Protein AF-0000000086072869 (afdb_homodimer)

Radius of gyration: 43.19 Å; Cα contacts (8 Å, |Δi|>4): 1457; chains: 2; bounding box: 126×116×118 Å

pLDDT: mean 74.64, std 25.94, range [17.59, 97.06]

Nearest PDB structures (foldseek):
  4d1q-assembly1_A-2  TM=7.641E-01  e=1.397E-20  Musca domestica
  4d1q-assembly1_B  TM=7.588E-01  e=1.461E-20  Musca domestica
  6dww-assembly1_A  TM=7.688E-01  e=1.397E-20  Musca domestica
  4d1q-assembly1_H-2  TM=7.573E-01  e=2.394E-20  Musca domestica
  2bw3-assembly1_A  TM=6.943E-01  e=2.337E-18  Musca domestica

InterPro domains:
  IPR008906 HAT, C-terminal dimerisation domain [PF05699] (539-614)
  IPR012337 Ribonuclease H-like superfamily [SSF53098] (188-615)
  IPR052035 Zinc finger BED domain-containing [PTHR46481] (88-614)

Secondary structure (DSSP, 8-state):
------------PPPHHHHHHHHHS-S------SS----------S----------GGGSHHHHHHHHHHTT---HHHHHHHHHHHHHHHHHHHHH-TTS-------------TTTT------HHHHHHHHHHHHHHHHHTT--GGGGG-HHHHHHHHHHHT-TT--PPPHHHHHHHHHHHHHHHHHHHHHHHHT-S-EEEEEEEEE-TT--EEEEEEEEEE-TT--EEEEEEEEEE-SS---HHHHHHHHHHHHHHTT-TTTEEEEEE---HHHHHHHHHTT--EEE-HHHHHHHHHHHHHTSHHHHHHHHHHHHHHHHHHS-HHHHHHHHHHHHHTT---------BTTBHHHHHHHHHHHHHTHHHHHHHHHHHHHTT-------HHHHHHHHHHHHHHHHHHHHHHHHT-SSS--TTTHHHHHHHHHHHTPPPTTS-HHHHHHHHHHHHHHHHHTTT-TTHHHHHHHHHTSGGGTT-TTS-HHHHHHHHHHHT-HHHHHHHS-S------------------------HHHHHHHSPPP--TT--HHHHHHHHTTTTTTTHHHHHHHHT--S-SHHHHHHHHHHHHHS-GGGTT--HHHHHHHHHHHHHHHT-/---------------HHHHHHHHHS-S-----------------------------TTSSHHHHHHHHHHTT---HHHHHHHHHHHHHHHHHHHHH-TTS-------------TTTT---PPPHHHHHHHHHHHHHHHHHTT--GGGGG-HHHHHHHHHHHT-TT--PPPHHHHHHHHHHHHHHHHHHHHHHHHT-S-EEEEEEEEE-TT--EEEEEEEEEE-TT--EEEEEEEEEE-SS---HHHHHHHHHHHHHHTT-TTTEEEEEE---HHHHHHHHHTT--EEE-HHHHHHHHHHHHHTSHHHHHHHHHHHHHHHHHHS-HHHHHHHHHHHHHTT---------BTTBHHHHHHHHHHHHHTHHHHHHHHHHHHHTT-------HHHHHHHHHHHHHHHHHHHHHHHHT-SSS--TTTHHHHHHHHHHHTPPPTTS-HHHHHHHHHHHHHHHHHTTT-TTHHHHHHHHHTSGGGTT-TTS-HHHHHHHHHHHT-HHHHHHHS-TT-----------------------HHHHHHHSPPP--TT--HHHHHHHHTTTTTTTHHHHHHHHT--S-SHHHHHHHHHHHHHS-GGGTT--HHHHHHHHHHHHHHHT-

Organism: Haemaphysalis longicornis (NCBI:txid44386)

Foldseek 3Di:
DDDPPDDDDPPPPDDCVCVVVVVVVPDDPDPPDPDPPPPVPPDPPDDPVVVPPVPPDVPPVVVVCVVCVVVVNNDPVVVVVVVVVVVVVVCCCCVPVVPDPPPCPVPVPPPPPPVVPPLPDDDPVVLVVVLLVVLVCCLQVLNALCVLVDPVVQVVVCVVVVHVPDHHDHSVVSLVVLVVLLVVLLVVVLVQLVQFQAKEKEWEWDAAPVGWIWIWIKIWFQGPLLFIDMFTQWIFTDRPPAALQVLLVVVCVSCVVSVCLNRYAAYEYQPDPSNQSNCVVNVHHYAYFPLSLLLVLLLQLCPQPVNVVLLVLLQQQLCVQVVDPVSVVQLQVLCVVVVHDNDHAFHADSSGCVSVLRNLVSCLSSVVSSVVSVVVVVVVVDPHRDQDPVSNVVSVVVNVLCVLVVVLSVQQLDRRAFNLLCNLVSVLVNLVSLDDDPPDDPSSVSSSVSSNVSCCVRVVPDPPVLLSLLLNCLQLQCVVVPSDDPVCNVVSLVVLLDPVLLVVLPRPPPPPPPPPPPPPPPPDPPVPPVPSCSVVSSPDHRDNDPPDGSSNVCSVCCVVSVSCSSSNRNSRRYRSRSSVRVVLVVSLNSNCDPVNVPDDSVSSTSSSSVNCSVPRD/DDDPCPDDDPPPPDPCVCVVCVVVVPDDDDPPPPDPPPPCPDPPDDDPPVVPPVPPDVCPVVVVCVVCVVVVNNDPVNVVVVVVVVVVVVCCCCVVVVPPPPPCPPPVPPPPPPVVPPLPDDDPVVLVVVLLVVLVCCLQVVNALCVLVDPVVQVVVCVVVVRVPDHHDHSVVSLVVLVVLLVVLLVVVLVQLVQFLAKEKEWEWDAAPVGWIWIWIKIWFQGLLLFIDMFTQWIFTDRPPAALQVLLVVVCVSCVVSVCLNRYAAYEYQPDPSNQSNCVVNVHHYAYFPLSLLLVLLLQLCPQPVNVVLLVLLQQQLCVQVVDPVSVVQLQVLCVVVVHDNDHAFHADSSGCVSVLRNLVSCLSSVVSSVVSVVVVVVVVHPHRDQDPVSNVVSVVVNVLCVLVVVLSVQQLDRRAFNLLCNLVSVLVNLVSLDDDPPDDPSSVSSSVSSNVSCCVRVVPTPCVLLSLLLNCLQLQCVVVPSDDPVCNVVSLVVLLDPVLLVVLPRPPPPPPPPPPPPPPPPPPPVPPVPSCSVVSSPDHRDNDPPDGSSNVCSVCCVVVVSCSSSNRNSRRYRSRSSVRVVLVVSLNSNCDPVNVPDDSVSSTSSSSVNCSVPRD

Solvent-accessible surface area (backbone atoms only — not comparable to full-atom values): 69292 Å² total; per-residue (Å²): 134,83,81,80,78,76,80,84,81,83,76,76,76,75,66,63,72,58,45,54,56,44,56,69,47,64,69,80,77,79,76,80,62,91,65,83,76,74,76,74,73,76,78,80,74,74,88,67,81,63,73,72,56,84,74,61,78,74,49,64,77,42,44,65,57,45,45,34,47,72,70,70,64,63,55,74,66,58,60,53,51,53,54,50,54,53,49,53,49,51,50,48,42,55,71,76,56,65,78,65,84,61,86,73,80,73,73,80,68,78,72,72,56,71,84,73,63,66,46,48,76,71,51,70,67,55,48,50,50,36,51,51,31,47,49,51,20,32,38,68,66,54,47,65,69,62,56,55,69,35,66,36,53,36,51,27,50,15,60,41,48,51,12,78,79,56,70,66,61,49,52,68,55,47,51,52,48,49,53,52,51,36,55,53,51,48,52,52,52,44,56,58,52,66,74,40,71,36,30,18,36,29,38,38,79,44,68,46,89,87,40,48,37,27,41,28,34,30,39,23,26,42,47,96,81,38,43,74,42,54,45,52,75,42,40,42,69,37,54,71,65,84,40,32,64,54,42,13,50,53,55,46,48,53,27,50,75,63,67,39,60,85,27,54,63,34,35,18,23,72,62,46,66,47,56,47,49,3,34,47,71,52,71,41,45,65,38,62,13,51,56,55,51,48,46,53,23,48,53,58,20,48,59,36,66,63,46,34,54,53,49,51,52,50,50,48,35,42,48,56,34,61,75,27,43,53,45,36,32,51,38,48,49,41,23,51,75,70,70,42,78,93,75,75,73,46,77,58,47,91,91,40,64,68,32,44,55,48,20,51,50,36,48,61,75,40,41,65,27,47,52,50,47,48,52,54,32,57,72,67,73,47,96,63,70,80,82,51,75,67,52,52,53,50,48,55,52,49,51,61,64,45,46,58,55,52,52,47,48,55,56,44,56,48,80,81,54,72,26,28,38,46,48,57,50,46,50,41,51,47,50,61,70,42,53,78,54,93,85,53,55,69,51,55,43,50,29,31,52,42,30,53,50,38,42,53,62,59,60,67,60,38,83,67,50,62,57,42,50,37,30,20,48,72,27,45,68,36,48,81,38,82,64,47,59,75,84,49,48,62,54,40,57,49,52,62,66,28,64,64,53,52,54,69,37,56,69,81,69,80,73,62,81,70,79,71,73,74,78,71,78,78,64,80,76,65,72,72,71,68,76,66,54,60,60,56,58,68,67,47,78,64,44,87,55,85,83,61,54,56,44,61,55,44,56,70,42,29,80,81,35,53,84,52,42,44,44,48,42,51,49,47,29,33,59,38,33,32,49,71,41,51,56,52,43,58,52,42,48,63,53,45,30,88,88,39,62,77,61,51,56,69,56,50,24,48,46,52,32,42,27,40,46,65,74,68,83,133,83,81,80,76,77,74,82,80,79,75,74,72,73,61,62,67,58,43,49,50,44,56,67,48,64,73,80,82,79,76,81,68,90,72,85,79,77,78,75,74,77,79,81,74,77,88,69,83,65,72,74,55,80,73,60,77,73,45,64,74,41,42,61,53,42,47,30,45,71,68,68,63,61,52,73,65,59,58,52,51,54,51,49,53,50,49,52,50,50,49,46,41,54,70,76,52,64,80,63,84,62,85,74,80,74,75,82,69,80,72,76,61,69,84,76,59,69,48,48,74,72,50,68,67,57,49,50,51,36,51,51,32,46,51,51,20,32,40,69,68,55,46,64,69,63,57,55,68,35,66,36,53,38,50,28,49,16,60,41,48,52,12,76,79,57,71,65,62,49,52,67,55,48,52,51,49,49,52,52,51,36,55,53,51,49,52,52,51,43,56,58,52,66,73,39,71,37,30,18,36,27,41,39,79,44,68,44,89,87,44,47,38,27,42,28,35,30,40,23,26,43,47,98,82,38,43,73,44,55,44,55,74,45,41,41,69,38,54,71,64,85,39,32,65,52,42,12,50,52,54,47,47,53,28,51,74,64,67,37,62,88,27,52,64,34,36,20,23,74,62,47,66,49,56,47,50,2,34,47,72,52,72,41,45,66,38,63,14,51,57,55,51,48,47,52,22,49,53,58,22,47,60,36,66,63,47,35,54,53,49,50,52,48,51,48,37,41,50,57,34,61,76,27,43,52,46,36,32,51,37,48,50,41,23,50,74,70,71,42,78,94,76,73,73,45,75,57,48,94,93,39,66,68,32,44,55,48,21,52,49,34,48,63,74,41,40,65,29,48,53,51,46,48,52,55,33,58,72,68,73,48,97,63,70,78,82,51,73,68,51,52,53,50,48,54,51,49,50,62,63,45,45,59,55,51,52,46,48,56,57,46,56,49,80,80,56,72,25,28,37,43,48,57,51,46,50,41,52,49,51,61,69,44,52,78,55,94,85,52,54,67,50,56,44,50,28,31,52,42,29,53,50,36,42,53,62,58,60,68,60,38,82,68,50,62,57,42,50,36,32,20,47,70,26,45,68,36,49,80,38,82,62,45,60,75,84,50,49,61,54,40,57,48,51,62,66,27,65,64,50,52,53,70,37,56,68,82,69,79,72,61,78,66,80,72,72,76,74,71,78,76,61,79,76,66,73,72,70,69,76,66,57,60,59,54,61,67,67,48,80,63,44,86,55,86,84,60,54,56,44,60,54,43,57,70,43,29,80,81,34,53,83,51,41,45,44,49,40,52,49,47,28,32,61,39,34,31,48,72,40,52,55,53,43,59,52,43,47,62,54,44,29,87,88,38,62,78,60,52,56,68,55,50,23,48,45,52,33,45,26,42,47,67,74,69,84

Sequence (1234 aa):
MRACHLPAVWSCPAPRWLRAVNAAIGRPVVTWSAGACETTFPRLSGDRSVIDCPAPTLILLVPAFFCCFLRGTLRRSDVCLLIRVLGSLQYHLRAKHPGLPLQQESSQKTQTTIDAYTARALSTTKEESIAQALVTWIVSSSRPLSIVEDDGLANVLKIASGSPCYQPPSRRAVDARVGALYNRKKSDVQAELSTSSFISLTADFWTSVTNDAYLGVTAHWIDDDWVLRSATLQVRHIPEWHAADQCASEILEAAIDWRIDANVVAVCTDNARKICLGVEKANFQNLKCAAHTLQLCVQKALSVTGVERLLAVCRRVVCHFKHSSSHQAVLSKHASDLGMPRKKLQEDIATRWNSTYVMINSLIELKEPLRRAMEDATDSKTLTPHITGAEWDWLEQLRDTLKPLLDVTELLEGYKYVTRSVLIPALKLLKNAMTTNGCDPAFICRFKAMLVYSVEERLLAWPHYSDYEVATSLDPRFKSLACIDRDRREHVWERRSSAGLLSRAATPAENTPSKKRKHHFVAENEEQITPCQVPLYRSMAEVADDDLDPLEWWRVQSSLLSELAPVVKMLLCVPVTSTPCERVFSTAAMTVNKKRNSLLPENVNKLLCLRNWMNYHMRACHLPAVWSCPAPRWLRAVNAAIGRPVVTWSAGACETTFPRLSGDRSVIDCPAPTLILLVPAFFCCFLRGTLRRSDVCLLIRVLGSLQYHLRAKHPGLPLQQESSQKTQTTIDAYTARALSTTKEESIAQALVTWIVSSSRPLSIVEDDGLANVLKIASGSPCYQPPSRRAVDARVGALYNRKKSDVQAELSTSSFISLTADFWTSVTNDAYLGVTAHWIDDDWVLRSATLQVRHIPEWHAADQCASEILEAAIDWRIDANVVAVCTDNARKICLGVEKANFQNLKCAAHTLQLCVQKALSVTGVERLLAVCRRVVCHFKHSSSHQAVLSKHASDLGMPRKKLQEDIATRWNSTYVMINSLIELKEPLRRAMEDATDSKTLTPHITGAEWDWLEQLRDTLKPLLDVTELLEGYKYVTRSVLIPALKLLKNAMTTNGCDPAFICRFKAMLVYSVEERLLAWPHYSDYEVATSLDPRFKSLACIDRDRREHVWERRSSAGLLSRAATPAENTPSKKRKHHFVAENEEQITPCQVPLYRSMAEVADDDLDPLEWWRVQSSLLSELAPVVKMLLCVPVTSTPCERVFSTAAMTVNKKRNSLLPENVNKLLCLRNWMNYH

Structure (mmCIF, N/CA/C/O backbone):
data_AF-0000000086072869-model_v1
#
loop_
_entity.id
_entity.type
_entity.pdbx_description
1 polymer 'HAT C-terminal dimerisation domain-containing protein'
#
loop_
_atom_site.group_PDB
_atom_site.id
_atom_site.type_symbol
_atom_site.label_atom_id
_atom_site.label_alt_id
_atom_site.label_comp_id
_atom_site.label_asym_id
_atom_site.label_entity_id
_atom_site.label_seq_id
_atom_site.pdbx_PDB_ins_code
_atom_site.Cartn_x
_atom_site.Cartn_y
_atom_site.Cartn_z
_atom_site.occupancy
_atom_site.B_iso_or_equiv
_atom_site.auth_seq_id
_atom_site.auth_comp_id
_atom_site.auth_asym_id
_atom_site.auth_atom_id
_atom_site.pdbx_PDB_model_num
ATOM 1 N N . MET A 1 1 ? 29.953 5.746 55.188 1 17.59 1 MET A N 1
ATOM 2 C CA . MET A 1 1 ? 31.266 6.086 54.656 1 17.59 1 MET A CA 1
ATOM 3 C C . MET A 1 1 ? 31.625 5.191 53.469 1 17.59 1 MET A C 1
ATOM 5 O O . MET A 1 1 ? 32.781 5.156 53.031 1 17.59 1 MET A O 1
ATOM 9 N N . ARG A 1 2 ? 30.641 4.477 52.812 1 20.33 2 ARG A N 1
ATOM 10 C CA . ARG A 1 2 ? 30.797 3.16 52.219 1 20.33 2 ARG A CA 1
ATOM 11 C C . ARG A 1 2 ? 31.641 3.24 50.938 1 20.33 2 ARG A C 1
ATOM 13 O O . ARG A 1 2 ? 31.562 4.219 50.219 1 20.33 2 ARG A O 1
ATOM 20 N N . ALA A 1 3 ? 32.719 2.443 50.844 1 19.02 3 ALA A N 1
ATOM 21 C CA . ALA A 1 3 ? 33.938 2.301 50.031 1 19.02 3 ALA A CA 1
ATOM 22 C C . ALA A 1 3 ? 33.562 2.141 48.562 1 19.02 3 ALA A C 1
ATOM 24 O O . ALA A 1 3 ? 32.594 1.462 48.219 1 19.02 3 ALA A O 1
ATOM 25 N N . CYS A 1 4 ? 33.844 3.115 47.625 1 20.8 4 CYS A N 1
ATOM 26 C CA . CYS A 1 4 ? 33.844 3.572 46.25 1 20.8 4 CYS A CA 1
ATOM 27 C C . CYS A 1 4 ? 34.5 2.555 45.344 1 20.8 4 CYS A C 1
ATOM 29 O O . CYS A 1 4 ? 35.75 2.512 45.25 1 20.8 4 CYS A O 1
ATOM 31 N N . HIS A 1 5 ? 34.125 1.205 45.531 1 22.03 5 HIS A N 1
ATOM 32 C CA . HIS A 1 5 ? 34.875 0.105 44.969 1 22.03 5 HIS A CA 1
ATOM 33 C C . HIS A 1 5 ? 35 0.256 43.438 1 22.03 5 HIS A C 1
ATOM 35 O O . HIS A 1 5 ? 33.969 0.45 42.75 1 22.03 5 HIS A O 1
ATOM 41 N N . LEU A 1 6 ? 36.125 0.843 42.969 1 21.78 6 LEU A N 1
ATOM 42 C CA . LEU A 1 6 ? 36.656 1.293 41.688 1 21.78 6 LEU A CA 1
ATOM 43 C C . LEU A 1 6 ? 36.594 0.176 40.656 1 21.78 6 LEU A C 1
ATOM 45 O O . LEU A 1 6 ? 36.969 -0.964 40.938 1 21.78 6 LEU A O 1
ATOM 49 N N . PRO A 1 7 ? 35.75 0.272 39.594 1 20.44 7 PRO A N 1
ATOM 50 C CA . PRO A 1 7 ? 35.281 -0.723 38.625 1 20.44 7 PRO A CA 1
ATOM 51 C C . PRO A 1 7 ? 36.438 -1.348 37.844 1 20.44 7 PRO A C 1
ATOM 53 O O . PRO A 1 7 ? 37.531 -0.756 37.75 1 20.44 7 PRO A O 1
ATOM 56 N N . ALA A 1 8 ? 36.531 -2.68 37.656 1 22.23 8 ALA A N 1
ATOM 57 C CA . ALA A 1 8 ? 37.438 -3.709 37.188 1 22.23 8 ALA A CA 1
ATOM 58 C C . ALA A 1 8 ? 38.031 -3.367 35.812 1 22.23 8 ALA A C 1
ATOM 60 O O . ALA A 1 8 ? 37.344 -2.764 35 1 22.23 8 ALA A O 1
ATOM 61 N N . VAL A 1 9 ? 39.375 -3.314 35.656 1 21.69 9 VAL A N 1
ATOM 62 C CA . VAL A 1 9 ? 40.469 -3.006 34.719 1 21.69 9 VAL A CA 1
ATOM 63 C C . VAL A 1 9 ? 40.281 -3.82 33.438 1 21.69 9 VAL A C 1
ATOM 65 O O . VAL A 1 9 ? 40.188 -5.047 33.5 1 21.69 9 VAL A O 1
ATOM 68 N N . TRP A 1 10 ? 39.656 -3.295 32.375 1 20.36 10 TRP A N 1
ATOM 69 C CA . TRP A 1 10 ? 39.312 -3.711 31.031 1 20.36 10 TRP A CA 1
ATOM 70 C C . TRP A 1 10 ? 40.5 -4.25 30.266 1 20.36 10 TRP A C 1
ATOM 72 O O . TRP A 1 10 ? 41.5 -3.523 30.047 1 20.36 10 TRP A O 1
ATOM 82 N N . SER A 1 11 ? 41.062 -5.48 30.641 1 21.97 11 SER A N 1
ATOM 83 C CA . SER A 1 11 ? 42.25 -6.152 30.094 1 21.97 11 SER A CA 1
ATOM 84 C C . SER A 1 11 ? 42.125 -6.355 28.578 1 21.97 11 SER A C 1
ATOM 86 O O . SER A 1 11 ? 41.125 -6.895 28.109 1 21.97 11 SER A O 1
ATOM 88 N N . CYS A 1 12 ? 42.625 -5.422 27.766 1 22.8 12 CYS A N 1
ATOM 89 C CA . CYS A 1 12 ? 42.719 -5.27 26.312 1 22.8 12 CYS A CA 1
ATOM 90 C C . CYS A 1 12 ? 43.375 -6.484 25.688 1 22.8 12 CYS A C 1
ATOM 92 O O . CYS A 1 12 ? 44.562 -6.758 25.922 1 22.8 12 CYS A O 1
ATOM 94 N N . PRO A 1 13 ? 42.688 -7.598 25.578 1 26.61 13 PRO A N 1
ATOM 95 C CA . PRO A 1 13 ? 43.312 -8.852 25.172 1 26.61 13 PRO A CA 1
ATOM 96 C C . PRO A 1 13 ? 44.062 -8.727 23.844 1 26.61 13 PRO A C 1
ATOM 98 O O . PRO A 1 13 ? 43.688 -7.887 23.016 1 26.61 13 PRO A O 1
ATOM 101 N N . ALA A 1 14 ? 45.344 -8.914 23.781 1 27.34 14 ALA A N 1
ATOM 102 C CA . ALA A 1 14 ? 46.375 -8.812 22.734 1 27.34 14 ALA A CA 1
ATOM 103 C C . ALA A 1 14 ? 45.906 -9.484 21.453 1 27.34 14 ALA A C 1
ATOM 105 O O . ALA A 1 14 ? 45.25 -10.523 21.484 1 27.34 14 ALA A O 1
ATOM 106 N N . PRO A 1 15 ? 45.812 -8.766 20.359 1 24.73 15 PRO A N 1
ATOM 107 C CA . PRO A 1 15 ? 45.219 -9.172 19.078 1 24.73 15 PRO A CA 1
ATOM 108 C C . PRO A 1 15 ? 45.812 -10.469 18.547 1 24.73 15 PRO A C 1
ATOM 110 O O . PRO A 1 15 ? 47 -10.75 18.766 1 24.73 15 PRO A O 1
ATOM 113 N N . ARG A 1 16 ? 45.031 -11.484 18.406 1 30.62 16 ARG A N 1
ATOM 114 C CA . ARG A 1 16 ? 45.312 -12.906 18.203 1 30.62 16 ARG A CA 1
ATOM 115 C C . ARG A 1 16 ? 46.375 -13.117 17.125 1 30.62 16 ARG A C 1
ATOM 117 O O . ARG A 1 16 ? 47.219 -14 17.234 1 30.62 16 ARG A O 1
ATOM 124 N N . TRP A 1 17 ? 46.219 -12.312 16.062 1 28.97 17 TRP A N 1
ATOM 125 C CA . TRP A 1 17 ? 47 -12.625 14.859 1 28.97 17 TRP A CA 1
ATOM 126 C C . TRP A 1 17 ? 48.469 -12.398 15.102 1 28.97 17 TRP A C 1
ATOM 128 O O . TRP A 1 17 ? 49.312 -13 14.43 1 28.97 17 TRP A O 1
ATOM 138 N N . LEU A 1 18 ? 48.781 -11.453 16.094 1 29.33 18 LEU A N 1
ATOM 139 C CA . LEU A 1 18 ? 50.125 -11.195 16.531 1 29.33 18 LEU A CA 1
ATOM 140 C C . LEU A 1 18 ? 50.75 -12.422 17.219 1 29.33 18 LEU A C 1
ATOM 142 O O . LEU A 1 18 ? 51.938 -12.625 17.172 1 29.33 18 LEU A O 1
ATOM 146 N N . ARG A 1 19 ? 49.719 -13.125 17.703 1 32.66 19 ARG A N 1
ATOM 147 C CA . ARG A 1 19 ? 50.156 -14.297 18.453 1 32.66 19 ARG A CA 1
ATOM 148 C C . ARG A 1 19 ? 50.812 -15.328 17.531 1 32.66 19 ARG A C 1
ATOM 150 O O . ARG A 1 19 ? 51.812 -15.953 17.891 1 32.66 19 ARG A O 1
ATOM 157 N N . ALA A 1 20 ? 50 -15.484 16.406 1 30.56 20 ALA A N 1
ATOM 158 C CA . ALA A 1 20 ? 50.438 -16.578 15.562 1 30.56 20 ALA A CA 1
ATOM 159 C C . ALA A 1 20 ? 51.844 -16.312 14.977 1 30.56 20 ALA A C 1
ATOM 161 O O . ALA A 1 20 ? 52.656 -17.203 14.875 1 30.56 20 ALA A O 1
ATOM 162 N N . VAL A 1 21 ? 52.031 -15.008 14.523 1 28.33 21 VAL A N 1
ATOM 163 C CA . VAL A 1 21 ? 53.344 -14.664 13.969 1 28.33 21 VAL A CA 1
ATOM 164 C C . VAL A 1 21 ? 54.406 -14.797 15.047 1 28.33 21 VAL A C 1
ATOM 166 O O . VAL A 1 21 ? 55.5 -15.289 14.781 1 28.33 21 VAL A O 1
ATOM 169 N N . ASN A 1 22 ? 53.844 -14.375 16.172 1 26.95 22 ASN A N 1
ATOM 170 C CA . ASN A 1 22 ? 54.781 -14.445 17.297 1 26.95 22 ASN A CA 1
ATOM 171 C C . ASN A 1 22 ? 55.188 -15.883 17.609 1 26.95 22 ASN A C 1
ATOM 173 O O . ASN A 1 22 ? 56.312 -16.141 18 1 26.95 22 ASN A O 1
ATOM 177 N N . ALA A 1 23 ? 53.938 -16.625 17.469 1 32.31 23 ALA A N 1
ATOM 178 C CA . ALA A 1 23 ? 54.188 -18 17.875 1 32.31 23 ALA A CA 1
ATOM 179 C C . ALA A 1 23 ? 55.25 -18.641 17.016 1 32.31 23 ALA A C 1
ATOM 181 O O . ALA A 1 23 ? 56.031 -19.469 17.484 1 32.31 23 ALA A O 1
ATOM 182 N N . ALA A 1 24 ? 54.906 -18.328 15.664 1 27.64 24 ALA A N 1
ATOM 183 C CA . ALA A 1 24 ? 55.844 -19 14.781 1 27.64 24 ALA A CA 1
ATOM 184 C C . ALA A 1 24 ? 57.25 -18.516 15.023 1 27.64 24 ALA A C 1
ATOM 186 O O . ALA A 1 24 ? 58.219 -19.25 14.797 1 27.64 24 ALA A O 1
ATOM 187 N N . ILE A 1 25 ? 57.125 -16.984 15.172 1 26.55 25 ILE A N 1
ATOM 188 C CA . ILE A 1 25 ? 58.5 -16.484 15.367 1 26.55 25 ILE A CA 1
ATOM 189 C C . ILE A 1 25 ? 58.969 -16.812 16.781 1 26.55 25 ILE A C 1
ATOM 191 O O . ILE A 1 25 ? 58.281 -16.484 17.766 1 26.55 25 ILE A O 1
ATOM 195 N N . GLY A 1 26 ? 59.188 -18.047 16.938 1 24.86 26 GLY A N 1
ATOM 196 C CA . GLY A 1 26 ? 59.625 -18.719 18.141 1 24.86 26 GLY A CA 1
ATOM 197 C C . GLY A 1 26 ? 60.188 -17.75 19.188 1 24.86 26 GLY A C 1
ATOM 198 O O . GLY A 1 26 ? 60.031 -17.984 20.391 1 24.86 26 GLY A O 1
ATOM 199 N N . ARG A 1 27 ? 61.312 -17.156 18.781 1 24.95 27 ARG A N 1
ATOM 200 C CA . ARG A 1 27 ? 62.281 -16.766 19.781 1 24.95 27 ARG A CA 1
ATOM 201 C C . ARG A 1 27 ? 61.969 -15.383 20.359 1 24.95 27 ARG A C 1
ATOM 203 O O . ARG A 1 27 ? 61.375 -14.547 19.688 1 24.95 27 ARG A O 1
ATOM 210 N N . PRO A 1 28 ? 61.812 -15.273 21.703 1 27.55 28 PRO A N 1
ATOM 211 C CA . PRO A 1 28 ? 61.531 -14.078 22.5 1 27.55 28 PRO A CA 1
ATOM 212 C C . PRO A 1 28 ? 62.344 -12.859 22.047 1 27.55 28 PRO A C 1
ATOM 214 O O . PRO A 1 28 ? 63.5 -12.992 21.641 1 27.55 28 PRO A O 1
ATOM 217 N N . VAL A 1 29 ? 61.688 -11.953 21.391 1 24.17 29 VAL A N 1
ATOM 218 C CA . VAL A 1 29 ? 62.312 -10.773 20.766 1 24.17 29 VAL A CA 1
ATOM 219 C C . VAL A 1 29 ? 63.312 -10.156 21.719 1 24.17 29 VAL A C 1
ATOM 221 O O . VAL A 1 29 ? 63.156 -10.211 22.938 1 24.17 29 VAL A O 1
ATOM 224 N N . VAL A 1 30 ? 64.5 -9.828 21.203 1 22.41 30 VAL A N 1
ATOM 225 C CA . VAL A 1 30 ? 65.812 -9.344 21.594 1 22.41 30 VAL A CA 1
ATOM 226 C C . VAL A 1 30 ? 65.688 -8.133 22.5 1 22.41 30 VAL A C 1
ATOM 228 O O . VAL A 1 30 ? 64.938 -7.203 22.203 1 22.41 30 VAL A O 1
ATOM 231 N N . THR A 1 31 ? 65.625 -8.492 23.875 1 23.75 31 THR A N 1
ATOM 232 C CA . THR A 1 31 ? 65.75 -7.539 24.969 1 23.75 31 THR A CA 1
ATOM 233 C C . THR A 1 31 ? 66.875 -6.59 24.75 1 23.75 31 THR A C 1
ATOM 235 O O . THR A 1 31 ? 68.062 -7.031 24.562 1 23.75 31 THR A O 1
ATOM 238 N N . TRP A 1 32 ? 66.688 -5.629 23.875 1 19.64 32 TRP A N 1
ATOM 239 C CA . TRP A 1 32 ? 67.75 -4.691 23.547 1 19.64 32 TRP A CA 1
ATOM 240 C C . TRP A 1 32 ? 68.312 -4.023 24.797 1 19.64 32 TRP A C 1
ATOM 242 O O . TRP A 1 32 ? 67.562 -3.357 25.531 1 19.64 32 TRP A O 1
ATOM 252 N N . SER A 1 33 ? 69 -4.84 25.594 1 20.27 33 SER A N 1
ATOM 253 C CA . SER A 1 33 ? 69.812 -4.293 26.688 1 20.27 33 SER A CA 1
ATOM 254 C C . SER A 1 33 ? 70.75 -3.221 26.188 1 20.27 33 SER A C 1
ATOM 256 O O . SER A 1 33 ? 71.188 -3.215 25.016 1 20.27 33 SER A O 1
ATOM 258 N N . ALA A 1 34 ? 70.812 -2.018 26.75 1 20.81 34 ALA A N 1
ATOM 259 C CA . ALA A 1 34 ? 71.625 -0.819 26.531 1 20.81 34 ALA A CA 1
ATOM 260 C C . ALA A 1 34 ? 73.062 -1.182 26.219 1 20.81 34 ALA A C 1
ATOM 262 O O . ALA A 1 34 ? 73.875 -0.302 25.969 1 20.81 34 ALA A O 1
ATOM 263 N N . GLY A 1 35 ? 73.5 -2.559 26.422 1 19.84 35 GLY A N 1
ATOM 264 C CA . GLY A 1 35 ? 74.938 -2.762 26.516 1 19.84 35 GLY A CA 1
ATOM 265 C C . GLY A 1 35 ? 75.625 -2.576 25.188 1 19.84 35 GLY A C 1
ATOM 266 O O . GLY A 1 35 ? 75 -2.564 24.125 1 19.84 35 GLY A O 1
ATOM 267 N N . ALA A 1 36 ? 77 -2.359 25.156 1 20.48 36 ALA A N 1
ATOM 268 C CA . ALA A 1 36 ? 78.125 -2.057 24.25 1 20.48 36 ALA A CA 1
ATOM 269 C C . ALA A 1 36 ? 78.188 -3.08 23.125 1 20.48 36 ALA A C 1
ATOM 271 O O . ALA A 1 36 ? 78.562 -4.23 23.359 1 20.48 36 ALA A O 1
ATOM 272 N N . CYS A 1 37 ? 77.125 -3.346 22.344 1 19.83 37 CYS A N 1
ATOM 273 C CA . CYS A 1 37 ? 77.188 -4.496 21.453 1 19.83 37 CYS A CA 1
ATOM 274 C C . CYS A 1 37 ? 78.375 -4.398 20.5 1 19.83 37 CYS A C 1
ATOM 276 O O . CYS A 1 37 ? 78.5 -3.445 19.734 1 19.83 37 CYS A O 1
ATOM 278 N N . GLU A 1 38 ? 79.5 -4.883 20.984 1 19.88 38 GLU A N 1
ATOM 279 C CA . GLU A 1 38 ? 80.812 -4.961 20.344 1 19.88 38 GLU A CA 1
ATOM 280 C C . GLU A 1 38 ? 80.75 -5.734 19.031 1 19.88 38 GLU A C 1
ATOM 282 O O . GLU A 1 38 ? 80.5 -6.945 19.031 1 19.88 38 GLU A O 1
ATOM 287 N N . THR A 1 39 ? 80.062 -5.254 18.031 1 20.48 39 THR A N 1
ATOM 288 C CA . THR A 1 39 ? 79.875 -5.898 16.734 1 20.48 39 THR A CA 1
ATOM 289 C C . THR A 1 39 ? 81.25 -6.129 16.078 1 20.48 39 THR A C 1
ATOM 291 O O . THR A 1 39 ? 82 -5.18 15.836 1 20.48 39 THR A O 1
ATOM 294 N N . THR A 1 40 ? 81.938 -7.188 16.625 1 19.72 40 THR A N 1
ATOM 295 C CA . THR A 1 40 ? 83.25 -7.516 16.141 1 19.72 40 THR A CA 1
ATOM 296 C C . THR A 1 40 ? 83.25 -7.875 14.656 1 19.72 40 THR A C 1
ATOM 298 O O . THR A 1 40 ? 82.5 -8.789 14.25 1 19.72 40 THR A O 1
ATOM 301 N N . PHE A 1 41 ? 83.312 -6.918 13.781 1 20.25 41 PHE A N 1
ATOM 302 C CA . PHE A 1 41 ? 83.312 -7.023 12.32 1 20.25 41 PHE A CA 1
ATOM 303 C C . PHE A 1 41 ? 84.5 -7.828 11.836 1 20.25 41 PHE A C 1
ATOM 305 O O . PHE A 1 41 ? 85.625 -7.496 12.156 1 20.25 41 PHE A O 1
ATOM 312 N N . PRO A 1 42 ? 84.312 -9.203 11.898 1 21.41 42 PRO A N 1
ATOM 313 C CA . PRO A 1 42 ? 85.5 -10.008 11.539 1 21.41 42 PRO A CA 1
ATOM 314 C C . PRO A 1 42 ? 86.188 -9.516 10.266 1 21.41 42 PRO A C 1
ATOM 316 O O . PRO A 1 42 ? 85.5 -8.898 9.414 1 21.41 42 PRO A O 1
ATOM 319 N N . ARG A 1 43 ? 87.5 -9.531 10.406 1 21.27 43 ARG A N 1
ATOM 320 C CA . ARG A 1 43 ? 88.562 -9.07 9.508 1 21.27 43 ARG A CA 1
ATOM 321 C C . ARG A 1 43 ? 88.5 -9.805 8.172 1 21.27 43 ARG A C 1
ATOM 323 O O . ARG A 1 43 ? 88.25 -11.016 8.133 1 21.27 43 ARG A O 1
ATOM 330 N N . LEU A 1 44 ? 88.188 -9.172 7.027 1 22.41 44 LEU A N 1
ATOM 331 C CA . LEU A 1 44 ? 88 -9.469 5.617 1 22.41 44 LEU A CA 1
ATOM 332 C C . LEU A 1 44 ? 89.188 -10.203 5.027 1 22.41 44 LEU A C 1
ATOM 334 O O . LEU A 1 44 ? 90.25 -9.625 4.906 1 22.41 44 LEU A O 1
ATOM 338 N N . SER A 1 45 ? 89.812 -11.375 5.641 1 20.42 45 SER A N 1
ATOM 339 C CA . SER A 1 45 ? 91.188 -11.633 5.141 1 20.42 45 SER A CA 1
ATOM 340 C C . SER A 1 45 ? 91.188 -11.664 3.615 1 20.42 45 SER A C 1
ATOM 342 O O . SER A 1 45 ? 92.25 -11.438 3.004 1 20.42 45 SER A O 1
ATOM 344 N N . GLY A 1 46 ? 90.25 -12.531 3.084 1 20.27 46 GLY A N 1
ATOM 345 C CA . GLY A 1 46 ? 90.75 -13.156 1.856 1 20.27 46 GLY A CA 1
ATOM 346 C C . GLY A 1 46 ? 91.062 -12.156 0.768 1 20.27 46 GLY A C 1
ATOM 347 O O . GLY A 1 46 ? 90.75 -10.969 0.889 1 20.27 46 GLY A O 1
ATOM 348 N N . ASP A 1 47 ? 91.75 -12.68 -0.453 1 21.3 47 ASP A N 1
ATOM 349 C CA . ASP A 1 47 ? 92.5 -12.18 -1.596 1 21.3 47 ASP A CA 1
ATOM 350 C C . ASP A 1 47 ? 91.688 -11.133 -2.373 1 21.3 47 ASP A C 1
ATOM 352 O O . ASP A 1 47 ? 90.5 -11.312 -2.623 1 21.3 47 ASP A O 1
ATOM 356 N N . ARG A 1 48 ? 92.312 -9.977 -2.354 1 23 48 ARG A N 1
ATOM 357 C CA . ARG A 1 48 ? 92 -8.555 -2.559 1 23 48 ARG A CA 1
ATOM 358 C C . ARG A 1 48 ? 91.688 -8.273 -4.016 1 23 48 ARG A C 1
ATOM 360 O O . ARG A 1 48 ? 92.125 -7.281 -4.59 1 23 48 ARG A O 1
ATOM 367 N N . SER A 1 49 ? 91.562 -9.438 -4.875 1 20.33 49 SER A N 1
ATOM 368 C CA . SER A 1 49 ? 91.562 -9.008 -6.27 1 20.33 49 SER A CA 1
ATOM 369 C C . SER A 1 49 ? 90.625 -7.828 -6.504 1 20.33 49 SER A C 1
ATOM 371 O O . SER A 1 49 ? 89.438 -7.945 -6.289 1 20.33 49 SER A O 1
ATOM 373 N N . VAL A 1 50 ? 91.25 -6.695 -6.113 1 21.66 50 VAL A N 1
ATOM 374 C CA . VAL A 1 50 ? 90.688 -5.34 -5.988 1 21.66 50 VAL A CA 1
ATOM 375 C C . VAL A 1 50 ? 90.062 -4.91 -7.305 1 21.66 50 VAL A C 1
ATOM 377 O O . VAL A 1 50 ? 90.75 -4.754 -8.32 1 21.66 50 VAL A O 1
ATOM 380 N N . ILE A 1 51 ? 89.25 -5.91 -7.887 1 19.92 51 ILE A N 1
ATOM 381 C CA . ILE A 1 51 ? 88.75 -5.492 -9.195 1 19.92 51 ILE A CA 1
ATOM 382 C C . ILE A 1 51 ? 88.438 -3.996 -9.18 1 19.92 51 ILE A C 1
ATOM 384 O O . ILE A 1 51 ? 87.625 -3.527 -8.352 1 19.92 51 ILE A O 1
ATOM 388 N N . ASP A 1 52 ? 89.562 -3.275 -9.492 1 21.23 52 ASP A N 1
ATOM 389 C CA . ASP A 1 52 ? 89.625 -1.821 -9.531 1 21.23 52 ASP A CA 1
ATOM 390 C C . ASP A 1 52 ? 88.375 -1.19 -10.156 1 21.23 52 ASP A C 1
ATOM 392 O O . ASP A 1 52 ? 88.312 -1.037 -11.383 1 21.23 52 ASP A O 1
ATOM 396 N N . CYS A 1 53 ? 87.375 -2.021 -10.172 1 19.69 53 CYS A N 1
ATOM 397 C CA . CYS A 1 53 ? 86.375 -1.416 -11.031 1 19.69 53 CYS A CA 1
ATOM 398 C C . CYS A 1 53 ? 86.062 0.026 -10.625 1 19.69 53 CYS A C 1
ATOM 400 O O . CYS A 1 53 ? 85.938 0.324 -9.438 1 19.69 53 CYS A O 1
ATOM 402 N N . PRO A 1 54 ? 86.5 0.965 -11.469 1 21.06 54 PRO A N 1
ATOM 403 C CA . PRO A 1 54 ? 86.5 2.354 -11 1 21.06 54 PRO A CA 1
ATOM 404 C C . PRO A 1 54 ? 85.312 2.732 -10.148 1 21.06 54 PRO A C 1
ATOM 406 O O . PRO A 1 54 ? 84.188 2.285 -10.422 1 21.06 54 PRO A O 1
ATOM 409 N N . ALA A 1 55 ? 85.438 2.703 -8.82 1 20.95 55 ALA A N 1
ATOM 410 C CA . ALA A 1 55 ? 84.688 2.938 -7.602 1 20.95 55 ALA A CA 1
ATOM 411 C C . ALA A 1 55 ? 83.812 4.199 -7.727 1 20.95 55 ALA A C 1
ATOM 413 O O . ALA A 1 55 ? 83.188 4.598 -6.77 1 20.95 55 ALA A O 1
ATOM 414 N N . PRO A 1 56 ? 84.125 4.938 -8.891 1 21.14 56 PRO A N 1
ATOM 415 C CA . PRO A 1 56 ? 83.875 6.344 -8.547 1 21.14 56 PRO A CA 1
ATOM 416 C C . PRO A 1 56 ? 82.438 6.625 -8.109 1 21.14 56 PRO A C 1
ATOM 418 O O . PRO A 1 56 ? 82.25 7.273 -7.082 1 21.14 56 PRO A O 1
ATOM 421 N N . THR A 1 57 ? 81.562 6.594 -9.203 1 22.45 57 THR A N 1
ATOM 422 C CA . THR A 1 57 ? 80.5 7.602 -9.281 1 22.45 57 THR A CA 1
ATOM 423 C C . THR A 1 57 ? 79.312 7.207 -8.406 1 22.45 57 THR A C 1
ATOM 425 O O . THR A 1 57 ? 78.25 7.871 -8.43 1 22.45 57 THR A O 1
ATOM 428 N N . LEU A 1 58 ? 79.312 5.988 -7.879 1 24.02 58 LEU A N 1
ATOM 429 C CA . LEU A 1 58 ? 78.25 5.508 -7.016 1 24.02 58 LEU A CA 1
ATOM 430 C C . LEU A 1 58 ? 78.062 6.414 -5.801 1 24.02 58 LEU A C 1
ATOM 432 O O . LEU A 1 58 ? 77.188 6.176 -4.961 1 24.02 58 LEU A O 1
ATOM 436 N N . ILE A 1 59 ? 79.062 7.051 -5.547 1 24.66 59 ILE A N 1
ATOM 437 C CA . ILE A 1 59 ? 79.375 7.66 -4.262 1 24.66 59 ILE A CA 1
ATOM 438 C C . ILE A 1 59 ? 78.5 8.859 -4.004 1 24.66 59 ILE A C 1
ATOM 440 O O . ILE A 1 59 ? 78.188 9.164 -2.857 1 24.66 59 ILE A O 1
ATOM 444 N N . LEU A 1 60 ? 78.312 9.625 -5.195 1 24.64 60 LEU A N 1
ATOM 445 C CA . LEU A 1 60 ? 77.812 10.969 -4.84 1 24.64 60 LEU A CA 1
ATOM 446 C C . LEU A 1 60 ? 76.375 10.938 -4.328 1 24.64 60 LEU A C 1
ATOM 448 O O . LEU A 1 60 ? 75.938 11.859 -3.635 1 24.64 60 LEU A O 1
ATOM 452 N N . LEU A 1 61 ? 75.562 10.117 -5.133 1 27.08 61 LEU A N 1
ATOM 453 C CA . LEU A 1 61 ? 74.188 10.242 -4.82 1 27.08 61 LEU A CA 1
ATOM 454 C C . LEU A 1 61 ? 73.875 9.711 -3.422 1 27.08 61 LEU A C 1
ATOM 456 O O . LEU A 1 61 ? 72.75 9.82 -2.939 1 27.08 61 LEU A O 1
ATOM 460 N N . VAL A 1 62 ? 74.812 8.961 -2.781 1 29.75 62 VAL A N 1
ATOM 461 C CA . VAL A 1 62 ? 74.938 8.297 -1.488 1 29.75 62 VAL A CA 1
ATOM 462 C C . VAL A 1 62 ? 75.062 9.344 -0.383 1 29.75 62 VAL A C 1
ATOM 464 O O . VAL A 1 62 ? 74.5 9.164 0.71 1 29.75 62 VAL A O 1
ATOM 467 N N . PRO A 1 63 ? 75.812 10.43 -0.74 1 28.52 63 PRO A N 1
ATOM 468 C CA . PRO A 1 63 ? 76.062 11.305 0.409 1 28.52 63 PRO A CA 1
ATOM 469 C C . PRO A 1 63 ? 74.75 11.914 0.961 1 28.52 63 PRO A C 1
ATOM 471 O O . PRO A 1 63 ? 74.625 12.07 2.176 1 28.52 63 PRO A O 1
ATOM 474 N N . ALA A 1 64 ? 73.875 12.406 -0.025 1 29.3 64 ALA A N 1
ATOM 475 C CA . ALA A 1 64 ? 72.75 13.172 0.526 1 29.3 64 ALA A CA 1
ATOM 476 C C . ALA A 1 64 ? 71.812 12.273 1.317 1 29.3 64 ALA A C 1
ATOM 478 O O . ALA A 1 64 ? 71.25 12.688 2.336 1 29.3 64 ALA A O 1
ATOM 479 N N . PHE A 1 65 ? 71.625 10.961 0.938 1 32.22 65 PHE A N 1
ATOM 480 C CA . PHE A 1 65 ? 70.938 9.945 1.706 1 32.22 65 PHE A CA 1
ATOM 481 C C . PHE A 1 65 ? 71.688 9.562 2.951 1 32.22 65 PHE A C 1
ATOM 483 O O . PHE A 1 65 ? 71.125 9.297 4.004 1 32.22 65 PHE A O 1
ATOM 490 N N . PHE A 1 66 ? 73 9.414 2.842 1 33.19 66 PHE A N 1
ATOM 491 C CA . PHE A 1 66 ? 73.875 9.141 3.957 1 33.19 66 PHE A CA 1
ATOM 492 C C . PHE A 1 66 ? 73.938 10.32 4.926 1 33.19 66 PHE A C 1
ATOM 494 O O . PHE A 1 66 ? 74.062 10.125 6.137 1 33.19 66 PHE A O 1
ATOM 501 N N . CYS A 1 67 ? 73.938 11.633 4.34 1 31.14 67 CYS A N 1
ATOM 502 C CA . CYS A 1 67 ? 73.875 12.766 5.258 1 31.14 67 CYS A CA 1
ATOM 503 C C . CYS A 1 67 ? 72.625 12.734 6.07 1 31.14 67 CYS A C 1
ATOM 505 O O . CYS A 1 67 ? 72.625 12.945 7.281 1 31.14 67 CYS A O 1
ATOM 507 N N . CYS A 1 68 ? 71.438 12.484 5.355 1 31.53 68 CYS A N 1
ATOM 508 C CA . CYS A 1 68 ? 70.188 12.438 6.148 1 31.53 68 CYS A CA 1
ATOM 509 C C . CYS A 1 68 ? 70.188 11.195 7.031 1 31.53 68 CYS A C 1
ATOM 511 O O . CYS A 1 68 ? 69.625 11.227 8.133 1 31.53 68 CYS A O 1
ATOM 513 N N . PHE A 1 69 ? 70.75 10.008 6.742 1 37.16 69 PHE A N 1
ATOM 514 C CA . PHE A 1 69 ? 71 8.836 7.578 1 37.16 69 PHE A CA 1
ATOM 515 C C . PHE A 1 69 ? 71.938 9.18 8.742 1 37.16 69 PHE A C 1
ATOM 517 O O . PHE A 1 69 ? 71.625 8.82 9.891 1 37.16 69 PHE A O 1
ATOM 524 N N . LEU A 1 70 ? 73.062 9.812 8.516 1 33.41 70 LEU A N 1
ATOM 525 C CA . LEU A 1 70 ? 73.938 10.234 9.609 1 33.41 70 LEU A CA 1
ATOM 526 C C . LEU A 1 70 ? 73.25 11.305 10.461 1 33.41 70 LEU A C 1
ATOM 528 O O . LEU A 1 70 ? 73.5 11.406 11.664 1 33.41 70 LEU A O 1
ATOM 532 N N . ARG A 1 71 ? 72.625 12.328 9.648 1 36.38 71 ARG A N 1
ATOM 533 C CA . ARG A 1 71 ? 71.938 13.312 10.492 1 36.38 71 ARG A CA 1
ATOM 534 C C . ARG A 1 71 ? 70.625 12.773 11.039 1 36.38 71 ARG A C 1
ATOM 536 O O . ARG A 1 71 ? 69.938 13.453 11.797 1 36.38 71 ARG A O 1
ATOM 543 N N . GLY A 1 72 ? 70.312 11.344 11.352 1 35.47 72 GLY A N 1
ATOM 544 C CA . GLY A 1 72 ? 69.312 10.508 11.992 1 35.47 72 GLY A CA 1
ATOM 545 C C . GLY A 1 72 ? 67.938 10.688 11.398 1 35.47 72 GLY A C 1
ATOM 546 O O . GLY A 1 72 ? 66.938 10.25 11.992 1 35.47 72 GLY A O 1
ATOM 547 N N . THR A 1 73 ? 67.625 11.641 10.445 1 35.16 73 THR A N 1
ATOM 548 C CA . THR A 1 73 ? 66.312 12.062 10.016 1 35.16 73 THR A CA 1
ATOM 549 C C . THR A 1 73 ? 65.875 11.258 8.805 1 35.16 73 THR A C 1
ATOM 551 O O . THR A 1 73 ? 65.188 11.797 7.91 1 35.16 73 THR A O 1
ATOM 554 N N . LEU A 1 74 ? 66.312 10.047 8.469 1 35.72 74 LEU A N 1
ATOM 555 C CA . LEU A 1 74 ? 65.938 9.227 7.324 1 35.72 74 LEU A CA 1
ATOM 556 C C . LEU A 1 74 ? 64.5 8.789 7.43 1 35.72 74 LEU A C 1
ATOM 558 O O . LEU A 1 74 ? 64.125 8.07 8.359 1 35.72 74 LEU A O 1
ATOM 562 N N . ARG A 1 75 ? 63.5 9.578 6.965 1 34.81 75 ARG A N 1
ATOM 563 C CA . ARG A 1 75 ? 62.125 9.172 7.129 1 34.81 75 ARG A CA 1
ATOM 564 C C . ARG A 1 75 ? 61.781 8.031 6.184 1 34.81 75 ARG A C 1
ATOM 566 O O . ARG A 1 75 ? 62.406 7.855 5.145 1 34.81 75 ARG A O 1
ATOM 573 N N . ARG A 1 76 ? 60.906 7.043 6.516 1 41.22 76 ARG A N 1
ATOM 574 C CA . ARG A 1 76 ? 60.375 5.824 5.906 1 41.22 76 ARG A CA 1
ATOM 575 C C . ARG A 1 76 ? 59.969 6.066 4.457 1 41.22 76 ARG A C 1
ATOM 577 O O . ARG A 1 76 ? 60.156 5.195 3.602 1 41.22 76 ARG A O 1
ATOM 584 N N . SER A 1 77 ? 59.531 7.254 4.203 1 37.09 77 SER A N 1
ATOM 585 C CA . SER A 1 77 ? 58.938 7.617 2.918 1 37.09 77 SER A CA 1
ATOM 586 C C . SER A 1 77 ? 60 7.684 1.824 1 37.09 77 SER A C 1
ATOM 588 O O . SER A 1 77 ? 59.719 7.371 0.664 1 37.09 77 SER A O 1
ATOM 590 N N . ASP A 1 78 ? 61.156 8.047 2.238 1 38.88 78 ASP A N 1
ATOM 591 C CA . ASP A 1 78 ? 62.219 8.25 1.28 1 38.88 78 ASP A CA 1
ATOM 592 C C . ASP A 1 78 ? 62.781 6.922 0.773 1 38.88 78 ASP A C 1
ATOM 594 O O . ASP A 1 78 ? 63.125 6.793 -0.406 1 38.88 78 ASP A O 1
ATOM 598 N N . VAL A 1 79 ? 62.906 5.922 1.721 1 41.81 79 VAL A N 1
ATOM 599 C CA . VAL A 1 79 ? 63.344 4.57 1.398 1 41.81 79 VAL A CA 1
ATOM 600 C C . VAL A 1 79 ? 62.344 3.926 0.422 1 41.81 79 VAL A C 1
ATOM 602 O O . VAL A 1 79 ? 62.75 3.268 -0.538 1 41.81 79 VAL A O 1
ATOM 605 N N . CYS A 1 80 ? 61.062 4.223 0.573 1 39.44 80 CYS A N 1
ATOM 606 C CA . CYS A 1 80 ? 60.031 3.617 -0.243 1 39.44 80 CYS A CA 1
ATOM 607 C C . CYS A 1 80 ? 60.062 4.152 -1.669 1 39.44 80 CYS A C 1
ATOM 609 O O . CYS A 1 80 ? 59.844 3.408 -2.623 1 39.44 80 CYS A O 1
ATOM 611 N N . LEU A 1 81 ? 60.5 5.383 -1.86 1 42.56 81 LEU A N 1
ATOM 612 C CA . LEU A 1 81 ? 60.594 6.008 -3.176 1 42.56 81 LEU A CA 1
ATOM 613 C C . LEU A 1 81 ? 61.75 5.406 -3.988 1 42.56 81 LEU A C 1
ATOM 615 O O . LEU A 1 81 ? 61.594 5.152 -5.184 1 42.56 81 LEU A O 1
ATOM 619 N N . LEU A 1 82 ? 62.812 5.098 -3.311 1 40.84 82 LEU A N 1
ATOM 620 C CA . LEU A 1 82 ? 63.969 4.508 -3.959 1 40.84 82 LEU A CA 1
ATOM 621 C C . LEU A 1 82 ? 63.656 3.09 -4.438 1 40.84 82 LEU A C 1
ATOM 623 O O . LEU A 1 82 ? 64.062 2.707 -5.543 1 40.84 82 LEU A O 1
ATOM 627 N N . ILE A 1 83 ? 62.906 2.406 -3.596 1 44.03 83 ILE A N 1
ATOM 628 C CA . ILE A 1 83 ? 62.531 1.03 -3.906 1 44.03 83 ILE A CA 1
ATOM 629 C C . ILE A 1 83 ? 61.625 1.005 -5.129 1 44.03 83 ILE A C 1
ATOM 631 O O . ILE A 1 83 ? 61.781 0.156 -6.008 1 44.03 83 ILE A O 1
ATOM 635 N N . ARG A 1 84 ? 60.812 2.027 -5.262 1 44.69 84 ARG A N 1
ATOM 636 C CA . ARG A 1 84 ? 59.844 2.064 -6.355 1 44.69 84 ARG A CA 1
ATOM 637 C C . ARG A 1 84 ? 60.5 2.412 -7.676 1 44.69 84 ARG A C 1
ATOM 639 O O . ARG A 1 84 ? 60.188 1.845 -8.719 1 44.69 84 ARG A O 1
ATOM 646 N N . VAL A 1 85 ? 61.469 3.277 -7.617 1 44.94 85 VAL A N 1
ATOM 647 C CA . VAL A 1 85 ? 62.188 3.713 -8.805 1 44.94 85 VAL A CA 1
ATOM 648 C C . VAL A 1 85 ? 63.062 2.568 -9.328 1 44.94 85 VAL A C 1
ATOM 650 O O . VAL A 1 85 ? 63.094 2.311 -10.531 1 44.94 85 VAL A O 1
ATOM 653 N N . LEU A 1 86 ? 63.719 1.842 -8.367 1 43.5 86 LEU A N 1
ATOM 654 C CA . LEU A 1 86 ? 64.562 0.723 -8.75 1 43.5 86 LEU A CA 1
ATOM 655 C C . LEU A 1 86 ? 63.719 -0.427 -9.312 1 43.5 86 LEU A C 1
ATOM 657 O O . LEU A 1 86 ? 64.125 -1.109 -10.242 1 43.5 86 LEU A O 1
ATOM 661 N N . GLY A 1 87 ? 62.562 -0.604 -8.711 1 45.62 87 GLY A N 1
ATOM 662 C CA . GLY A 1 87 ? 61.625 -1.627 -9.18 1 45.62 87 GLY A CA 1
ATOM 663 C C . GLY A 1 87 ? 61.125 -1.379 -10.586 1 45.62 87 GLY A C 1
ATOM 664 O O . GLY A 1 87 ? 61.094 -2.299 -11.406 1 45.62 87 GLY A O 1
ATOM 665 N N . SER A 1 88 ? 60.812 -0.12 -10.898 1 47.94 88 SER A N 1
ATOM 666 C CA . SER A 1 88 ? 60.344 0.249 -12.227 1 47.94 88 SER A CA 1
ATOM 667 C C . SER A 1 88 ? 61.438 0.111 -13.266 1 47.94 88 SER A C 1
ATOM 669 O O . SER A 1 88 ? 61.188 -0.308 -14.398 1 47.94 88 SER A O 1
ATOM 671 N N . LEU A 1 89 ? 62.625 0.4 -12.914 1 46.69 89 LEU A N 1
ATOM 672 C CA . LEU A 1 89 ? 63.75 0.271 -13.805 1 46.69 89 LEU A CA 1
ATOM 673 C C . LEU A 1 89 ? 64.062 -1.195 -14.07 1 46.69 89 LEU A C 1
ATOM 675 O O . LEU A 1 89 ? 64.375 -1.572 -15.203 1 46.69 89 LEU A O 1
ATOM 679 N N . GLN A 1 90 ? 64 -2.02 -12.984 1 46.5 90 GLN A N 1
ATOM 680 C CA . GLN A 1 90 ? 64.25 -3.455 -13.133 1 46.5 90 GLN A CA 1
ATOM 681 C C . GLN A 1 90 ? 63.219 -4.078 -14.062 1 46.5 90 GLN A C 1
ATOM 683 O O . GLN A 1 90 ? 63.531 -4.914 -14.898 1 46.5 90 GLN A O 1
ATOM 688 N N . TYR A 1 91 ? 61.969 -3.645 -13.906 1 48.62 91 TYR A N 1
ATOM 689 C CA . TYR A 1 91 ? 60.906 -4.141 -14.758 1 48.62 91 TYR A CA 1
ATOM 690 C C . TYR A 1 91 ? 61.125 -3.748 -16.219 1 48.62 91 TYR A C 1
ATOM 692 O O . TYR A 1 91 ? 61 -4.574 -17.109 1 48.62 91 TYR A O 1
ATOM 700 N N . HIS A 1 92 ? 61.562 -2.586 -16.438 1 45.94 92 HIS A N 1
ATOM 701 C CA . HIS A 1 92 ? 61.875 -2.098 -17.781 1 45.94 92 HIS A CA 1
ATOM 702 C C . HIS A 1 92 ? 63 -2.895 -18.406 1 45.94 92 HIS A C 1
ATOM 704 O O . HIS A 1 92 ? 62.938 -3.293 -19.562 1 45.94 92 HIS A O 1
ATOM 710 N N . LEU A 1 93 ? 64 -3.125 -17.641 1 44.44 93 LEU A N 1
ATOM 711 C CA . LEU A 1 93 ? 65.188 -3.846 -18.156 1 44.44 93 LEU A CA 1
ATOM 712 C C . LEU A 1 93 ? 64.812 -5.289 -18.5 1 44.44 93 LEU A C 1
ATOM 714 O O . LEU A 1 93 ? 65.25 -5.82 -19.516 1 44.44 93 LEU A O 1
ATOM 718 N N . ARG A 1 94 ? 64.062 -5.848 -17.562 1 49.5 94 ARG A N 1
ATOM 719 C CA . ARG A 1 94 ? 63.656 -7.234 -17.781 1 49.5 94 ARG A CA 1
ATOM 720 C C . ARG A 1 94 ? 62.75 -7.359 -19 1 49.5 94 ARG A C 1
ATOM 722 O O . ARG A 1 94 ? 62.844 -8.328 -19.75 1 49.5 94 ARG A O 1
ATOM 729 N N . ALA A 1 95 ? 61.875 -6.328 -19.094 1 46.56 95 ALA A N 1
ATOM 730 C CA . ALA A 1 95 ? 60.844 -6.434 -20.109 1 46.56 95 ALA A CA 1
ATOM 731 C C . ALA A 1 95 ? 61.406 -6.086 -21.484 1 46.56 95 ALA A C 1
ATOM 733 O O . ALA A 1 95 ? 61.062 -6.734 -22.484 1 46.56 95 ALA A O 1
ATOM 734 N N . LYS A 1 96 ? 62.281 -5.105 -21.531 1 44.75 96 LYS A N 1
ATOM 735 C CA . LYS A 1 96 ? 62.625 -4.613 -22.859 1 44.75 96 LYS A CA 1
ATOM 736 C C . LYS A 1 96 ? 64 -5.121 -23.297 1 44.75 96 LYS A C 1
ATOM 738 O O . LYS A 1 96 ? 64.375 -5.047 -24.469 1 44.75 96 LYS A O 1
ATOM 743 N N . HIS A 1 97 ? 65 -5.578 -22.328 1 35.03 97 HIS A N 1
ATOM 744 C CA . HIS A 1 97 ? 66.312 -6.074 -22.703 1 35.03 97 HIS A CA 1
ATOM 745 C C . HIS A 1 97 ? 66.562 -7.473 -22.141 1 35.03 97 HIS A C 1
ATOM 747 O O . HIS A 1 97 ? 67.312 -7.648 -21.203 1 35.03 97 HIS A O 1
ATOM 753 N N . PRO A 1 98 ? 65.875 -8.609 -22.547 1 38.69 98 PRO A N 1
ATOM 754 C CA . PRO A 1 98 ? 65.812 -9.977 -22.016 1 38.69 98 PRO A CA 1
ATOM 755 C C . PRO A 1 98 ? 67.188 -10.688 -22.125 1 38.69 98 PRO A C 1
ATOM 757 O O . PRO A 1 98 ? 67.312 -11.781 -21.578 1 38.69 98 PRO A O 1
ATOM 760 N N . GLY A 1 99 ? 68.188 -10.469 -22.953 1 39.34 99 GLY A N 1
ATOM 761 C CA . GLY A 1 99 ? 69.312 -11.297 -23.203 1 39.34 99 GLY A CA 1
ATOM 762 C C . GLY A 1 99 ? 70.25 -11.398 -22.016 1 39.34 99 GLY A C 1
ATOM 763 O O . GLY A 1 99 ? 71.312 -12.016 -22.109 1 39.34 99 GLY A O 1
ATOM 764 N N . LEU A 1 100 ? 70.375 -10.43 -21.234 1 34.22 100 LEU A N 1
ATOM 765 C CA . LEU A 1 100 ? 71.375 -10.594 -20.188 1 34.22 100 LEU A CA 1
ATOM 766 C C . LEU A 1 100 ? 71 -11.781 -19.281 1 34.22 100 LEU A C 1
ATOM 768 O O . LEU A 1 100 ? 69.812 -11.992 -18.953 1 34.22 100 LEU A O 1
ATOM 772 N N . PRO A 1 101 ? 71.938 -12.977 -19.219 1 34.34 101 PRO A N 1
ATOM 773 C CA . PRO A 1 101 ? 71.75 -14.25 -18.531 1 34.34 101 PRO A CA 1
ATOM 774 C C . PRO A 1 101 ? 71.125 -14.086 -17.141 1 34.34 101 PRO A C 1
ATOM 776 O O . PRO A 1 101 ? 71.812 -13.664 -16.203 1 34.34 101 PRO A O 1
ATOM 779 N N . LEU A 1 102 ? 70.312 -13.188 -16.859 1 32.28 102 LEU A N 1
ATOM 780 C CA . LEU A 1 102 ? 69.938 -13.211 -15.461 1 32.28 102 LEU A CA 1
ATOM 781 C C . LEU A 1 102 ? 69.312 -14.562 -15.086 1 32.28 102 LEU A C 1
ATOM 783 O O . LEU A 1 102 ? 68.562 -15.164 -15.875 1 32.28 102 LEU A O 1
ATOM 787 N N . GLN A 1 103 ? 70 -15.555 -14.32 1 30.97 103 GLN A N 1
ATOM 788 C CA . GLN A 1 103 ? 69.562 -16.875 -13.867 1 30.97 103 GLN A CA 1
ATOM 789 C C . GLN A 1 103 ? 68.062 -16.984 -13.758 1 30.97 103 GLN A C 1
ATOM 791 O O . GLN A 1 103 ? 67.438 -16.172 -13.078 1 30.97 103 GLN A O 1
ATOM 796 N N . GLN A 1 104 ? 67.375 -17.641 -14.734 1 29.25 104 GLN A N 1
ATOM 797 C CA . GLN A 1 104 ? 65.938 -17.781 -15.047 1 29.25 104 GLN A CA 1
ATOM 798 C C . GLN A 1 104 ? 65.25 -18.641 -14 1 29.25 104 GLN A C 1
ATOM 800 O O . GLN A 1 104 ? 65.375 -19.859 -13.992 1 29.25 104 GLN A O 1
ATOM 805 N N . GLU A 1 105 ? 65.5 -18.641 -12.617 1 29.47 105 GLU A N 1
ATOM 806 C CA . GLU A 1 105 ? 64.688 -19.562 -11.82 1 29.47 105 GLU A CA 1
ATOM 807 C C . GLU A 1 105 ? 63.25 -19.578 -12.289 1 29.47 105 GLU A C 1
ATOM 809 O O . GLU A 1 105 ? 62.656 -18.531 -12.5 1 29.47 105 GLU A O 1
ATOM 814 N N . SER A 1 106 ? 62.688 -20.625 -13.016 1 27.89 106 SER A N 1
ATOM 815 C CA . SER A 1 106 ? 61.438 -20.938 -13.703 1 27.89 106 SER A CA 1
ATOM 816 C C . SER A 1 106 ? 60.25 -20.703 -12.797 1 27.89 106 SER A C 1
ATOM 818 O O . SER A 1 106 ? 59.156 -21.234 -13.039 1 27.89 106 SER A O 1
ATOM 820 N N . SER A 1 107 ? 60.375 -20.203 -11.648 1 28.78 107 SER A N 1
ATOM 821 C CA . SER A 1 107 ? 59.188 -20.25 -10.781 1 28.78 107 SER A CA 1
ATOM 822 C C . SER A 1 107 ? 57.938 -19.75 -11.516 1 28.78 107 SER A C 1
ATOM 824 O O . SER A 1 107 ? 57.969 -18.688 -12.133 1 28.78 107 SER A O 1
ATOM 826 N N . GLN A 1 108 ? 57.031 -20.688 -12.094 1 27.12 108 GLN A N 1
ATOM 827 C CA . GLN A 1 108 ? 55.75 -20.422 -12.758 1 27.12 108 GLN A CA 1
ATOM 828 C C . GLN A 1 108 ? 55.031 -19.266 -12.094 1 27.12 108 GLN A C 1
ATOM 830 O O . GLN A 1 108 ? 54.531 -19.391 -10.984 1 27.12 108 GLN A O 1
ATOM 835 N N . LYS A 1 109 ? 55.406 -18.188 -12.094 1 28.89 109 LYS A N 1
ATOM 836 C CA . LYS A 1 109 ? 54.781 -16.984 -11.516 1 28.89 109 LYS A CA 1
ATOM 837 C C . LYS A 1 109 ? 53.438 -16.703 -12.141 1 28.89 109 LYS A C 1
ATOM 839 O O . LYS A 1 109 ? 53.344 -16.422 -13.336 1 28.89 109 LYS A O 1
ATOM 844 N N . THR A 1 110 ? 52.281 -17.562 -11.805 1 27.97 110 THR A N 1
ATOM 845 C CA . THR A 1 110 ? 50.906 -17.203 -12.125 1 27.97 110 THR A CA 1
ATOM 846 C C . THR A 1 110 ? 50.719 -15.695 -12.055 1 27.97 110 THR A C 1
ATOM 848 O O . THR A 1 110 ? 50.938 -15.078 -11.016 1 27.97 110 THR A O 1
ATOM 851 N N . GLN A 1 111 ? 51 -15.008 -12.992 1 28.78 111 GLN A N 1
ATOM 852 C CA . GLN A 1 111 ? 50.719 -13.586 -13.172 1 28.78 111 GLN A CA 1
ATOM 853 C C . GLN A 1 111 ? 49.281 -13.25 -12.773 1 28.78 111 GLN A C 1
ATOM 855 O O . GLN A 1 111 ? 48.344 -13.672 -13.438 1 28.78 111 GLN A O 1
ATOM 860 N N . THR A 1 112 ? 48.969 -13.258 -11.43 1 30.8 112 THR A N 1
ATOM 861 C CA . THR A 1 112 ? 47.688 -12.773 -10.977 1 30.8 112 THR A CA 1
ATOM 862 C C . THR A 1 112 ? 47.25 -11.547 -11.773 1 30.8 112 THR A C 1
ATOM 864 O O . THR A 1 112 ? 48 -10.57 -11.875 1 30.8 112 THR A O 1
ATOM 867 N N . THR A 1 113 ? 46.75 -11.695 -12.945 1 29.58 113 THR A N 1
ATOM 868 C CA . THR A 1 113 ? 46.219 -10.625 -13.773 1 29.58 113 THR A CA 1
ATOM 869 C C . THR A 1 113 ? 45.75 -9.445 -12.914 1 29.58 113 THR A C 1
ATOM 871 O O . THR A 1 113 ? 45.156 -9.641 -11.859 1 29.58 113 THR A O 1
ATOM 874 N N . ILE A 1 114 ? 46.406 -8.359 -13.031 1 33.72 114 ILE A N 1
ATOM 875 C CA . ILE A 1 114 ? 46.219 -7.07 -12.375 1 33.72 114 ILE A CA 1
ATOM 876 C C . ILE A 1 114 ? 44.75 -6.754 -12.258 1 33.72 114 ILE A C 1
ATOM 878 O O . ILE A 1 114 ? 44.344 -5.824 -11.555 1 33.72 114 ILE A O 1
ATOM 882 N N . ASP A 1 115 ? 43.969 -7.184 -13.219 1 33.56 115 ASP A N 1
ATOM 883 C CA . ASP A 1 115 ? 42.562 -6.809 -13.258 1 33.56 115 ASP A CA 1
ATOM 884 C C . ASP A 1 115 ? 41.812 -7.309 -12.023 1 33.56 115 ASP A C 1
ATOM 886 O O . ASP A 1 115 ? 40.75 -6.801 -11.68 1 33.56 115 ASP A O 1
ATOM 890 N N . ALA A 1 116 ? 42.125 -8.469 -11.531 1 34.81 116 ALA A N 1
ATOM 891 C CA . ALA A 1 116 ? 41.5 -9.102 -10.375 1 34.81 116 ALA A CA 1
ATOM 892 C C . ALA A 1 116 ? 41.875 -8.383 -9.086 1 34.81 116 ALA A C 1
ATOM 894 O O . ALA A 1 116 ? 41.281 -8.641 -8.031 1 34.81 116 ALA A O 1
ATOM 895 N N . TYR A 1 117 ? 43.062 -7.926 -8.828 1 34.81 117 TYR A N 1
ATOM 896 C CA . TYR A 1 117 ? 43.688 -7.418 -7.609 1 34.81 117 TYR A CA 1
ATOM 897 C C . TYR A 1 117 ? 42.875 -6.25 -7.043 1 34.81 117 TYR A C 1
ATOM 899 O O . TYR A 1 117 ? 42.719 -6.121 -5.824 1 34.81 117 TYR A O 1
ATOM 907 N N . THR A 1 118 ? 42.844 -5.125 -7.766 1 39 118 THR A N 1
ATOM 908 C CA . THR A 1 118 ? 42.531 -3.885 -7.059 1 39 118 THR A CA 1
ATOM 909 C C . THR A 1 118 ? 41.125 -3.887 -6.527 1 39 118 THR A C 1
ATOM 911 O O . THR A 1 118 ? 40.25 -3.213 -7.082 1 39 118 THR A O 1
ATOM 914 N N . ALA A 1 119 ? 40.469 -4.852 -6.523 1 46.47 119 ALA A N 1
ATOM 915 C CA . ALA A 1 119 ? 39.25 -4.754 -5.77 1 46.47 119 ALA A CA 1
ATOM 916 C C . ALA A 1 119 ? 39.469 -4.148 -4.387 1 46.47 119 ALA A C 1
ATOM 918 O O . ALA A 1 119 ? 39.875 -4.852 -3.457 1 46.47 119 ALA A O 1
ATOM 919 N N . ARG A 1 120 ? 40.125 -3.051 -4.316 1 52.75 120 ARG A N 1
ATOM 920 C CA . ARG A 1 120 ? 40.5 -2.348 -3.092 1 52.75 120 ARG A CA 1
ATOM 921 C C . ARG A 1 120 ? 39.312 -2.26 -2.133 1 52.75 120 ARG A C 1
ATOM 923 O O . ARG A 1 120 ? 38.219 -1.903 -2.537 1 52.75 120 ARG A O 1
ATOM 930 N N . ALA A 1 121 ? 39.5 -3.055 -1.058 1 70.25 121 ALA A N 1
ATOM 931 C CA . ALA A 1 121 ? 38.562 -2.904 0.059 1 70.25 121 ALA A CA 1
ATOM 932 C C . ALA A 1 121 ? 38.312 -1.431 0.368 1 70.25 121 ALA A C 1
ATOM 934 O O . ALA A 1 121 ? 39.219 -0.601 0.241 1 70.25 121 ALA A O 1
ATOM 935 N N . LEU A 1 122 ? 37.188 -1.07 0.383 1 81.88 122 LEU A N 1
ATOM 936 C CA . LEU A 1 122 ? 36.781 0.294 0.721 1 81.88 122 LEU A CA 1
ATOM 937 C C . LEU A 1 122 ? 37.344 0.701 2.078 1 81.88 122 LEU A C 1
ATOM 939 O O . LEU A 1 122 ? 37.469 -0.131 2.982 1 81.88 122 LEU A O 1
ATOM 943 N N . SER A 1 123 ? 37.906 1.879 2.152 1 85.19 123 SER A N 1
ATOM 944 C CA . SER A 1 123 ? 38.344 2.4 3.443 1 85.19 123 SER A CA 1
ATOM 945 C C . SER A 1 123 ? 37.219 2.391 4.453 1 85.19 123 SER A C 1
ATOM 947 O O . SER A 1 123 ? 36.031 2.49 4.078 1 85.19 123 SER A O 1
ATOM 949 N N . THR A 1 124 ? 37.594 2.121 5.656 1 86.56 124 THR A N 1
ATOM 950 C CA . THR A 1 124 ? 36.625 2.086 6.734 1 86.56 124 THR A CA 1
ATOM 951 C C . THR A 1 124 ? 35.844 3.404 6.812 1 86.56 124 THR A C 1
ATOM 953 O O . THR A 1 124 ? 34.656 3.418 7.105 1 86.56 124 THR A O 1
ATOM 956 N N . THR A 1 125 ? 36.562 4.441 6.539 1 88.75 125 THR A N 1
ATOM 957 C CA . THR A 1 125 ? 35.938 5.75 6.578 1 88.75 125 THR A CA 1
ATOM 958 C C . THR A 1 125 ? 34.906 5.879 5.465 1 88.75 125 THR A C 1
ATOM 960 O O . THR A 1 125 ? 33.812 6.418 5.684 1 88.75 125 THR A O 1
ATOM 963 N N . LYS A 1 126 ? 35.281 5.418 4.336 1 90.19 126 LYS A N 1
ATOM 964 C CA . LYS A 1 126 ? 34.344 5.473 3.217 1 90.19 126 LYS A CA 1
ATOM 965 C C . LYS A 1 126 ? 33.125 4.559 3.459 1 90.19 126 LYS A C 1
ATOM 967 O O . LYS A 1 126 ? 32 4.918 3.133 1 90.19 126 LYS A O 1
ATOM 972 N N . GLU A 1 127 ? 33.406 3.467 4.035 1 92.19 127 GLU A N 1
ATOM 973 C CA . GLU A 1 127 ? 32.344 2.533 4.371 1 92.19 127 GLU A CA 1
ATOM 974 C C . GLU A 1 127 ? 31.359 3.152 5.359 1 92.19 127 GLU A C 1
ATOM 976 O O . GLU A 1 127 ? 30.141 2.992 5.219 1 92.19 127 GLU A O 1
ATOM 981 N N . GLU A 1 128 ? 31.922 3.779 6.297 1 92.75 128 GLU A N 1
ATOM 982 C CA . GLU A 1 128 ? 31.078 4.434 7.293 1 92.75 128 GLU A CA 1
ATOM 983 C C . GLU A 1 128 ? 30.281 5.586 6.672 1 92.75 128 GLU A C 1
ATOM 985 O O . GLU A 1 128 ? 29.125 5.816 7.031 1 92.75 128 GLU A O 1
ATOM 990 N N . SER A 1 129 ? 30.891 6.266 5.762 1 93.56 129 SER A N 1
ATOM 991 C CA . SER A 1 129 ? 30.203 7.355 5.086 1 93.56 129 SER A CA 1
ATOM 992 C C . SER A 1 129 ? 29.047 6.836 4.242 1 93.56 129 SER A C 1
ATOM 994 O O . SER A 1 129 ? 27.984 7.465 4.172 1 93.56 129 SER A O 1
ATOM 996 N N . ILE A 1 130 ? 29.297 5.75 3.596 1 94.69 130 ILE A N 1
ATOM 997 C CA . ILE A 1 130 ? 28.25 5.133 2.801 1 94.69 130 ILE A CA 1
ATOM 998 C C . ILE A 1 130 ? 27.109 4.676 3.717 1 94.69 130 ILE A C 1
ATOM 1000 O O . ILE A 1 130 ? 25.938 4.879 3.408 1 94.69 130 ILE A O 1
ATOM 1004 N N . ALA A 1 131 ? 27.438 4.129 4.82 1 95.31 131 ALA A N 1
ATOM 1005 C CA . ALA A 1 131 ? 26.453 3.645 5.777 1 95.31 131 ALA A CA 1
ATOM 1006 C C . ALA A 1 131 ? 25.594 4.793 6.309 1 95.31 131 ALA A C 1
ATOM 1008 O O . ALA A 1 131 ? 24.375 4.668 6.414 1 95.31 131 ALA A O 1
ATOM 1009 N N . GLN A 1 132 ? 26.234 5.852 6.598 1 94.25 132 GLN A N 1
ATOM 1010 C CA . GLN A 1 132 ? 25.5 7.02 7.09 1 94.25 132 GLN A CA 1
ATOM 1011 C C . GLN A 1 132 ? 24.594 7.59 6.012 1 94.25 132 GLN A C 1
ATOM 1013 O O . GLN A 1 132 ? 23.469 8.016 6.305 1 94.25 132 GLN A O 1
ATOM 1018 N N . ALA A 1 133 ? 25.109 7.594 4.84 1 95.31 133 ALA A N 1
ATOM 1019 C CA . ALA A 1 133 ? 24.297 8.078 3.723 1 95.31 133 ALA A CA 1
ATOM 1020 C C . ALA A 1 133 ? 23.094 7.18 3.494 1 95.31 133 ALA A C 1
ATOM 1022 O O . ALA A 1 133 ? 22.016 7.66 3.156 1 95.31 133 ALA A O 1
ATOM 1023 N N . LEU A 1 134 ? 23.266 5.902 3.621 1 96.06 134 LEU A N 1
ATOM 1024 C CA . LEU A 1 134 ? 22.172 4.949 3.482 1 96.06 134 LEU A CA 1
ATOM 1025 C C . LEU A 1 134 ? 21.094 5.203 4.531 1 96.06 134 LEU A C 1
ATOM 1027 O O . LEU A 1 134 ? 19.906 5.199 4.219 1 96.06 134 LEU A O 1
ATOM 1031 N N . VAL A 1 135 ? 21.5 5.449 5.754 1 95.19 135 VAL A N 1
ATOM 1032 C CA . VAL A 1 135 ? 20.562 5.711 6.844 1 95.19 135 VAL A CA 1
ATOM 1033 C C . VAL A 1 135 ? 19.781 6.98 6.551 1 95.19 135 VAL A C 1
ATOM 1035 O O . VAL A 1 135 ? 18.547 7.004 6.703 1 95.19 135 VAL A O 1
ATOM 1038 N N . THR A 1 136 ? 20.453 7.98 6.09 1 94.12 136 THR A N 1
ATOM 1039 C CA . THR A 1 136 ? 19.797 9.242 5.762 1 94.12 136 THR A CA 1
ATOM 1040 C C . THR A 1 136 ? 18.781 9.055 4.637 1 94.12 136 THR A C 1
ATOM 1042 O O . THR A 1 136 ? 17.703 9.625 4.672 1 94.12 136 THR A O 1
ATOM 1045 N N . TRP A 1 137 ? 19.141 8.266 3.688 1 94.25 137 TRP A N 1
ATOM 1046 C CA . TRP A 1 137 ? 18.25 7.98 2.566 1 94.25 137 TRP A CA 1
ATOM 1047 C C . TRP A 1 137 ? 17 7.246 3.037 1 94.25 137 TRP A C 1
ATOM 1049 O O . TRP A 1 137 ? 15.875 7.645 2.713 1 94.25 137 TRP A O 1
ATOM 1059 N N . ILE A 1 138 ? 17.172 6.223 3.801 1 91.69 138 ILE A N 1
ATOM 1060 C CA . ILE A 1 138 ? 16.078 5.375 4.27 1 91.69 138 ILE A CA 1
ATOM 1061 C C . ILE A 1 138 ? 15.102 6.203 5.102 1 91.69 138 ILE A C 1
ATOM 1063 O O . ILE A 1 138 ? 13.883 6.102 4.93 1 91.69 138 ILE A O 1
ATOM 1067 N N . VAL A 1 139 ? 15.609 7.09 5.906 1 90.38 139 VAL A N 1
ATOM 1068 C CA . VAL A 1 139 ? 14.781 7.887 6.805 1 90.38 139 VAL A CA 1
ATOM 1069 C C . VAL A 1 139 ? 14.094 9 6.02 1 90.38 139 VAL A C 1
ATOM 1071 O O . VAL A 1 139 ? 12.875 9.188 6.125 1 90.38 139 VAL A O 1
ATOM 1074 N N . SER A 1 140 ? 14.82 9.672 5.168 1 89.5 140 SER A N 1
ATOM 1075 C CA . SER A 1 140 ? 14.289 10.836 4.473 1 89.5 140 SER A CA 1
ATOM 1076 C C . SER A 1 140 ? 13.234 10.438 3.445 1 89.5 140 SER A C 1
ATOM 1078 O O . SER A 1 140 ? 12.258 11.156 3.234 1 89.5 140 SER A O 1
ATOM 1080 N N . SER A 1 141 ? 13.438 9.266 2.857 1 87.62 141 SER A N 1
ATOM 1081 C CA . SER A 1 141 ? 12.516 8.844 1.806 1 87.62 141 SER A CA 1
ATOM 1082 C C . SER A 1 141 ? 11.547 7.781 2.314 1 87.62 141 SER A C 1
ATOM 1084 O O . SER A 1 141 ? 10.812 7.176 1.53 1 87.62 141 SER A O 1
ATOM 1086 N N . SER A 1 142 ? 11.562 7.5 3.566 1 84.19 142 SER A N 1
ATOM 1087 C CA . SER A 1 142 ? 10.664 6.535 4.199 1 84.19 142 SER A CA 1
ATOM 1088 C C . SER A 1 142 ? 10.758 5.172 3.523 1 84.19 142 SER A C 1
ATOM 1090 O O . SER A 1 142 ? 9.734 4.578 3.174 1 84.19 142 SER A O 1
ATOM 1092 N N . ARG A 1 143 ? 11.93 4.758 3.254 1 86.94 143 ARG A N 1
ATOM 1093 C CA . ARG A 1 143 ? 12.133 3.426 2.693 1 86.94 143 ARG A CA 1
ATOM 1094 C C . ARG A 1 143 ? 12.211 2.375 3.797 1 86.94 143 ARG A C 1
ATOM 1096 O O . ARG A 1 143 ? 12.625 2.676 4.918 1 86.94 143 ARG A O 1
ATOM 1103 N N . PRO A 1 144 ? 11.805 1.105 3.473 1 85.12 144 PRO A N 1
ATOM 1104 C CA . PRO A 1 144 ? 11.938 0.05 4.48 1 85.12 144 PRO A CA 1
ATOM 1105 C C . PRO A 1 144 ? 13.398 -0.234 4.844 1 85.12 144 PRO A C 1
ATOM 1107 O O . PRO A 1 144 ? 14.273 -0.181 3.977 1 85.12 144 PRO A O 1
ATOM 1110 N N . LEU A 1 145 ? 13.633 -0.634 6.109 1 87.31 145 LEU A N 1
ATOM 1111 C CA . LEU A 1 145 ? 14.984 -0.931 6.574 1 87.31 145 LEU A CA 1
ATOM 1112 C C . LEU A 1 145 ? 15.57 -2.125 5.824 1 87.31 145 LEU A C 1
ATOM 1114 O O . LEU A 1 145 ? 16.781 -2.225 5.66 1 87.31 145 LEU A O 1
ATOM 1118 N N . SER A 1 146 ? 14.719 -2.979 5.359 1 88.38 146 SER A N 1
ATOM 1119 C CA . SER A 1 146 ? 15.156 -4.211 4.707 1 88.38 146 SER A CA 1
ATOM 1120 C C . SER A 1 146 ? 15.703 -3.932 3.312 1 88.38 146 SER A C 1
ATOM 1122 O O . SER A 1 146 ? 16.234 -4.828 2.66 1 88.38 146 SER A O 1
ATOM 1124 N N . ILE A 1 147 ? 15.562 -2.709 2.834 1 90.38 147 ILE A N 1
ATOM 1125 C CA . ILE A 1 147 ? 15.992 -2.363 1.482 1 90.38 147 ILE A CA 1
ATOM 1126 C C . ILE A 1 147 ? 17.484 -2.598 1.337 1 90.38 147 ILE A C 1
ATOM 1128 O O . ILE A 1 147 ? 17.984 -2.875 0.239 1 90.38 147 ILE A O 1
ATOM 1132 N N . VAL A 1 148 ? 18.266 -2.525 2.443 1 93.25 148 VAL A N 1
ATOM 1133 C CA . VAL A 1 148 ? 19.703 -2.691 2.4 1 93.25 148 VAL A CA 1
ATOM 1134 C C . VAL A 1 148 ? 20.047 -4.16 2.164 1 93.25 148 VAL A C 1
ATOM 1136 O O . VAL A 1 148 ? 21.188 -4.492 1.823 1 93.25 148 VAL A O 1
ATOM 1139 N N . GLU A 1 149 ? 19.109 -4.98 2.34 1 92.12 149 GLU A N 1
ATOM 1140 C CA . GLU A 1 149 ? 19.328 -6.41 2.146 1 92.12 149 GLU A CA 1
ATOM 1141 C C . GLU A 1 149 ? 19.016 -6.828 0.713 1 92.12 149 GLU A C 1
ATOM 1143 O O . GLU A 1 149 ? 19.156 -8.008 0.361 1 92.12 149 GLU A O 1
ATOM 1148 N N . ASP A 1 150 ? 18.547 -5.875 -0.082 1 92.56 150 ASP A N 1
ATOM 1149 C CA . ASP A 1 150 ? 18.328 -6.18 -1.492 1 92.56 150 ASP A CA 1
ATOM 1150 C C . ASP A 1 150 ? 19.641 -6.562 -2.178 1 92.56 150 ASP A C 1
ATOM 1152 O O . ASP A 1 150 ? 20.609 -5.797 -2.154 1 92.56 150 ASP A O 1
ATOM 1156 N N . ASP A 1 151 ? 19.703 -7.684 -2.832 1 92.31 151 ASP A N 1
ATOM 1157 C CA . ASP A 1 151 ? 20.891 -8.102 -3.561 1 92.31 151 ASP A CA 1
ATOM 1158 C C . ASP A 1 151 ? 21.219 -7.121 -4.688 1 92.31 151 ASP A C 1
ATOM 1160 O O . ASP A 1 151 ? 22.391 -6.855 -4.965 1 92.31 151 ASP A O 1
ATOM 1164 N N . GLY A 1 152 ? 20.172 -6.617 -5.258 1 93.19 152 GLY A N 1
ATOM 1165 C CA . GLY A 1 152 ? 20.375 -5.656 -6.332 1 93.19 152 GLY A CA 1
ATOM 1166 C C . GLY A 1 152 ? 21.062 -4.383 -5.879 1 93.19 152 GLY A C 1
ATOM 1167 O O . GLY A 1 152 ? 21.938 -3.873 -6.562 1 93.19 152 GLY A O 1
ATOM 1168 N N . LEU A 1 153 ? 20.656 -3.877 -4.77 1 95.12 153 LEU A N 1
ATOM 1169 C CA . LEU A 1 153 ? 21.281 -2.67 -4.238 1 95.12 153 LEU A CA 1
ATOM 1170 C C . LEU A 1 153 ? 22.734 -2.926 -3.879 1 95.12 153 LEU A C 1
ATOM 1172 O O . LEU A 1 153 ? 23.594 -2.086 -4.141 1 95.12 153 LEU A O 1
ATOM 1176 N N . ALA A 1 154 ? 22.984 -4.066 -3.285 1 95.12 154 ALA A N 1
ATOM 1177 C CA . ALA A 1 154 ? 24.359 -4.441 -2.959 1 95.12 154 ALA A CA 1
ATOM 1178 C C . ALA A 1 154 ? 25.234 -4.441 -4.203 1 95.12 154 ALA A C 1
ATOM 1180 O O . ALA A 1 154 ? 26.375 -3.953 -4.172 1 95.12 154 ALA A O 1
ATOM 1181 N N . ASN A 1 155 ? 24.703 -4.988 -5.246 1 94.81 155 ASN A N 1
ATOM 1182 C CA . ASN A 1 155 ? 25.453 -5.035 -6.5 1 94.81 155 ASN A CA 1
ATOM 1183 C C . ASN A 1 155 ? 25.703 -3.635 -7.059 1 94.81 155 ASN A C 1
ATOM 1185 O O . ASN A 1 155 ? 26.766 -3.355 -7.598 1 94.81 155 ASN A O 1
ATOM 1189 N N . VAL A 1 156 ? 24.734 -2.744 -6.969 1 95.81 156 VAL A N 1
ATOM 1190 C CA . VAL A 1 156 ? 24.875 -1.363 -7.418 1 95.81 156 VAL A CA 1
ATOM 1191 C C . VAL A 1 156 ? 26.016 -0.69 -6.66 1 95.81 156 VAL A C 1
ATOM 1193 O O . VAL A 1 156 ? 26.859 -0.028 -7.262 1 95.81 156 VAL A O 1
ATOM 1196 N N . LEU A 1 157 ? 26.062 -0.897 -5.383 1 95.06 157 LEU A N 1
ATOM 1197 C CA . LEU A 1 157 ? 27.062 -0.246 -4.547 1 95.06 157 LEU A CA 1
ATOM 1198 C C . LEU A 1 157 ? 28.438 -0.84 -4.793 1 95.06 157 LEU A C 1
ATOM 1200 O O . LEU A 1 157 ? 29.453 -0.128 -4.742 1 95.06 157 LEU A O 1
ATOM 1204 N N . LYS A 1 158 ? 28.5 -2.127 -5.07 1 94.06 158 LYS A N 1
ATOM 1205 C CA . LYS A 1 158 ? 29.766 -2.766 -5.43 1 94.06 158 LYS A CA 1
ATOM 1206 C C . LYS A 1 158 ? 30.344 -2.156 -6.699 1 94.06 158 LYS A C 1
ATOM 1208 O O . LYS A 1 158 ? 31.531 -1.824 -6.75 1 94.06 158 LYS A O 1
ATOM 1213 N N . ILE A 1 159 ? 29.547 -1.99 -7.621 1 93.5 159 ILE A N 1
ATOM 1214 C CA . ILE A 1 159 ? 29.969 -1.441 -8.906 1 93.5 159 ILE A CA 1
ATOM 1215 C C . ILE A 1 159 ? 30.344 0.03 -8.742 1 93.5 159 ILE A C 1
ATOM 1217 O O . ILE A 1 159 ? 31.375 0.476 -9.25 1 93.5 159 ILE A O 1
ATOM 1221 N N . ALA A 1 160 ? 29.531 0.755 -8.055 1 92.75 160 ALA A N 1
ATOM 1222 C CA . ALA A 1 160 ? 29.797 2.182 -7.863 1 92.75 160 ALA A CA 1
ATOM 1223 C C . ALA A 1 160 ? 31.078 2.412 -7.086 1 92.75 160 ALA A C 1
ATOM 1225 O O . 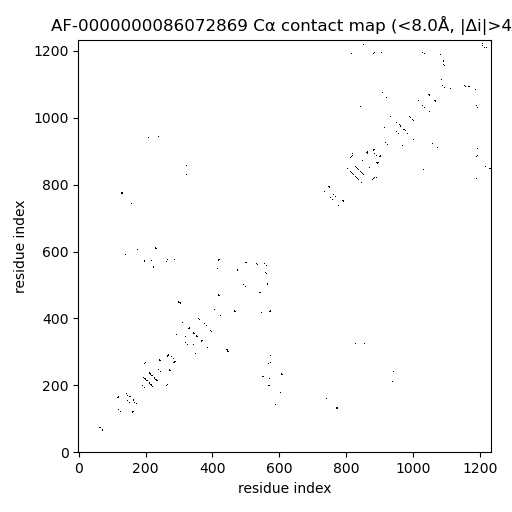ALA A 1 160 ? 31.859 3.301 -7.422 1 92.75 160 ALA A O 1
ATOM 1226 N N . SER A 1 161 ? 31.297 1.61 -6.055 1 91.25 161 SER A N 1
ATOM 1227 C CA . SER A 1 161 ? 32.469 1.796 -5.211 1 91.25 161 SER A CA 1
ATOM 1228 C C . SER A 1 161 ? 33.719 1.199 -5.855 1 91.25 161 SER A C 1
ATOM 1230 O O . SER A 1 161 ? 34.844 1.542 -5.484 1 91.25 161 SER A O 1
ATOM 1232 N N . GLY A 1 162 ? 33.5 0.282 -6.797 1 87.44 162 GLY A N 1
ATOM 1233 C CA . GLY A 1 162 ? 34.625 -0.399 -7.422 1 87.44 162 GLY A CA 1
ATOM 1234 C C . GLY A 1 162 ? 35.219 -1.494 -6.555 1 87.44 162 GLY A C 1
ATOM 1235 O O . GLY A 1 162 ? 36.375 -1.911 -6.762 1 87.44 162 GLY A O 1
ATOM 1236 N N . SER A 1 163 ? 34.469 -1.809 -5.531 1 89.31 163 SER A N 1
ATOM 1237 C CA . SER A 1 163 ? 34.938 -2.848 -4.609 1 89.31 163 SER A CA 1
ATOM 1238 C C . SER A 1 163 ? 34 -4.062 -4.66 1 89.31 163 SER A C 1
ATOM 1240 O O . SER A 1 163 ? 32.969 -4.086 -4.012 1 89.31 163 SER A O 1
ATOM 1242 N N . PRO A 1 164 ? 34.438 -5.047 -5.281 1 87 164 PRO A N 1
ATOM 1243 C CA . PRO A 1 164 ? 33.594 -6.238 -5.418 1 87 164 PRO A CA 1
ATOM 1244 C C . PRO A 1 164 ? 33.312 -6.918 -4.082 1 87 164 PRO A C 1
ATOM 1246 O O . PRO A 1 164 ? 32.375 -7.707 -3.973 1 87 164 PRO A O 1
ATOM 1249 N N . CYS A 1 165 ? 34.031 -6.602 -3.104 1 87.38 165 CYS A N 1
ATOM 1250 C CA . CYS A 1 165 ? 33.844 -7.273 -1.819 1 87.38 165 CYS A CA 1
ATOM 1251 C C . CYS A 1 165 ? 33 -6.426 -0.877 1 87.38 165 CYS A C 1
ATOM 1253 O O . CYS A 1 165 ? 32.719 -6.832 0.251 1 87.38 165 CYS A O 1
ATOM 1255 N N . TYR A 1 166 ? 32.625 -5.328 -1.358 1 91.06 166 TYR A N 1
ATOM 1256 C CA . TYR A 1 166 ? 31.844 -4.457 -0.501 1 91.06 166 TYR A CA 1
ATOM 1257 C C . TYR A 1 166 ? 30.516 -5.113 -0.143 1 91.06 166 TYR A C 1
ATOM 1259 O O . TYR A 1 166 ? 29.875 -5.746 -0.99 1 91.06 166 TYR A O 1
ATOM 1267 N N . GLN A 1 167 ? 30.156 -5 1.151 1 91.06 167 GLN A N 1
ATOM 1268 C CA . GLN A 1 167 ? 28.844 -5.445 1.619 1 91.06 167 GLN A CA 1
ATOM 1269 C C . GLN A 1 167 ? 28.141 -4.348 2.408 1 91.06 167 GLN A C 1
ATOM 1271 O O . GLN A 1 167 ? 28.703 -3.791 3.352 1 91.06 167 GLN A O 1
ATOM 1276 N N . PRO A 1 168 ? 26.922 -4.086 1.961 1 93.44 168 PRO A N 1
ATOM 1277 C CA . PRO A 1 168 ? 26.172 -3.098 2.738 1 93.44 168 PRO A CA 1
ATOM 1278 C C . PRO A 1 168 ? 25.906 -3.555 4.172 1 93.44 168 PRO A C 1
ATOM 1280 O O . PRO A 1 168 ? 26 -4.746 4.469 1 93.44 168 PRO A O 1
ATOM 1283 N N . PRO A 1 169 ? 25.672 -2.568 5.027 1 94.06 169 PRO A N 1
ATOM 1284 C CA . PRO A 1 169 ? 25.344 -2.941 6.406 1 94.06 169 PRO A CA 1
ATOM 1285 C C . PRO A 1 169 ? 24.062 -3.771 6.512 1 94.06 169 PRO A C 1
ATOM 1287 O O . PRO A 1 169 ? 23.188 -3.664 5.652 1 94.06 169 PRO A O 1
ATOM 1290 N N . SER A 1 170 ? 24 -4.547 7.5 1 93.38 170 SER A N 1
ATOM 1291 C CA . SER A 1 170 ? 22.812 -5.355 7.746 1 93.38 170 SER A CA 1
ATOM 1292 C C . SER A 1 170 ? 21.641 -4.5 8.25 1 93.38 170 SER A C 1
ATOM 1294 O O . SER A 1 170 ? 21.844 -3.348 8.633 1 93.38 170 SER A O 1
ATOM 1296 N N . ARG A 1 171 ? 20.578 -5.098 8.188 1 92.06 171 ARG A N 1
ATOM 1297 C CA . ARG A 1 171 ? 19.375 -4.43 8.695 1 92.06 171 ARG A CA 1
ATOM 1298 C C . ARG A 1 171 ? 19.547 -4.031 10.156 1 92.06 171 ARG A C 1
ATOM 1300 O O . ARG A 1 171 ? 19.172 -2.928 10.555 1 92.06 171 ARG A O 1
ATOM 1307 N N . ARG A 1 172 ? 20.078 -4.906 10.953 1 90.75 172 ARG A N 1
ATOM 1308 C CA . ARG A 1 172 ? 20.297 -4.645 12.367 1 90.75 172 ARG A CA 1
ATOM 1309 C C . ARG A 1 172 ? 21.266 -3.488 12.57 1 90.75 172 ARG A C 1
ATOM 1311 O O . ARG A 1 172 ? 21.078 -2.654 13.461 1 90.75 172 ARG A O 1
ATOM 1318 N N . ALA A 1 173 ? 22.266 -3.492 11.758 1 93.5 173 ALA A N 1
ATOM 1319 C CA . ALA A 1 173 ? 23.25 -2.416 11.844 1 93.5 173 ALA A CA 1
ATOM 1320 C C . ALA A 1 173 ? 22.625 -1.073 11.469 1 93.5 173 ALA A C 1
ATOM 1322 O O . ALA A 1 173 ? 22.922 -0.05 12.094 1 93.5 173 ALA A O 1
ATOM 1323 N N . VAL A 1 174 ? 21.844 -1.08 10.453 1 93.5 174 VAL A N 1
ATOM 1324 C CA . VAL A 1 174 ? 21.156 0.139 10.039 1 93.5 174 VAL A CA 1
ATOM 1325 C C . VAL A 1 174 ? 20.203 0.598 11.148 1 93.5 174 VAL A C 1
ATOM 1327 O O . VAL A 1 174 ? 20.109 1.793 11.438 1 93.5 174 VAL A O 1
ATOM 1330 N N . ASP A 1 175 ? 19.484 -0.35 11.75 1 91.81 175 ASP A N 1
ATOM 1331 C CA . ASP A 1 175 ? 18.578 -0.043 12.852 1 91.81 175 ASP A CA 1
ATOM 1332 C C . ASP A 1 175 ? 19.328 0.628 14.008 1 91.81 175 ASP A C 1
ATOM 1334 O O . ASP A 1 175 ? 18.844 1.598 14.586 1 91.81 175 ASP A O 1
ATOM 1338 N N . ALA A 1 176 ? 20.453 0.131 14.312 1 94.06 176 ALA A N 1
ATOM 1339 C CA . ALA A 1 176 ? 21.281 0.713 15.367 1 94.06 176 ALA A CA 1
ATOM 1340 C C . ALA A 1 176 ? 21.719 2.131 15.008 1 94.06 176 ALA A C 1
ATOM 1342 O O . ALA A 1 176 ? 21.734 3.018 15.859 1 94.06 176 ALA A O 1
ATOM 1343 N N . ARG A 1 177 ? 22.078 2.33 13.805 1 94.62 177 ARG A N 1
ATOM 1344 C CA . ARG A 1 177 ? 22.5 3.65 13.352 1 94.62 177 ARG A CA 1
ATOM 1345 C C . ARG A 1 177 ? 21.328 4.629 13.352 1 94.62 177 ARG A C 1
ATOM 1347 O O . ARG A 1 177 ? 21.516 5.82 13.609 1 94.62 177 ARG A O 1
ATOM 1354 N N . VAL A 1 178 ? 20.172 4.172 13.016 1 93.75 178 VAL A N 1
ATOM 1355 C CA . VAL A 1 178 ? 18.969 4.996 13.102 1 93.75 178 VAL A CA 1
ATOM 1356 C C . VAL A 1 178 ? 18.766 5.449 14.547 1 93.75 178 VAL A C 1
ATOM 1358 O O . VAL A 1 178 ? 18.453 6.617 14.797 1 93.75 178 VAL A O 1
ATOM 1361 N N . GLY A 1 179 ? 18.906 4.496 15.453 1 94.44 179 GLY A N 1
ATOM 1362 C CA . GLY A 1 179 ? 18.797 4.844 16.859 1 94.44 179 GLY A CA 1
ATOM 1363 C C . GLY A 1 179 ? 19.797 5.906 17.297 1 94.44 179 GLY A C 1
ATOM 1364 O O . GLY A 1 179 ? 19.453 6.844 18.016 1 94.44 179 GLY A O 1
ATOM 1365 N N . ALA A 1 180 ? 21 5.773 16.812 1 94.94 180 ALA A N 1
ATOM 1366 C CA . ALA A 1 180 ? 22.047 6.742 17.141 1 94.94 180 ALA A CA 1
ATOM 1367 C C . ALA A 1 180 ? 21.734 8.109 16.547 1 94.94 180 ALA A C 1
ATOM 1369 O O . ALA A 1 180 ? 21.906 9.141 17.203 1 94.94 180 ALA A O 1
ATOM 1370 N N . LEU A 1 181 ? 21.344 8.078 15.297 1 94.69 181 LEU A N 1
ATOM 1371 C CA . LEU A 1 181 ? 20.969 9.32 14.633 1 94.69 181 LEU A CA 1
ATOM 1372 C C . LEU A 1 181 ? 19.797 9.984 15.344 1 94.69 181 LEU A C 1
ATOM 1374 O O . LEU A 1 181 ? 19.766 11.211 15.492 1 94.69 181 LEU A O 1
ATOM 1378 N N . TYR A 1 182 ? 18.875 9.234 15.812 1 94.94 182 TYR A N 1
ATOM 1379 C CA . TYR A 1 182 ? 17.719 9.727 16.562 1 94.94 182 TYR A CA 1
ATOM 1380 C C . TYR A 1 182 ? 18.156 10.445 17.828 1 94.94 182 TYR A C 1
ATOM 1382 O O . TYR A 1 182 ? 17.703 11.555 18.109 1 94.94 182 TYR A O 1
ATOM 1390 N N . ASN A 1 183 ? 18.969 9.828 18.547 1 95.31 183 ASN A N 1
ATOM 1391 C CA . ASN A 1 183 ? 19.422 10.406 19.812 1 95.31 183 ASN A CA 1
ATOM 1392 C C . ASN A 1 183 ? 20.172 11.719 19.578 1 95.31 183 ASN A C 1
ATOM 1394 O O . ASN A 1 183 ? 20 12.672 20.344 1 95.31 183 ASN A O 1
ATOM 1398 N N . ARG A 1 184 ? 20.938 11.703 18.594 1 94.31 184 ARG A N 1
ATOM 1399 C CA . ARG A 1 184 ? 21.672 12.922 18.281 1 94.31 184 ARG A CA 1
ATOM 1400 C C . ARG A 1 184 ? 20.734 14.047 17.891 1 94.31 184 ARG A C 1
ATOM 1402 O O . ARG A 1 184 ? 20.828 15.156 18.422 1 94.31 184 ARG A O 1
ATOM 1409 N N . LYS A 1 185 ? 19.859 13.781 16.969 1 95.06 185 LYS A N 1
ATOM 1410 C CA . LYS A 1 185 ? 18.922 14.797 16.5 1 95.06 185 LYS A CA 1
ATOM 1411 C C . LYS A 1 185 ? 17.953 15.203 17.594 1 95.06 185 LYS A C 1
ATOM 1413 O O . LYS A 1 185 ? 17.531 16.359 17.672 1 95.06 185 LYS A O 1
ATOM 1418 N N . LYS A 1 186 ? 17.594 14.242 18.422 1 95.12 186 LYS A N 1
ATOM 1419 C CA . LYS A 1 186 ? 16.75 14.555 19.562 1 95.12 186 LYS A CA 1
ATOM 1420 C C . LYS A 1 186 ? 17.391 15.586 20.469 1 95.12 186 LYS A C 1
ATOM 1422 O O . LYS A 1 186 ? 16.734 16.516 20.938 1 95.12 186 LYS A O 1
ATOM 1427 N N . SER A 1 187 ? 18.656 15.445 20.703 1 94.94 187 SER A N 1
ATOM 1428 C CA . SER A 1 187 ? 19.391 16.391 21.531 1 94.94 187 SER A CA 1
ATOM 1429 C C . SER A 1 187 ? 19.406 17.781 20.906 1 94.94 187 SER A C 1
ATOM 1431 O O . SER A 1 187 ? 19.328 18.797 21.609 1 94.94 187 SER A O 1
ATOM 1433 N N . ASP A 1 188 ? 19.484 17.781 19.594 1 94.12 188 ASP A N 1
ATOM 1434 C CA . ASP A 1 188 ? 19.469 19.062 18.891 1 94.12 188 ASP A CA 1
ATOM 1435 C C . ASP A 1 188 ? 18.109 19.75 19.062 1 94.12 188 ASP A C 1
ATOM 1437 O O . ASP A 1 188 ? 18.047 20.953 19.328 1 94.12 188 ASP A O 1
ATOM 1441 N N . VAL A 1 189 ? 17.078 19 18.859 1 94.69 189 VAL A N 1
ATOM 1442 C CA . VAL A 1 189 ? 15.734 19.547 18.969 1 94.69 189 VAL A CA 1
ATOM 1443 C C . VAL A 1 189 ? 15.461 19.984 20.406 1 94.69 189 VAL A C 1
ATOM 1445 O O . VAL A 1 189 ? 14.844 21.016 20.641 1 94.69 189 VAL A O 1
ATOM 1448 N N . GLN A 1 190 ? 15.938 19.234 21.328 1 94.62 190 GLN A N 1
ATOM 1449 C CA . GLN A 1 190 ? 15.766 19.562 22.734 1 94.62 190 GLN A CA 1
ATOM 1450 C C . GLN A 1 190 ? 16.438 20.891 23.062 1 94.62 190 GLN A C 1
ATOM 1452 O O . GLN A 1 190 ? 15.914 21.688 23.844 1 94.62 190 GLN A O 1
ATOM 1457 N N . ALA A 1 191 ? 17.562 21.062 22.531 1 93.44 191 ALA A N 1
ATOM 1458 C CA . ALA A 1 191 ? 18.297 22.312 22.75 1 93.44 191 ALA A CA 1
ATOM 1459 C C . ALA A 1 191 ? 17.516 23.5 22.188 1 93.44 191 ALA A C 1
ATOM 1461 O O . ALA A 1 191 ? 17.469 24.562 22.797 1 93.44 191 ALA A O 1
ATOM 1462 N N . GLU A 1 192 ? 16.922 23.312 21.078 1 92.81 192 GLU A N 1
ATOM 1463 C CA . GLU A 1 192 ? 16.125 24.359 20.469 1 92.81 192 GLU A CA 1
ATOM 1464 C C . GLU A 1 192 ? 14.891 24.672 21.297 1 92.81 192 GLU A C 1
ATOM 1466 O O . GLU A 1 192 ? 14.523 25.844 21.469 1 92.81 192 GLU A O 1
ATOM 1471 N N . LEU A 1 193 ? 14.281 23.672 21.812 1 93.81 193 LEU A N 1
ATOM 1472 C CA . LEU A 1 193 ? 13.055 23.812 22.594 1 93.81 193 LEU A CA 1
ATOM 1473 C C . LEU A 1 193 ? 13.344 24.469 23.938 1 93.81 193 LEU A C 1
ATOM 1475 O O . LEU A 1 193 ? 12.508 25.203 24.453 1 93.81 193 LEU A O 1
ATOM 1479 N N . SER A 1 194 ? 14.508 24.219 24.406 1 90.19 194 SER A N 1
ATOM 1480 C CA . SER A 1 194 ? 14.859 24.734 25.734 1 90.19 194 SER A CA 1
ATOM 1481 C C . SER A 1 194 ? 15.016 26.25 25.703 1 90.19 194 SER A C 1
ATOM 1483 O O . SER A 1 194 ? 14.867 26.906 26.734 1 90.19 194 SER A O 1
ATOM 1485 N N . THR A 1 195 ? 15.234 26.781 24.578 1 88.94 195 THR A N 1
ATOM 1486 C CA . THR A 1 195 ? 15.43 28.219 24.469 1 88.94 195 THR A CA 1
ATOM 1487 C C . THR A 1 195 ? 14.094 28.938 24.344 1 88.94 195 THR A C 1
ATOM 1489 O O . THR A 1 195 ? 14.023 30.156 24.516 1 88.94 195 THR A O 1
ATOM 1492 N N . SER A 1 196 ? 13.062 28.188 24.156 1 90.69 196 SER A N 1
ATOM 1493 C CA . SER A 1 196 ? 11.766 28.828 23.938 1 90.69 196 SER A CA 1
ATOM 1494 C C . SER A 1 196 ? 10.938 28.844 25.219 1 90.69 196 SER A C 1
ATOM 1496 O O . SER A 1 196 ? 10.859 27.844 25.922 1 90.69 196 SER A O 1
ATOM 1498 N N . SER A 1 197 ? 10.336 29.984 25.438 1 90.62 197 SER A N 1
ATOM 1499 C CA . SER A 1 197 ? 9.547 30.156 26.656 1 90.62 197 SER A CA 1
ATOM 1500 C C . SER A 1 197 ? 8.102 29.719 26.453 1 90.62 197 SER A C 1
ATOM 1502 O O . SER A 1 197 ? 7.387 29.422 27.406 1 90.62 197 SER A O 1
ATOM 1504 N N . PHE A 1 198 ? 7.707 29.719 25.219 1 95.38 198 PHE A N 1
ATOM 1505 C CA . PHE A 1 198 ? 6.324 29.375 24.906 1 95.38 198 PHE A CA 1
ATOM 1506 C C . PHE A 1 198 ? 6.258 28.281 23.844 1 95.38 198 PHE A C 1
ATOM 1508 O O . PHE A 1 198 ? 6.801 28.453 22.75 1 95.38 198 PHE A O 1
ATOM 1515 N N . ILE A 1 199 ? 5.562 27.219 24.203 1 96.62 199 ILE A N 1
ATOM 1516 C CA . ILE A 1 199 ? 5.453 26.078 23.312 1 96.62 199 ILE A CA 1
ATOM 1517 C C . ILE A 1 199 ? 4 25.609 23.25 1 96.62 199 ILE A C 1
ATOM 1519 O O . ILE A 1 199 ? 3.316 25.562 24.281 1 96.62 199 ILE A O 1
ATOM 1523 N N . SER A 1 200 ? 3.555 25.406 22.125 1 96.62 200 SER A N 1
ATOM 1524 C CA . SER A 1 200 ? 2.244 24.797 21.953 1 96.62 200 SER A CA 1
ATOM 1525 C C . SER A 1 200 ? 2.369 23.375 21.406 1 96.62 200 SER A C 1
ATOM 1527 O O . SER A 1 200 ? 3.336 23.062 20.703 1 96.62 200 SER A O 1
ATOM 1529 N N . LEU A 1 201 ? 1.388 22.516 21.719 1 96.38 201 LEU A N 1
ATOM 1530 C CA . LEU A 1 201 ? 1.42 21.125 21.281 1 96.38 201 LEU A CA 1
ATOM 1531 C C . LEU A 1 201 ? 0.185 20.797 20.453 1 96.38 201 LEU A C 1
ATOM 1533 O O . LEU A 1 201 ? -0.87 21.406 20.625 1 96.38 201 LEU A O 1
ATOM 1537 N N . THR A 1 202 ? 0.364 19.969 19.531 1 95.25 202 THR A N 1
ATOM 1538 C CA . THR A 1 202 ? -0.741 19.281 18.875 1 95.25 202 THR A CA 1
ATOM 1539 C C . THR A 1 202 ? -0.67 17.781 19.125 1 95.25 202 THR A C 1
ATOM 1541 O O . THR A 1 202 ? 0.418 17.203 19.156 1 95.25 202 THR A O 1
ATOM 1544 N N . ALA A 1 203 ? -1.766 17.188 19.391 1 92.75 203 ALA A N 1
ATOM 1545 C CA . ALA A 1 203 ? -1.829 15.766 19.688 1 92.75 203 ALA A CA 1
ATOM 1546 C C . ALA A 1 203 ? -3.018 15.117 18.984 1 92.75 203 ALA A C 1
ATOM 1548 O O . ALA A 1 203 ? -4.102 15.703 18.906 1 92.75 203 ALA A O 1
ATOM 1549 N N . ASP A 1 204 ? -2.738 14.039 18.328 1 89.31 204 ASP A N 1
ATOM 1550 C CA . ASP A 1 204 ? -3.783 13.305 17.625 1 89.31 204 ASP A CA 1
ATOM 1551 C C . ASP A 1 204 ? -3.498 11.805 17.625 1 89.31 204 ASP A C 1
ATOM 1553 O O . ASP A 1 204 ? -2.344 11.391 17.734 1 89.31 204 ASP A O 1
ATOM 1557 N N . PHE A 1 205 ? -4.621 11.062 17.484 1 84.38 205 PHE A N 1
ATOM 1558 C CA . PHE A 1 205 ? -4.488 9.609 17.406 1 84.38 205 PHE A CA 1
ATOM 1559 C C . PHE A 1 205 ? -4.449 9.148 15.953 1 84.38 205 PHE A C 1
ATOM 1561 O O . PHE A 1 205 ? -5.074 9.75 15.086 1 84.38 205 PHE A O 1
ATOM 1568 N N . TRP A 1 206 ? -3.67 8.109 15.758 1 81.06 206 TRP A N 1
ATOM 1569 C CA . TRP A 1 206 ? -3.602 7.441 14.461 1 81.06 206 TRP A CA 1
ATOM 1570 C C . TRP A 1 206 ? -3.695 5.926 14.625 1 81.06 206 TRP A C 1
ATOM 1572 O O . TRP A 1 206 ? -3.072 5.352 15.523 1 81.06 206 TRP A O 1
ATOM 1582 N N . THR A 1 207 ? -4.492 5.359 13.812 1 77.5 207 THR A N 1
ATOM 1583 C CA . THR A 1 207 ? -4.59 3.904 13.805 1 77.5 207 THR A CA 1
ATOM 1584 C C . THR A 1 207 ? -3.982 3.326 12.531 1 77.5 207 THR A C 1
ATOM 1586 O O . THR A 1 207 ? -4.336 3.738 11.43 1 77.5 207 THR A O 1
ATOM 1589 N N . SER A 1 208 ? -3.127 2.426 12.648 1 76.12 208 SER A N 1
ATOM 1590 C CA . SER A 1 208 ? -2.457 1.803 11.508 1 76.12 208 SER A CA 1
ATOM 1591 C C . SER A 1 208 ? -3.361 0.779 10.828 1 76.12 208 SER A C 1
ATOM 1593 O O . SER A 1 208 ? -4.441 0.465 11.336 1 76.12 208 SER A O 1
ATOM 1595 N N . VAL A 1 209 ? -2.848 0.299 9.703 1 71.38 209 VAL A N 1
ATOM 1596 C CA . VAL A 1 209 ? -3.588 -0.686 8.922 1 71.38 209 VAL A CA 1
ATOM 1597 C C . VAL A 1 209 ? -3.715 -1.986 9.711 1 71.38 209 VAL A C 1
ATOM 1599 O O . VAL A 1 209 ? -4.688 -2.729 9.547 1 71.38 209 VAL A O 1
ATOM 1602 N N . THR A 1 210 ? -2.801 -2.248 10.578 1 70.62 210 THR A N 1
ATOM 1603 C CA . THR A 1 210 ? -2.84 -3.445 11.414 1 70.62 210 THR A CA 1
ATOM 1604 C C . THR A 1 210 ? -3.602 -3.182 12.711 1 70.62 210 THR A C 1
ATOM 1606 O O . THR A 1 210 ? -3.543 -3.982 13.641 1 70.62 210 THR A O 1
ATOM 1609 N N . ASN A 1 211 ? -4.191 -1.961 12.875 1 74.5 211 ASN A N 1
ATOM 1610 C CA . ASN A 1 211 ? -5.074 -1.581 13.969 1 74.5 211 ASN A CA 1
ATOM 1611 C C . ASN A 1 211 ? -4.285 -1.26 15.234 1 74.5 211 ASN A C 1
ATOM 1613 O O . ASN A 1 211 ? -4.77 -1.485 16.344 1 74.5 211 ASN A O 1
ATOM 1617 N N . ASP A 1 212 ? -3.133 -0.881 15.008 1 77.06 212 ASP A N 1
ATOM 1618 C CA . ASP A 1 212 ? -2.357 -0.351 16.125 1 77.06 212 ASP A CA 1
ATOM 1619 C C . ASP A 1 212 ? -2.613 1.143 16.312 1 77.06 212 ASP A C 1
ATOM 1621 O O . ASP A 1 212 ? -2.604 1.904 15.344 1 77.06 212 ASP A O 1
ATOM 1625 N N . ALA A 1 213 ? -2.883 1.492 17.531 1 80.69 213 ALA A N 1
ATOM 1626 C CA . ALA A 1 213 ? -3.17 2.896 17.812 1 80.69 213 ALA A CA 1
ATOM 1627 C C . ALA A 1 213 ? -1.908 3.639 18.25 1 80.69 213 ALA A C 1
ATOM 1629 O O . ALA A 1 213 ? -1.132 3.135 19.062 1 80.69 213 ALA A O 1
ATOM 1630 N N . TYR A 1 214 ? -1.723 4.762 17.625 1 84.75 214 TYR A N 1
ATOM 1631 C CA . TYR A 1 214 ? -0.581 5.609 17.953 1 84.75 214 TYR A CA 1
ATOM 1632 C C . TYR A 1 214 ? -1.036 7.008 18.359 1 84.75 214 TYR A C 1
ATOM 1634 O O . TYR A 1 214 ? -2.041 7.512 17.844 1 84.75 214 TYR A O 1
ATOM 1642 N N . LEU A 1 215 ? -0.344 7.598 19.297 1 88.75 215 LEU A N 1
ATOM 1643 C CA . LEU A 1 215 ? -0.543 9 19.656 1 88.75 215 LEU A CA 1
ATOM 1644 C C . LEU A 1 215 ? 0.64 9.844 19.203 1 88.75 215 LEU A C 1
ATOM 1646 O O . LEU A 1 215 ? 1.784 9.57 19.578 1 88.75 215 LEU A O 1
ATOM 1650 N N . GLY A 1 216 ? 0.324 10.766 18.328 1 91.31 216 GLY A N 1
ATOM 1651 C CA . GLY A 1 216 ? 1.34 11.703 17.875 1 91.31 216 GLY A CA 1
ATOM 1652 C C . GLY A 1 216 ? 1.274 13.039 18.594 1 91.31 216 GLY A C 1
ATOM 1653 O O . GLY A 1 216 ? 0.187 13.562 18.844 1 91.31 216 GLY A O 1
ATOM 1654 N N . VAL A 1 217 ? 2.422 13.508 19.031 1 94.25 217 VAL A N 1
ATOM 1655 C CA . VAL A 1 217 ? 2.531 14.812 19.672 1 94.25 217 VAL A CA 1
ATOM 1656 C C . VAL A 1 217 ? 3.564 15.672 18.938 1 94.25 217 VAL A C 1
ATOM 1658 O O . VAL A 1 217 ? 4.684 15.219 18.688 1 94.25 217 VAL A O 1
ATOM 1661 N N . THR A 1 218 ? 3.207 16.844 18.562 1 94.56 218 THR A N 1
ATOM 1662 C CA . THR A 1 218 ? 4.086 17.766 17.859 1 94.56 218 THR A CA 1
ATOM 1663 C C . THR A 1 218 ? 4.164 19.094 18.609 1 94.56 218 THR A C 1
ATOM 1665 O O . THR A 1 218 ? 3.15 19.609 19.094 1 94.56 218 THR A O 1
ATOM 1668 N N . ALA A 1 219 ? 5.309 19.609 18.703 1 95.69 219 ALA A N 1
ATOM 1669 C CA . ALA A 1 219 ? 5.516 20.906 19.375 1 95.69 219 ALA A CA 1
ATOM 1670 C C . ALA A 1 219 ? 5.676 22.031 18.344 1 95.69 219 ALA A C 1
ATOM 1672 O O . ALA A 1 219 ? 6.23 21.812 17.266 1 95.69 219 ALA A O 1
ATOM 1673 N N . HIS A 1 220 ? 5.184 23.203 18.688 1 95.31 220 HIS A N 1
ATOM 1674 C CA . HIS A 1 220 ? 5.281 24.422 17.875 1 95.31 220 HIS A CA 1
ATOM 1675 C C . HIS A 1 220 ? 5.785 25.594 18.719 1 95.31 220 HIS A C 1
ATOM 1677 O O . HIS A 1 220 ? 5.316 25.812 19.844 1 95.31 220 HIS A O 1
ATOM 1683 N N . TRP A 1 221 ? 6.746 26.328 18.203 1 95.75 221 TRP A N 1
ATOM 1684 C CA . TRP A 1 221 ? 7.277 27.469 18.922 1 95.75 221 TRP A CA 1
ATOM 1685 C C . TRP A 1 221 ? 7.871 28.5 17.953 1 95.75 221 TRP A C 1
ATOM 1687 O O . TRP A 1 221 ? 8.016 28.219 16.766 1 95.75 221 TRP A O 1
ATOM 1697 N N . ILE A 1 222 ? 8.023 29.656 18.422 1 95.75 222 ILE A N 1
ATOM 1698 C CA . ILE A 1 222 ? 8.703 30.703 17.672 1 95.75 222 ILE A CA 1
ATOM 1699 C C . ILE A 1 222 ? 10.109 30.906 18.219 1 95.75 222 ILE A C 1
ATOM 1701 O O . ILE A 1 222 ? 10.289 31.234 19.406 1 95.75 222 ILE A O 1
ATOM 1705 N N . ASP A 1 223 ? 11.078 30.703 17.391 1 93.44 223 ASP A N 1
ATOM 1706 C CA . ASP A 1 223 ? 12.461 30.766 17.859 1 93.44 223 ASP A CA 1
ATOM 1707 C C . ASP A 1 223 ? 12.93 32.219 18.016 1 93.44 223 ASP A C 1
ATOM 1709 O O . ASP A 1 223 ? 12.141 33.156 17.844 1 93.44 223 ASP A O 1
ATOM 1713 N N . ASP A 1 224 ? 14.203 32.406 18.359 1 91.69 224 ASP A N 1
ATOM 1714 C CA . ASP A 1 224 ? 14.75 33.719 18.641 1 91.69 224 ASP A CA 1
ATOM 1715 C C . ASP A 1 224 ? 14.859 34.562 17.359 1 91.69 224 ASP A C 1
ATOM 1717 O O . ASP A 1 224 ? 14.906 35.781 17.422 1 91.69 224 ASP A O 1
ATOM 1721 N N . ASP A 1 225 ? 14.82 33.875 16.234 1 92.44 225 ASP A N 1
ATOM 1722 C CA . ASP A 1 225 ? 14.859 34.562 14.945 1 92.44 225 ASP A CA 1
ATOM 1723 C C . ASP A 1 225 ? 13.445 34.812 14.414 1 92.44 225 ASP A C 1
ATOM 1725 O O . ASP A 1 225 ? 13.273 35.219 13.258 1 92.44 225 ASP A O 1
ATOM 1729 N N . TRP A 1 226 ? 12.438 34.531 15.273 1 94.5 226 TRP A N 1
ATOM 1730 C CA . TRP A 1 226 ? 11.031 34.781 14.992 1 94.5 226 TRP A CA 1
ATOM 1731 C C . TRP A 1 226 ? 10.555 33.906 13.828 1 94.5 226 TRP A C 1
ATOM 1733 O O . TRP A 1 226 ? 9.828 34.375 12.953 1 94.5 226 TRP A O 1
ATOM 1743 N N . VAL A 1 227 ? 11.109 32.719 13.805 1 93.56 227 VAL A N 1
ATOM 1744 C CA . VAL A 1 227 ? 10.672 31.734 12.828 1 93.56 227 VAL A CA 1
ATOM 1745 C C . VAL A 1 227 ? 9.797 30.688 13.523 1 93.56 227 VAL A C 1
ATOM 1747 O O . VAL A 1 227 ? 10.156 30.188 14.594 1 93.56 227 VAL A O 1
ATOM 1750 N N . LEU A 1 228 ? 8.672 30.484 12.945 1 94.69 228 LEU A N 1
ATOM 1751 C CA . LEU A 1 228 ? 7.797 29.438 13.469 1 94.69 228 LEU A CA 1
ATOM 1752 C C . LEU A 1 228 ? 8.383 28.062 13.203 1 94.69 228 LEU A C 1
ATOM 1754 O O . LEU A 1 228 ? 8.656 27.703 12.055 1 94.69 228 LEU A O 1
ATOM 1758 N N . ARG A 1 229 ? 8.594 27.328 14.25 1 92.88 229 ARG A N 1
ATOM 1759 C CA . ARG A 1 229 ? 9.18 26 14.156 1 92.88 229 ARG A CA 1
ATOM 1760 C C . ARG A 1 229 ? 8.227 24.938 14.695 1 92.88 229 ARG A C 1
ATOM 1762 O O . ARG A 1 229 ? 7.387 25.234 15.555 1 92.88 229 ARG A O 1
ATOM 1769 N N . SER A 1 230 ? 8.32 23.828 14.078 1 93.56 230 SER A N 1
ATOM 1770 C CA . SER A 1 230 ? 7.555 22.672 14.547 1 93.56 230 SER A CA 1
ATOM 1771 C C . SER A 1 230 ? 8.398 21.406 14.539 1 93.56 230 SER A C 1
ATOM 1773 O O . SER A 1 230 ? 9.281 21.25 13.688 1 93.56 230 SER A O 1
ATOM 1775 N N . ALA A 1 231 ? 8.203 20.562 15.539 1 93.5 231 ALA A N 1
ATOM 1776 C CA . ALA A 1 231 ? 8.914 19.281 15.617 1 93.5 231 ALA A CA 1
ATOM 1777 C C . ALA A 1 231 ? 8.055 18.219 16.266 1 93.5 231 ALA A C 1
ATOM 1779 O O . ALA A 1 231 ? 7.426 18.453 17.297 1 93.5 231 ALA A O 1
ATOM 1780 N N . THR A 1 232 ? 8.039 17.078 15.625 1 94.19 232 THR A N 1
ATOM 1781 C CA . THR A 1 232 ? 7.344 15.945 16.234 1 94.19 232 THR A CA 1
ATOM 1782 C C . THR A 1 232 ? 8.109 15.422 17.438 1 94.19 232 THR A C 1
ATOM 1784 O O . THR A 1 232 ? 9.297 15.094 17.328 1 94.19 232 THR A O 1
ATOM 1787 N N . LEU A 1 233 ? 7.465 15.391 18.531 1 94.75 233 LEU A N 1
ATOM 1788 C CA . LEU A 1 233 ? 8.125 14.969 19.766 1 94.75 233 LEU A CA 1
ATOM 1789 C C . LEU A 1 233 ? 8.055 13.453 19.922 1 94.75 233 LEU A C 1
ATOM 1791 O O . LEU A 1 233 ? 9.023 12.828 20.375 1 94.75 233 LEU A O 1
ATOM 1795 N N . GLN A 1 234 ? 6.891 12.953 19.547 1 92.31 234 GLN A N 1
ATOM 1796 C CA . GLN A 1 234 ? 6.746 11.516 19.75 1 92.31 234 GLN A CA 1
ATOM 1797 C C . GLN A 1 234 ? 5.566 10.961 18.953 1 92.31 234 GLN A C 1
ATOM 1799 O O . GLN A 1 234 ? 4.59 11.672 18.703 1 92.31 234 GLN A O 1
ATOM 1804 N N . VAL A 1 235 ? 5.691 9.781 18.531 1 90.44 235 VAL A N 1
ATOM 1805 C CA . VAL A 1 235 ? 4.641 8.922 17.984 1 90.44 235 VAL A CA 1
ATOM 1806 C C . VAL A 1 235 ? 4.648 7.578 18.703 1 90.44 235 VAL A C 1
ATOM 1808 O O . VAL A 1 235 ? 5.332 6.645 18.281 1 90.44 235 VAL A O 1
ATOM 1811 N N . ARG A 1 236 ? 3.871 7.504 19.703 1 87.12 236 ARG A N 1
ATOM 1812 C CA . ARG A 1 236 ? 3.963 6.352 20.594 1 87.12 236 ARG A CA 1
ATOM 1813 C C . ARG A 1 236 ? 2.76 5.43 20.422 1 87.12 236 ARG A C 1
ATOM 1815 O O . ARG A 1 236 ? 1.632 5.898 20.25 1 87.12 236 ARG A O 1
ATOM 1822 N N . HIS A 1 237 ? 3.102 4.191 20.422 1 83.94 237 HIS A N 1
ATOM 1823 C CA . HIS A 1 237 ? 2.055 3.174 20.406 1 83.94 237 HIS A CA 1
ATOM 1824 C C . HIS A 1 237 ? 1.292 3.15 21.719 1 83.94 237 HIS A C 1
ATOM 1826 O O . HIS A 1 237 ? 1.899 3.129 22.797 1 83.94 237 HIS A O 1
ATOM 1832 N N . ILE A 1 238 ? -0.021 3.312 21.578 1 81.19 238 ILE A N 1
ATOM 1833 C CA . ILE A 1 238 ? -0.88 3.287 22.766 1 81.19 238 ILE A CA 1
ATOM 1834 C C . ILE A 1 238 ? -1.798 2.068 22.703 1 81.19 238 ILE A C 1
ATOM 1836 O O . ILE A 1 238 ? -2.859 2.111 22.078 1 81.19 238 ILE A O 1
ATOM 1840 N N . PRO A 1 239 ? -1.396 0.943 23.266 1 68.5 239 PRO A N 1
ATOM 1841 C CA . PRO A 1 239 ? -2.189 -0.285 23.172 1 68.5 239 PRO A CA 1
ATOM 1842 C C . PRO A 1 239 ? -3.609 -0.111 23.703 1 68.5 239 PRO A C 1
ATOM 1844 O O . PRO A 1 239 ? -4.547 -0.714 23.172 1 68.5 239 PRO A O 1
ATOM 1847 N N . GLU A 1 240 ? -3.746 0.601 24.938 1 62.25 240 GLU A N 1
ATOM 1848 C CA . GLU A 1 240 ? -5.07 0.692 25.547 1 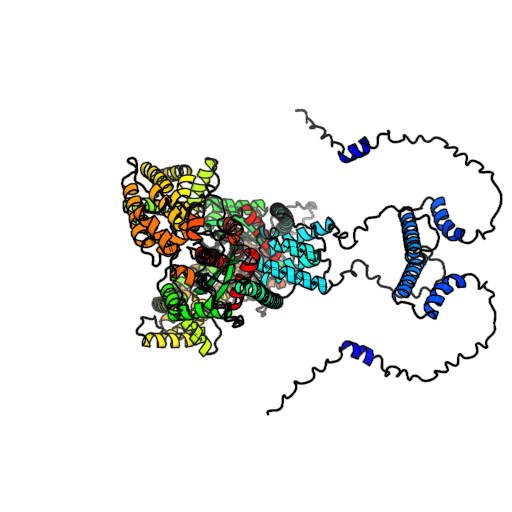62.25 240 GLU A CA 1
ATOM 1849 C C . GLU A 1 240 ? -5.656 2.09 25.375 1 62.25 240 GLU A C 1
ATOM 1851 O O . GLU A 1 240 ? -5.086 3.07 25.859 1 62.25 240 GLU A O 1
ATOM 1856 N N . TRP A 1 241 ? -6.289 2.355 24.219 1 57.5 241 TRP A N 1
ATOM 1857 C CA . TRP A 1 241 ? -6.727 3.646 23.688 1 57.5 241 TRP A CA 1
ATOM 1858 C C . TRP A 1 241 ? -7.531 4.41 24.734 1 57.5 241 TRP A C 1
ATOM 1860 O O . TRP A 1 241 ? -7.426 5.637 24.844 1 57.5 241 TRP A O 1
ATOM 1870 N N . HIS A 1 242 ? -8.43 3.877 25.5 1 57.06 242 HIS A N 1
ATOM 1871 C CA . HIS A 1 242 ? -9.711 4.562 25.594 1 57.06 242 HIS A CA 1
ATOM 1872 C C . HIS A 1 242 ? -9.836 5.32 26.906 1 57.06 242 HIS A C 1
ATOM 1874 O O . HIS A 1 242 ? -10.883 5.918 27.188 1 57.06 242 HIS A O 1
ATOM 1880 N N . ALA A 1 243 ? -8.672 5.488 27.562 1 68 243 ALA A N 1
ATOM 1881 C CA . ALA A 1 243 ? -9.109 6.215 28.75 1 68 243 ALA A CA 1
ATOM 1882 C C . ALA A 1 243 ? -8.492 7.609 28.812 1 68 243 ALA A C 1
ATOM 1884 O O . ALA A 1 243 ? -7.336 7.797 28.422 1 68 243 ALA A O 1
ATOM 1885 N N . ALA A 1 244 ? -9.32 8.641 29.016 1 79.75 244 ALA A N 1
ATOM 1886 C CA . ALA A 1 244 ? -8.906 10.031 29.188 1 79.75 244 ALA A CA 1
ATOM 1887 C C . ALA A 1 244 ? -7.676 10.125 30.078 1 79.75 244 ALA A C 1
ATOM 1889 O O . ALA A 1 244 ? -6.781 10.945 29.828 1 79.75 244 ALA A O 1
ATOM 1890 N N . ASP A 1 245 ? -7.574 9.219 30.953 1 84.62 245 ASP A N 1
ATOM 1891 C CA . ASP A 1 245 ? -6.457 9.25 31.891 1 84.62 245 ASP A CA 1
ATOM 1892 C C . ASP A 1 245 ? -5.152 8.836 31.219 1 84.62 245 ASP A C 1
ATOM 1894 O O . ASP A 1 245 ? -4.094 9.406 31.5 1 84.62 245 ASP A O 1
ATOM 1898 N N . GLN A 1 246 ? -5.289 7.941 30.391 1 83.62 246 GLN A N 1
ATOM 1899 C CA . GLN A 1 246 ? -4.105 7.488 29.656 1 83.62 246 GLN A CA 1
ATOM 1900 C C . GLN A 1 246 ? -3.604 8.562 28.703 1 83.62 246 GLN A C 1
ATOM 1902 O O . GLN A 1 246 ? -2.395 8.766 28.562 1 83.62 246 GLN A O 1
ATOM 1907 N N . CYS A 1 247 ? -4.547 9.18 28.109 1 86.44 247 CYS A N 1
ATOM 1908 C CA . CYS A 1 247 ? -4.176 10.273 27.219 1 86.44 247 CYS A CA 1
ATOM 1909 C C . CYS A 1 247 ? -3.434 11.367 27.984 1 86.44 247 CYS A C 1
ATOM 1911 O O . CYS A 1 247 ? -2.416 11.875 27.516 1 86.44 247 CYS A O 1
ATOM 1913 N N . ALA A 1 248 ? -3.996 11.672 29.141 1 91.38 248 ALA A N 1
ATOM 1914 C CA . ALA A 1 248 ? -3.385 12.703 29.984 1 91.38 248 ALA A CA 1
ATOM 1915 C C . ALA A 1 248 ? -1.952 12.328 30.344 1 91.38 248 ALA A C 1
ATOM 1917 O O . ALA A 1 248 ? -1.042 13.148 30.25 1 91.38 248 ALA A O 1
ATOM 1918 N N . SER A 1 249 ? -1.803 11.086 30.719 1 90.62 249 SER A N 1
ATOM 1919 C CA . SER A 1 249 ? -0.486 10.609 31.125 1 90.62 249 SER A CA 1
ATOM 1920 C C . SER A 1 249 ? 0.503 10.641 29.969 1 90.62 249 SER A C 1
ATOM 1922 O O . SER A 1 249 ? 1.661 11.023 30.141 1 90.62 249 SER A O 1
ATOM 1924 N N . GLU A 1 250 ? 0.041 10.281 28.844 1 89.94 250 GLU A N 1
ATOM 1925 C CA . GLU A 1 250 ? 0.916 10.219 27.672 1 89.94 250 GLU A CA 1
ATOM 1926 C C . GLU A 1 250 ? 1.366 11.609 27.25 1 89.94 250 GLU A C 1
ATOM 1928 O O . GLU A 1 250 ? 2.531 11.812 26.906 1 89.94 250 GLU A O 1
ATOM 1933 N N . ILE A 1 251 ? 0.511 12.547 27.25 1 91.88 251 ILE A N 1
ATOM 1934 C CA . ILE A 1 251 ? 0.828 13.914 26.844 1 91.88 251 ILE A CA 1
ATOM 1935 C C . ILE A 1 251 ? 1.765 14.547 27.875 1 91.88 251 ILE A C 1
ATOM 1937 O O . ILE A 1 251 ? 2.746 15.195 27.5 1 91.88 251 ILE A O 1
ATOM 1941 N N . LEU A 1 252 ? 1.441 14.297 29.125 1 93.81 252 LEU A N 1
ATOM 1942 C CA . LEU A 1 252 ? 2.275 14.844 30.188 1 93.81 252 LEU A CA 1
ATOM 1943 C C . LEU A 1 252 ? 3.672 14.234 30.156 1 93.81 252 LEU A C 1
ATOM 1945 O O . LEU A 1 252 ? 4.668 14.938 30.312 1 93.81 252 LEU A O 1
ATOM 1949 N N . GLU A 1 253 ? 3.67 12.961 29.953 1 93.06 253 GLU A N 1
ATOM 1950 C CA . GLU A 1 253 ? 4.957 12.273 29.875 1 93.06 253 GLU A CA 1
ATOM 1951 C C . GLU A 1 253 ? 5.793 12.789 28.703 1 93.06 253 GLU A C 1
ATOM 1953 O O . GLU A 1 253 ? 7.016 12.922 28.812 1 93.06 253 GLU A O 1
ATOM 1958 N N . ALA A 1 254 ? 5.16 13.039 27.641 1 93.06 254 ALA A N 1
ATOM 1959 C CA . ALA A 1 254 ? 5.867 13.586 26.5 1 93.06 254 ALA A CA 1
ATOM 1960 C C . ALA A 1 254 ? 6.457 14.961 26.812 1 93.06 254 ALA A C 1
ATOM 1962 O O . ALA A 1 254 ? 7.617 15.234 26.5 1 93.06 254 ALA A O 1
ATOM 1963 N N . ALA A 1 255 ? 5.672 15.812 27.469 1 95.19 255 ALA A N 1
ATOM 1964 C CA . ALA A 1 255 ? 6.125 17.156 27.844 1 95.19 255 ALA A CA 1
ATOM 1965 C C . ALA A 1 255 ? 7.277 17.094 28.828 1 95.19 255 ALA A C 1
ATOM 1967 O O . ALA A 1 255 ? 8.242 17.859 28.734 1 95.19 255 ALA A O 1
ATOM 1968 N N . ILE A 1 256 ? 7.211 16.109 29.719 1 94.81 256 ILE A N 1
ATOM 1969 C CA . ILE A 1 256 ? 8.234 15.961 30.75 1 94.81 256 ILE A CA 1
ATOM 1970 C C . ILE A 1 256 ? 9.516 15.406 30.141 1 94.81 256 ILE A C 1
ATOM 1972 O O . ILE A 1 256 ? 10.609 15.883 30.438 1 94.81 256 ILE A O 1
ATOM 1976 N N . ASP A 1 257 ? 9.344 14.43 29.312 1 94.25 257 ASP A N 1
ATOM 1977 C CA . ASP A 1 257 ? 10.492 13.805 28.656 1 94.25 257 ASP A CA 1
ATOM 1978 C C . ASP A 1 257 ? 11.305 14.844 27.875 1 94.25 257 ASP A C 1
ATOM 1980 O O . ASP A 1 257 ? 12.531 14.742 27.797 1 94.25 257 ASP A O 1
ATOM 1984 N N . TRP A 1 258 ? 10.648 15.789 27.312 1 95.81 258 TRP A N 1
ATOM 1985 C CA . TRP A 1 258 ? 11.312 16.812 26.516 1 95.81 258 TRP A CA 1
ATOM 1986 C C . TRP A 1 258 ? 11.594 18.047 27.359 1 95.81 258 TRP A C 1
ATOM 1988 O O . TRP A 1 258 ? 12.094 19.062 26.859 1 95.81 258 TRP A O 1
ATOM 1998 N N . ARG A 1 259 ? 11.195 18.078 28.625 1 93.69 259 ARG A N 1
ATOM 1999 C CA . ARG A 1 259 ? 11.461 19.109 29.609 1 93.69 259 ARG A CA 1
ATOM 2000 C C . ARG A 1 259 ? 10.812 20.438 29.203 1 93.69 259 ARG A C 1
ATOM 2002 O O . ARG A 1 259 ? 11.445 21.484 29.266 1 93.69 259 ARG A O 1
ATOM 2009 N N . ILE A 1 260 ? 9.531 20.312 28.781 1 94.88 260 ILE A N 1
ATOM 2010 C CA . ILE A 1 260 ? 8.844 21.531 28.344 1 94.88 260 ILE A CA 1
ATOM 2011 C C . ILE A 1 260 ? 7.508 21.641 29.078 1 94.88 260 ILE A C 1
ATOM 2013 O O . ILE A 1 260 ? 6.633 22.422 28.672 1 94.88 260 ILE A O 1
ATOM 2017 N N . ASP A 1 261 ? 7.246 20.875 30.047 1 92.81 261 ASP A N 1
ATOM 2018 C CA . ASP A 1 261 ? 5.961 20.812 30.734 1 92.81 261 ASP A CA 1
ATOM 2019 C C . ASP A 1 261 ? 5.555 22.172 31.297 1 92.81 261 ASP A C 1
ATOM 2021 O O . ASP A 1 261 ? 4.375 22.531 31.266 1 92.81 261 ASP A O 1
ATOM 2025 N N . ALA A 1 262 ? 6.52 22.953 31.641 1 91.38 262 ALA A N 1
ATOM 2026 C CA . ALA A 1 262 ? 6.223 24.266 32.219 1 91.38 262 ALA A CA 1
ATOM 2027 C C . ALA A 1 262 ? 6.004 25.312 31.141 1 91.38 262 ALA A C 1
ATOM 2029 O O . ALA A 1 262 ? 5.383 26.344 31.375 1 91.38 262 ALA A O 1
ATOM 2030 N N . ASN A 1 263 ? 6.434 25.031 29.938 1 93.69 263 ASN A N 1
ATOM 2031 C CA . ASN A 1 263 ? 6.418 26.016 28.859 1 93.69 263 ASN A CA 1
ATOM 2032 C C . ASN A 1 263 ? 5.238 25.812 27.922 1 93.69 263 ASN A C 1
ATOM 2034 O O . ASN A 1 263 ? 5.004 26.625 27.031 1 93.69 263 ASN A O 1
ATOM 2038 N N . VAL A 1 264 ? 4.43 24.781 28.156 1 95.38 264 VAL A N 1
ATOM 2039 C CA . VAL A 1 264 ? 3.326 24.484 27.25 1 95.38 264 VAL A CA 1
ATOM 2040 C C . VAL A 1 264 ? 2.174 25.453 27.5 1 95.38 264 VAL A C 1
ATOM 2042 O O . VAL A 1 264 ? 1.676 25.578 28.625 1 95.38 264 VAL A O 1
ATOM 2045 N N . VAL A 1 265 ? 1.804 26.141 26.406 1 93.12 265 VAL A N 1
ATOM 2046 C CA . VAL A 1 265 ? 0.76 27.156 26.5 1 93.12 265 VAL A CA 1
ATOM 2047 C C . VAL A 1 265 ? -0.604 26.531 26.234 1 93.12 265 VAL A C 1
ATOM 2049 O O . VAL A 1 265 ? -1.589 26.859 26.891 1 93.12 265 VAL A O 1
ATOM 2052 N N . ALA A 1 266 ? -0.635 25.688 25.281 1 94.25 266 ALA A N 1
ATOM 2053 C CA . ALA A 1 266 ? -1.898 25.062 24.891 1 94.25 266 ALA A CA 1
ATOM 2054 C C . ALA A 1 266 ? -1.658 23.797 24.062 1 94.25 266 ALA A C 1
ATOM 2056 O O . ALA A 1 266 ? -0.568 23.594 23.516 1 94.25 266 ALA A O 1
ATOM 2057 N N . VAL A 1 267 ? -2.67 22.953 24.047 1 95.5 267 VAL A N 1
ATOM 2058 C CA . VAL A 1 267 ? -2.635 21.719 23.25 1 95.5 267 VAL A CA 1
ATOM 2059 C C . VAL A 1 267 ? -3.854 21.672 22.344 1 95.5 267 VAL A C 1
ATOM 2061 O O . VAL A 1 267 ? -4.992 21.734 22.797 1 95.5 267 VAL A O 1
ATOM 2064 N N . CYS A 1 268 ? -3.564 21.625 21.094 1 94.56 268 CYS A N 1
ATOM 2065 C CA . CYS A 1 268 ? -4.641 21.5 20.109 1 94.56 268 CYS A CA 1
ATOM 2066 C C . CYS A 1 268 ? -4.855 20.031 19.719 1 94.56 268 CYS A C 1
ATOM 2068 O O . CYS A 1 268 ? -3.898 19.328 19.391 1 94.56 268 CYS A O 1
ATOM 2070 N N . THR A 1 269 ? -6.086 19.516 19.734 1 92.69 269 THR A N 1
ATOM 2071 C CA . THR A 1 269 ? -6.41 18.125 19.438 1 92.69 269 THR A CA 1
ATOM 2072 C C . THR A 1 269 ? -7.535 18.047 18.406 1 92.69 269 THR A C 1
ATOM 2074 O O . THR A 1 269 ? -8.023 19.078 17.922 1 92.69 269 THR A O 1
ATOM 2077 N N . ASP A 1 270 ? -7.949 16.797 17.922 1 86.12 270 ASP A N 1
ATOM 2078 C CA . ASP A 1 270 ? -8.945 16.594 16.875 1 86.12 270 ASP A CA 1
ATOM 2079 C C . ASP A 1 270 ? -10.359 16.703 17.438 1 86.12 270 ASP A C 1
ATOM 2081 O O . ASP A 1 270 ? -11.32 16.25 16.828 1 86.12 270 ASP A O 1
ATOM 2085 N N . ASN A 1 271 ? -10.578 17.234 18.609 1 83.5 271 ASN A N 1
ATOM 2086 C CA . ASN A 1 271 ? -11.859 17.531 19.234 1 83.5 271 ASN A CA 1
ATOM 2087 C C . ASN A 1 271 ? -12.5 16.266 19.812 1 83.5 271 ASN A C 1
ATOM 2089 O O . ASN A 1 271 ? -13.633 16.312 20.297 1 83.5 271 ASN A O 1
ATOM 2093 N N . ALA A 1 272 ? -11.844 15.125 19.703 1 85.19 272 ALA A N 1
ATOM 2094 C CA . ALA A 1 272 ? -12.414 13.93 20.328 1 85.19 272 ALA A CA 1
ATOM 2095 C C . ALA A 1 272 ? -12.531 14.094 21.828 1 85.19 272 ALA A C 1
ATOM 2097 O O . ALA A 1 272 ? -11.641 14.656 22.469 1 85.19 272 ALA A O 1
ATOM 2098 N N . ARG A 1 273 ? -13.594 13.633 22.344 1 84.94 273 ARG A N 1
ATOM 2099 C CA . ARG A 1 273 ? -13.906 13.859 23.75 1 84.94 273 ARG A CA 1
ATOM 2100 C C . ARG A 1 273 ? -12.82 13.297 24.656 1 84.94 273 ARG A C 1
ATOM 2102 O O . ARG A 1 273 ? -12.398 13.961 25.609 1 84.94 273 ARG A O 1
ATOM 2109 N N . LYS A 1 274 ? -12.352 12.211 24.344 1 83.12 274 LYS A N 1
ATOM 2110 C CA . LYS A 1 274 ? -11.398 11.516 25.219 1 83.12 274 LYS A CA 1
ATOM 2111 C C . LYS A 1 274 ? -10.07 12.273 25.281 1 83.12 274 LYS A C 1
ATOM 2113 O O . LYS A 1 274 ? -9.508 12.453 26.359 1 83.12 274 LYS A O 1
ATOM 2118 N N . ILE A 1 275 ? -9.617 12.695 24.188 1 87.12 275 ILE A N 1
ATOM 2119 C CA . ILE A 1 275 ? -8.32 13.375 24.172 1 87.12 275 ILE A CA 1
ATOM 2120 C C . ILE A 1 275 ? -8.469 14.773 24.766 1 87.12 275 ILE A C 1
ATOM 2122 O O . ILE A 1 275 ? -7.555 15.273 25.422 1 87.12 275 ILE A O 1
ATOM 2126 N N . CYS A 1 276 ? -9.625 15.445 24.547 1 88.62 276 CYS A N 1
ATOM 2127 C CA . CYS A 1 276 ? -9.875 16.75 25.141 1 88.62 276 CYS A CA 1
ATOM 2128 C C . CYS A 1 276 ? -9.875 16.672 26.656 1 88.62 276 CYS A C 1
ATOM 2130 O O . CYS A 1 276 ? -9.25 17.5 27.328 1 88.62 276 CYS A O 1
ATOM 2132 N N . LEU A 1 277 ? -10.539 15.602 27.109 1 89.5 277 LEU A N 1
ATOM 2133 C CA . LEU A 1 277 ? -10.555 15.391 28.547 1 89.5 277 LEU A CA 1
ATOM 2134 C C . LEU A 1 277 ? -9.164 15.055 29.078 1 89.5 277 LEU A C 1
ATOM 2136 O O . LEU A 1 277 ? -8.797 15.461 30.172 1 89.5 277 LEU A O 1
ATOM 2140 N N . GLY A 1 278 ? -8.477 14.328 28.297 1 90.44 278 GLY A N 1
ATOM 2141 C CA . GLY A 1 278 ? -7.109 14 28.672 1 90.44 278 GLY A CA 1
ATOM 2142 C C . GLY A 1 278 ? -6.211 15.219 28.797 1 90.44 278 GLY A C 1
ATOM 2143 O O . GLY A 1 278 ? -5.426 15.32 29.734 1 90.44 278 GLY A O 1
ATOM 2144 N N . VAL A 1 279 ? -6.344 16.141 27.922 1 92.62 279 VAL A N 1
ATOM 2145 C CA . VAL A 1 279 ? -5.555 17.375 27.938 1 92.62 279 VAL A CA 1
ATOM 2146 C C . VAL A 1 279 ? -5.906 18.188 29.188 1 92.62 279 VAL A C 1
ATOM 2148 O O . VAL A 1 279 ? -5.02 18.734 29.844 1 92.62 279 VAL A O 1
ATOM 2151 N N . GLU A 1 280 ? -7.121 18.266 29.484 1 91.56 280 GLU A N 1
ATOM 2152 C CA . GLU A 1 280 ? -7.578 19 30.656 1 91.56 280 GLU A CA 1
ATOM 2153 C C . GLU A 1 280 ? -7.066 18.359 31.938 1 91.56 280 GLU A C 1
ATOM 2155 O O . GLU A 1 280 ? -6.648 19.047 32.875 1 91.56 280 GLU A O 1
ATOM 2160 N N . LYS A 1 281 ? -7.074 17.078 31.922 1 91.75 281 LYS A N 1
ATOM 2161 C CA . LYS A 1 281 ? -6.586 16.344 33.094 1 91.75 281 LYS A CA 1
ATOM 2162 C C . LYS A 1 281 ? -5.082 16.531 33.25 1 91.75 281 LYS A C 1
ATOM 2164 O O . LYS A 1 281 ? -4.566 16.469 34.375 1 91.75 281 LYS A O 1
ATOM 2169 N N . ALA A 1 282 ? -4.445 16.734 32.188 1 91.94 282 ALA A N 1
ATOM 2170 C CA . ALA A 1 282 ? -3.01 17 32.25 1 91.94 282 ALA A CA 1
ATOM 2171 C C . ALA A 1 282 ? -2.73 18.453 32.656 1 91.94 282 ALA A C 1
ATOM 2173 O O . ALA A 1 282 ? -1.575 18.875 32.688 1 91.94 282 ALA A O 1
ATOM 2174 N N . ASN A 1 283 ? -3.783 19.234 32.844 1 91.12 283 ASN A N 1
ATOM 2175 C CA . ASN A 1 283 ? -3.725 20.625 33.281 1 91.12 283 ASN A CA 1
ATOM 2176 C C . ASN A 1 283 ? -3.17 21.531 32.188 1 91.12 283 ASN A C 1
ATOM 2178 O O . ASN A 1 283 ? -2.383 22.438 32.469 1 91.12 283 ASN A O 1
ATOM 2182 N N . PHE A 1 284 ? -3.414 21.156 31 1 92.56 284 PHE A N 1
ATOM 2183 C CA . PHE A 1 284 ? -3.104 22.016 29.859 1 92.56 284 PHE A CA 1
ATOM 2184 C C . PHE A 1 284 ? -4.371 22.641 29.297 1 92.56 284 PHE A C 1
ATOM 2186 O O . PHE A 1 284 ? -5.469 22.109 29.484 1 92.56 284 PHE A O 1
ATOM 2193 N N . GLN A 1 285 ? -4.172 23.797 28.641 1 91.62 285 GLN A N 1
ATOM 2194 C CA . GLN A 1 285 ? -5.301 24.406 27.953 1 91.62 285 GLN A CA 1
ATOM 2195 C C . GLN A 1 285 ? -5.652 23.609 26.688 1 91.62 285 GLN A C 1
ATOM 2197 O O . GLN A 1 285 ? -4.789 23.375 25.844 1 91.62 285 GLN A O 1
ATOM 2202 N N . ASN A 1 286 ? -6.883 23.188 26.641 1 92.12 286 ASN A N 1
ATOM 2203 C CA . ASN A 1 286 ? -7.352 22.391 25.516 1 92.12 286 ASN A CA 1
ATOM 2204 C C . ASN A 1 286 ? -7.914 23.281 24.406 1 92.12 286 ASN A C 1
ATOM 2206 O O . ASN A 1 286 ? -8.789 24.109 24.656 1 92.12 286 ASN A O 1
ATOM 2210 N N . LEU A 1 287 ? -7.402 23.188 23.266 1 92.5 287 LEU A N 1
ATOM 2211 C CA . LEU A 1 287 ? -7.887 23.922 22.094 1 92.5 287 LEU A CA 1
ATOM 2212 C C . LEU A 1 287 ? -8.438 22.953 21.047 1 92.5 287 LEU A C 1
ATOM 2214 O O . LEU A 1 287 ? -7.848 21.906 20.781 1 92.5 287 LEU A O 1
ATOM 2218 N N . LYS A 1 288 ? -9.539 23.312 20.5 1 91.31 288 LYS A N 1
ATOM 2219 C CA . LYS A 1 288 ? -10.172 22.484 19.469 1 91.31 288 LYS A CA 1
ATOM 2220 C C . LYS A 1 288 ? -9.609 22.797 18.094 1 91.31 288 LYS A C 1
ATOM 2222 O O . LYS A 1 288 ? -9.18 23.922 17.828 1 91.31 288 LYS A O 1
ATOM 2227 N N . CYS A 1 289 ? -9.602 21.812 17.297 1 92.81 289 CYS A N 1
ATOM 2228 C CA . CYS A 1 289 ? -9.125 21.969 15.938 1 92.81 289 CYS A CA 1
ATOM 2229 C C . CYS A 1 289 ? -10.172 22.656 15.062 1 92.81 289 CYS A C 1
ATOM 2231 O O . CYS A 1 289 ? -11.289 22.172 14.922 1 92.81 289 CYS A O 1
ATOM 2233 N N . ALA A 1 290 ? -9.797 23.781 14.484 1 92.88 290 ALA A N 1
ATOM 2234 C CA . ALA A 1 290 ? -10.711 24.562 13.648 1 92.88 290 ALA A CA 1
ATOM 2235 C C . ALA A 1 290 ? -11.109 23.766 12.406 1 92.88 290 ALA A C 1
ATOM 2237 O O . ALA A 1 290 ? -12.25 23.875 11.938 1 92.88 290 ALA A O 1
ATOM 2238 N N . ALA A 1 291 ? -10.211 23.031 11.852 1 91.06 291 ALA A N 1
ATOM 2239 C CA . ALA A 1 291 ? -10.5 22.266 10.648 1 91.06 291 ALA A CA 1
ATOM 2240 C C . ALA A 1 291 ? -11.539 21.172 10.938 1 91.06 291 ALA A C 1
ATOM 2242 O O . ALA A 1 291 ? -12.469 20.984 10.148 1 91.06 291 ALA A O 1
ATOM 2243 N N . HIS A 1 292 ? -11.367 20.469 12.031 1 90.56 292 HIS A N 1
ATOM 2244 C CA . HIS A 1 292 ? -12.344 19.453 12.391 1 90.56 292 HIS A CA 1
ATOM 2245 C C . HIS A 1 292 ? -13.695 20.062 12.711 1 90.56 292 HIS A C 1
ATOM 2247 O O . HIS A 1 292 ? -14.742 19.469 12.438 1 90.56 292 HIS A O 1
ATOM 2253 N N . THR A 1 293 ? -13.648 21.203 13.359 1 92.75 293 THR A N 1
ATOM 2254 C CA . THR A 1 293 ? -14.898 21.906 13.641 1 92.75 293 THR A CA 1
ATOM 2255 C C . THR A 1 293 ? -15.594 22.312 12.344 1 92.75 293 THR A C 1
ATOM 2257 O O . THR A 1 293 ? -16.812 22.156 12.203 1 92.75 293 THR A O 1
ATOM 2260 N N . LEU A 1 294 ? -14.82 22.859 11.445 1 92.62 294 LEU A N 1
ATOM 2261 C CA . LEU A 1 294 ? -15.383 23.234 10.148 1 92.62 294 LEU A CA 1
ATOM 2262 C C . LEU A 1 294 ? -15.945 22.016 9.43 1 92.62 294 LEU A C 1
ATOM 2264 O O . LEU A 1 294 ? -16.969 22.109 8.742 1 92.62 294 LEU A O 1
ATOM 2268 N N . GLN A 1 295 ? -15.273 20.906 9.531 1 92.19 295 GLN A N 1
ATOM 2269 C CA . GLN A 1 295 ? -15.75 19.656 8.938 1 92.19 295 GLN A CA 1
ATOM 2270 C C . GLN A 1 295 ? -17.156 19.312 9.438 1 92.19 295 GLN A C 1
ATOM 2272 O O . GLN A 1 295 ? -18.016 18.938 8.648 1 92.19 295 GLN A O 1
ATOM 2277 N N . LEU A 1 296 ? -17.344 19.484 10.703 1 92.25 296 LEU A N 1
ATOM 2278 C CA . LEU A 1 296 ? -18.641 19.203 11.289 1 92.25 296 LEU A CA 1
ATOM 2279 C C . LEU A 1 296 ? -19.703 20.172 10.75 1 92.25 296 LEU A C 1
ATOM 2281 O O . LEU A 1 296 ? -20.828 19.766 10.477 1 92.25 296 LEU A O 1
ATOM 2285 N N . CYS A 1 297 ? -19.297 21.391 10.602 1 94.75 297 CYS A N 1
ATOM 2286 C CA . CYS A 1 297 ? -20.203 22.406 10.086 1 94.75 297 CYS A CA 1
ATOM 2287 C C . CYS A 1 297 ? -20.625 22.094 8.656 1 94.75 297 CYS A C 1
ATOM 2289 O O . CYS A 1 297 ? -21.797 22.141 8.32 1 94.75 297 CYS A O 1
ATOM 2291 N N . VAL A 1 298 ? -19.688 21.719 7.863 1 95.5 298 VAL A N 1
ATOM 2292 C CA . VAL A 1 298 ? -19.953 21.453 6.453 1 95.5 298 VAL A CA 1
ATOM 2293 C C . VAL A 1 298 ? -20.797 20.188 6.316 1 95.5 298 VAL A C 1
ATOM 2295 O O . VAL A 1 298 ? -21.719 20.141 5.488 1 95.5 298 VAL A O 1
ATOM 2298 N N . GLN A 1 299 ? -20.484 19.203 7.102 1 94.56 299 GLN A N 1
ATOM 2299 C CA . GLN A 1 299 ? -21.25 17.969 7.062 1 94.56 299 GLN A CA 1
ATOM 2300 C C . GLN A 1 299 ? -22.719 18.219 7.379 1 94.56 299 GLN A C 1
ATOM 2302 O O . GLN A 1 299 ? -23.609 17.625 6.75 1 94.56 299 GLN A O 1
ATOM 2307 N N . LYS A 1 300 ? -22.922 19.031 8.344 1 94.75 300 LYS A N 1
ATOM 2308 C CA . LYS A 1 300 ? -24.297 19.391 8.688 1 94.75 300 LYS A CA 1
ATOM 2309 C C . LYS A 1 300 ? -24.984 20.109 7.523 1 94.75 300 LYS A C 1
ATOM 2311 O O . LYS A 1 300 ? -26.156 19.844 7.227 1 94.75 300 LYS A O 1
ATOM 2316 N N . ALA A 1 301 ? -24.266 20.953 6.906 1 96.12 301 ALA A N 1
ATOM 2317 C CA . ALA A 1 301 ? -24.812 21.703 5.781 1 96.12 301 ALA A CA 1
ATOM 2318 C C . ALA A 1 301 ? -25.062 20.797 4.582 1 96.12 301 ALA A C 1
ATOM 2320 O O . ALA A 1 301 ? -26.047 20.969 3.852 1 96.12 301 ALA A O 1
ATOM 2321 N N . LEU A 1 302 ? -24.219 19.797 4.363 1 95.81 302 LEU A N 1
ATOM 2322 C CA . LEU A 1 302 ? -24.344 18.875 3.248 1 95.81 302 LEU A CA 1
ATOM 2323 C C . LEU A 1 302 ? -25.531 17.938 3.457 1 95.81 302 LEU A C 1
ATOM 2325 O O . LEU A 1 302 ? -26.016 17.312 2.508 1 95.81 302 LEU A O 1
ATOM 2329 N N . SER A 1 303 ? -26 17.844 4.656 1 94.75 303 SER A N 1
ATOM 2330 C CA . SER A 1 303 ? -27.094 16.938 4.977 1 94.75 303 SER A CA 1
ATOM 2331 C C . SER A 1 303 ? -28.453 17.578 4.699 1 94.75 303 SER A C 1
ATOM 2333 O O . SER A 1 303 ? -29.484 16.938 4.852 1 94.75 303 SER A O 1
ATOM 2335 N N . VAL A 1 304 ? -28.375 18.812 4.262 1 95 304 VAL A N 1
ATOM 2336 C CA . VAL A 1 304 ? -29.609 19.469 3.863 1 95 304 VAL A CA 1
ATOM 2337 C C . VAL A 1 304 ? -30.266 18.672 2.729 1 95 304 VAL A C 1
ATOM 2339 O O . VAL A 1 304 ? -29.578 18.203 1.821 1 95 304 VAL A O 1
ATOM 2342 N N . THR A 1 305 ? -31.531 18.438 2.727 1 91.88 305 THR A N 1
ATOM 2343 C CA . THR A 1 305 ? -32.281 17.516 1.882 1 91.88 305 THR A CA 1
ATOM 2344 C C . THR A 1 305 ? -31.953 17.734 0.408 1 91.88 305 THR A C 1
ATOM 2346 O O . THR A 1 305 ? -31.641 16.797 -0.321 1 91.88 305 THR A O 1
ATOM 2349 N N . GLY A 1 306 ? -32 18.938 -0.122 1 91.75 306 GLY A N 1
ATOM 2350 C CA . GLY A 1 306 ? -31.719 19.203 -1.521 1 91.75 306 GLY A CA 1
ATOM 2351 C C . GLY A 1 306 ? -30.297 18.859 -1.902 1 91.75 306 GLY A C 1
ATOM 2352 O O . GLY A 1 306 ? -30.047 18.297 -2.973 1 91.75 306 GLY A O 1
ATOM 2353 N N . VAL A 1 307 ? -29.438 19.031 -1.079 1 95.5 307 VAL A N 1
ATOM 2354 C CA . VAL A 1 307 ? -28.016 18.766 -1.332 1 95.5 307 VAL A CA 1
ATOM 2355 C C . VAL A 1 307 ? -27.75 17.266 -1.166 1 95.5 307 VAL A C 1
ATOM 2357 O O . VAL A 1 307 ? -27.031 16.672 -1.98 1 95.5 307 VAL A O 1
ATOM 2360 N N . GLU A 1 308 ? -28.297 16.656 -0.165 1 95.56 308 GLU A N 1
ATOM 2361 C CA . GLU A 1 308 ? -28.109 15.242 0.116 1 95.56 308 GLU A CA 1
ATOM 2362 C C . GLU A 1 308 ? -28.641 14.383 -1.03 1 95.56 308 GLU A C 1
ATOM 2364 O O . GLU A 1 308 ? -28 13.383 -1.397 1 95.56 308 GLU A O 1
ATOM 2369 N N . ARG A 1 309 ? -29.734 14.773 -1.561 1 94.62 309 ARG A N 1
ATOM 2370 C CA . ARG A 1 309 ? -30.312 14.039 -2.688 1 94.62 309 ARG A CA 1
ATOM 2371 C C . ARG A 1 309 ? -29.406 14.133 -3.914 1 94.62 309 ARG A C 1
ATOM 2373 O O . ARG A 1 309 ? -29.203 13.141 -4.613 1 94.62 309 ARG A O 1
ATOM 2380 N N . LEU A 1 310 ? -28.953 15.305 -4.117 1 95.25 310 LEU A N 1
ATOM 2381 C CA . LEU A 1 310 ? -28.062 15.508 -5.25 1 95.25 310 LEU A CA 1
ATOM 2382 C C . LEU A 1 310 ? -26.797 14.68 -5.102 1 95.25 310 LEU A C 1
ATOM 2384 O O . LEU A 1 310 ? -26.359 14.031 -6.059 1 95.25 310 LEU A O 1
ATOM 2388 N N . LEU A 1 311 ? -26.219 14.633 -3.916 1 96.25 311 LEU A N 1
ATOM 2389 C CA . LEU A 1 311 ? -24.984 13.898 -3.67 1 96.25 311 LEU A CA 1
ATOM 2390 C C . LEU A 1 311 ? -25.219 12.391 -3.746 1 96.25 311 LEU A C 1
ATOM 2392 O O . LEU A 1 311 ? -24.344 11.641 -4.164 1 96.25 311 LEU A O 1
ATOM 2396 N N . ALA A 1 312 ? -26.391 11.984 -3.363 1 95.31 312 ALA A N 1
ATOM 2397 C CA . ALA A 1 312 ? -26.719 10.562 -3.463 1 95.31 312 ALA A CA 1
ATOM 2398 C C . ALA A 1 312 ? -26.719 10.102 -4.914 1 95.31 312 ALA A C 1
ATOM 2400 O O . ALA A 1 312 ? -26.25 9 -5.219 1 95.31 312 ALA A O 1
ATOM 2401 N N . VAL A 1 313 ? -27.266 10.914 -5.75 1 95 313 VAL A N 1
ATOM 2402 C CA . VAL A 1 313 ? -27.266 10.609 -7.176 1 95 313 VAL A CA 1
ATOM 2403 C C . VAL A 1 313 ? -25.828 10.539 -7.695 1 95 313 VAL A C 1
ATOM 2405 O O . VAL A 1 313 ? -25.484 9.641 -8.461 1 95 313 VAL A O 1
ATOM 2408 N N . CYS A 1 314 ? -25.031 11.469 -7.223 1 95.75 314 CYS A N 1
ATOM 2409 C CA . CYS A 1 314 ? -23.641 11.508 -7.633 1 95.75 314 CYS A CA 1
ATOM 2410 C C . CYS A 1 314 ? -22.891 10.258 -7.188 1 95.75 314 CYS A C 1
ATOM 2412 O O . CYS A 1 314 ? -22.156 9.656 -7.965 1 95.75 314 CYS A O 1
ATOM 2414 N N . ARG A 1 315 ? -23.094 9.844 -5.977 1 95.56 315 ARG A N 1
ATOM 2415 C CA . ARG A 1 315 ? -22.438 8.672 -5.43 1 95.56 315 ARG A CA 1
ATOM 2416 C C . ARG A 1 315 ? -22.828 7.406 -6.188 1 95.56 315 ARG A C 1
ATOM 2418 O O . ARG A 1 315 ? -22 6.523 -6.41 1 95.56 315 ARG A O 1
ATOM 2425 N N . ARG A 1 316 ? -24.062 7.34 -6.602 1 94.06 316 ARG A N 1
ATOM 2426 C CA . ARG A 1 316 ? -24.547 6.195 -7.371 1 94.06 316 ARG A CA 1
ATOM 2427 C C . ARG A 1 316 ? -23.859 6.125 -8.734 1 94.06 316 ARG A C 1
ATOM 2429 O O . ARG A 1 316 ? -23.469 5.043 -9.18 1 94.06 316 ARG A O 1
ATOM 2436 N N . VAL A 1 317 ? -23.734 7.227 -9.312 1 93.81 317 VAL A N 1
ATOM 2437 C CA . VAL A 1 317 ? -23.094 7.285 -10.625 1 93.81 317 VAL A CA 1
ATOM 2438 C C . VAL A 1 317 ? -21.625 6.906 -10.492 1 93.81 317 VAL A C 1
ATOM 2440 O O . VAL A 1 317 ? -21.109 6.102 -11.281 1 93.81 317 VAL A O 1
ATOM 2443 N N . VAL A 1 318 ? -20.969 7.48 -9.508 1 94 318 VAL A N 1
ATOM 2444 C CA . VAL A 1 318 ? -19.547 7.211 -9.305 1 94 318 VAL A CA 1
ATOM 2445 C C . VAL A 1 318 ? -19.344 5.734 -8.984 1 94 318 VAL A C 1
ATOM 2447 O O . VAL A 1 318 ? -18.422 5.102 -9.508 1 94 318 VAL A O 1
ATOM 2450 N N . CYS A 1 319 ? -20.203 5.199 -8.148 1 91.81 319 CYS A N 1
ATOM 2451 C CA . CYS A 1 319 ? -20.125 3.793 -7.77 1 91.81 319 CYS A CA 1
ATOM 2452 C C . CYS A 1 319 ? -20.281 2.893 -8.992 1 91.81 319 CYS A C 1
ATOM 2454 O O . CYS A 1 319 ? -19.547 1.913 -9.148 1 91.81 319 CYS A O 1
ATOM 2456 N N . HIS A 1 320 ? -21.172 3.219 -9.844 1 90 320 HIS A N 1
ATOM 2457 C CA . HIS A 1 320 ? -21.453 2.438 -11.047 1 90 320 HIS A CA 1
ATOM 2458 C C . HIS A 1 320 ? -20.25 2.369 -11.961 1 90 320 HIS A C 1
ATOM 2460 O O . HIS A 1 320 ? -19.906 1.302 -12.477 1 90 320 HIS A O 1
ATOM 2466 N N . PHE A 1 321 ? -19.594 3.416 -12.117 1 88.62 321 PHE A N 1
ATOM 2467 C CA . PHE A 1 321 ? -18.516 3.477 -13.102 1 88.62 321 PHE A CA 1
ATOM 2468 C C . PHE A 1 321 ? -17.172 3.117 -12.461 1 88.62 321 PHE A C 1
ATOM 2470 O O . PHE A 1 321 ? -16.281 2.6 -13.133 1 88.62 321 PHE A O 1
ATOM 2477 N N . LYS A 1 322 ? -17.031 3.379 -11.188 1 86.94 322 LYS A N 1
ATOM 2478 C CA . LYS A 1 322 ? -15.734 3.176 -10.531 1 86.94 322 LYS A CA 1
ATOM 2479 C C . LYS A 1 322 ? -15.547 1.715 -10.133 1 86.94 322 LYS A C 1
ATOM 2481 O O . LYS A 1 322 ? -14.43 1.193 -10.172 1 86.94 322 LYS A O 1
ATOM 2486 N N . HIS A 1 323 ? -16.562 1.033 -9.781 1 82.19 323 HIS A N 1
ATOM 2487 C CA . HIS A 1 323 ? -16.438 -0.289 -9.18 1 82.19 323 HIS A CA 1
ATOM 2488 C C . HIS A 1 323 ? -16.562 -1.388 -10.227 1 82.19 323 HIS A C 1
ATOM 2490 O O . HIS A 1 323 ? -16.406 -2.57 -9.914 1 82.19 323 HIS A O 1
ATOM 2496 N N . SER A 1 324 ? -16.812 -1.017 -11.445 1 78.5 324 SER A N 1
ATOM 2497 C CA . SER A 1 324 ? -16.859 -1.97 -12.547 1 78.5 324 SER A CA 1
ATOM 2498 C C . SER A 1 324 ? -15.789 -1.661 -13.586 1 78.5 324 SER A C 1
ATOM 2500 O O . SER A 1 324 ? -15.781 -0.58 -14.18 1 78.5 324 SER A O 1
ATOM 2502 N N . SER A 1 325 ? -14.945 -2.672 -13.781 1 77.88 325 SER A N 1
ATOM 2503 C CA . SER A 1 325 ? -13.883 -2.492 -14.773 1 77.88 325 SER A CA 1
ATOM 2504 C C . SER A 1 325 ? -14.461 -2.271 -16.156 1 77.88 325 SER A C 1
ATOM 2506 O O . SER A 1 325 ? -13.922 -1.491 -16.953 1 77.88 325 SER A O 1
ATOM 2508 N N . SER A 1 326 ? -15.555 -2.924 -16.484 1 79.06 326 SER A N 1
ATOM 2509 C CA . SER A 1 326 ? -16.188 -2.793 -17.797 1 79.06 326 SER A CA 1
ATOM 2510 C C . SER A 1 326 ? -16.75 -1.391 -18 1 79.06 326 SER A C 1
ATOM 2512 O O . SER A 1 326 ? -16.562 -0.788 -19.062 1 79.06 326 SER A O 1
ATOM 2514 N N . HIS A 1 327 ? -17.406 -0.87 -16.969 1 84.31 327 HIS A N 1
ATOM 2515 C CA . HIS A 1 327 ? -17.984 0.462 -17.078 1 84.31 327 HIS A CA 1
ATOM 2516 C C . HIS A 1 327 ? -16.906 1.538 -17.109 1 84.31 327 HIS A C 1
ATOM 2518 O O . HIS A 1 327 ? -17.062 2.562 -17.781 1 84.31 327 HIS A O 1
ATOM 2524 N N . GLN A 1 328 ? -15.891 1.267 -16.344 1 85.19 328 GLN A N 1
ATOM 2525 C CA . GLN A 1 328 ? -14.766 2.195 -16.359 1 85.19 328 GLN A CA 1
ATOM 2526 C C . GLN A 1 328 ? -14.125 2.256 -17.734 1 85.19 328 GLN A C 1
ATOM 2528 O O . GLN A 1 328 ? -13.695 3.322 -18.188 1 85.19 328 GLN A O 1
ATOM 2533 N N . ALA A 1 329 ? -14.07 1.127 -18.391 1 81.81 329 ALA A N 1
ATOM 2534 C CA . ALA A 1 329 ? -13.5 1.062 -19.734 1 81.81 329 ALA A CA 1
ATOM 2535 C C . ALA A 1 329 ? -14.344 1.855 -20.719 1 81.81 329 ALA A C 1
ATOM 2537 O O . ALA A 1 329 ? -13.805 2.525 -21.609 1 81.81 329 ALA A O 1
ATOM 2538 N N . VAL A 1 330 ? -15.633 1.732 -20.625 1 85.31 330 VAL A N 1
ATOM 2539 C CA . VAL A 1 330 ? -16.547 2.473 -21.484 1 85.31 330 VAL A CA 1
ATOM 2540 C C . VAL A 1 330 ? -16.312 3.973 -21.312 1 85.31 330 VAL A C 1
ATOM 2542 O O . VAL A 1 330 ? -16.25 4.719 -22.297 1 85.31 330 VAL A O 1
ATOM 2545 N N . LEU A 1 331 ? -16.234 4.383 -20.078 1 89 331 LEU A N 1
ATOM 2546 C CA . LEU A 1 331 ? -16 5.789 -19.781 1 89 331 LEU A CA 1
ATOM 2547 C C . LEU A 1 331 ? -14.664 6.254 -20.359 1 89 331 LEU A C 1
ATOM 2549 O O . LEU A 1 331 ? -14.578 7.344 -20.922 1 89 331 LEU A O 1
ATOM 2553 N N . SER A 1 332 ? -13.672 5.43 -20.172 1 85.62 332 SER A N 1
ATOM 2554 C CA . SER A 1 332 ? -12.344 5.762 -20.672 1 85.62 332 SER A CA 1
ATOM 2555 C C . SER A 1 332 ? -12.344 5.855 -22.203 1 85.62 332 SER A C 1
ATOM 2557 O O . SER A 1 332 ? -11.625 6.68 -22.766 1 85.62 332 SER A O 1
ATOM 2559 N N . LYS A 1 333 ? -13.023 5.004 -22.859 1 85.88 333 LYS A N 1
ATOM 2560 C CA . LYS A 1 333 ? -13.133 5.027 -24.312 1 85.88 333 LYS A CA 1
ATOM 2561 C C . LYS A 1 333 ? -13.773 6.328 -24.781 1 85.88 333 LYS A C 1
ATOM 2563 O O . LYS A 1 333 ? -13.289 6.957 -25.734 1 85.88 333 LYS A O 1
ATOM 2568 N N . HIS A 1 334 ? -14.859 6.695 -24.141 1 91 334 HIS A N 1
ATOM 2569 C CA . HIS A 1 334 ? -15.531 7.934 -24.516 1 91 334 HIS A CA 1
ATOM 2570 C C . HIS A 1 334 ? -14.633 9.148 -24.266 1 91 334 HIS A C 1
ATOM 2572 O O . HIS A 1 334 ? -14.641 10.102 -25.047 1 91 334 HIS A O 1
ATOM 2578 N N . ALA A 1 335 ? -13.945 9.102 -23.172 1 91.62 335 ALA A N 1
ATOM 2579 C CA . ALA A 1 335 ? -13.016 10.195 -22.891 1 91.62 335 ALA A CA 1
ATOM 2580 C C . ALA A 1 335 ? -11.93 10.289 -23.953 1 91.62 335 ALA A C 1
ATOM 2582 O O . ALA A 1 335 ? -11.578 11.391 -24.391 1 91.62 335 ALA A O 1
ATOM 2583 N N . SER A 1 336 ? -11.461 9.156 -24.375 1 88.19 336 SER A N 1
ATOM 2584 C CA . SER A 1 336 ? -10.438 9.117 -25.406 1 88.19 336 SER A CA 1
ATOM 2585 C C . SER A 1 336 ? -10.984 9.633 -26.734 1 88.19 336 SER A C 1
ATOM 2587 O O . SER A 1 336 ? -10.281 10.336 -27.469 1 88.19 336 SER A O 1
ATOM 2589 N N . ASP A 1 337 ? -12.156 9.234 -27.047 1 90.81 337 ASP A N 1
ATOM 2590 C CA . ASP A 1 337 ? -12.805 9.672 -28.281 1 90.81 337 ASP A CA 1
ATOM 2591 C C . ASP A 1 337 ? -12.969 11.188 -28.312 1 90.81 337 ASP A C 1
ATOM 2593 O O . ASP A 1 337 ? -12.93 11.797 -29.375 1 90.81 337 ASP A O 1
ATOM 2597 N N . LEU A 1 338 ? -13.141 11.758 -27.188 1 93.5 338 LEU A N 1
ATOM 2598 C CA . LEU A 1 338 ? -13.344 13.203 -27.078 1 93.5 338 LEU A CA 1
ATOM 2599 C C . LEU A 1 338 ? -12.016 13.93 -26.922 1 93.5 338 LEU A C 1
ATOM 2601 O O . LEU A 1 338 ? -11.984 15.156 -26.812 1 93.5 338 LEU A O 1
ATOM 2605 N N . GLY A 1 339 ? -10.922 13.219 -26.844 1 89 339 GLY A N 1
ATOM 2606 C CA . GLY A 1 339 ? -9.602 13.82 -26.719 1 89 339 GLY A CA 1
ATOM 2607 C C . GLY A 1 339 ? -9.289 14.297 -25.312 1 89 339 GLY A C 1
ATOM 2608 O O . GLY A 1 339 ? -8.484 15.203 -25.125 1 89 339 GLY A O 1
ATOM 2609 N N . MET A 1 340 ? -9.992 13.781 -24.453 1 90.25 340 MET A N 1
ATOM 2610 C CA . MET A 1 340 ? -9.789 14.188 -23.062 1 90.25 340 MET A CA 1
ATOM 2611 C C . MET A 1 340 ? -8.773 13.281 -22.375 1 90.25 340 MET A C 1
ATOM 2613 O O . MET A 1 340 ? -8.602 12.125 -22.766 1 90.25 340 MET A O 1
ATOM 2617 N N . PRO A 1 341 ? -8.125 13.898 -21.391 1 81.56 341 PRO A N 1
ATOM 2618 C CA . PRO A 1 341 ? -7.184 13.055 -20.641 1 81.56 341 PRO A CA 1
ATOM 2619 C C . PRO A 1 341 ? -7.879 11.945 -19.875 1 81.56 341 PRO A C 1
ATOM 2621 O O . PRO A 1 341 ? -9.047 12.086 -19.5 1 81.56 341 PRO A O 1
ATOM 2624 N N . ARG A 1 342 ? -7.113 10.891 -19.734 1 77.44 342 ARG A N 1
ATOM 2625 C CA . ARG A 1 342 ? -7.641 9.75 -18.984 1 77.44 342 ARG A CA 1
ATOM 2626 C C . ARG A 1 342 ? -7.703 10.047 -17.5 1 77.44 342 ARG A C 1
ATOM 2628 O O . ARG A 1 342 ? -6.668 10.102 -16.828 1 77.44 342 ARG A O 1
ATOM 2635 N N . LYS A 1 343 ? -8.891 10.477 -17.016 1 84.44 343 LYS A N 1
ATOM 2636 C CA . LYS A 1 343 ? -9.117 10.727 -15.586 1 84.44 343 LYS A CA 1
ATOM 2637 C C . LYS A 1 343 ? -10.141 9.742 -15.016 1 84.44 343 LYS A C 1
ATOM 2639 O O . LYS A 1 343 ? -11.016 9.258 -15.734 1 84.44 343 LYS A O 1
ATOM 2644 N N . LYS A 1 344 ? -9.914 9.352 -13.781 1 86.62 344 LYS A N 1
ATOM 2645 C CA . LYS A 1 344 ? -10.844 8.445 -13.102 1 86.62 344 LYS A CA 1
ATOM 2646 C C . LYS A 1 344 ? -11.766 9.211 -12.156 1 86.62 344 LYS A C 1
ATOM 2648 O O . LYS A 1 344 ? -11.391 10.266 -11.641 1 86.62 344 LYS A O 1
ATOM 2653 N N . LEU A 1 345 ? -12.906 8.711 -12.008 1 92 345 LEU A N 1
ATOM 2654 C CA . LEU A 1 345 ? -13.852 9.281 -11.055 1 92 345 LEU A CA 1
ATOM 2655 C C . LEU A 1 345 ? -13.383 9.039 -9.625 1 92 345 LEU A C 1
ATOM 2657 O O . LEU A 1 345 ? -12.758 8.016 -9.336 1 92 345 LEU A O 1
ATOM 2661 N N . GLN A 1 346 ? -13.633 10.031 -8.781 1 91.94 346 GLN A N 1
ATOM 2662 C CA . GLN A 1 346 ? -13.258 9.93 -7.379 1 91.94 346 GLN A CA 1
ATOM 2663 C C . GLN A 1 346 ? -14.492 9.797 -6.492 1 91.94 346 GLN A C 1
ATOM 2665 O O . GLN A 1 346 ? -15.5 10.461 -6.719 1 91.94 346 GLN A O 1
ATOM 2670 N N . GLU A 1 347 ? -14.391 8.883 -5.617 1 91.94 347 GLU A N 1
ATOM 2671 C CA . GLU A 1 347 ? -15.469 8.688 -4.656 1 91.94 347 GLU A CA 1
ATOM 2672 C C . GLU A 1 347 ? -15.219 9.469 -3.375 1 91.94 347 GLU A C 1
ATOM 2674 O O . GLU A 1 347 ? -14.07 9.625 -2.947 1 91.94 347 GLU A O 1
ATOM 2679 N N . ASP A 1 348 ? -16.297 10.07 -2.783 1 92.25 348 ASP A N 1
ATOM 2680 C CA . ASP A 1 348 ? -16.109 10.836 -1.551 1 92.25 348 ASP A CA 1
ATOM 2681 C C . ASP A 1 348 ? -16.188 9.922 -0.326 1 92.25 348 ASP A C 1
ATOM 2683 O O . ASP A 1 348 ? -16.719 8.812 -0.403 1 92.25 348 ASP A O 1
ATOM 2687 N N . ILE A 1 349 ? -15.492 10.305 0.751 1 88.19 349 ILE A N 1
ATOM 2688 C CA . ILE A 1 349 ? -15.508 9.641 2.049 1 88.19 349 ILE A CA 1
ATOM 2689 C C . ILE A 1 349 ? -16.266 10.5 3.061 1 88.19 349 ILE A C 1
ATOM 2691 O O . ILE A 1 349 ? -16.062 11.711 3.131 1 88.19 349 ILE A O 1
ATOM 2695 N N . ALA A 1 350 ? -17.062 9.883 3.811 1 82.81 350 ALA A N 1
ATOM 2696 C CA . ALA A 1 350 ? -17.969 10.57 4.711 1 82.81 350 ALA A CA 1
ATOM 2697 C C . ALA A 1 350 ? -17.219 11.328 5.793 1 82.81 350 ALA A C 1
ATOM 2699 O O . ALA A 1 350 ? -17.672 12.367 6.277 1 82.81 350 ALA A O 1
ATOM 2700 N N . THR A 1 351 ? -16.016 10.938 6.117 1 79.81 351 THR A N 1
ATOM 2701 C CA . THR A 1 351 ? -15.289 11.523 7.246 1 79.81 351 THR A CA 1
ATOM 2702 C C . THR A 1 351 ? -14.492 12.742 6.801 1 79.81 351 THR A C 1
ATOM 2704 O O . THR A 1 351 ? -13.93 13.461 7.633 1 79.81 351 THR A O 1
ATOM 2707 N N . ARG A 1 352 ? -14.477 13.062 5.5 1 86 352 ARG A N 1
ATOM 2708 C CA . ARG A 1 352 ? -13.742 14.211 4.973 1 86 352 ARG A CA 1
ATOM 2709 C C . ARG A 1 352 ? -14.516 14.883 3.846 1 86 352 ARG A C 1
ATOM 2711 O O . ARG A 1 352 ? -14.477 14.438 2.699 1 86 352 ARG A O 1
ATOM 2718 N N . TRP A 1 353 ? -15.016 16.047 4.113 1 91.62 353 TRP A N 1
ATOM 2719 C CA . TRP A 1 353 ? -15.883 16.703 3.145 1 91.62 353 TRP A CA 1
ATOM 2720 C C . TRP A 1 353 ? -15.094 17.125 1.907 1 91.62 353 TRP A C 1
ATOM 2722 O O . TRP A 1 353 ? -15.672 17.328 0.837 1 91.62 353 TRP A O 1
ATOM 2732 N N . ASN A 1 354 ? -13.773 17.328 2.049 1 90.94 354 ASN A N 1
ATOM 2733 C CA . ASN A 1 354 ? -12.945 17.703 0.904 1 90.94 354 ASN A CA 1
ATOM 2734 C C . ASN A 1 354 ? -13.07 16.688 -0.232 1 90.94 354 ASN A C 1
ATOM 2736 O O . ASN A 1 354 ? -12.977 17.047 -1.405 1 90.94 354 ASN A O 1
ATOM 2740 N N . SER A 1 355 ? -13.312 15.5 0.175 1 92.69 355 SER A N 1
ATOM 2741 C CA . SER A 1 355 ? -13.469 14.453 -0.832 1 92.69 355 SER A CA 1
ATOM 2742 C C . SER A 1 355 ? -14.758 14.648 -1.624 1 92.69 355 SER A C 1
ATOM 2744 O O . SER A 1 355 ? -14.852 14.227 -2.781 1 92.69 355 SER A O 1
ATOM 2746 N N . THR A 1 356 ? -15.734 15.219 -0.956 1 95.75 356 THR A N 1
ATOM 2747 C CA . THR A 1 356 ? -16.969 15.523 -1.658 1 95.75 356 THR A CA 1
ATOM 2748 C C . THR A 1 356 ? -16.734 16.547 -2.762 1 95.75 356 THR A C 1
ATOM 2750 O O . THR A 1 356 ? -17.266 16.422 -3.867 1 95.75 356 THR A O 1
ATOM 2753 N N . TYR A 1 357 ? -15.945 17.547 -2.441 1 96.06 357 TYR A N 1
ATOM 2754 C CA . TYR A 1 357 ? -15.578 18.547 -3.441 1 96.06 357 TYR A CA 1
ATOM 2755 C C . TYR A 1 357 ? -14.82 17.906 -4.602 1 96.06 357 TYR A C 1
ATOM 2757 O O . TYR A 1 357 ? -15.094 18.203 -5.766 1 96.06 357 TYR A O 1
ATOM 2765 N N . VAL A 1 358 ? -13.945 17 -4.297 1 95.19 358 VAL A N 1
ATOM 2766 C CA . VAL A 1 358 ? -13.141 16.328 -5.316 1 95.19 358 VAL A CA 1
ATOM 2767 C C . VAL A 1 358 ? -14.031 15.453 -6.184 1 95.19 358 VAL A C 1
ATOM 2769 O O . VAL A 1 358 ? -13.859 15.398 -7.406 1 95.19 358 VAL A O 1
ATOM 2772 N N . MET A 1 359 ? -14.914 14.766 -5.559 1 96.44 359 MET A N 1
ATOM 2773 C CA . MET A 1 359 ? -15.852 13.93 -6.301 1 96.44 359 MET A CA 1
ATOM 2774 C C . MET A 1 359 ? -16.656 14.773 -7.289 1 96.44 359 MET A C 1
ATOM 2776 O O . MET A 1 359 ? -16.766 14.422 -8.469 1 96.44 359 MET A O 1
ATOM 2780 N N . ILE A 1 360 ? -17.156 15.906 -6.828 1 97.06 360 ILE A N 1
ATOM 2781 C CA . ILE A 1 360 ? -17.953 16.797 -7.66 1 97.06 360 ILE A CA 1
ATOM 2782 C C . ILE A 1 360 ? -17.109 17.297 -8.836 1 97.06 360 ILE A C 1
ATOM 2784 O O . ILE A 1 360 ? -17.562 17.297 -9.977 1 97.06 360 ILE A O 1
ATOM 2788 N N . ASN A 1 361 ? -15.953 17.688 -8.547 1 96.25 361 ASN A N 1
ATOM 2789 C CA . ASN A 1 361 ? -15.062 18.172 -9.594 1 96.25 361 ASN A CA 1
ATOM 2790 C C . ASN A 1 361 ? -14.75 17.094 -10.625 1 96.25 361 ASN A C 1
ATOM 2792 O O . ASN A 1 361 ? -14.688 17.375 -11.82 1 96.25 361 ASN A O 1
ATOM 2796 N N . SER A 1 362 ? -14.539 15.906 -10.125 1 95.19 362 SER A N 1
ATOM 2797 C CA . SER A 1 362 ? -14.25 14.797 -11.039 1 95.19 362 SER A CA 1
ATOM 2798 C C . SER A 1 362 ? -15.43 14.531 -11.969 1 95.19 362 SER A C 1
ATOM 2800 O O . SER A 1 362 ? -15.234 14.227 -13.148 1 95.19 362 SER A O 1
ATOM 2802 N N . LEU A 1 363 ? -16.609 14.633 -11.492 1 96.12 363 LEU A N 1
ATOM 2803 C CA . LEU A 1 363 ? -17.812 14.445 -12.281 1 96.12 363 LEU A CA 1
ATOM 2804 C C . LEU A 1 363 ? -17.953 15.539 -13.336 1 96.12 363 LEU A C 1
ATOM 2806 O O . LEU A 1 363 ? -18.234 15.25 -14.508 1 96.12 363 LEU A O 1
ATOM 2810 N N . ILE A 1 364 ? -17.703 16.75 -12.938 1 96.19 364 ILE A N 1
ATOM 2811 C CA . ILE A 1 364 ? -17.875 17.891 -13.836 1 96.19 364 ILE A CA 1
ATOM 2812 C C . ILE A 1 364 ? -16.812 17.828 -14.938 1 96.19 364 ILE A C 1
ATOM 2814 O O . ILE A 1 364 ? -17.094 18.141 -16.094 1 96.19 364 ILE A O 1
ATOM 2818 N N . GLU A 1 365 ? -15.656 17.438 -14.578 1 94.5 365 GLU A N 1
ATOM 2819 C CA . GLU A 1 365 ? -14.578 17.328 -15.555 1 94.5 365 GLU A CA 1
ATOM 2820 C C . GLU A 1 365 ? -14.875 16.25 -16.594 1 94.5 365 GLU A C 1
ATOM 2822 O O . GLU A 1 365 ? -14.477 16.359 -17.75 1 94.5 365 GLU A O 1
ATOM 2827 N N . LEU A 1 366 ? -15.57 15.203 -16.203 1 94.69 366 LEU A N 1
ATOM 2828 C CA . LEU A 1 366 ? -15.891 14.094 -17.094 1 94.69 366 LEU A CA 1
ATOM 2829 C C . LEU A 1 366 ? -17.359 14.133 -17.5 1 94.69 366 LEU A C 1
ATOM 2831 O O . LEU A 1 366 ? -17.938 13.094 -17.812 1 94.69 366 LEU A O 1
ATOM 2835 N N . LYS A 1 367 ? -17.938 15.281 -17.469 1 94.62 367 LYS A N 1
ATOM 2836 C CA . LYS A 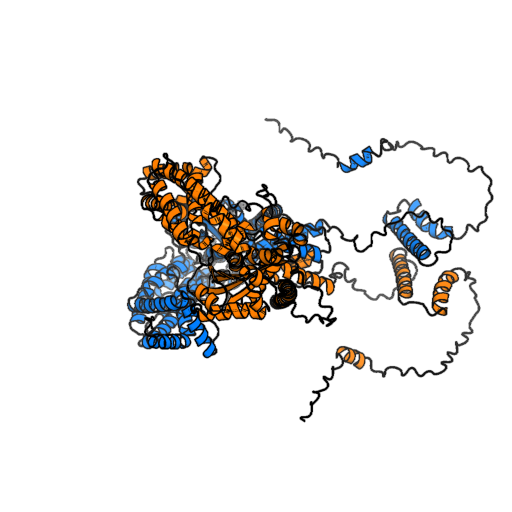1 367 ? -19.375 15.453 -17.719 1 94.62 367 LYS A CA 1
ATOM 2837 C C . LYS A 1 367 ? -19.75 14.914 -19.094 1 94.62 367 LYS A C 1
ATOM 2839 O O . LYS A 1 367 ? -20.703 14.133 -19.219 1 94.62 367 LYS A O 1
ATOM 2844 N N . GLU A 1 368 ? -18.953 15.227 -20.125 1 93.69 368 GLU A N 1
ATOM 2845 C CA . GLU A 1 368 ? -19.312 14.852 -21.484 1 93.69 368 GLU A CA 1
ATOM 2846 C C . GLU A 1 368 ? -19.156 13.352 -21.719 1 93.69 368 GLU A C 1
ATOM 2848 O O . GLU A 1 368 ? -20.047 12.695 -22.25 1 93.69 368 GLU A O 1
ATOM 2853 N N . PRO A 1 369 ? -17.984 12.836 -21.328 1 93.56 369 PRO A N 1
ATOM 2854 C CA . PRO A 1 369 ? -17.859 11.375 -21.438 1 93.56 369 PRO A CA 1
ATOM 2855 C C . PRO A 1 369 ? -18.953 10.641 -20.672 1 93.56 369 PRO A C 1
ATOM 2857 O O . PRO A 1 369 ? -19.453 9.602 -21.125 1 93.56 369 PRO A O 1
ATOM 2860 N N . LEU A 1 370 ? -19.359 11.102 -19.562 1 93.56 370 LEU A N 1
ATOM 2861 C CA . LEU A 1 370 ? -20.391 10.477 -18.734 1 93.56 370 LEU A CA 1
ATOM 2862 C C . LEU A 1 370 ? -21.75 10.562 -19.422 1 93.56 370 LEU A C 1
ATOM 2864 O O . LEU A 1 370 ? -22.516 9.594 -19.406 1 93.56 370 LEU A O 1
ATOM 2868 N N . ARG A 1 371 ? -22.031 11.68 -19.938 1 91.75 371 ARG A N 1
ATOM 2869 C CA . ARG A 1 371 ? -23.297 11.852 -20.656 1 91.75 371 ARG A CA 1
ATOM 2870 C C . ARG A 1 371 ? -23.406 10.867 -21.812 1 91.75 371 ARG A C 1
ATOM 2872 O O . ARG A 1 371 ? -24.453 10.258 -22.016 1 91.75 371 ARG A O 1
ATOM 2879 N N . ARG A 1 372 ? -22.328 10.672 -22.516 1 90.62 372 ARG A N 1
ATOM 2880 C CA . ARG A 1 372 ? -22.312 9.742 -23.656 1 90.62 372 ARG A CA 1
ATOM 2881 C C . ARG A 1 372 ? -22.469 8.305 -23.172 1 90.62 372 ARG A C 1
ATOM 2883 O O . ARG A 1 372 ? -23.172 7.508 -23.797 1 90.62 372 ARG A O 1
ATOM 2890 N N . ALA A 1 373 ? -21.734 8 -22.141 1 89.12 373 ALA A N 1
ATOM 2891 C CA . ALA A 1 373 ? -21.812 6.648 -21.609 1 89.12 373 ALA A CA 1
ATOM 2892 C C . ALA A 1 373 ? -23.219 6.324 -21.141 1 89.12 373 ALA A C 1
ATOM 2894 O O . ALA A 1 373 ? -23.703 5.203 -21.328 1 89.12 373 ALA A O 1
ATOM 2895 N N . MET A 1 374 ? -23.844 7.281 -20.547 1 86.5 374 MET A N 1
ATOM 2896 C CA . MET A 1 374 ? -25.203 7.098 -20.047 1 86.5 374 MET A CA 1
ATOM 2897 C C . MET A 1 374 ? -26.203 6.973 -21.203 1 86.5 374 MET A C 1
ATOM 2899 O O . MET A 1 374 ? -27.156 6.211 -21.109 1 86.5 374 MET A O 1
ATOM 2903 N N . GLU A 1 375 ? -25.922 7.617 -22.156 1 84.31 375 GLU A N 1
ATOM 2904 C CA . GLU A 1 375 ? -26.75 7.52 -23.359 1 84.31 375 GLU A CA 1
ATOM 2905 C C . GLU A 1 375 ? -26.625 6.145 -24 1 84.31 375 GLU A C 1
ATOM 2907 O O . GLU A 1 375 ? -27.609 5.57 -24.453 1 84.31 375 GLU A O 1
ATOM 2912 N N . ASP A 1 376 ? -25.391 5.699 -24.031 1 82.38 376 ASP A N 1
ATOM 2913 C CA . ASP A 1 376 ? -25.156 4.363 -24.562 1 82.38 376 ASP A CA 1
ATOM 2914 C C . ASP A 1 376 ? -25.891 3.301 -23.766 1 82.38 376 ASP A C 1
ATOM 2916 O O . ASP A 1 376 ? -26.406 2.336 -24.328 1 82.38 376 ASP A O 1
ATOM 2920 N N . ALA A 1 377 ? -25.891 3.451 -22.5 1 75.69 377 ALA A N 1
ATOM 2921 C CA . ALA A 1 377 ? -26.5 2.479 -21.609 1 75.69 377 ALA A CA 1
ATOM 2922 C C . ALA A 1 377 ? -28.031 2.496 -21.75 1 75.69 377 ALA A C 1
ATOM 2924 O O . ALA A 1 377 ? -28.672 1.46 -21.609 1 75.69 377 ALA A O 1
ATOM 2925 N N . THR A 1 378 ? -28.562 3.621 -21.859 1 68.88 378 THR A N 1
ATOM 2926 C CA . THR A 1 378 ? -30 3.752 -22.062 1 68.88 378 THR A CA 1
ATOM 2927 C C . THR A 1 378 ? -30.438 3.008 -23.328 1 68.88 378 THR A C 1
ATOM 2929 O O . THR A 1 378 ? -31.516 2.398 -23.359 1 68.88 378 THR A O 1
ATOM 2932 N N . ASP A 1 379 ? -29.578 2.959 -24.141 1 65.94 379 ASP A N 1
ATOM 2933 C CA . ASP A 1 379 ? -29.875 2.26 -25.391 1 65.94 379 ASP A CA 1
ATOM 2934 C C . ASP A 1 379 ? -29.828 0.747 -25.203 1 65.94 379 ASP A C 1
ATOM 2936 O O . ASP A 1 379 ? -30.609 0.015 -25.797 1 65.94 379 ASP A O 1
ATOM 2940 N N . SER A 1 380 ? -29 0.372 -24.219 1 61.56 380 SER A N 1
ATOM 2941 C CA . SER A 1 380 ? -28.859 -1.062 -23.984 1 61.56 380 SER A CA 1
ATOM 2942 C C . SER A 1 380 ? -29.781 -1.53 -22.875 1 61.56 380 SER A C 1
ATOM 2944 O O . SER A 1 380 ? -29.734 -2.688 -22.453 1 61.56 380 SER A O 1
ATOM 2946 N N . LYS A 1 381 ? -30.719 -0.774 -22.375 1 61.53 381 LYS A N 1
ATOM 2947 C CA . LYS A 1 381 ? -31.75 -1.042 -21.359 1 61.53 381 LYS A CA 1
ATOM 2948 C C . LYS A 1 381 ? -31.109 -1.459 -20.047 1 61.53 381 LYS A C 1
ATOM 2950 O O . LYS A 1 381 ? -31.672 -2.281 -19.312 1 61.53 381 LYS A O 1
ATOM 2955 N N . THR A 1 382 ? -29.906 -1.024 -19.812 1 63.78 382 THR A N 1
ATOM 2956 C CA . THR A 1 382 ? -29.297 -1.312 -18.516 1 63.78 382 THR A CA 1
ATOM 2957 C C . THR A 1 382 ? -29.578 -0.186 -17.531 1 63.78 382 THR A C 1
ATOM 2959 O O . THR A 1 382 ? -29.641 0.983 -17.906 1 63.78 382 THR A O 1
ATOM 2962 N N . LEU A 1 383 ? -30.094 -0.476 -16.375 1 67.56 383 LEU A N 1
ATOM 2963 C CA . LEU A 1 383 ? -30.391 0.496 -15.328 1 67.56 383 LEU A CA 1
ATOM 2964 C C . LEU A 1 383 ? -29.125 1.212 -14.867 1 67.56 383 LEU A C 1
ATOM 2966 O O . LEU A 1 383 ? -28.344 0.664 -14.086 1 67.56 383 LEU A O 1
ATOM 2970 N N . THR A 1 384 ? -28.719 2.271 -15.617 1 76.56 384 THR A N 1
ATOM 2971 C CA . THR A 1 384 ? -27.562 3.074 -15.234 1 76.56 384 THR A CA 1
ATOM 2972 C C . THR A 1 384 ? -28.016 4.367 -14.555 1 76.56 384 THR A C 1
ATOM 2974 O O . THR A 1 384 ? -28.938 5.035 -15.023 1 76.56 384 THR A O 1
ATOM 2977 N N . PRO A 1 385 ? -27.453 4.582 -13.359 1 83.44 385 PRO A N 1
ATOM 2978 C CA . PRO A 1 385 ? -27.75 5.871 -12.727 1 83.44 385 PRO A CA 1
ATOM 2979 C C . PRO A 1 385 ? -27.422 7.059 -13.625 1 83.44 385 PRO A C 1
ATOM 2981 O O . PRO A 1 385 ? -26.453 7.016 -14.391 1 83.44 385 PRO A O 1
ATOM 2984 N N . HIS A 1 386 ? -28.422 8.047 -13.68 1 86.38 386 HIS A N 1
ATOM 2985 C CA . HIS A 1 386 ? -28.234 9.188 -14.57 1 86.38 386 HIS A CA 1
ATOM 2986 C C . HIS A 1 386 ? -28.359 10.508 -13.82 1 86.38 386 HIS A C 1
ATOM 2988 O O . HIS A 1 386 ? -29.109 10.602 -12.844 1 86.38 386 HIS A O 1
ATOM 2994 N N . ILE A 1 387 ? -27.547 11.477 -14.25 1 92.06 387 ILE A N 1
ATOM 2995 C CA . ILE A 1 387 ? -27.609 12.844 -13.766 1 92.06 387 ILE A CA 1
ATOM 2996 C C . ILE A 1 387 ? -28.328 13.719 -14.789 1 92.06 387 ILE A C 1
ATOM 2998 O O . ILE A 1 387 ? -27.906 13.797 -15.945 1 92.06 387 ILE A O 1
ATOM 3002 N N . THR A 1 388 ? -29.391 14.359 -14.336 1 91.12 388 THR A N 1
ATOM 3003 C CA . THR A 1 388 ? -30.188 15.172 -15.242 1 91.12 388 THR A CA 1
ATOM 3004 C C . THR A 1 388 ? -29.5 16.484 -15.555 1 91.12 388 THR A C 1
ATOM 3006 O O . THR A 1 388 ? -28.547 16.875 -14.875 1 91.12 388 THR A O 1
ATOM 3009 N N . GLY A 1 389 ? -29.922 17.172 -16.594 1 91.38 389 GLY A N 1
ATOM 3010 C CA . GLY A 1 389 ? -29.375 18.469 -16.953 1 91.38 389 GLY A CA 1
ATOM 3011 C C . GLY A 1 389 ? -29.438 19.484 -15.82 1 91.38 389 GLY A C 1
ATOM 3012 O O . GLY A 1 389 ? -28.469 20.188 -15.555 1 91.38 389 GLY A O 1
ATOM 3013 N N . ALA A 1 390 ? -30.578 19.5 -15.164 1 91.31 390 ALA A N 1
ATOM 3014 C CA . ALA A 1 390 ? -30.75 20.406 -14.031 1 91.31 390 ALA A CA 1
ATOM 3015 C C . ALA A 1 390 ? -29.781 20.062 -12.906 1 91.31 390 ALA A C 1
ATOM 3017 O O . ALA A 1 390 ? -29.219 20.953 -12.258 1 91.31 390 ALA A O 1
ATOM 3018 N N . GLU A 1 391 ? -29.578 18.812 -12.742 1 93.62 391 GLU A N 1
ATOM 3019 C CA . GLU A 1 391 ? -28.688 18.359 -11.68 1 93.62 391 GLU A CA 1
ATOM 3020 C C . GLU A 1 391 ? -27.25 18.734 -11.969 1 93.62 391 GLU A C 1
ATOM 3022 O O . GLU A 1 391 ? -26.484 19.031 -11.047 1 93.62 391 GLU A O 1
ATOM 3027 N N . TRP A 1 392 ? -26.875 18.734 -13.234 1 95.31 392 TRP A N 1
ATOM 3028 C CA . TRP A 1 392 ? -25.547 19.172 -13.609 1 95.31 392 TRP A CA 1
ATOM 3029 C C . TRP A 1 392 ? -25.328 20.641 -13.258 1 95.31 392 TRP A C 1
ATOM 3031 O O . TRP A 1 392 ? -24.266 21.016 -12.766 1 95.31 392 TRP A O 1
ATOM 3041 N N . ASP A 1 393 ? -26.328 21.406 -13.406 1 93.88 393 ASP A N 1
ATOM 3042 C CA . ASP A 1 393 ? -26.266 22.828 -13.055 1 93.88 393 ASP A CA 1
ATOM 3043 C C . ASP A 1 393 ? -26.156 23.016 -11.547 1 93.88 393 ASP A C 1
ATOM 3045 O O . ASP A 1 393 ? -25.406 23.875 -11.07 1 93.88 393 ASP A O 1
ATOM 3049 N N . TRP A 1 394 ? -26.938 22.219 -10.922 1 93.75 394 TRP A N 1
ATOM 3050 C CA . TRP A 1 394 ? -26.906 22.266 -9.461 1 93.75 394 TRP A CA 1
ATOM 3051 C C . TRP A 1 394 ? -25.516 21.875 -8.938 1 93.75 394 TRP A C 1
ATOM 3053 O O . TRP A 1 394 ? -25.047 22.453 -7.953 1 93.75 394 TRP A O 1
ATOM 3063 N N . LEU A 1 395 ? -24.906 20.969 -9.547 1 95.5 395 LEU A N 1
ATOM 3064 C CA . LEU A 1 395 ? -23.578 20.5 -9.141 1 95.5 395 LEU A CA 1
ATOM 3065 C C . LEU A 1 395 ? -22.547 21.609 -9.32 1 95.5 395 LEU A C 1
ATOM 3067 O O . LEU A 1 395 ? -21.656 21.766 -8.477 1 95.5 395 LEU A O 1
ATOM 3071 N N . GLU A 1 396 ? -22.672 22.266 -10.398 1 95.38 396 GLU A N 1
ATOM 3072 C CA . GLU A 1 396 ? -21.734 23.375 -10.648 1 95.38 396 GLU A CA 1
ATOM 3073 C C . GLU A 1 396 ? -21.906 24.484 -9.617 1 95.38 396 GLU A C 1
ATOM 3075 O O . GLU A 1 396 ? -20.922 25.047 -9.141 1 95.38 396 GLU A O 1
ATOM 3080 N N . GLN A 1 397 ? -23.125 24.734 -9.266 1 93.62 397 GLN A N 1
ATOM 3081 C CA . GLN A 1 397 ? -23.391 25.75 -8.25 1 93.62 397 GLN A CA 1
ATOM 3082 C C . GLN A 1 397 ? -22.875 25.297 -6.887 1 93.62 397 GLN A C 1
ATOM 3084 O O . GLN A 1 397 ? -22.312 26.109 -6.141 1 93.62 397 GLN A O 1
ATOM 3089 N N . LEU A 1 398 ? -23.109 24.062 -6.625 1 95.38 398 LEU A N 1
ATOM 3090 C CA . LEU A 1 398 ? -22.625 23.547 -5.352 1 95.38 398 LEU A CA 1
ATOM 3091 C C . LEU A 1 398 ? -21.094 23.594 -5.289 1 95.38 398 LEU A C 1
ATOM 3093 O O . LEU A 1 398 ? -20.516 23.922 -4.25 1 95.38 398 LEU A O 1
ATOM 3097 N N . ARG A 1 399 ? -20.453 23.188 -6.375 1 96.25 399 ARG A N 1
ATOM 3098 C CA . ARG A 1 399 ? -19 23.266 -6.449 1 96.25 399 ARG A CA 1
ATOM 3099 C C . ARG A 1 399 ? -18.5 24.688 -6.148 1 96.25 399 ARG A C 1
ATOM 3101 O O . ARG A 1 399 ? -17.578 24.875 -5.359 1 96.25 399 ARG A O 1
ATOM 3108 N N . ASP A 1 400 ? -19.156 25.656 -6.691 1 94.31 400 ASP A N 1
ATOM 3109 C CA . ASP A 1 400 ? -18.75 27.047 -6.52 1 94.31 400 ASP A CA 1
ATOM 3110 C C . ASP A 1 400 ? -19 27.516 -5.09 1 94.31 400 ASP A C 1
ATOM 3112 O O . ASP A 1 400 ? -18.25 28.344 -4.562 1 94.31 400 ASP A O 1
ATOM 3116 N N . THR A 1 401 ? -20.016 27 -4.539 1 94.38 401 THR A N 1
ATOM 3117 C CA . THR A 1 401 ? -20.344 27.344 -3.156 1 94.38 401 THR A CA 1
ATOM 3118 C C . THR A 1 401 ? -19.328 26.719 -2.197 1 94.38 401 THR A C 1
ATOM 3120 O O . THR A 1 401 ? -19.016 27.297 -1.158 1 94.38 401 THR A O 1
ATOM 3123 N N . LEU A 1 402 ? -18.812 25.547 -2.549 1 96.19 402 LEU A N 1
ATOM 3124 C CA . LEU A 1 402 ? -17.906 24.812 -1.674 1 96.19 402 LEU A CA 1
ATOM 3125 C C . LEU A 1 402 ? -16.469 25.312 -1.816 1 96.19 402 LEU A C 1
ATOM 3127 O O . LEU A 1 402 ? -15.641 25.109 -0.931 1 96.19 402 LEU A O 1
ATOM 3131 N N . LYS A 1 403 ? -16.141 26.016 -2.848 1 96.25 403 LYS A N 1
ATOM 3132 C CA . LYS A 1 403 ? -14.781 26.438 -3.158 1 96.25 403 LYS A CA 1
ATOM 3133 C C . LYS A 1 403 ? -14.234 27.359 -2.068 1 96.25 403 LYS A C 1
ATOM 3135 O O . LYS A 1 403 ? -13.117 27.141 -1.579 1 96.25 403 LYS A O 1
ATOM 3140 N N . PRO A 1 404 ? -15.016 28.344 -1.632 1 95.12 404 PRO A N 1
ATOM 3141 C CA . PRO A 1 404 ? -14.5 29.188 -0.554 1 95.12 404 PRO A CA 1
ATOM 3142 C C . PRO A 1 404 ? -14.219 28.406 0.729 1 95.12 404 PRO A C 1
ATOM 3144 O O . PRO A 1 404 ? -13.289 28.734 1.468 1 95.12 404 PRO A O 1
ATOM 3147 N N . LEU A 1 405 ? -15.016 27.453 0.954 1 95.69 405 LEU A N 1
ATOM 3148 C CA . LEU A 1 405 ? -14.797 26.609 2.121 1 95.69 405 LEU A CA 1
ATOM 3149 C C . LEU A 1 405 ? -13.484 25.844 2.002 1 95.69 405 LEU A C 1
ATOM 3151 O O . LEU A 1 405 ? -12.75 25.719 2.98 1 95.69 405 LEU A O 1
ATOM 3155 N N . LEU A 1 406 ? -13.258 25.344 0.819 1 94.81 406 LEU A N 1
ATOM 3156 C CA . LEU A 1 406 ? -12.008 24.625 0.571 1 94.81 406 LEU A CA 1
ATOM 3157 C C . LEU A 1 406 ? -10.805 25.547 0.754 1 94.81 406 LEU A C 1
ATOM 3159 O O . LEU A 1 406 ? -9.805 25.156 1.357 1 94.81 406 LEU A O 1
ATOM 3163 N N . ASP A 1 407 ? -10.914 26.719 0.307 1 94.19 407 ASP A N 1
ATOM 3164 C CA . ASP A 1 407 ? -9.828 27.703 0.407 1 94.19 407 ASP A CA 1
ATOM 3165 C C . ASP A 1 407 ? -9.531 28.031 1.865 1 94.19 407 ASP A C 1
ATOM 3167 O O . ASP A 1 407 ? -8.367 28.094 2.27 1 94.19 407 ASP A O 1
ATOM 3171 N N . VAL A 1 408 ? -10.539 28.25 2.59 1 94.25 408 VAL A N 1
ATOM 3172 C CA . VAL A 1 408 ? -10.375 28.594 3.996 1 94.25 408 VAL A CA 1
ATOM 3173 C C . VAL A 1 408 ? -9.789 27.422 4.762 1 94.25 408 VAL A C 1
ATOM 3175 O O . VAL A 1 408 ? -8.914 27.594 5.613 1 94.25 408 VAL A O 1
ATOM 3178 N N . THR A 1 409 ? -10.281 26.25 4.484 1 92.06 409 THR A N 1
ATOM 3179 C CA . THR A 1 409 ? -9.766 25.062 5.145 1 92.06 409 THR A CA 1
ATOM 3180 C C . THR A 1 409 ? -8.273 24.891 4.859 1 92.06 409 THR A C 1
ATOM 3182 O O . THR A 1 409 ? -7.496 24.594 5.77 1 92.06 409 THR A O 1
ATOM 3185 N N . GLU A 1 410 ? -7.902 25.062 3.631 1 91.06 410 GLU A N 1
ATOM 3186 C CA . GLU A 1 410 ? -6.5 24.938 3.246 1 91.06 410 GLU A CA 1
ATOM 3187 C C . GLU A 1 410 ? -5.641 26 3.916 1 91.06 410 GLU A C 1
ATOM 3189 O O . GLU A 1 410 ? -4.504 25.734 4.312 1 91.06 410 GLU A O 1
ATOM 3194 N N . LEU A 1 411 ? -6.188 27.172 4.035 1 92.88 411 LEU A N 1
ATOM 3195 C CA . LEU A 1 411 ? -5.492 28.266 4.695 1 92.88 411 LEU A CA 1
ATOM 3196 C C . LEU A 1 411 ? -5.242 27.953 6.164 1 92.88 411 LEU A C 1
ATOM 3198 O O . LEU A 1 411 ? -4.145 28.188 6.676 1 92.88 411 LEU A O 1
ATOM 3202 N N . LEU A 1 412 ? -6.195 27.406 6.789 1 93.12 412 LEU A N 1
ATOM 3203 C CA . LEU A 1 412 ? -6.102 27.141 8.219 1 93.12 412 LEU A CA 1
ATOM 3204 C C . LEU A 1 412 ? -5.219 25.922 8.484 1 93.12 412 LEU A C 1
ATOM 3206 O O . LEU A 1 412 ? -4.711 25.75 9.594 1 93.12 412 LEU A O 1
ATOM 3210 N N . GLU A 1 413 ? -5.082 25.062 7.555 1 90.19 413 GLU A N 1
ATOM 3211 C CA . GLU A 1 413 ? -4.305 23.844 7.73 1 90.19 413 GLU A CA 1
ATOM 3212 C C . GLU A 1 413 ? -2.828 24.078 7.43 1 90.19 413 GLU A C 1
ATOM 3214 O O . GLU A 1 413 ? -2.02 23.156 7.504 1 90.19 413 GLU A O 1
ATOM 3219 N N . GLY A 1 414 ? -2.484 25.234 7.133 1 85.62 414 GLY A N 1
ATOM 3220 C CA . GLY A 1 414 ? -1.083 25.547 6.902 1 85.62 414 GLY A CA 1
ATOM 3221 C C . GLY A 1 414 ? -0.212 25.344 8.125 1 85.62 414 GLY A C 1
ATOM 3222 O O . GLY A 1 414 ? -0.688 25.438 9.258 1 85.62 414 GLY A O 1
ATOM 3223 N N . TYR A 1 415 ? 1.106 25 7.934 1 80.25 415 TYR A N 1
ATOM 3224 C CA . TYR A 1 415 ? 1.969 24.734 9.078 1 80.25 415 TYR A CA 1
ATOM 3225 C C . TYR A 1 415 ? 3.242 25.562 9.008 1 80.25 415 TYR A C 1
ATOM 3227 O O . TYR A 1 415 ? 4.023 25.594 9.961 1 80.25 415 TYR A O 1
ATOM 3235 N N . LYS A 1 416 ? 3.426 26.312 8.008 1 83.19 416 LYS A N 1
ATOM 3236 C CA . LYS A 1 416 ? 4.656 27.078 7.863 1 83.19 416 LYS A CA 1
ATOM 3237 C C . LYS A 1 416 ? 4.438 28.531 8.273 1 83.19 416 LYS A C 1
ATOM 3239 O O . LYS A 1 416 ? 5.387 29.328 8.297 1 83.19 416 LYS A O 1
ATOM 3244 N N . TYR A 1 417 ? 3.225 28.844 8.492 1 90.31 417 TYR A N 1
ATOM 3245 C CA . TYR A 1 417 ? 2.914 30.219 8.875 1 90.31 417 TYR A CA 1
ATOM 3246 C C . TYR A 1 417 ? 1.914 30.25 10.023 1 90.31 417 TYR A C 1
ATOM 3248 O O . TYR A 1 417 ? 1.371 29.203 10.406 1 90.31 417 TYR A O 1
ATOM 3256 N N . VAL A 1 418 ? 1.759 31.422 10.539 1 94.75 418 VAL A N 1
ATOM 3257 C CA . VAL A 1 418 ? 0.882 31.609 11.695 1 94.75 418 VAL A CA 1
ATOM 3258 C C . VAL A 1 418 ? -0.576 31.5 11.258 1 94.75 418 VAL A C 1
ATOM 3260 O O . VAL A 1 418 ? -1 32.156 10.297 1 94.75 418 VAL A O 1
ATOM 3263 N N . THR A 1 419 ? -1.314 30.641 11.945 1 95 419 THR A N 1
ATOM 3264 C CA . THR A 1 419 ? -2.705 30.422 11.562 1 95 419 THR A CA 1
ATOM 3265 C C . THR A 1 419 ? -3.652 31 12.609 1 95 419 THR A C 1
ATOM 3267 O O . THR A 1 419 ? -4.809 31.297 12.312 1 95 419 THR A O 1
ATOM 3270 N N . ARG A 1 420 ? -3.24 31.188 13.781 1 94.81 420 ARG A N 1
ATOM 3271 C CA . ARG A 1 420 ? -4.109 31.609 14.875 1 94.81 420 ARG A CA 1
ATOM 3272 C C . ARG A 1 420 ? -4.695 33 14.609 1 94.81 420 ARG A C 1
ATOM 3274 O O . ARG A 1 420 ? -5.871 33.25 14.883 1 94.81 420 ARG A O 1
ATOM 3281 N N . SER A 1 421 ? -3.867 33.938 14.094 1 94.81 421 SER A N 1
ATOM 3282 C CA . SER A 1 421 ? -4.305 35.312 13.844 1 94.81 421 SER A CA 1
ATOM 3283 C C . SER A 1 421 ? -5.207 35.375 12.617 1 94.81 421 SER A C 1
ATOM 3285 O O . SER A 1 421 ? -5.965 36.344 12.453 1 94.81 421 SER A O 1
ATOM 3287 N N . VAL A 1 422 ? -5.168 34.375 11.805 1 94.62 422 VAL A N 1
ATOM 3288 C CA . VAL A 1 422 ? -5.863 34.438 10.523 1 94.62 422 VAL A CA 1
ATOM 3289 C C . VAL A 1 422 ? -7.25 33.812 10.664 1 94.62 422 VAL A C 1
ATOM 3291 O O . VAL A 1 422 ? -8.117 34 9.812 1 94.62 422 VAL A O 1
ATOM 3294 N N . LEU A 1 423 ? -7.523 33.125 11.727 1 94.06 423 LEU A N 1
ATOM 3295 C CA . LEU A 1 423 ? -8.758 32.375 11.891 1 94.06 423 LEU A CA 1
ATOM 3296 C C . LEU A 1 423 ? -9.977 33.281 11.758 1 94.06 423 LEU A C 1
ATOM 3298 O O . LEU A 1 423 ? -10.867 33 10.945 1 94.06 423 LEU A O 1
ATOM 3302 N N . ILE A 1 424 ? -9.984 34.375 12.484 1 93.56 424 ILE A N 1
ATOM 3303 C CA . ILE A 1 424 ? -11.164 35.25 12.547 1 93.56 424 ILE A CA 1
ATOM 3304 C C . ILE A 1 424 ? -11.367 35.938 11.203 1 93.56 424 ILE A C 1
ATOM 3306 O O . ILE A 1 424 ? -12.477 35.906 10.656 1 93.56 424 ILE A O 1
ATOM 3310 N N . PRO A 1 425 ? -10.312 36.5 10.625 1 93.88 425 PRO A N 1
ATOM 3311 C CA . PRO A 1 425 ? -10.492 37.062 9.281 1 93.88 425 PRO A CA 1
ATOM 3312 C C . PRO A 1 425 ? -10.961 36.031 8.266 1 93.88 425 PRO A C 1
ATOM 3314 O O . PRO A 1 425 ? -11.766 36.344 7.391 1 93.88 425 PRO A O 1
ATOM 3317 N N . ALA A 1 426 ? -10.453 34.844 8.352 1 94.25 426 ALA A N 1
ATOM 3318 C CA . ALA A 1 426 ? -10.836 33.781 7.43 1 94.25 426 ALA A CA 1
ATOM 3319 C C . ALA A 1 426 ? -12.312 33.438 7.582 1 94.25 426 ALA A C 1
ATOM 3321 O O . ALA A 1 426 ? -13.016 33.219 6.59 1 94.25 426 ALA A O 1
ATOM 3322 N N . LEU A 1 427 ? -12.805 33.406 8.797 1 91.94 427 LEU A N 1
ATOM 3323 C CA . LEU A 1 427 ? -14.203 33.062 9.047 1 91.94 427 LEU A CA 1
ATOM 3324 C C . LEU A 1 427 ? -15.117 34.188 8.562 1 91.94 427 LEU A C 1
ATOM 3326 O O . LEU A 1 427 ? -16.219 33.938 8.07 1 91.94 427 LEU A O 1
ATOM 3330 N N . LYS A 1 428 ? -14.648 35.375 8.742 1 92.62 428 LYS A N 1
ATOM 3331 C CA . LYS A 1 428 ? -15.414 36.5 8.227 1 92.62 428 LYS A CA 1
ATOM 3332 C C . LYS A 1 428 ? -15.523 36.438 6.707 1 92.62 428 LYS A C 1
ATOM 3334 O O . LYS A 1 428 ? -16.594 36.688 6.145 1 92.62 428 LYS A O 1
ATOM 3339 N N . LEU A 1 429 ? -14.453 36.156 6.105 1 92.75 429 LEU A N 1
ATOM 3340 C CA . LEU A 1 429 ? -14.453 36 4.656 1 92.75 429 LEU A CA 1
ATOM 3341 C C . LEU A 1 429 ? -15.406 34.906 4.23 1 92.75 429 LEU A C 1
ATOM 3343 O O . LEU A 1 429 ? -16.109 35.031 3.225 1 92.75 429 LEU A O 1
ATOM 3347 N N . LEU A 1 430 ? -15.422 33.844 4.973 1 93.88 430 LEU A N 1
ATOM 3348 C CA . LEU A 1 430 ? -16.312 32.719 4.68 1 93.88 430 LEU A CA 1
ATOM 3349 C C . LEU A 1 430 ? -17.766 33.125 4.828 1 93.88 430 LEU A C 1
ATOM 3351 O O . LEU A 1 430 ? -18.594 32.781 3.979 1 93.88 430 LEU A O 1
ATOM 3355 N N . LYS A 1 431 ? -18.062 33.812 5.844 1 92.19 431 LYS A N 1
ATOM 3356 C CA . LYS A 1 431 ? -19.422 34.312 6.07 1 92.19 431 LYS A CA 1
ATOM 3357 C C . LYS A 1 431 ? -19.891 35.219 4.949 1 92.19 431 LYS A C 1
ATOM 3359 O O . LYS A 1 431 ? -21.031 35.156 4.5 1 92.19 431 LYS A O 1
ATOM 3364 N N . ASN A 1 432 ? -18.984 36.031 4.512 1 92.56 432 ASN A N 1
ATOM 3365 C CA . ASN A 1 432 ? -19.312 36.938 3.41 1 92.56 432 ASN A CA 1
ATOM 3366 C C . ASN A 1 432 ? -19.578 36.188 2.119 1 92.56 432 ASN A C 1
ATOM 3368 O O . ASN A 1 432 ? -20.484 36.531 1.357 1 92.56 432 ASN A O 1
ATOM 3372 N N . ALA A 1 433 ? -18.828 35.188 1.941 1 93.06 433 ALA A N 1
ATOM 3373 C CA . ALA A 1 433 ? -18.984 34.375 0.736 1 93.06 433 ALA A CA 1
ATOM 3374 C C . ALA A 1 433 ? -20.281 33.594 0.779 1 93.06 433 ALA A C 1
ATOM 3376 O O . ALA A 1 433 ? -20.828 33.219 -0.265 1 93.06 433 ALA A O 1
ATOM 3377 N N . MET A 1 434 ? -20.828 33.406 1.979 1 94.12 434 MET A N 1
ATOM 3378 C CA . MET A 1 434 ? -22.016 32.562 2.145 1 94.12 434 MET A CA 1
ATOM 3379 C C . MET A 1 434 ? -23.281 33.438 2.246 1 94.12 434 MET A C 1
ATOM 3381 O O . MET A 1 434 ? -24.344 32.938 2.604 1 94.12 434 MET A O 1
ATOM 3385 N N . THR A 1 435 ? -23.078 34.594 1.922 1 91.19 435 THR A N 1
ATOM 3386 C CA . THR A 1 435 ? -24.266 35.438 1.877 1 91.19 435 THR A CA 1
ATOM 3387 C C . THR A 1 435 ? -25.156 35.062 0.689 1 91.19 435 THR A C 1
ATOM 3389 O O . THR A 1 435 ? -24.656 34.812 -0.41 1 91.19 435 THR A O 1
ATOM 3392 N N . THR A 1 436 ? -26.375 34.875 0.945 1 87.56 436 THR A N 1
ATOM 3393 C CA . THR A 1 436 ? -27.312 34.438 -0.083 1 87.56 436 THR A CA 1
ATOM 3394 C C . THR A 1 436 ? -27.562 35.531 -1.101 1 87.56 436 THR A C 1
ATOM 3396 O O . THR A 1 436 ? -27.656 36.719 -0.736 1 87.56 436 THR A O 1
ATOM 3399 N N . ASN A 1 437 ? -27.391 35.094 -2.32 1 80.69 437 ASN A N 1
ATOM 3400 C CA . ASN A 1 437 ? -27.734 35.969 -3.426 1 80.69 437 ASN A CA 1
ATOM 3401 C C . ASN A 1 437 ? -29.109 35.625 -4.008 1 80.69 437 ASN A C 1
ATOM 3403 O O . ASN A 1 437 ? -29.594 34.531 -3.852 1 80.69 437 ASN A O 1
ATOM 3407 N N . GLY A 1 438 ? -29.781 36.594 -4.496 1 77.06 438 GLY A N 1
ATOM 3408 C CA . GLY A 1 438 ? -31.109 36.406 -5.062 1 77.06 438 GLY A CA 1
ATOM 3409 C C . GLY A 1 438 ? -31.172 35.375 -6.145 1 77.06 438 GLY A C 1
ATOM 3410 O O . GLY A 1 438 ? -32.219 34.719 -6.348 1 77.06 438 GLY A O 1
ATOM 3411 N N . CYS A 1 439 ? -30.062 34.938 -6.789 1 82.56 439 CYS A N 1
ATOM 3412 C CA . CYS A 1 439 ? -30.062 34 -7.93 1 82.56 439 CYS A CA 1
ATOM 3413 C C . CYS A 1 439 ? -29.734 32.594 -7.488 1 82.56 439 CYS A C 1
ATOM 3415 O O . CYS A 1 439 ? -29.797 31.656 -8.297 1 82.56 439 CYS A O 1
ATOM 3417 N N . ASP A 1 440 ? -29.609 32.375 -6.188 1 87.31 440 ASP A N 1
ATOM 3418 C CA . ASP A 1 440 ? -29.25 31.031 -5.707 1 87.31 440 ASP A CA 1
ATOM 3419 C C . ASP A 1 440 ? -30.469 30.125 -5.617 1 87.31 440 ASP A C 1
ATOM 3421 O O . ASP A 1 440 ? -31.547 30.562 -5.18 1 87.31 440 ASP A O 1
ATOM 3425 N N . PRO A 1 441 ? -30.312 28.969 -6.156 1 88.44 441 PRO A N 1
ATOM 3426 C CA . PRO A 1 441 ? -31.406 28.031 -5.934 1 88.44 441 PRO A CA 1
ATOM 3427 C C . PRO A 1 441 ? -31.688 27.797 -4.453 1 88.44 441 PRO A C 1
ATOM 3429 O O . PRO A 1 441 ? -30.828 28.031 -3.605 1 88.44 441 PRO A O 1
ATOM 3432 N N . ALA A 1 442 ? -32.844 27.297 -4.145 1 90 442 ALA A N 1
ATOM 3433 C CA . ALA A 1 442 ? -33.344 27.172 -2.779 1 90 442 ALA A CA 1
ATOM 3434 C C . ALA A 1 442 ? -32.438 26.266 -1.945 1 90 442 ALA A C 1
ATOM 3436 O O . ALA A 1 442 ? -32.188 26.562 -0.775 1 90 442 ALA A O 1
ATOM 3437 N N . PHE A 1 443 ? -32.062 25.25 -2.482 1 90.75 443 PHE A N 1
ATOM 3438 C CA . PHE A 1 443 ? -31.266 24.312 -1.695 1 90.75 443 PHE A CA 1
ATOM 3439 C C . PHE A 1 443 ? -29.906 24.906 -1.342 1 90.75 443 PHE A C 1
ATOM 3441 O O . PHE A 1 443 ? -29.375 24.641 -0.262 1 90.75 443 PHE A O 1
ATOM 3448 N N . ILE A 1 444 ? -29.359 25.75 -2.168 1 93.06 444 ILE A N 1
ATOM 3449 C CA . ILE A 1 444 ? -28.094 26.406 -1.892 1 93.06 444 ILE A CA 1
ATOM 3450 C C . ILE A 1 444 ? -28.281 27.453 -0.784 1 93.06 444 ILE A C 1
ATOM 3452 O O . ILE A 1 444 ? -27.422 27.609 0.08 1 93.06 444 ILE A O 1
ATOM 3456 N N . CYS A 1 445 ? -29.422 28.094 -0.893 1 94.56 445 CYS A N 1
ATOM 3457 C CA . CYS A 1 445 ? -29.734 29.047 0.155 1 94.56 445 CYS A CA 1
ATOM 3458 C C . CYS A 1 445 ? -29.812 28.375 1.517 1 94.56 445 CYS A C 1
ATOM 3460 O O . CYS A 1 445 ? -29.297 28.891 2.504 1 94.56 445 CYS A O 1
ATOM 3462 N N . ARG A 1 446 ? -30.422 27.25 1.479 1 94.69 446 ARG A N 1
ATOM 3463 C CA . ARG A 1 446 ? -30.531 26.516 2.727 1 94.69 446 ARG A CA 1
ATOM 3464 C C . ARG A 1 446 ? -29.172 26 3.193 1 94.69 446 ARG A C 1
ATOM 3466 O O . ARG A 1 446 ? -28.891 25.984 4.391 1 94.69 446 ARG A O 1
ATOM 3473 N N . PHE A 1 447 ? -28.406 25.578 2.236 1 95.88 447 PHE A N 1
ATOM 3474 C CA . PHE A 1 447 ? -27.062 25.141 2.543 1 95.88 447 PHE A CA 1
ATOM 3475 C C . PHE A 1 447 ? -26.266 26.25 3.207 1 95.88 447 PHE A C 1
ATOM 3477 O O . PHE A 1 447 ? -25.656 26.047 4.262 1 95.88 447 PHE A O 1
ATOM 3484 N N . LYS A 1 448 ? -26.266 27.406 2.631 1 95.94 448 LYS A N 1
ATOM 3485 C CA . LYS A 1 448 ? -25.516 28.547 3.129 1 95.94 448 LYS A CA 1
ATOM 3486 C C . LYS A 1 448 ? -26 28.969 4.512 1 95.94 448 LYS A C 1
ATOM 3488 O O . LYS A 1 448 ? -25.188 29.25 5.402 1 95.94 448 LYS A O 1
ATOM 3493 N N . ALA A 1 449 ? -27.25 28.984 4.684 1 95 449 ALA A N 1
ATOM 3494 C CA . ALA A 1 449 ? -27.844 29.359 5.969 1 95 449 ALA A CA 1
ATOM 3495 C C . ALA A 1 449 ? -27.438 28.375 7.066 1 95 449 ALA A C 1
ATOM 3497 O O . ALA A 1 449 ? -27.062 28.797 8.172 1 95 449 ALA A O 1
ATOM 3498 N N . MET A 1 450 ? -27.516 27.172 6.711 1 95.88 450 MET A N 1
ATOM 3499 C CA . MET A 1 450 ? -27.156 26.141 7.676 1 95.88 450 MET A CA 1
ATOM 3500 C C . MET A 1 450 ? -25.672 26.219 8.031 1 95.88 450 MET A C 1
ATOM 3502 O O . MET A 1 450 ? -25.297 26.047 9.195 1 95.88 450 MET A O 1
ATOM 3506 N N . LEU A 1 451 ? -24.875 26.453 7.078 1 96.12 451 LEU A N 1
ATOM 3507 C CA . LEU A 1 451 ? -23.438 26.562 7.309 1 96.12 451 LEU A CA 1
ATOM 3508 C C . LEU A 1 451 ? -23.109 27.734 8.234 1 96.12 451 LEU A C 1
ATOM 3510 O O . LEU A 1 451 ? -22.359 27.562 9.203 1 96.12 451 LEU A O 1
ATOM 3514 N N . VAL A 1 4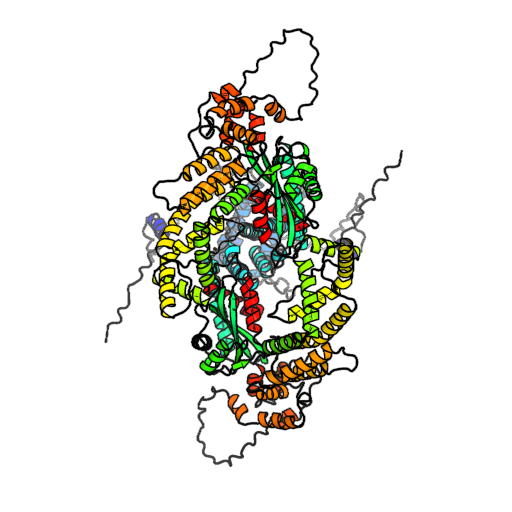52 ? -23.656 28.891 7.934 1 94.25 452 VAL A N 1
ATOM 3515 C CA . VAL A 1 452 ? -23.406 30.094 8.734 1 94.25 452 VAL A CA 1
ATOM 3516 C C . VAL A 1 452 ? -23.906 29.875 10.156 1 94.25 452 VAL A C 1
ATOM 3518 O O . VAL A 1 452 ? -23.219 30.234 11.125 1 94.25 452 VAL A O 1
ATOM 3521 N N . TYR A 1 453 ? -24.984 29.266 10.258 1 94 453 TYR A N 1
ATOM 3522 C CA . TYR A 1 453 ? -25.547 28.969 11.57 1 94 453 TYR A CA 1
ATOM 3523 C C . TYR A 1 453 ? -24.625 28.031 12.352 1 94 453 TYR A C 1
ATOM 3525 O O . TYR A 1 453 ? -24.344 28.266 13.531 1 94 453 TYR A O 1
ATOM 3533 N N . SER A 1 454 ? -24.203 27 11.711 1 94.25 454 SER A N 1
ATOM 3534 C CA . SER A 1 454 ? -23.359 26.016 12.367 1 94.25 454 SER A CA 1
ATOM 3535 C C . SER A 1 454 ? -22.016 26.609 12.766 1 94.25 454 SER A C 1
ATOM 3537 O O . SER A 1 454 ? -21.469 26.266 13.812 1 94.25 454 SER A O 1
ATOM 3539 N N . VAL A 1 455 ? -21.469 27.469 11.969 1 92.75 455 VAL A N 1
ATOM 3540 C CA . VAL A 1 455 ? -20.188 28.109 12.258 1 92.75 455 VAL A CA 1
ATOM 3541 C C . VAL A 1 455 ? -20.344 29.016 13.477 1 92.75 455 VAL A C 1
ATOM 3543 O O . VAL A 1 455 ? -19.469 29.031 14.352 1 92.75 455 VAL A O 1
ATOM 3546 N N . GLU A 1 456 ? -21.375 29.703 13.539 1 89.25 456 GLU A N 1
ATOM 3547 C CA . GLU A 1 456 ? -21.641 30.594 14.672 1 89.25 456 GLU A CA 1
ATOM 3548 C C . GLU A 1 456 ? -21.859 29.797 15.953 1 89.25 456 GLU A C 1
ATOM 3550 O O . GLU A 1 456 ? -21.391 30.203 17.016 1 89.25 456 GLU A O 1
ATOM 3555 N N . GLU A 1 457 ? -22.406 28.703 15.82 1 90.38 457 GLU A N 1
ATOM 3556 C CA . GLU A 1 457 ? -22.75 27.891 16.984 1 90.38 457 GLU A CA 1
ATOM 3557 C C . GLU A 1 457 ? -21.516 27.141 17.5 1 90.38 457 GLU A C 1
ATOM 3559 O O . GLU A 1 457 ? -21.344 26.984 18.703 1 90.38 457 GLU A O 1
ATOM 3564 N N . ARG A 1 458 ? -20.656 26.781 16.641 1 88.69 458 ARG A N 1
ATOM 3565 C CA . ARG A 1 458 ? -19.578 25.859 17.031 1 88.69 458 ARG A CA 1
ATOM 3566 C C . ARG A 1 458 ? -18.25 26.594 17.172 1 88.69 458 ARG A C 1
ATOM 3568 O O . ARG A 1 458 ? -17.422 26.219 18 1 88.69 458 ARG A O 1
ATOM 3575 N N . LEU A 1 459 ? -18.031 27.516 16.375 1 80.69 459 LEU A N 1
ATOM 3576 C CA . LEU A 1 459 ? -16.719 28.156 16.375 1 80.69 459 LEU A CA 1
ATOM 3577 C C . LEU A 1 459 ? -16.703 29.391 17.25 1 80.69 459 LEU A C 1
ATOM 3579 O O . LEU A 1 459 ? -15.742 29.641 17.984 1 80.69 459 LEU A O 1
ATOM 3583 N N . LEU A 1 460 ? -17.812 30.047 17.266 1 70.94 460 LEU A N 1
ATOM 3584 C CA . LEU A 1 460 ? -17.859 31.266 18.047 1 70.94 460 LEU A CA 1
ATOM 3585 C C . LEU A 1 460 ? -18.125 30.969 19.516 1 70.94 460 LEU A C 1
ATOM 3587 O O . LEU A 1 460 ? -17.938 31.828 20.375 1 70.94 460 LEU A O 1
ATOM 3591 N N . ALA A 1 461 ? -18.297 29.719 19.781 1 70.5 461 ALA A N 1
ATOM 3592 C CA . ALA A 1 461 ? -18.578 29.312 21.156 1 70.5 461 ALA A CA 1
ATOM 3593 C C . ALA A 1 461 ? -17.344 28.672 21.797 1 70.5 461 ALA A C 1
ATOM 3595 O O . ALA A 1 461 ? -17.422 28.156 22.922 1 70.5 461 ALA A O 1
ATOM 3596 N N . TRP A 1 462 ? -16.281 28.781 21.109 1 80 462 TRP A N 1
ATOM 3597 C CA . TRP A 1 462 ? -15.055 28.203 21.656 1 80 462 TRP A CA 1
ATOM 3598 C C . TRP A 1 462 ? -14.656 28.875 22.953 1 80 462 TRP A C 1
ATOM 3600 O O . TRP A 1 462 ? -14.805 30.094 23.109 1 80 462 TRP A O 1
ATOM 3610 N N . PRO A 1 463 ? -14.188 27.969 23.781 1 75.19 463 PRO A N 1
ATOM 3611 C CA . PRO A 1 463 ? -13.602 28.594 24.969 1 75.19 463 PRO A CA 1
ATOM 3612 C C . PRO A 1 463 ? -12.391 29.453 24.641 1 75.19 463 PRO A C 1
ATOM 3614 O O . PRO A 1 463 ? -11.695 29.203 23.656 1 75.19 463 PRO A O 1
ATOM 3617 N N . HIS A 1 464 ? -12.172 30.547 25.203 1 76.5 464 HIS A N 1
ATOM 3618 C CA . HIS A 1 464 ? -11.031 31.438 25.062 1 76.5 464 HIS A CA 1
ATOM 3619 C C . HIS A 1 464 ? -11.039 32.125 23.703 1 76.5 464 HIS A C 1
ATOM 3621 O O . HIS A 1 464 ? -9.984 32.375 23.109 1 76.5 464 HIS A O 1
ATOM 3627 N N . TYR A 1 465 ? -12.18 32.25 23.062 1 83.62 465 TYR A N 1
ATOM 3628 C CA . TYR A 1 465 ? -12.312 32.906 21.781 1 83.62 465 TYR A CA 1
ATOM 3629 C C . TYR A 1 465 ? -11.641 34.281 21.797 1 83.62 465 TYR A C 1
ATOM 3631 O O . TYR A 1 465 ? -11.125 34.75 20.781 1 83.62 465 TYR A O 1
ATOM 3639 N N . SER A 1 466 ? -11.555 34.781 22.969 1 85.25 466 SER A N 1
ATOM 3640 C CA . SER A 1 466 ? -10.938 36.094 23.141 1 85.25 466 SER A CA 1
ATOM 3641 C C . SER A 1 466 ? -9.453 36.062 22.797 1 85.25 466 SER A C 1
ATOM 3643 O O . SER A 1 466 ? -8.906 37.031 22.266 1 85.25 466 SER A O 1
ATOM 3645 N N . ASP A 1 467 ? -8.859 34.938 23.062 1 89 467 ASP A N 1
ATOM 3646 C CA . ASP A 1 467 ? -7.441 34.812 22.75 1 89 467 ASP A CA 1
ATOM 3647 C C . ASP A 1 467 ? -7.215 34.875 21.234 1 89 467 ASP A C 1
ATOM 3649 O O . ASP A 1 467 ? -6.184 35.375 20.781 1 89 467 ASP A O 1
ATOM 3653 N N . TYR A 1 468 ? -8.172 34.406 20.484 1 92.06 468 TYR A N 1
ATOM 3654 C CA . TYR A 1 468 ? -8.07 34.469 19.031 1 92.06 468 TYR A CA 1
ATOM 3655 C C . TYR A 1 468 ? -8.211 35.906 18.547 1 92.06 468 TYR A C 1
ATOM 3657 O O . TYR A 1 468 ? -7.523 36.312 17.609 1 92.06 468 TYR A O 1
ATOM 3665 N N . GLU A 1 469 ? -9.055 36.656 19.188 1 92.06 469 GLU A N 1
ATOM 3666 C CA . GLU A 1 469 ? -9.234 38.062 18.844 1 92.06 469 GLU A CA 1
ATOM 3667 C C . GLU A 1 469 ? -7.969 38.844 19.125 1 92.06 469 GLU A C 1
ATOM 3669 O O . GLU A 1 469 ? -7.57 39.688 18.312 1 92.06 469 GLU A O 1
ATOM 3674 N N . VAL A 1 470 ? -7.41 38.531 20.25 1 92.88 470 VAL A N 1
ATOM 3675 C CA . VAL A 1 470 ? -6.172 39.219 20.609 1 92.88 470 VAL A CA 1
ATOM 3676 C C . VAL A 1 470 ? -5.074 38.875 19.609 1 92.88 470 VAL A C 1
ATOM 3678 O O . VAL A 1 470 ? -4.301 39.719 19.188 1 92.88 470 VAL A O 1
ATOM 3681 N N . ALA A 1 471 ? -5.023 37.594 19.266 1 94.31 471 ALA A N 1
ATOM 3682 C CA . ALA A 1 471 ? -4.035 37.156 18.281 1 94.31 471 ALA A CA 1
ATOM 3683 C C . ALA A 1 471 ? -4.211 37.875 16.953 1 94.31 471 ALA A C 1
ATOM 3685 O O . ALA A 1 471 ? -3.227 38.25 16.312 1 94.31 471 ALA A O 1
ATOM 3686 N N . THR A 1 472 ? -5.449 38.062 16.562 1 94.81 472 THR A N 1
ATOM 3687 C CA . THR A 1 472 ? -5.746 38.781 15.32 1 94.81 472 THR A CA 1
ATOM 3688 C C . THR A 1 472 ? -5.266 40.219 15.406 1 94.81 472 THR A C 1
ATOM 3690 O O . THR A 1 472 ? -4.734 40.781 14.438 1 94.81 472 THR A O 1
ATOM 3693 N N . SER A 1 473 ? -5.406 40.844 16.531 1 93.44 473 SER A N 1
ATOM 3694 C CA . SER A 1 473 ? -4.988 42.25 16.719 1 93.44 473 SER A CA 1
ATOM 3695 C C . SER A 1 473 ? -3.469 42.375 16.656 1 93.44 473 SER A C 1
ATOM 3697 O O . SER A 1 473 ? -2.949 43.438 16.344 1 93.44 473 SER A O 1
ATOM 3699 N N . LEU A 1 474 ? -2.775 41.312 16.969 1 93.88 474 LEU A N 1
ATOM 3700 C CA . LEU A 1 474 ? -1.316 41.344 17 1 93.88 474 LEU A CA 1
ATOM 3701 C C . LEU A 1 474 ? -0.736 41.094 15.617 1 93.88 474 LEU A C 1
ATOM 3703 O O . LEU A 1 474 ? 0.479 41.156 15.422 1 93.88 474 LEU A O 1
ATOM 3707 N N . ASP A 1 475 ? -1.593 40.719 14.695 1 95 475 ASP A N 1
ATOM 3708 C CA . ASP A 1 475 ? -1.215 40.625 13.289 1 95 475 ASP A CA 1
ATOM 3709 C C . ASP A 1 475 ? -1.319 41.969 12.594 1 95 475 ASP A C 1
ATOM 3711 O O . ASP A 1 475 ? -2.412 42.531 12.461 1 95 475 ASP A O 1
ATOM 3715 N N . PRO A 1 476 ? -0.222 42.5 12.125 1 94.06 476 PRO A N 1
ATOM 3716 C CA . PRO A 1 476 ? -0.225 43.844 11.547 1 94.06 476 PRO A CA 1
ATOM 3717 C C . PRO A 1 476 ? -1.144 43.969 10.336 1 94.06 476 PRO A C 1
ATOM 3719 O O . PRO A 1 476 ? -1.529 45.062 9.953 1 94.06 476 PRO A O 1
ATOM 3722 N N . ARG A 1 477 ? -1.485 42.906 9.711 1 94 477 ARG A N 1
ATOM 3723 C CA . ARG A 1 477 ? -2.369 42.938 8.555 1 94 477 ARG A CA 1
ATOM 3724 C C . ARG A 1 477 ? -3.812 43.188 8.969 1 94 477 ARG A C 1
ATOM 3726 O O . ARG A 1 477 ? -4.625 43.656 8.164 1 94 477 ARG A O 1
ATOM 3733 N N . PHE A 1 478 ? -4.082 42.906 10.289 1 94.19 478 PHE A N 1
ATOM 3734 C CA . PHE A 1 478 ? -5.473 42.969 10.727 1 94.19 478 PHE A CA 1
ATOM 3735 C C . PHE A 1 478 ? -5.625 43.875 11.938 1 94.19 478 PHE A C 1
ATOM 3737 O O . PHE A 1 478 ? -6.52 43.656 12.758 1 94.19 478 PHE A O 1
ATOM 3744 N N . LYS A 1 479 ? -4.832 44.75 12.125 1 89.62 479 LYS A N 1
ATOM 3745 C CA . LYS A 1 479 ? -4.801 45.594 13.305 1 89.62 479 LYS A CA 1
ATOM 3746 C C . LYS A 1 479 ? -6.074 46.438 13.422 1 89.62 479 LYS A C 1
ATOM 3748 O O . LYS A 1 479 ? -6.48 46.812 14.523 1 89.62 479 LYS A O 1
ATOM 3753 N N . SER A 1 480 ? -6.676 46.75 12.281 1 88.81 480 SER A N 1
ATOM 3754 C CA . SER A 1 480 ? -7.902 47.531 12.289 1 88.81 480 SER A CA 1
ATOM 3755 C C . SER A 1 480 ? -9.078 46.719 12.828 1 88.81 480 SER A C 1
ATOM 3757 O O . SER A 1 480 ? -10.117 47.281 13.18 1 88.81 480 SER A O 1
ATOM 3759 N N . LEU A 1 481 ? -8.938 45.438 12.875 1 92.25 481 LEU A N 1
ATOM 3760 C CA . LEU A 1 481 ? -9.945 44.5 13.359 1 92.25 481 LEU A CA 1
ATOM 3761 C C . LEU A 1 481 ? -11.25 44.656 12.594 1 92.25 481 LEU A C 1
ATOM 3763 O O . LEU A 1 481 ? -12.336 44.594 13.18 1 92.25 481 LEU A O 1
ATOM 3767 N N . ALA A 1 482 ? -11.141 44.875 11.281 1 89.81 482 ALA A N 1
ATOM 3768 C CA . ALA A 1 482 ? -12.32 45.062 10.438 1 89.81 482 ALA A CA 1
ATOM 3769 C C . ALA A 1 482 ? -13.156 43.781 10.383 1 89.81 482 ALA A C 1
ATOM 3771 O O . ALA A 1 482 ? -14.344 43.812 10.047 1 89.81 482 ALA A O 1
ATOM 3772 N N . CYS A 1 483 ? -12.57 42.719 10.836 1 90.56 483 CYS A N 1
ATOM 3773 C CA . CYS A 1 483 ? -13.234 41.406 10.781 1 90.56 483 CYS A CA 1
ATOM 3774 C C . CYS A 1 483 ? -14.062 41.188 12.031 1 90.56 483 CYS A C 1
ATOM 3776 O O . CYS A 1 483 ? -14.781 40.188 12.125 1 90.56 483 CYS A O 1
ATOM 3778 N N . ILE A 1 484 ? -13.922 42.031 12.992 1 90.38 484 ILE A N 1
ATOM 3779 C CA . ILE A 1 484 ? -14.672 41.938 14.242 1 90.38 484 ILE A CA 1
ATOM 3780 C C . ILE A 1 484 ? -15.695 43.062 14.312 1 90.38 484 ILE A C 1
ATOM 3782 O O . ILE A 1 484 ? -15.492 44.156 13.734 1 90.38 484 ILE A O 1
ATOM 3786 N N . ASP A 1 485 ? -16.766 42.812 14.953 1 87.94 485 ASP A N 1
ATOM 3787 C CA . ASP A 1 485 ? -17.812 43.812 15.094 1 87.94 485 ASP A CA 1
ATOM 3788 C C . ASP A 1 485 ? -17.297 45.031 15.82 1 87.94 485 ASP A C 1
ATOM 3790 O O . ASP A 1 485 ? -16.484 44.938 16.75 1 87.94 485 ASP A O 1
ATOM 3794 N N . ARG A 1 486 ? -17.812 46.188 15.523 1 89.19 486 ARG A N 1
ATOM 3795 C CA . ARG A 1 486 ? -17.328 47.469 16 1 89.19 486 ARG A CA 1
ATOM 3796 C C . ARG A 1 486 ? -17.422 47.562 17.516 1 89.19 486 ARG A C 1
ATOM 3798 O O . ARG A 1 486 ? -16.531 48.094 18.172 1 89.19 486 ARG A O 1
ATOM 3805 N N . ASP A 1 487 ? -18.438 47.031 18.016 1 87.19 487 ASP A N 1
ATOM 3806 C CA . ASP A 1 487 ? -18.688 47.125 19.453 1 87.19 487 ASP A CA 1
ATOM 3807 C C . ASP A 1 487 ? -17.672 46.312 20.25 1 87.19 487 ASP A C 1
ATOM 3809 O O . ASP A 1 487 ? -17.391 46.625 21.406 1 87.19 487 ASP A O 1
ATOM 3813 N N . ARG A 1 488 ? -17.062 45.406 19.594 1 87.62 488 ARG A N 1
ATOM 3814 C CA . ARG A 1 488 ? -16.188 44.5 20.328 1 87.62 488 ARG A CA 1
ATOM 3815 C C . ARG A 1 488 ? -14.727 44.906 20.141 1 87.62 488 ARG A C 1
ATOM 3817 O O . ARG A 1 488 ? -13.852 44.438 20.875 1 87.62 488 ARG A O 1
ATOM 3824 N N . ARG A 1 489 ? -14.359 45.719 19.25 1 90.31 489 ARG A N 1
ATOM 3825 C CA . ARG A 1 489 ? -12.984 46.062 18.891 1 90.31 489 ARG A CA 1
ATOM 3826 C C . ARG A 1 489 ? -12.25 46.688 20.078 1 90.31 489 ARG A C 1
ATOM 3828 O O . ARG A 1 489 ? -11.109 46.312 20.359 1 90.31 489 ARG A O 1
ATOM 3835 N N . GLU A 1 490 ? -12.945 47.531 20.734 1 88.31 490 GLU A N 1
ATOM 3836 C CA . GLU A 1 490 ? -12.312 48.188 21.875 1 88.31 490 GLU A CA 1
ATOM 3837 C C . GLU A 1 490 ? -12.055 47.188 23.016 1 88.31 490 GLU A C 1
ATOM 3839 O O . GLU A 1 490 ? -11.055 47.281 23.719 1 88.31 490 GLU A O 1
ATOM 3844 N N . HIS A 1 491 ? -12.922 46.281 23.094 1 86.94 491 HIS A N 1
ATOM 3845 C CA . HIS A 1 491 ? -12.75 45.25 24.109 1 86.94 491 HIS A CA 1
ATOM 3846 C C . HIS A 1 491 ? -11.516 44.406 23.828 1 86.94 491 HIS A C 1
ATOM 3848 O O . HIS A 1 491 ? -10.828 44 24.766 1 86.94 491 HIS A O 1
ATOM 3854 N N . VAL A 1 492 ? -11.258 44.125 22.609 1 89.06 492 VAL A N 1
ATOM 3855 C CA . VAL A 1 492 ? -10.102 43.344 22.203 1 89.06 492 VAL A CA 1
ATOM 3856 C C . VAL A 1 492 ? -8.812 44.062 22.578 1 89.06 492 VAL A C 1
ATOM 3858 O O . VAL A 1 492 ? -7.883 43.469 23.125 1 89.06 492 VAL A O 1
ATOM 3861 N N . TRP A 1 493 ? -8.781 45.344 22.391 1 85.75 493 TRP A N 1
ATOM 3862 C CA . TRP A 1 493 ? -7.594 46.156 22.703 1 85.75 493 TRP A CA 1
ATOM 3863 C C . TRP A 1 493 ? -7.398 46.281 24.203 1 85.75 493 TRP A C 1
ATOM 3865 O O . TRP A 1 493 ? -6.262 46.281 24.688 1 85.75 493 TRP A O 1
ATOM 3875 N N . GLU A 1 494 ? -8.484 46.281 24.891 1 82.12 494 GLU A N 1
ATOM 3876 C CA . GLU A 1 494 ? -8.398 46.344 26.359 1 82.12 494 GLU A CA 1
ATOM 3877 C C . GLU A 1 494 ? -7.855 45.031 26.938 1 82.12 494 GLU A C 1
ATOM 3879 O O . GLU A 1 494 ? -7.062 45.031 27.875 1 82.12 494 GLU A O 1
ATOM 3884 N N . ARG A 1 495 ? -8.305 44.031 26.438 1 79.19 495 ARG A N 1
ATOM 3885 C CA . ARG A 1 495 ? -7.84 42.719 26.891 1 79.19 495 ARG A CA 1
ATOM 3886 C C . ARG A 1 495 ? -6.355 42.531 26.609 1 79.19 495 ARG A C 1
ATOM 3888 O O . ARG A 1 495 ? -5.641 41.906 27.391 1 79.19 495 ARG A O 1
ATOM 3895 N N . ARG A 1 496 ? -6.008 43 25.562 1 71.31 496 ARG A N 1
ATOM 3896 C CA . ARG A 1 496 ? -4.598 42.969 25.172 1 71.31 496 ARG A CA 1
ATOM 3897 C C . ARG A 1 496 ? -3.727 43.656 26.219 1 71.31 496 ARG A C 1
ATOM 3899 O O . ARG A 1 496 ? -2.604 43.219 26.484 1 71.31 496 ARG A O 1
ATOM 3906 N N . SER A 1 497 ? -4.32 44.656 26.734 1 66.69 497 SER A N 1
ATOM 3907 C CA . SER A 1 497 ? -3.592 45.5 27.688 1 66.69 497 SER A CA 1
ATOM 3908 C C . SER A 1 497 ? -3.754 45 29.109 1 66.69 497 SER A C 1
ATOM 3910 O O . SER A 1 497 ? -3.148 45.531 30.047 1 66.69 497 SER A O 1
ATOM 3912 N N . SER A 1 498 ? -4.434 43.906 29.062 1 66 498 SER A N 1
ATOM 3913 C CA . SER A 1 498 ? -4.75 43.438 30.406 1 66 498 SER A CA 1
ATOM 3914 C C . SER A 1 498 ? -3.52 42.844 31.094 1 66 498 SER A C 1
ATOM 3916 O O . SER A 1 498 ? -2.676 42.219 30.422 1 66 498 SER A O 1
ATOM 3918 N N . ALA A 1 499 ? -3.439 43.125 32.281 1 53.75 499 ALA A N 1
ATOM 3919 C CA . ALA A 1 499 ? -2.365 42.656 33.125 1 53.75 499 ALA A CA 1
ATOM 3920 C C . ALA A 1 499 ? -2.299 41.125 33.125 1 53.75 499 ALA A C 1
ATOM 3922 O O . ALA A 1 499 ? -1.217 40.531 33.25 1 53.75 499 ALA A O 1
ATOM 3923 N N . GLY A 1 500 ? -3.35 40.625 32.875 1 61.75 500 GLY A N 1
ATOM 3924 C CA . GLY A 1 500 ? -3.404 39.156 32.906 1 61.75 500 GLY A CA 1
ATOM 3925 C C . GLY A 1 500 ? -2.662 38.531 31.75 1 61.75 500 GLY A C 1
ATOM 3926 O O . GLY A 1 500 ? -1.933 37.531 31.938 1 61.75 500 GLY A O 1
ATOM 3927 N N . LEU A 1 501 ? -2.846 39.062 30.625 1 71.62 501 LEU A N 1
ATOM 3928 C CA . LEU A 1 501 ? -2.164 38.531 29.453 1 71.62 501 LEU A CA 1
ATOM 3929 C C . LEU A 1 501 ? -0.658 38.75 29.547 1 71.62 501 LEU A C 1
ATOM 3931 O O . LEU A 1 501 ? 0.129 37.844 29.219 1 71.62 501 LEU A O 1
ATOM 3935 N N . LEU A 1 502 ? -0.303 39.844 30.062 1 66.62 502 LEU A N 1
ATOM 3936 C CA . LEU A 1 502 ? 1.105 40.188 30.219 1 66.62 502 LEU A CA 1
ATOM 3937 C C . LEU A 1 502 ? 1.763 39.312 31.297 1 66.62 502 LEU A C 1
ATOM 3939 O O . LEU A 1 502 ? 2.924 38.938 31.156 1 66.62 502 LEU A O 1
ATOM 3943 N N . SER A 1 503 ? 0.958 39.062 32.219 1 68.38 503 SER A N 1
ATOM 3944 C CA . SER A 1 503 ? 1.484 38.219 33.281 1 68.38 503 SER A CA 1
ATOM 3945 C C . SER A 1 503 ? 1.727 36.781 32.781 1 68.38 503 SER A C 1
ATOM 3947 O O . SER A 1 503 ? 2.703 36.156 33.156 1 68.38 503 SER A O 1
ATOM 3949 N N . ARG A 1 504 ? 0.853 36.438 31.953 1 69.44 504 ARG A N 1
ATOM 3950 C CA . ARG A 1 504 ? 0.99 35.094 31.375 1 69.44 504 ARG A CA 1
ATOM 3951 C C . ARG A 1 504 ? 2.236 35 30.5 1 69.44 504 ARG A C 1
ATOM 3953 O O . ARG A 1 504 ? 2.861 33.938 30.406 1 69.44 504 ARG A O 1
ATOM 3960 N N . ALA A 1 505 ? 2.543 36.062 29.875 1 73.5 505 ALA A N 1
ATOM 3961 C CA . ALA A 1 505 ? 3.682 36.094 28.969 1 73.5 505 ALA A CA 1
ATOM 3962 C C . ALA A 1 505 ? 4.984 36.312 29.734 1 73.5 505 ALA A C 1
ATOM 3964 O O . ALA A 1 505 ? 6.074 36.125 29.172 1 73.5 505 ALA A O 1
ATOM 3965 N N . ALA A 1 506 ? 5.094 36.781 31 1 60.53 506 ALA A N 1
ATOM 3966 C CA . ALA A 1 506 ? 6.289 37.062 31.781 1 60.53 506 ALA A CA 1
ATOM 3967 C C . ALA A 1 506 ? 7 35.781 32.188 1 60.53 506 ALA A C 1
ATOM 3969 O O . ALA A 1 506 ? 6.355 34.812 32.594 1 60.53 506 ALA A O 1
ATOM 3970 N N . THR A 1 507 ? 8.07 35.312 31.438 1 56.34 507 THR A N 1
ATOM 3971 C CA . THR A 1 507 ? 8.891 34.125 31.547 1 56.34 507 THR A CA 1
ATOM 3972 C C . THR A 1 507 ? 9.203 33.812 33 1 56.34 507 THR A C 1
ATOM 3974 O O . THR A 1 507 ? 9.586 34.719 33.75 1 56.34 507 THR A O 1
ATOM 3977 N N . PRO A 1 508 ? 8.969 32.625 33.562 1 45.5 508 PRO A N 1
ATOM 3978 C CA . PRO A 1 508 ? 9.445 32.25 34.875 1 45.5 508 PRO A CA 1
ATOM 3979 C C . PRO A 1 508 ? 10.953 32.438 35.062 1 45.5 508 PRO A C 1
ATOM 3981 O O . PRO A 1 508 ? 11.477 32.344 36.156 1 45.5 508 PRO A O 1
ATOM 3984 N N . ALA A 1 509 ? 11.844 32.438 34.125 1 39.94 509 ALA A N 1
ATOM 3985 C CA . ALA A 1 509 ? 13.273 32.219 34.375 1 39.94 509 ALA A CA 1
ATOM 3986 C C . ALA A 1 509 ? 13.875 33.344 35.188 1 39.94 509 ALA A C 1
ATOM 3988 O O . ALA A 1 509 ? 14.875 33.125 35.906 1 39.94 509 ALA A O 1
ATOM 3989 N N . GLU A 1 510 ? 13.758 34.562 34.906 1 36.22 510 GLU A N 1
ATOM 3990 C CA . GLU A 1 510 ? 14.742 35.438 35.531 1 36.22 510 GLU A CA 1
ATOM 3991 C C . GLU A 1 510 ? 14.57 35.469 37.062 1 36.22 510 GLU A C 1
ATOM 3993 O O . GLU A 1 510 ? 14.219 36.5 37.625 1 36.22 510 GLU A O 1
ATOM 3998 N N . ASN A 1 511 ? 14.109 34.531 37.781 1 32.88 511 ASN A N 1
ATOM 3999 C CA . ASN A 1 511 ? 14.375 34.594 39.219 1 32.88 511 ASN A CA 1
ATOM 4000 C C . ASN A 1 511 ? 15.875 34.5 39.5 1 32.88 511 ASN A C 1
ATOM 4002 O O . ASN A 1 511 ? 16.344 33.562 40.156 1 32.88 511 ASN A O 1
ATOM 4006 N N . THR A 1 512 ? 16.797 34.75 38.625 1 30.84 512 THR A N 1
ATOM 4007 C CA . THR A 1 512 ? 18.078 35.031 39.281 1 30.84 512 THR A CA 1
ATOM 4008 C C . THR A 1 512 ? 17.953 36.25 40.219 1 30.84 512 THR A C 1
ATOM 4010 O O . THR A 1 512 ? 17.406 37.281 39.812 1 30.84 512 THR A O 1
ATOM 4013 N N . PRO A 1 513 ? 18.156 36.062 41.531 1 32.25 513 PRO A N 1
ATOM 4014 C CA . PRO A 1 513 ? 18.266 37.125 42.531 1 32.25 513 PRO A CA 1
ATOM 4015 C C . PRO A 1 513 ? 19.203 38.25 42.062 1 32.25 513 PRO A C 1
ATOM 4017 O O . PRO A 1 513 ? 20.391 38 41.812 1 32.25 513 PRO A O 1
ATOM 4020 N N . SER A 1 514 ? 19.062 38.938 41.062 1 29.38 514 SER A N 1
ATOM 4021 C CA . SER A 1 514 ? 19.922 40.094 41.031 1 29.38 514 SER A CA 1
ATOM 4022 C C . SER A 1 514 ? 19.938 40.812 42.375 1 29.38 514 SER A C 1
ATOM 4024 O O . SER A 1 514 ? 18.891 41.062 42.969 1 29.38 514 SER A O 1
ATOM 4026 N N . LYS A 1 515 ? 21.078 40.656 43.062 1 31.47 515 LYS A N 1
ATOM 4027 C CA . LYS A 1 515 ? 21.5 41.438 44.25 1 31.47 515 LYS A CA 1
ATOM 4028 C C . LYS A 1 515 ? 21.141 42.906 44.062 1 31.47 515 LYS A C 1
ATOM 4030 O O . LYS A 1 515 ? 21.734 43.594 43.25 1 31.47 515 LYS A O 1
ATOM 4035 N N . LYS A 1 516 ? 19.922 43.25 44.344 1 32.28 516 LYS A N 1
ATOM 4036 C CA . LYS A 1 516 ? 19.641 44.625 44.719 1 32.28 516 LYS A CA 1
ATOM 4037 C C . LYS A 1 516 ? 20.609 45.125 45.781 1 32.28 516 LYS A C 1
ATOM 4039 O O . LYS A 1 516 ? 20.656 44.562 46.875 1 32.28 516 LYS A O 1
ATOM 4044 N N . ARG A 1 517 ? 21.844 45.469 45.312 1 28.31 517 ARG A N 1
ATOM 4045 C CA . ARG A 1 517 ? 22.469 46.375 46.281 1 28.31 517 ARG A CA 1
ATOM 4046 C C . ARG A 1 517 ? 21.5 47.469 46.75 1 28.31 517 ARG A C 1
ATOM 4048 O O . ARG A 1 517 ? 20.781 48.031 45.938 1 28.31 517 ARG A O 1
ATOM 4055 N N . LYS A 1 518 ? 21.172 47.438 48.062 1 28.88 518 LYS A N 1
ATOM 4056 C CA . LYS A 1 518 ? 20.484 48.312 49 1 28.88 518 LYS A CA 1
ATOM 4057 C C . LYS A 1 518 ? 20.953 49.75 48.875 1 28.88 518 LYS A C 1
ATOM 4059 O O . LYS A 1 518 ? 21.219 50.438 49.875 1 28.88 518 LYS A O 1
ATOM 4064 N N . HIS A 1 519 ? 21.688 50.219 47.844 1 28.77 519 HIS A N 1
ATOM 4065 C CA . HIS A 1 519 ? 21.781 51.656 48.156 1 28.77 519 HIS A CA 1
ATOM 4066 C C . HIS A 1 519 ? 20.406 52.281 48.25 1 28.77 519 HIS A C 1
ATOM 4068 O O . HIS A 1 519 ? 19.547 52.031 47.406 1 28.77 519 HIS A O 1
ATOM 4074 N N . HIS A 1 520 ? 19.828 52.594 49.5 1 27.5 520 HIS A N 1
ATOM 4075 C CA . HIS A 1 520 ? 18.719 53.312 50.125 1 27.5 520 HIS A CA 1
ATOM 4076 C C . HIS A 1 520 ? 18.469 54.656 49.469 1 27.5 520 HIS A C 1
ATOM 4078 O O . HIS A 1 520 ? 17.766 55.5 50.031 1 27.5 520 HIS A O 1
ATOM 4084 N N . PHE A 1 521 ? 19.234 55.156 48.469 1 31.2 521 PHE A N 1
ATOM 4085 C CA . PHE A 1 521 ? 18.672 56.469 48.219 1 31.2 521 PHE A CA 1
ATOM 4086 C C . PHE A 1 521 ? 17.203 56.375 47.781 1 31.2 521 PHE A C 1
ATOM 4088 O O . PHE A 1 521 ? 16.844 55.5 47 1 31.2 521 PHE A O 1
ATOM 4095 N N . VAL A 1 522 ? 16.219 56.781 48.656 1 30.19 522 VAL A N 1
ATOM 4096 C CA . VAL A 1 522 ? 14.789 57.094 48.625 1 30.19 522 VAL A CA 1
ATOM 4097 C C . VAL A 1 522 ? 14.422 57.719 47.281 1 30.19 522 VAL A C 1
ATOM 4099 O O . VAL A 1 522 ? 14.352 58.969 47.156 1 30.19 522 VAL A O 1
ATOM 4102 N N . ALA A 1 523 ? 15.273 57.594 46.219 1 30.77 523 ALA A N 1
ATOM 4103 C CA . ALA A 1 523 ? 14.68 58.406 45.156 1 30.77 523 ALA A CA 1
ATOM 4104 C C . ALA A 1 523 ? 13.211 58.031 44.938 1 30.77 523 ALA A C 1
ATOM 4106 O O . ALA A 1 523 ? 12.805 56.906 45.188 1 30.77 523 ALA A O 1
ATOM 4107 N N . GLU A 1 524 ? 12.289 59.062 45 1 30.8 524 GLU A N 1
ATOM 4108 C CA . GLU A 1 524 ? 10.883 59.062 44.625 1 30.8 524 GLU A CA 1
ATOM 4109 C C . GLU A 1 524 ? 10.609 58.094 43.469 1 30.8 524 GLU A C 1
ATOM 4111 O O . GLU A 1 524 ? 11.336 58.062 42.469 1 30.8 524 GLU A O 1
ATOM 4116 N N . ASN A 1 525 ? 10.234 56.875 43.781 1 31 525 ASN A N 1
ATOM 4117 C CA . ASN A 1 525 ? 9.758 55.781 42.969 1 31 525 ASN A CA 1
ATOM 4118 C C . ASN A 1 525 ? 8.945 56.312 41.781 1 31 525 ASN A C 1
ATOM 4120 O O . ASN A 1 525 ? 7.75 56.562 41.906 1 31 525 ASN A O 1
ATOM 4124 N N . GLU A 1 526 ? 9.516 57.406 41.094 1 31.28 526 GLU A N 1
ATOM 4125 C CA . GLU A 1 526 ? 8.742 57.719 39.906 1 31.28 526 GLU A CA 1
ATOM 4126 C C . GLU A 1 526 ? 8.297 56.469 39.188 1 31.28 526 GLU A C 1
ATOM 4128 O O . GLU A 1 526 ? 9.117 55.594 38.875 1 31.28 526 GLU A O 1
ATOM 4133 N N . GLU A 1 527 ? 7.109 56.031 39.5 1 33.84 527 GLU A N 1
ATOM 4134 C CA . GLU A 1 527 ? 6.395 55.062 38.688 1 33.84 527 GLU A CA 1
ATOM 4135 C C . GLU A 1 527 ? 6.832 55.094 37.25 1 33.84 527 GLU A C 1
ATOM 4137 O O . GLU A 1 527 ? 6.645 56.125 36.562 1 33.84 527 GLU A O 1
ATOM 4142 N N . GLN A 1 528 ? 8.047 54.875 36.938 1 34.47 528 GLN A N 1
ATOM 4143 C CA . GLN A 1 528 ? 8.398 54.719 35.531 1 34.47 528 GLN A CA 1
ATOM 4144 C C . GLN A 1 528 ? 7.207 54.219 34.719 1 34.47 528 GLN A C 1
ATOM 4146 O O . GLN A 1 528 ? 6.754 53.094 34.906 1 34.47 528 GLN A O 1
ATOM 4151 N N . ILE A 1 529 ? 6.191 55 34.562 1 36.47 529 ILE A N 1
ATOM 4152 C CA . ILE A 1 529 ? 5.137 54.781 33.562 1 36.47 529 ILE A CA 1
ATOM 4153 C C . ILE A 1 529 ? 5.738 54.219 32.281 1 36.47 529 ILE A C 1
ATOM 4155 O O . ILE A 1 529 ? 6.453 54.938 31.562 1 36.47 529 ILE A O 1
ATOM 4159 N N . THR A 1 530 ? 6.438 53.156 32.281 1 41.09 530 THR A N 1
ATOM 4160 C CA . THR A 1 530 ? 6.762 52.531 31 1 41.09 530 THR A CA 1
ATOM 4161 C C . THR A 1 530 ? 5.66 52.75 29.969 1 41.09 530 THR A C 1
ATOM 4163 O O . THR A 1 530 ? 4.496 52.438 30.219 1 41.09 530 THR A O 1
ATOM 4166 N N . PRO A 1 531 ? 5.664 53.781 29.172 1 46.75 531 PRO A N 1
ATOM 4167 C CA . PRO A 1 531 ? 4.66 54.031 28.141 1 46.75 531 PRO A CA 1
ATOM 4168 C C . PRO A 1 531 ? 4.098 52.781 27.516 1 46.75 531 PRO A C 1
ATOM 4170 O O . PRO A 1 531 ? 4.848 51.844 27.219 1 46.75 531 PRO A O 1
ATOM 4173 N N . CYS A 1 532 ? 2.836 52.344 27.781 1 61.78 532 CYS A N 1
ATOM 4174 C CA . CYS A 1 532 ? 2.021 51.219 27.312 1 61.78 532 CYS A CA 1
ATOM 4175 C C . CYS A 1 532 ? 2.223 51 25.812 1 61.78 532 CYS A C 1
ATOM 4177 O O . CYS A 1 532 ? 2.021 51.906 25 1 61.78 532 CYS A O 1
ATOM 4179 N N . GLN A 1 533 ? 3.209 50.156 25.391 1 81.94 533 GLN A N 1
ATOM 4180 C CA . GLN A 1 533 ? 3.553 49.812 24.016 1 81.94 533 GLN A CA 1
ATOM 4181 C C . GLN A 1 533 ? 2.305 49.5 23.203 1 81.94 533 GLN A C 1
ATOM 4183 O O . GLN A 1 533 ? 2.324 49.562 21.969 1 81.94 533 GLN A O 1
ATOM 4188 N N . VAL A 1 534 ? 1.274 49.281 23.891 1 83.38 534 VAL A N 1
ATOM 4189 C CA . VAL A 1 534 ? 0.046 48.906 23.203 1 83.38 534 VAL A CA 1
ATOM 4190 C C . VAL A 1 534 ? -0.485 50.094 22.406 1 83.38 534 VAL A C 1
ATOM 4192 O O . VAL A 1 534 ? -0.791 49.969 21.219 1 83.38 534 VAL A O 1
ATOM 4195 N N . PRO A 1 535 ? -0.468 51.281 23 1 84.06 535 PRO A N 1
ATOM 4196 C CA . PRO A 1 535 ? -0.929 52.406 22.203 1 84.06 535 PRO A CA 1
ATOM 4197 C C . PRO A 1 535 ? -0.017 52.719 21.016 1 84.06 535 PRO A C 1
ATOM 4199 O O . PRO A 1 535 ? -0.493 53.125 19.969 1 84.06 535 PRO A O 1
ATOM 4202 N N . LEU A 1 536 ? 1.191 52.5 21.312 1 87.5 536 LEU A N 1
ATOM 4203 C CA . LEU A 1 536 ? 2.129 52.719 20.203 1 87.5 536 LEU A CA 1
ATOM 4204 C C . LEU A 1 536 ? 1.852 51.75 19.062 1 87.5 536 LEU A C 1
ATOM 4206 O O . LEU A 1 536 ? 1.77 52.156 17.906 1 87.5 536 LEU A O 1
ATOM 4210 N N . TYR A 1 537 ? 1.819 50.531 19.375 1 90.69 537 TYR A N 1
ATOM 4211 C CA . TYR A 1 537 ? 1.513 49.531 18.359 1 90.69 537 TYR A CA 1
ATOM 4212 C C . TYR A 1 537 ? 0.197 49.844 17.656 1 90.69 537 TYR A C 1
ATOM 4214 O O . TYR A 1 537 ? 0.096 49.75 16.438 1 90.69 537 TYR A O 1
ATOM 4222 N N . ARG A 1 538 ? -0.792 50.188 18.422 1 88.31 538 ARG A N 1
ATOM 4223 C CA . ARG A 1 538 ? -2.111 50.5 17.891 1 88.31 538 ARG A CA 1
ATOM 4224 C C . ARG A 1 538 ? -2.039 51.688 16.906 1 88.31 538 ARG A C 1
ATOM 4226 O O . ARG A 1 538 ? -2.775 51.688 15.914 1 88.31 538 ARG A O 1
ATOM 4233 N N . SER A 1 539 ? -1.161 52.594 17.141 1 88.31 539 SER A N 1
ATOM 4234 C CA . SER A 1 539 ? -1.048 53.781 16.312 1 88.31 539 SER A CA 1
ATOM 4235 C C . SER A 1 539 ? -0.27 53.5 15.031 1 88.31 539 SER A C 1
ATOM 4237 O O . SER A 1 539 ? -0.363 54.25 14.062 1 88.31 539 SER A O 1
ATOM 4239 N N . MET A 1 540 ? 0.461 52.5 15.039 1 90.06 540 MET A N 1
ATOM 4240 C CA . MET A 1 540 ? 1.216 52.125 13.844 1 90.06 540 MET A CA 1
ATOM 4241 C C . MET A 1 540 ? 0.278 51.75 12.703 1 90.06 540 MET A C 1
ATOM 4243 O O . MET A 1 540 ? -0.832 51.281 12.945 1 90.06 540 MET A O 1
ATOM 4247 N N . ALA A 1 541 ? 0.695 51.875 11.5 1 86.62 541 ALA A N 1
ATOM 4248 C CA . ALA A 1 541 ? -0.151 51.625 10.336 1 86.62 541 ALA A CA 1
ATOM 4249 C C . ALA A 1 541 ? -0.329 50.125 10.102 1 86.62 541 ALA A C 1
ATOM 4251 O O . ALA A 1 541 ? 0.596 49.344 10.328 1 86.62 541 ALA A O 1
ATOM 4252 N N . GLU A 1 542 ? -1.475 49.844 9.695 1 87.88 542 GLU A N 1
ATOM 4253 C CA . GLU A 1 542 ? -1.759 48.469 9.273 1 87.88 542 GLU A CA 1
ATOM 4254 C C . GLU A 1 542 ? -1.029 48.125 7.973 1 87.88 542 GLU A C 1
ATOM 4256 O O . GLU A 1 542 ? -0.902 48.969 7.09 1 87.88 542 GLU A O 1
ATOM 4261 N N . VAL A 1 543 ? -0.554 46.938 7.867 1 87.62 543 VAL A N 1
ATOM 4262 C CA . VAL A 1 543 ? 0.186 46.531 6.68 1 87.62 543 VAL A CA 1
ATOM 4263 C C . VAL A 1 543 ? -0.78 45.969 5.645 1 87.62 543 VAL A C 1
ATOM 4265 O O . VAL A 1 543 ? -1.561 45.062 5.945 1 87.62 543 VAL A O 1
ATOM 4268 N N . ALA A 1 544 ? -0.845 46.438 4.441 1 83.56 544 ALA A N 1
ATOM 4269 C CA . ALA A 1 544 ? -1.795 46.094 3.396 1 83.56 544 ALA A CA 1
ATOM 4270 C C . ALA A 1 544 ? -1.285 44.906 2.586 1 83.56 544 ALA A C 1
ATOM 4272 O O . ALA A 1 544 ? -2.033 44.312 1.807 1 83.56 544 ALA A O 1
ATOM 4273 N N . ASP A 1 545 ? -0.175 44.312 2.867 1 84.12 545 ASP A N 1
ATOM 4274 C CA . ASP A 1 545 ? 0.395 43.188 2.131 1 84.12 545 ASP A CA 1
ATOM 4275 C C . ASP A 1 545 ? -0.123 41.844 2.672 1 84.12 545 ASP A C 1
ATOM 4277 O O . ASP A 1 545 ? 0.32 41.406 3.727 1 84.12 545 ASP A O 1
ATOM 4281 N N . ASP A 1 546 ? -0.927 41.219 1.876 1 82.69 546 ASP A N 1
ATOM 4282 C CA . ASP A 1 546 ? -1.547 39.969 2.303 1 82.69 546 ASP A CA 1
ATOM 4283 C C . ASP A 1 546 ? -0.511 38.844 2.41 1 82.69 546 ASP A C 1
ATOM 4285 O O . ASP A 1 546 ? -0.738 37.844 3.096 1 82.69 546 ASP A O 1
ATOM 4289 N N . ASP A 1 547 ? 0.589 39 1.778 1 84.38 547 ASP A N 1
ATOM 4290 C CA . ASP A 1 547 ? 1.595 37.938 1.764 1 84.38 547 ASP A CA 1
ATOM 4291 C C . ASP A 1 547 ? 2.652 38.156 2.84 1 84.38 547 ASP A C 1
ATOM 4293 O O . ASP A 1 547 ? 3.588 37.375 2.98 1 84.38 547 ASP A O 1
ATOM 4297 N N . LEU A 1 548 ? 2.387 39.188 3.648 1 88.75 548 LEU A N 1
ATOM 4298 C CA . LEU A 1 548 ? 3.34 39.469 4.711 1 88.75 548 LEU A CA 1
ATOM 4299 C C . LEU A 1 548 ? 3.336 38.375 5.77 1 88.75 548 LEU A C 1
ATOM 4301 O O . LEU A 1 548 ? 2.271 37.875 6.152 1 88.75 548 LEU A O 1
ATOM 4305 N N . ASP A 1 549 ? 4.523 38.062 6.188 1 92.56 549 ASP A N 1
ATOM 4306 C CA . ASP A 1 549 ? 4.656 37.219 7.363 1 92.56 549 ASP A CA 1
ATOM 4307 C C . ASP A 1 549 ? 4.668 38.031 8.648 1 92.56 549 ASP A C 1
ATOM 4309 O O . ASP A 1 549 ? 5.609 38.812 8.891 1 92.56 549 ASP A O 1
ATOM 4313 N N . PRO A 1 550 ? 3.629 37.906 9.43 1 95.38 550 PRO A N 1
ATOM 4314 C CA . PRO A 1 550 ? 3.564 38.719 10.648 1 95.38 550 PRO A CA 1
ATOM 4315 C C . PRO A 1 550 ? 4.789 38.531 11.547 1 95.38 550 PRO A C 1
ATOM 4317 O O . PRO A 1 550 ? 5.195 39.469 12.25 1 95.38 550 PRO A O 1
ATOM 4320 N N . LEU A 1 551 ? 5.375 37.375 11.523 1 96.06 551 LEU A N 1
ATOM 4321 C CA . LEU A 1 551 ? 6.527 37.125 12.375 1 96.06 551 LEU A CA 1
ATOM 4322 C C . LEU A 1 551 ? 7.75 37.906 11.883 1 96.06 551 LEU A C 1
ATOM 4324 O O . LEU A 1 551 ? 8.562 38.344 12.688 1 96.06 551 LEU A O 1
ATOM 4328 N N . GLU A 1 552 ? 7.898 38 10.609 1 94.56 552 GLU A N 1
ATOM 4329 C CA . GLU A 1 552 ? 8.984 38.812 10.062 1 94.56 552 GLU A CA 1
ATOM 4330 C C . GLU A 1 552 ? 8.836 40.281 10.477 1 94.56 552 GLU A C 1
ATOM 4332 O O . GLU A 1 552 ? 9.828 40.938 10.773 1 94.56 552 GLU A O 1
ATOM 4337 N N . TRP A 1 553 ? 7.648 40.719 10.398 1 95 553 TRP A N 1
ATOM 4338 C CA . TRP A 1 553 ? 7.363 42.094 10.82 1 95 553 TRP A CA 1
ATOM 4339 C C . TRP A 1 553 ? 7.715 42.281 12.297 1 95 553 TRP A C 1
ATOM 4341 O O . TRP A 1 553 ? 8.352 43.281 12.656 1 95 553 TRP A O 1
ATOM 4351 N N . TRP A 1 554 ? 7.32 41.406 13.133 1 95.06 554 TRP A N 1
ATOM 4352 C CA . TRP A 1 554 ? 7.574 41.5 14.562 1 95.06 554 TRP A CA 1
ATOM 4353 C C . TRP A 1 554 ? 9.062 41.375 14.859 1 95.06 554 TRP A C 1
ATOM 4355 O O . TRP A 1 554 ? 9.562 41.969 15.82 1 95.06 554 TRP A O 1
ATOM 4365 N N . ARG A 1 555 ? 9.75 40.562 14.102 1 95.06 555 ARG A N 1
ATOM 4366 C CA . ARG A 1 555 ? 11.195 40.469 14.258 1 95.06 555 ARG A CA 1
ATOM 4367 C C . ARG A 1 555 ? 11.859 41.812 14.195 1 95.06 555 ARG A C 1
ATOM 4369 O O . ARG A 1 555 ? 12.734 42.125 15.008 1 95.06 555 ARG A O 1
ATOM 4376 N N . VAL A 1 556 ? 11.406 42.625 13.305 1 93.44 556 VAL A N 1
ATOM 4377 C CA . VAL A 1 556 ? 11.969 43.969 13.078 1 93.44 556 VAL A CA 1
ATOM 4378 C C . VAL A 1 556 ? 11.523 44.906 14.188 1 93.44 556 VAL A C 1
ATOM 4380 O O . VAL A 1 556 ? 12.312 45.719 14.68 1 93.44 556 VAL A O 1
ATOM 4383 N N . GLN A 1 557 ? 10.273 44.812 14.602 1 91.81 557 GLN A N 1
ATOM 4384 C CA . GLN A 1 557 ? 9.68 45.75 15.539 1 91.81 557 GLN A CA 1
ATOM 4385 C C . GLN A 1 557 ? 9.922 45.312 16.984 1 91.81 557 GLN A C 1
ATOM 4387 O O . GLN A 1 557 ? 9.625 46.062 17.922 1 91.81 557 GLN A O 1
ATOM 4392 N N . SER A 1 558 ? 10.445 44.188 17.172 1 90.31 558 SER A N 1
ATOM 4393 C CA . SER A 1 558 ? 10.523 43.594 18.5 1 90.31 558 SER A CA 1
ATOM 4394 C C . SER A 1 558 ? 11.352 44.469 19.438 1 90.31 558 SER A C 1
ATOM 4396 O O . SER A 1 558 ? 11.086 44.5 20.641 1 90.31 558 SER A O 1
ATOM 4398 N N . SER A 1 559 ? 12.375 45.125 18.953 1 89.06 559 SER A N 1
ATOM 4399 C CA . SER A 1 559 ? 13.203 45.969 19.781 1 89.06 559 SER A CA 1
ATOM 4400 C C . SER A 1 559 ? 12.414 47.188 20.281 1 89.06 559 SER A C 1
ATOM 4402 O O . SER A 1 559 ? 12.586 47.625 21.422 1 89.06 559 SER A O 1
ATOM 4404 N N . LEU A 1 560 ? 11.562 47.625 19.453 1 89.38 560 LEU A N 1
ATOM 4405 C CA . LEU A 1 560 ? 10.734 48.781 19.781 1 89.38 560 LEU A CA 1
ATOM 4406 C C . LEU A 1 560 ? 9.578 48.375 20.688 1 89.38 560 LEU A C 1
ATOM 4408 O O . LEU A 1 560 ? 9.188 49.156 21.594 1 89.38 560 LEU A O 1
ATOM 4412 N N . LEU A 1 561 ? 9.078 47.188 20.391 1 90.31 561 LEU A N 1
ATOM 4413 C CA . LEU A 1 561 ? 7.922 46.719 21.125 1 90.31 561 LEU A CA 1
ATOM 4414 C C . LEU A 1 561 ? 8.289 45.5 21.984 1 90.31 561 LEU A C 1
ATOM 4416 O O . LEU A 1 561 ? 7.648 44.469 21.891 1 90.31 561 LEU A O 1
ATOM 4420 N N . SER A 1 562 ? 9.141 45.656 22.828 1 87.75 562 SER A N 1
ATOM 4421 C CA . SER A 1 562 ? 9.75 44.562 23.594 1 87.75 562 SER A CA 1
ATOM 4422 C C . SER A 1 562 ? 8.766 43.969 24.609 1 87.75 562 SER A C 1
ATOM 4424 O O . SER A 1 562 ? 8.844 42.781 24.953 1 87.75 562 SER A O 1
ATOM 4426 N N . GLU A 1 563 ? 7.848 44.719 25.109 1 84.62 563 GLU A N 1
ATOM 4427 C CA . GLU A 1 563 ? 6.879 44.25 26.094 1 84.62 563 GLU A CA 1
ATOM 4428 C C . GLU A 1 563 ? 5.816 43.375 25.438 1 84.62 563 GLU A C 1
ATOM 4430 O O . GLU A 1 563 ? 5.25 42.5 26.094 1 84.62 563 GLU A O 1
ATOM 4435 N N . LEU A 1 564 ? 5.586 43.625 24.188 1 89.44 564 LEU A N 1
ATOM 4436 C CA . LEU A 1 564 ? 4.543 42.875 23.484 1 89.44 564 LEU A CA 1
ATOM 4437 C C . LEU A 1 564 ? 5.105 41.625 22.859 1 89.44 564 LEU A C 1
ATOM 4439 O O . LEU A 1 564 ? 4.352 40.688 22.516 1 89.44 564 LEU A O 1
ATOM 4443 N N . ALA A 1 565 ? 6.391 41.562 22.688 1 91.06 565 ALA A N 1
ATOM 4444 C CA . ALA A 1 565 ? 7.039 40.469 21.969 1 91.06 565 ALA A CA 1
ATOM 4445 C C . ALA A 1 565 ? 6.73 39.125 22.609 1 91.06 565 ALA A C 1
ATOM 4447 O O . ALA A 1 565 ? 6.34 38.188 21.922 1 91.06 565 ALA A O 1
ATOM 4448 N N . PRO A 1 566 ? 6.82 39.031 23.953 1 91.31 566 PRO A N 1
ATOM 4449 C CA . PRO A 1 566 ? 6.504 37.75 24.562 1 91.31 566 PRO A CA 1
ATOM 4450 C C . PRO A 1 566 ? 5.039 37.344 24.391 1 91.31 566 PRO A C 1
ATOM 4452 O O . PRO A 1 566 ? 4.73 36.156 24.25 1 91.31 566 PRO A O 1
ATOM 4455 N N . VAL A 1 567 ? 4.18 38.312 24.406 1 91.94 567 VAL A N 1
ATOM 4456 C CA . VAL A 1 567 ? 2.758 38.062 24.219 1 91.94 567 VAL A CA 1
ATOM 4457 C C . VAL A 1 567 ? 2.51 37.531 22.812 1 91.94 567 VAL A C 1
ATOM 4459 O O . VAL A 1 567 ? 1.717 36.594 22.625 1 91.94 567 VAL A O 1
ATOM 4462 N N . VAL A 1 568 ? 3.193 38.094 21.844 1 94.38 568 VAL A N 1
ATOM 4463 C CA . VAL A 1 568 ? 3.07 37.688 20.453 1 94.38 568 VAL A CA 1
ATOM 4464 C C . VAL A 1 568 ? 3.557 36.25 20.297 1 94.38 568 VAL A C 1
ATOM 4466 O O . VAL A 1 568 ? 2.879 35.406 19.688 1 94.38 568 VAL A O 1
ATOM 4469 N N . LYS A 1 569 ? 4.684 35.938 20.859 1 94.88 569 LYS A N 1
ATOM 4470 C CA . LYS A 1 569 ? 5.234 34.594 20.766 1 94.88 569 LYS A CA 1
ATOM 4471 C C . LYS A 1 569 ? 4.316 33.594 21.438 1 94.88 569 LYS A C 1
ATOM 4473 O O . LYS A 1 569 ? 4.121 32.469 20.922 1 94.88 569 LYS A O 1
ATOM 4478 N N . MET A 1 570 ? 3.727 33.938 22.484 1 94.81 570 MET A N 1
ATOM 4479 C CA . MET A 1 570 ? 2.852 33.062 23.25 1 94.81 570 MET A CA 1
ATOM 4480 C C . MET A 1 570 ? 1.582 32.75 22.469 1 94.81 570 MET A C 1
ATOM 4482 O O . MET A 1 570 ? 1.169 31.578 22.391 1 94.81 570 MET A O 1
ATOM 4486 N N . LEU A 1 571 ? 1.044 33.719 21.844 1 94.88 571 LEU A N 1
ATOM 4487 C CA . LEU A 1 571 ? -0.266 33.531 21.219 1 94.88 571 LEU A CA 1
ATOM 4488 C C . LEU A 1 571 ? -0.128 33.031 19.797 1 94.88 571 LEU A C 1
ATOM 4490 O O . LEU A 1 571 ? -0.939 32.219 19.344 1 94.88 571 LEU A O 1
ATOM 4494 N N . LEU A 1 572 ? 0.904 33.469 19.094 1 96.06 572 LEU A N 1
ATOM 4495 C CA . LEU A 1 572 ? 0.992 33.188 17.672 1 96.06 572 LEU A CA 1
ATOM 4496 C C . LEU A 1 572 ? 1.672 31.828 17.422 1 96.06 572 LEU A C 1
ATOM 4498 O O . LEU A 1 572 ? 1.62 31.297 16.312 1 96.06 572 LEU A O 1
ATOM 4502 N N . CYS A 1 573 ? 2.268 31.203 18.422 1 95.88 573 CYS A N 1
ATOM 4503 C CA . CYS A 1 573 ? 2.898 29.906 18.25 1 95.88 573 CYS A CA 1
ATOM 4504 C C . CYS A 1 573 ? 1.861 28.781 18.25 1 95.88 573 CYS A C 1
ATOM 4506 O O . CYS A 1 573 ? 2.174 27.641 17.938 1 95.88 573 CYS A O 1
ATOM 4508 N N . VAL A 1 574 ? 0.59 29.109 18.547 1 95.31 574 VAL A N 1
ATOM 4509 C CA . VAL A 1 574 ? -0.469 28.109 18.688 1 95.31 574 VAL A CA 1
ATOM 4510 C C . VAL A 1 574 ? -1.157 27.906 17.344 1 95.31 574 VAL A C 1
ATOM 4512 O O . VAL A 1 574 ? -1.774 28.828 16.797 1 95.31 574 VAL A O 1
ATOM 4515 N N . PRO A 1 575 ? -1.053 26.703 16.797 1 94.81 575 PRO A N 1
ATOM 4516 C CA . PRO A 1 575 ? -1.808 26.422 15.578 1 94.81 575 PRO A CA 1
ATOM 4517 C C . PRO A 1 575 ? -3.303 26.25 15.836 1 94.81 575 PRO A C 1
ATOM 4519 O O . PRO A 1 575 ? -3.705 25.859 16.938 1 94.81 575 PRO A O 1
ATOM 4522 N N . VAL A 1 576 ? -4.039 26.5 14.852 1 94.31 576 VAL A N 1
ATOM 4523 C CA . VAL A 1 576 ? -5.484 26.406 15.047 1 94.31 576 VAL A CA 1
ATOM 4524 C C . VAL A 1 576 ? -5.98 25.031 14.648 1 94.31 576 VAL A C 1
ATOM 4526 O O . VAL A 1 576 ? -7.148 24.688 14.867 1 94.31 576 VAL A O 1
ATOM 4529 N N . THR A 1 577 ? -5.105 24.25 14.062 1 93.81 577 THR A N 1
ATOM 4530 C CA . THR A 1 577 ? -5.504 22.922 13.633 1 93.81 577 THR A CA 1
ATOM 4531 C C . THR A 1 577 ? -4.523 21.875 14.156 1 93.81 577 THR A C 1
ATOM 4533 O O . THR A 1 577 ? -3.395 22.203 14.523 1 93.81 577 THR A O 1
ATOM 4536 N N . SER A 1 578 ? -5.004 20.609 14.227 1 89.75 578 SER A N 1
ATOM 4537 C CA . SER A 1 578 ? -4.156 19.5 14.625 1 89.75 578 SER A CA 1
ATOM 4538 C C . SER A 1 578 ? -3.543 18.812 13.414 1 89.75 578 SER A C 1
ATOM 4540 O O . SER A 1 578 ? -3.018 17.703 13.523 1 89.75 578 SER A O 1
ATOM 4542 N N . THR A 1 579 ? -3.547 19.359 12.25 1 83.81 579 THR A N 1
ATOM 4543 C CA . THR A 1 579 ? -3.133 18.828 10.961 1 83.81 579 THR A CA 1
ATOM 4544 C C . THR A 1 579 ? -1.668 18.406 10.992 1 83.81 579 THR A C 1
ATOM 4546 O O . THR A 1 579 ? -1.273 17.453 10.312 1 83.81 579 THR A O 1
ATOM 4549 N N . PRO A 1 580 ? -0.836 19.109 11.742 1 79.75 580 PRO A N 1
ATOM 4550 C CA . PRO A 1 580 ? 0.563 18.688 11.766 1 79.75 580 PRO A CA 1
ATOM 4551 C C . PRO A 1 580 ? 0.725 17.219 12.188 1 79.75 580 PRO A C 1
ATOM 4553 O O . PRO A 1 580 ? 1.557 16.5 11.633 1 79.75 580 PRO A O 1
ATOM 4556 N N . CYS A 1 581 ? -0.063 16.781 13.039 1 82.81 581 CYS A N 1
ATOM 4557 C CA . CYS A 1 581 ? -0.005 15.391 13.445 1 82.81 581 CYS A CA 1
ATOM 4558 C C . CYS A 1 581 ? -0.484 14.477 12.328 1 82.81 581 CYS A C 1
ATOM 4560 O O . CYS A 1 581 ? 0.062 13.383 12.133 1 82.81 581 CYS A O 1
ATOM 4562 N N . GLU A 1 582 ? -1.456 14.898 11.617 1 78.19 582 GLU A N 1
ATOM 4563 C CA . GLU A 1 582 ? -2.002 14.109 10.523 1 78.19 582 GLU A CA 1
ATOM 4564 C C . GLU A 1 582 ? -0.967 13.914 9.414 1 78.19 582 GLU A C 1
ATOM 4566 O O . GLU A 1 582 ? -0.936 12.867 8.766 1 78.19 582 GLU A O 1
ATOM 4571 N N . ARG A 1 583 ? -0.208 14.938 9.266 1 76.06 583 ARG A N 1
ATOM 4572 C CA . ARG A 1 583 ? 0.852 14.844 8.266 1 76.06 583 ARG A CA 1
ATOM 4573 C C . ARG A 1 583 ? 1.866 13.766 8.641 1 76.06 583 ARG A C 1
ATOM 4575 O O . ARG A 1 583 ? 2.34 13.023 7.777 1 76.06 583 ARG A O 1
ATOM 4582 N N . VAL A 1 584 ? 2.137 13.695 9.867 1 77.19 584 VAL A N 1
ATOM 4583 C CA . VAL A 1 584 ? 3.045 12.68 10.383 1 77.19 584 VAL A CA 1
ATOM 4584 C C . VAL A 1 584 ? 2.451 11.289 10.141 1 77.19 584 VAL A C 1
ATOM 4586 O O . VAL A 1 584 ? 3.164 10.367 9.742 1 77.19 584 VAL A O 1
ATOM 4589 N N . PHE A 1 585 ? 1.188 11.219 10.234 1 77.94 585 PHE A N 1
ATOM 4590 C CA . PHE A 1 585 ? 0.532 9.922 10.109 1 77.94 585 PHE A CA 1
ATOM 4591 C C . PHE A 1 585 ? 0.463 9.484 8.648 1 77.94 585 PHE A C 1
ATOM 4593 O O . PHE A 1 585 ? 0.48 8.289 8.359 1 77.94 585 PHE A O 1
ATOM 4600 N N . SER A 1 586 ? 0.236 10.492 7.785 1 72.12 586 SER A N 1
ATOM 4601 C CA . SER A 1 586 ? 0.29 10.133 6.371 1 72.12 586 SER A CA 1
ATOM 4602 C C . SER A 1 586 ? 1.615 9.469 6.016 1 72.12 586 SER A C 1
ATOM 4604 O O . SER A 1 586 ? 1.643 8.484 5.273 1 72.12 586 SER A O 1
ATOM 4606 N N . THR A 1 587 ? 2.613 10 6.605 1 68.62 587 THR A N 1
ATOM 4607 C CA . THR A 1 587 ? 3.936 9.406 6.438 1 68.62 587 THR A CA 1
ATOM 4608 C C . THR A 1 587 ? 4.016 8.055 7.137 1 68.62 587 THR A C 1
ATOM 4610 O O . THR A 1 587 ? 4.645 7.125 6.629 1 68.62 587 THR A O 1
ATOM 4613 N N . ALA A 1 588 ? 3.4 8 8.266 1 69.25 588 ALA A N 1
ATOM 4614 C CA . ALA A 1 588 ? 3.398 6.766 9.047 1 69.25 588 ALA A CA 1
ATOM 4615 C C . ALA A 1 588 ? 2.746 5.629 8.266 1 69.25 588 ALA A C 1
ATOM 4617 O O . ALA A 1 588 ? 3.207 4.484 8.32 1 69.25 588 ALA A O 1
ATOM 4618 N N . ALA A 1 589 ? 1.788 5.961 7.559 1 66.81 589 ALA A N 1
ATOM 4619 C CA . ALA A 1 589 ? 1.074 4.965 6.766 1 66.81 589 ALA A CA 1
ATOM 4620 C C . ALA A 1 589 ? 1.974 4.379 5.684 1 66.81 589 ALA A C 1
ATOM 4622 O O . ALA A 1 589 ? 1.876 3.191 5.359 1 66.81 589 ALA A O 1
ATOM 4623 N N . MET A 1 590 ? 2.834 5.18 5.238 1 63.97 590 MET A N 1
ATOM 4624 C CA . MET A 1 590 ? 3.799 4.715 4.246 1 63.97 590 MET A CA 1
ATOM 4625 C C . MET A 1 590 ? 4.859 3.83 4.895 1 63.97 590 MET A C 1
ATOM 4627 O O . MET A 1 590 ? 5.379 2.908 4.262 1 63.97 590 MET A O 1
ATOM 4631 N N . THR A 1 591 ? 5.086 4.176 6.098 1 60.53 591 THR A N 1
ATOM 4632 C CA . THR A 1 591 ? 6.125 3.469 6.84 1 60.53 591 THR A CA 1
ATOM 4633 C C . THR A 1 591 ? 5.613 2.123 7.344 1 60.53 591 THR A C 1
ATOM 4635 O O . THR A 1 591 ? 6.328 1.12 7.289 1 60.53 591 THR A O 1
ATOM 4638 N N . VAL A 1 592 ? 4.398 2.148 7.852 1 57.78 592 VAL A N 1
ATOM 4639 C CA . VAL A 1 592 ? 3.781 0.938 8.383 1 57.78 592 VAL A CA 1
ATOM 4640 C C . VAL A 1 592 ? 2.787 0.378 7.363 1 57.78 592 VAL A C 1
ATOM 4642 O O . VAL A 1 592 ? 1.64 0.824 7.301 1 57.78 592 VAL A O 1
ATOM 4645 N N . ASN A 1 593 ? 3.229 -0.299 6.301 1 57.81 593 ASN A N 1
ATOM 4646 C CA . ASN A 1 593 ? 2.348 -0.874 5.289 1 57.81 593 ASN A CA 1
ATOM 4647 C C . ASN A 1 593 ? 2.291 -2.395 5.395 1 57.81 593 ASN A C 1
ATOM 4649 O O . ASN A 1 593 ? 2.938 -2.986 6.262 1 57.81 593 ASN A O 1
ATOM 4653 N N . LYS A 1 594 ? 1.418 -2.9 4.73 1 54.44 594 LYS A N 1
ATOM 4654 C CA . LYS A 1 594 ? 1.148 -4.332 4.797 1 54.44 594 LYS A CA 1
ATOM 4655 C C . LYS A 1 594 ? 2.439 -5.141 4.707 1 54.44 594 LYS A C 1
ATOM 4657 O O . LYS A 1 594 ? 2.592 -6.156 5.387 1 54.44 594 LYS A O 1
ATOM 4662 N N . LYS A 1 595 ? 3.293 -4.625 3.936 1 51.56 595 LYS A N 1
ATOM 4663 C CA . LYS A 1 595 ? 4.539 -5.363 3.773 1 51.56 595 LYS A CA 1
ATOM 4664 C C . LYS A 1 595 ? 5.496 -5.09 4.934 1 51.56 595 LYS A C 1
ATOM 4666 O O . LYS A 1 595 ? 6.363 -5.914 5.234 1 51.56 595 LYS A O 1
ATOM 4671 N N . ARG A 1 596 ? 5.312 -3.895 5.566 1 49.56 596 ARG A N 1
ATOM 4672 C CA . ARG A 1 596 ? 6.215 -3.479 6.637 1 49.56 596 ARG A CA 1
ATOM 4673 C C . ARG A 1 596 ? 5.535 -3.584 7.996 1 49.56 596 ARG A C 1
ATOM 4675 O O . ARG A 1 596 ? 5.875 -2.844 8.922 1 49.56 596 ARG A O 1
ATOM 4682 N N . ASN A 1 597 ? 4.508 -4.344 8.039 1 53.19 597 ASN A N 1
ATOM 4683 C CA . ASN A 1 597 ? 3.633 -4.391 9.211 1 53.19 597 ASN A CA 1
ATOM 4684 C C . ASN A 1 597 ? 4.348 -4.988 10.422 1 53.19 597 ASN A C 1
ATOM 4686 O O . ASN A 1 597 ? 3.795 -5.012 11.523 1 53.19 597 ASN A O 1
ATOM 4690 N N . SER A 1 598 ? 5.688 -5.312 10.125 1 59.62 598 SER A N 1
ATOM 4691 C CA . SER A 1 598 ? 6.316 -5.961 11.273 1 59.62 598 SER A CA 1
ATOM 4692 C C . SER A 1 598 ? 7.254 -5.004 12 1 59.62 598 SER A C 1
ATOM 4694 O O . SER A 1 598 ? 8.102 -5.438 12.781 1 59.62 598 SER A O 1
ATOM 4696 N N . LEU A 1 599 ? 6.988 -3.729 11.688 1 66.5 599 LEU A N 1
ATOM 4697 C CA . LEU A 1 599 ? 7.898 -2.805 12.359 1 66.5 599 LEU A CA 1
ATOM 4698 C C . LEU A 1 599 ? 7.52 -2.635 13.82 1 66.5 599 LEU A C 1
ATOM 4700 O O . LEU A 1 599 ? 6.34 -2.461 14.148 1 66.5 599 LEU A O 1
ATOM 4704 N N . LEU A 1 600 ? 8.531 -2.787 14.633 1 72.62 600 LEU A N 1
ATOM 4705 C CA . LEU A 1 600 ? 8.32 -2.559 16.062 1 72.62 600 LEU A CA 1
ATOM 4706 C C . LEU A 1 600 ? 7.883 -1.119 16.328 1 72.62 600 LEU A C 1
ATOM 4708 O O . LEU A 1 600 ? 8.391 -0.19 15.688 1 72.62 600 LEU A O 1
ATOM 4712 N N . PRO A 1 601 ? 6.949 -0.976 17.203 1 75 601 PRO A N 1
ATOM 4713 C CA . PRO A 1 601 ? 6.434 0.356 17.531 1 75 601 PRO A CA 1
ATOM 4714 C C . PRO A 1 601 ? 7.539 1.354 17.859 1 75 601 PRO A C 1
ATOM 4716 O O . PRO A 1 601 ? 7.441 2.531 17.516 1 75 601 PRO A O 1
ATOM 4719 N N . GLU A 1 602 ? 8.609 0.87 18.484 1 79.88 602 GLU A N 1
ATOM 4720 C CA . GLU A 1 602 ? 9.703 1.764 18.859 1 79.88 602 GLU A CA 1
ATOM 4721 C C . GLU A 1 602 ? 10.406 2.309 17.609 1 79.88 602 GLU A C 1
ATOM 4723 O O . GLU A 1 602 ? 10.82 3.471 17.594 1 79.88 602 GLU A O 1
ATOM 4728 N N . ASN A 1 603 ? 10.484 1.506 16.703 1 83.75 603 ASN A N 1
ATOM 4729 C CA . ASN A 1 603 ? 11.133 1.923 15.469 1 83.75 603 ASN A CA 1
ATOM 4730 C C . ASN A 1 603 ? 10.258 2.893 14.672 1 83.75 603 ASN A C 1
ATOM 4732 O O . ASN A 1 603 ? 10.766 3.795 14.008 1 83.75 603 ASN A O 1
ATOM 4736 N N . VAL A 1 604 ? 8.992 2.729 14.891 1 85.31 604 VAL A N 1
ATOM 4737 C CA . VAL A 1 604 ? 8.07 3.635 14.219 1 85.31 604 VAL A CA 1
ATOM 4738 C C . VAL A 1 604 ? 8.25 5.055 14.758 1 85.31 604 VAL A C 1
ATOM 4740 O O . VAL A 1 604 ? 8.328 6.012 13.984 1 85.31 604 VAL A O 1
ATOM 4743 N N . ASN A 1 605 ? 8.375 5.18 16.016 1 89.31 605 ASN A N 1
ATOM 4744 C CA . ASN A 1 605 ? 8.586 6.473 16.656 1 89.31 605 ASN A CA 1
ATOM 4745 C C . ASN A 1 605 ? 9.875 7.133 16.156 1 89.31 605 ASN A C 1
ATOM 4747 O O . ASN A 1 605 ? 9.859 8.289 15.734 1 89.31 605 ASN A O 1
ATOM 4751 N N . LYS A 1 606 ? 10.945 6.344 16.172 1 91.31 606 LYS A N 1
ATOM 4752 C CA . LYS A 1 606 ? 12.242 6.887 15.781 1 91.31 606 LYS A CA 1
ATOM 4753 C C . LYS A 1 606 ? 12.242 7.32 14.32 1 91.31 606 LYS A C 1
ATOM 4755 O O . LYS A 1 606 ? 12.711 8.414 13.992 1 91.31 606 LYS A O 1
ATOM 4760 N N . LEU A 1 607 ? 11.695 6.504 13.5 1 89.44 607 LEU A N 1
ATOM 4761 C CA . LEU A 1 607 ? 11.711 6.77 12.062 1 89.44 607 LEU A CA 1
ATOM 4762 C C . LEU A 1 607 ? 10.844 7.977 11.727 1 89.44 607 LEU A C 1
ATOM 4764 O O . LEU A 1 607 ? 11.25 8.828 10.93 1 89.44 607 LEU A O 1
ATOM 4768 N N . LEU A 1 608 ? 9.703 8.141 12.305 1 89.75 608 LEU A N 1
ATOM 4769 C CA . LEU A 1 608 ? 8.789 9.234 11.992 1 89.75 608 LEU A CA 1
ATOM 4770 C C . LEU A 1 608 ? 9.312 10.555 12.539 1 89.75 608 LEU A C 1
ATOM 4772 O O . LEU A 1 608 ? 9.227 11.586 11.867 1 89.75 608 LEU A O 1
ATOM 4776 N N . CYS A 1 609 ? 9.797 10.516 13.734 1 92.44 609 CYS A N 1
ATOM 4777 C CA . CYS A 1 609 ? 10.383 11.727 14.305 1 92.44 609 CYS A CA 1
ATOM 4778 C C . CYS A 1 609 ? 11.578 12.203 13.477 1 92.44 609 CYS A C 1
ATOM 4780 O O . CYS A 1 609 ? 11.672 13.383 13.141 1 92.44 609 CYS A O 1
ATOM 4782 N N . LEU A 1 610 ? 12.414 11.227 13.188 1 92.44 610 LEU A N 1
ATOM 4783 C CA . LEU A 1 610 ? 13.602 11.57 12.406 1 92.44 610 LEU A CA 1
ATOM 4784 C C . LEU A 1 610 ? 13.211 12.172 11.062 1 92.44 610 LEU A C 1
ATOM 4786 O O . LEU A 1 610 ? 13.82 13.148 10.617 1 92.44 610 LEU A O 1
ATOM 4790 N N . ARG A 1 611 ? 12.328 11.555 10.445 1 88.94 611 ARG A N 1
ATOM 4791 C CA . ARG A 1 611 ? 11.883 12.07 9.156 1 88.94 611 ARG A CA 1
ATOM 4792 C C . ARG A 1 611 ? 11.352 13.492 9.281 1 88.94 611 ARG A C 1
ATOM 4794 O O . ARG A 1 611 ? 11.656 14.352 8.453 1 88.94 611 ARG A O 1
ATOM 4801 N N . ASN A 1 612 ? 10.555 13.703 10.25 1 89.44 612 ASN A N 1
ATOM 4802 C CA . ASN A 1 612 ? 10.023 15.039 10.5 1 89.44 612 ASN A CA 1
ATOM 4803 C C . ASN A 1 612 ? 11.148 16.047 10.742 1 89.44 612 ASN A C 1
ATOM 4805 O O . ASN A 1 612 ? 11.125 17.141 10.188 1 89.44 612 ASN A O 1
ATOM 4809 N N . TRP A 1 613 ? 12.148 15.664 11.547 1 92.12 613 TRP A N 1
ATOM 4810 C CA . TRP A 1 613 ? 13.242 16.562 11.922 1 92.12 613 TRP A CA 1
ATOM 4811 C C . TRP A 1 613 ? 14.141 16.859 10.719 1 92.12 613 TRP A C 1
ATOM 4813 O O . TRP A 1 613 ? 14.711 17.938 10.617 1 92.12 613 TRP A O 1
ATOM 4823 N N . MET A 1 614 ? 14.211 15.891 9.859 1 86.44 614 MET A N 1
ATOM 4824 C CA . MET A 1 614 ? 15.102 16.031 8.719 1 86.44 614 MET A CA 1
ATOM 4825 C C . MET A 1 614 ? 14.438 16.844 7.605 1 86.44 614 MET A C 1
ATOM 4827 O O . MET A 1 614 ? 15.094 17.625 6.918 1 86.44 614 MET A O 1
ATOM 4831 N N . ASN A 1 615 ? 13.18 16.672 7.379 1 74.38 615 ASN A N 1
ATOM 4832 C CA . ASN A 1 615 ? 12.516 17.281 6.234 1 74.38 615 ASN A CA 1
ATOM 4833 C C . ASN A 1 615 ? 11.836 18.594 6.617 1 74.38 615 ASN A C 1
ATOM 4835 O O . ASN A 1 615 ? 11.672 19.484 5.777 1 74.38 615 ASN A O 1
ATOM 4839 N N . TYR A 1 616 ? 11.383 18.688 7.738 1 64.12 616 TYR A N 1
ATOM 4840 C CA . TYR A 1 616 ? 10.531 19.828 8.055 1 64.12 616 TYR A CA 1
ATOM 4841 C C . TYR A 1 616 ? 11.164 20.703 9.133 1 64.12 616 TYR A C 1
ATOM 4843 O O . TYR A 1 616 ? 10.672 21.781 9.438 1 64.12 616 TYR A O 1
ATOM 4851 N N . HIS A 1 617 ? 12.383 20.219 9.68 1 63.25 617 HIS A N 1
ATOM 4852 C CA . HIS A 1 617 ? 13.031 21.047 10.703 1 63.25 617 HIS A CA 1
ATOM 4853 C C . HIS A 1 617 ? 14.312 21.672 10.172 1 63.25 617 HIS A C 1
ATOM 4855 O O . HIS A 1 617 ? 15.008 21.078 9.344 1 63.25 617 HIS A O 1
ATOM 4861 N N . MET B 1 1 ? 7.422 1.193 -63.312 1 17.91 1 MET B N 1
ATOM 4862 C CA . MET B 1 1 ? 8.875 1.132 -63.188 1 17.91 1 MET B CA 1
ATOM 4863 C C . MET B 1 1 ? 9.383 2.197 -62.219 1 17.91 1 MET B C 1
ATOM 4865 O O . MET B 1 1 ? 10.539 2.617 -62.312 1 17.91 1 MET B O 1
ATOM 4869 N N . ARG B 1 2 ? 8.609 2.631 -61.25 1 19.83 2 ARG B N 1
ATOM 4870 C CA . ARG B 1 2 ? 8.688 3.971 -60.656 1 19.83 2 ARG B CA 1
ATOM 4871 C C . ARG B 1 2 ? 9.969 4.148 -59.844 1 19.83 2 ARG B C 1
ATOM 4873 O O . ARG B 1 2 ? 10.445 3.197 -59.219 1 19.83 2 ARG B O 1
ATOM 4880 N N . ALA B 1 3 ? 10.758 5.219 -60.094 1 19.19 3 ALA B N 1
ATOM 4881 C CA . ALA B 1 3 ? 12.094 5.762 -59.844 1 19.19 3 ALA B CA 1
ATOM 4882 C C . ALA B 1 3 ? 12.344 5.93 -58.344 1 19.19 3 ALA B C 1
ATOM 4884 O O . ALA B 1 3 ? 11.477 6.418 -57.625 1 19.19 3 ALA B O 1
ATOM 4885 N N . CYS B 1 4 ? 13.055 5.047 -57.625 1 20.89 4 CYS B N 1
ATOM 4886 C CA . CYS B 1 4 ? 13.57 4.699 -56.312 1 20.89 4 CYS B CA 1
ATOM 4887 C C . CYS B 1 4 ? 14.305 5.879 -55.688 1 20.89 4 CYS B C 1
ATOM 4889 O O . CYS B 1 4 ? 15.414 6.215 -56.094 1 20.89 4 CYS B O 1
ATOM 4891 N N . HIS B 1 5 ? 13.57 7.102 -55.656 1 21.52 5 HIS B N 1
ATOM 4892 C CA . HIS B 1 5 ? 14.195 8.383 -55.344 1 21.52 5 HIS B CA 1
ATOM 4893 C C . HIS B 1 5 ? 14.922 8.336 -54 1 21.52 5 HIS B C 1
ATOM 4895 O O . HIS B 1 5 ? 14.344 7.926 -53 1 21.52 5 HIS B O 1
ATOM 4901 N N . LEU B 1 6 ? 16.234 7.973 -54.031 1 22.41 6 LEU B N 1
ATOM 4902 C CA . LEU B 1 6 ? 17.359 7.762 -53.125 1 22.41 6 LEU B CA 1
ATOM 4903 C C . LEU B 1 6 ? 17.531 8.945 -52.188 1 22.41 6 LEU B C 1
ATOM 4905 O O . LEU B 1 6 ? 17.766 10.07 -52.625 1 22.41 6 LEU B O 1
ATOM 4909 N N . PRO B 1 7 ? 16.625 9.008 -51.125 1 21.12 7 PRO B N 1
ATOM 4910 C CA . PRO B 1 7 ? 16.391 10.289 -50.469 1 21.12 7 PRO B CA 1
ATOM 4911 C C . PRO B 1 7 ? 17.688 10.953 -49.969 1 21.12 7 PRO B C 1
ATOM 4913 O O . PRO B 1 7 ? 18.719 10.297 -49.906 1 21.12 7 PRO B O 1
ATOM 4916 N N . ALA B 1 8 ? 17.641 12.211 -49.531 1 22.02 8 ALA B N 1
ATOM 4917 C CA . ALA B 1 8 ? 18.469 13.406 -49.375 1 22.02 8 ALA B CA 1
ATOM 4918 C C . ALA B 1 8 ? 19.562 13.188 -48.344 1 22.02 8 ALA B C 1
ATOM 4920 O O . ALA B 1 8 ? 19.406 12.406 -47.406 1 22.02 8 ALA B O 1
ATOM 4921 N N . VAL B 1 9 ? 20.844 13.43 -48.719 1 21.81 9 VAL B N 1
ATOM 4922 C CA . VAL B 1 9 ? 22.25 13.461 -48.344 1 21.81 9 VAL B CA 1
ATOM 4923 C C . VAL B 1 9 ? 22.406 14.219 -47 1 21.81 9 VAL B C 1
ATOM 4925 O O . VAL B 1 9 ? 22.047 15.398 -46.938 1 21.81 9 VAL B O 1
ATOM 4928 N N . TRP B 1 10 ? 22.016 13.586 -45.875 1 20.16 10 TRP B N 1
ATOM 4929 C CA . TRP B 1 10 ? 22.016 14.109 -44.531 1 20.16 10 TRP B CA 1
ATOM 4930 C C . TRP B 1 10 ? 23.359 14.75 -44.188 1 20.16 10 TRP B C 1
ATOM 4932 O O . TRP B 1 10 ? 24.391 14.102 -44.25 1 20.16 10 TRP B O 1
ATOM 4942 N N . SER B 1 11 ? 23.625 16.016 -44.688 1 22.08 11 SER B N 1
ATOM 4943 C CA . SER B 1 11 ? 24.812 16.844 -44.562 1 22.08 11 SER B CA 1
ATOM 4944 C C . SER B 1 11 ? 25.219 16.984 -43.094 1 22.08 11 SER B C 1
ATOM 4946 O O . SER B 1 11 ? 24.406 17.391 -42.25 1 22.08 11 SER B O 1
ATOM 4948 N N . CYS B 1 12 ? 25.984 16.062 -42.594 1 22.48 12 CYS B N 1
ATOM 4949 C CA . CYS B 1 12 ? 26.562 15.914 -41.25 1 22.48 12 CYS B CA 1
ATOM 4950 C C . CYS B 1 12 ? 27.266 17.188 -40.812 1 22.48 12 CYS B C 1
ATOM 4952 O O . CYS B 1 12 ? 28.25 17.609 -41.438 1 22.48 12 CYS B O 1
ATOM 4954 N N . PRO B 1 13 ? 26.484 18.219 -40.5 1 26.42 13 PRO B N 1
ATOM 4955 C CA . PRO B 1 13 ? 27.109 19.531 -40.281 1 26.42 13 PRO B CA 1
ATOM 4956 C C . PRO B 1 13 ? 28.281 19.469 -39.312 1 26.42 13 PRO B C 1
ATOM 4958 O O . PRO B 1 13 ? 28.344 18.594 -38.438 1 26.42 13 PRO B O 1
ATOM 4961 N N . ALA B 1 14 ? 29.484 19.781 -39.75 1 26.95 14 ALA B N 1
ATOM 4962 C CA . ALA B 1 14 ? 30.812 19.797 -39.125 1 26.95 14 ALA B CA 1
ATOM 4963 C C . ALA B 1 14 ? 30.75 20.359 -37.719 1 26.95 14 ALA B C 1
ATOM 4965 O O . ALA B 1 14 ? 29.969 21.266 -37.438 1 26.95 14 ALA B O 1
ATOM 4966 N N . PRO B 1 15 ? 31.047 19.562 -36.719 1 24.23 15 PRO B N 1
ATOM 4967 C CA . PRO B 1 15 ? 30.891 19.875 -35.281 1 24.23 15 PRO B CA 1
ATOM 4968 C C . PRO B 1 15 ? 31.422 21.25 -34.938 1 24.23 15 PRO B C 1
ATOM 4970 O O . PRO B 1 15 ? 32.375 21.734 -35.531 1 24.23 15 PRO B O 1
ATOM 4973 N N . ARG B 1 16 ? 30.547 22.109 -34.5 1 30.41 16 ARG B N 1
ATOM 4974 C CA . ARG B 1 16 ? 30.672 23.562 -34.344 1 30.41 16 ARG B CA 1
ATOM 4975 C C . ARG B 1 16 ? 32.031 23.922 -33.719 1 30.41 16 ARG B C 1
ATOM 4977 O O . ARG B 1 16 ? 32.625 24.922 -34.094 1 30.41 16 ARG B O 1
ATOM 4984 N N . TRP B 1 17 ? 32.344 23.062 -32.688 1 28.19 17 TRP B N 1
ATOM 4985 C CA . TRP B 1 17 ? 33.469 23.484 -31.844 1 28.19 17 TRP B CA 1
ATOM 4986 C C . TRP B 1 17 ? 34.781 23.453 -32.625 1 28.19 17 TRP B C 1
ATOM 4988 O O . TRP B 1 17 ? 35.719 24.203 -32.344 1 28.19 17 TRP B O 1
ATOM 4998 N N . LEU B 1 18 ? 34.75 22.438 -33.688 1 28.98 18 LEU B N 1
ATOM 4999 C CA . LEU B 1 18 ? 35.875 22.391 -34.594 1 28.98 18 LEU B CA 1
ATOM 5000 C C . LEU B 1 18 ? 35.969 23.656 -35.438 1 28.98 18 LEU B C 1
ATOM 5002 O O . LEU B 1 18 ? 37.062 24.078 -35.812 1 28.98 18 LEU B O 1
ATOM 5006 N N . ARG B 1 19 ? 34.656 24.125 -35.531 1 32.25 19 ARG B N 1
ATOM 5007 C CA . ARG B 1 19 ? 34.594 25.312 -36.344 1 32.25 19 ARG B CA 1
ATOM 5008 C C . ARG B 1 19 ? 35.281 26.484 -35.688 1 32.25 19 ARG B C 1
ATOM 5010 O O . ARG B 1 19 ? 35.969 27.281 -36.344 1 32.25 19 ARG B O 1
ATOM 5017 N N . ALA B 1 20 ? 34.875 26.484 -34.281 1 29.94 20 ALA B N 1
ATOM 5018 C CA . ALA B 1 20 ? 35.406 27.656 -33.594 1 29.94 20 ALA B CA 1
ATOM 5019 C C . ALA B 1 20 ? 36.938 27.625 -33.531 1 29.94 20 ALA B C 1
ATOM 5021 O O . ALA B 1 20 ? 37.594 28.672 -33.688 1 29.94 20 ALA B O 1
ATOM 5022 N N . VAL B 1 21 ? 37.438 26.344 -33.219 1 27.92 21 VAL B N 1
ATOM 5023 C CA . VAL B 1 21 ? 38.906 26.234 -33.156 1 27.92 21 VAL B CA 1
ATOM 5024 C C . VAL B 1 21 ? 39.469 26.5 -34.562 1 27.92 21 VAL B C 1
ATOM 5026 O O . VAL B 1 21 ? 40.5 27.188 -34.688 1 27.92 21 VAL B O 1
ATOM 5029 N N . ASN B 1 22 ? 38.594 25.891 -35.406 1 27.14 22 ASN B N 1
ATOM 5030 C CA . ASN B 1 22 ? 39.031 26.109 -36.781 1 27.14 22 ASN B CA 1
ATOM 5031 C C . ASN B 1 22 ? 39.031 27.594 -37.125 1 27.14 22 ASN B C 1
ATOM 5033 O O . ASN B 1 22 ? 39.906 28.047 -37.875 1 27.14 22 ASN B O 1
ATOM 5037 N N . ALA B 1 23 ? 37.688 28.047 -36.562 1 32.06 23 ALA B N 1
ATOM 5038 C CA . ALA B 1 23 ? 37.531 29.453 -36.938 1 32.06 23 ALA B CA 1
ATOM 5039 C C . ALA B 1 23 ? 38.688 30.297 -36.406 1 32.06 23 ALA B C 1
ATOM 5041 O O . ALA B 1 23 ? 39.094 31.266 -37.062 1 32.06 23 ALA B O 1
ATOM 5042 N N . ALA B 1 24 ? 38.812 29.906 -35 1 26.77 24 ALA B N 1
ATOM 5043 C CA . ALA B 1 24 ? 39.812 30.781 -34.406 1 26.77 24 ALA B CA 1
ATOM 5044 C C . ALA B 1 24 ? 41.188 30.562 -35.062 1 26.77 24 ALA B C 1
ATOM 5046 O O . ALA B 1 24 ? 42 31.484 -35.094 1 26.77 24 ALA B O 1
ATOM 5047 N N . ILE B 1 25 ? 41.344 29.031 -35.219 1 26.14 25 ILE B N 1
ATOM 5048 C CA . ILE B 1 25 ? 42.656 28.797 -35.781 1 26.14 25 ILE B CA 1
ATOM 5049 C C . ILE B 1 25 ? 42.656 29.188 -37.25 1 26.14 25 ILE B C 1
ATOM 5051 O O . ILE B 1 25 ? 41.812 28.703 -38.031 1 26.14 25 ILE B O 1
ATOM 5055 N N . GLY B 1 26 ? 42.594 30.438 -37.438 1 24.59 26 GLY B N 1
ATOM 5056 C CA . GLY B 1 26 ? 42.594 31.156 -38.688 1 24.59 26 GLY B CA 1
ATOM 5057 C C . GLY B 1 26 ? 43.094 30.297 -39.875 1 24.59 26 GLY B C 1
ATOM 5058 O O . GLY B 1 26 ? 42.625 30.453 -41 1 24.59 26 GLY B O 1
ATOM 5059 N N . ARG B 1 27 ? 44.438 29.922 -39.75 1 23.86 27 ARG B N 1
ATOM 5060 C CA . ARG B 1 27 ? 45.219 29.766 -40.969 1 23.86 27 ARG B CA 1
ATOM 5061 C C . ARG B 1 27 ? 45.031 28.375 -41.562 1 23.86 27 ARG B C 1
ATOM 5063 O O . ARG B 1 27 ? 44.719 27.422 -40.844 1 23.86 27 ARG B O 1
ATOM 5070 N N . PRO B 1 28 ? 44.844 28.281 -42.938 1 26.33 28 PRO B N 1
ATOM 5071 C CA . PRO B 1 28 ? 44.688 27.141 -43.844 1 26.33 28 PRO B CA 1
ATOM 5072 C C . PRO B 1 28 ? 45.719 26.031 -43.531 1 26.33 28 PRO B C 1
ATOM 5074 O O . PRO B 1 28 ? 46.812 26.297 -43.062 1 26.33 28 PRO B O 1
ATOM 5077 N N . VAL B 1 29 ? 45.281 24.875 -43.094 1 24.98 29 VAL B N 1
ATOM 5078 C CA . VAL B 1 29 ? 46.062 23.656 -42.812 1 24.98 29 VAL B CA 1
ATOM 5079 C C . VAL B 1 29 ? 47.094 23.422 -43.875 1 24.98 29 VAL B C 1
ATOM 5081 O O . VAL B 1 29 ? 46.781 23.5 -45.094 1 24.98 29 VAL B O 1
ATOM 5084 N N . VAL B 1 30 ? 48.438 23.578 -43.594 1 22.06 30 VAL B N 1
ATOM 5085 C CA . VAL B 1 30 ? 49.719 23.547 -44.281 1 22.06 30 VAL B CA 1
ATOM 5086 C C . VAL B 1 30 ? 49.812 22.297 -45.156 1 22.06 30 VAL B C 1
ATOM 5088 O O . VAL B 1 30 ? 49.5 21.203 -44.719 1 22.06 30 VAL B O 1
ATOM 5091 N N . THR B 1 31 ? 49.5 22.531 -46.5 1 22.47 31 THR B N 1
ATOM 5092 C CA . THR B 1 31 ? 49.688 21.594 -47.594 1 22.47 31 THR B CA 1
ATOM 5093 C C . THR B 1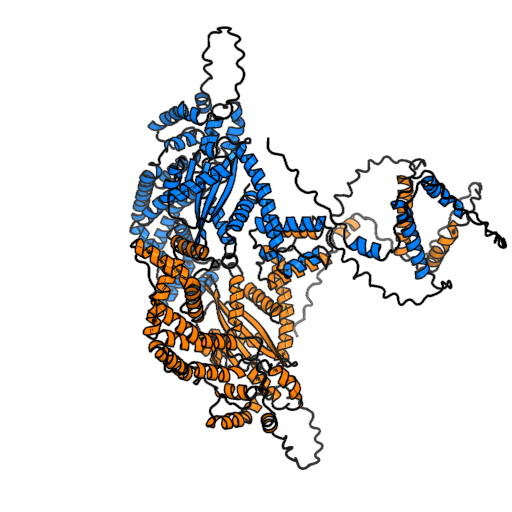 31 ? 51.125 21.047 -47.625 1 22.47 31 THR B C 1
ATOM 5095 O O . THR B 1 31 ? 52.062 21.812 -47.719 1 22.47 31 THR B O 1
ATOM 5098 N N . TRP B 1 32 ? 51.5 20.172 -46.719 1 19.58 32 TRP B N 1
ATOM 5099 C CA . TRP B 1 32 ? 52.844 19.656 -46.594 1 19.58 32 TRP B CA 1
ATOM 5100 C C . TRP B 1 32 ? 53.312 19 -47.906 1 19.58 32 TRP B C 1
ATOM 5102 O O . TRP B 1 32 ? 52.656 18.062 -48.375 1 19.58 32 TRP B O 1
ATOM 5112 N N . SER B 1 33 ? 53.688 19.906 -48.875 1 19.27 33 SER B N 1
ATOM 5113 C CA . SER B 1 33 ? 54.312 19.484 -50.125 1 19.27 33 SER B CA 1
ATOM 5114 C C . SER B 1 33 ? 55.562 18.688 -49.844 1 19.27 33 SER B C 1
ATOM 5116 O O . SER B 1 33 ? 56.188 18.812 -48.812 1 19.27 33 SER B O 1
ATOM 5118 N N . ALA B 1 34 ? 55.875 17.594 -50.5 1 20.12 34 ALA B N 1
ATOM 5119 C CA . ALA B 1 34 ? 56.906 16.562 -50.562 1 20.12 34 ALA B CA 1
ATOM 5120 C C . ALA B 1 34 ? 58.281 17.188 -50.562 1 20.12 34 ALA B C 1
ATOM 5122 O O . ALA B 1 34 ? 59.312 16.469 -50.594 1 20.12 34 ALA B O 1
ATOM 5123 N N . GLY B 1 35 ? 58.5 18.656 -50.625 1 19.59 35 GLY B N 1
ATOM 5124 C CA . GLY B 1 35 ? 59.781 19.125 -51.094 1 19.59 35 GLY B CA 1
ATOM 5125 C C . GLY B 1 35 ? 60.906 18.906 -50.094 1 19.59 35 GLY B C 1
ATOM 5126 O O . GLY B 1 35 ? 60.625 18.672 -48.906 1 19.59 35 GLY B O 1
ATOM 5127 N N . ALA B 1 36 ? 62.312 18.891 -50.469 1 20.8 36 ALA B N 1
ATOM 5128 C CA . ALA B 1 36 ? 63.656 18.625 -49.969 1 20.8 36 ALA B CA 1
ATOM 5129 C C . ALA B 1 36 ? 64 19.562 -48.844 1 20.8 36 ALA B C 1
ATOM 5131 O O . ALA B 1 36 ? 64.188 20.75 -49.062 1 20.8 36 ALA B O 1
ATOM 5132 N N . CYS B 1 37 ? 63.344 19.734 -47.719 1 19.19 37 CYS B N 1
ATOM 5133 C CA . CYS B 1 37 ? 63.562 20.844 -46.781 1 19.19 37 CYS B CA 1
ATOM 5134 C C . CYS B 1 37 ? 65 20.812 -46.25 1 19.19 37 CYS B C 1
ATOM 5136 O O . CYS B 1 37 ? 65.438 19.828 -45.656 1 19.19 37 CYS B O 1
ATOM 5138 N N . GLU B 1 38 ? 65.938 21.5 -46.969 1 20.23 38 GLU B N 1
ATOM 5139 C CA . GLU B 1 38 ? 67.375 21.75 -46.75 1 20.23 38 GLU B CA 1
ATOM 5140 C C . GLU B 1 38 ? 67.625 22.422 -45.406 1 20.23 38 GLU B C 1
ATOM 5142 O O . GLU B 1 38 ? 67.312 23.594 -45.25 1 20.23 38 GLU B O 1
ATOM 5147 N N . THR B 1 39 ? 67.188 21.922 -44.281 1 19.88 39 THR B N 1
ATOM 5148 C CA . THR B 1 39 ? 67.312 22.656 -43.031 1 19.88 39 THR B CA 1
ATOM 5149 C C . THR B 1 39 ? 68.812 22.938 -42.719 1 19.88 39 THR B C 1
ATOM 5151 O O . THR B 1 39 ? 69.625 22.016 -42.594 1 19.88 39 THR B O 1
ATOM 5154 N N . THR B 1 40 ? 69.312 24 -43.344 1 19.73 40 THR B N 1
ATOM 5155 C CA . THR B 1 40 ? 70.688 24.516 -43.219 1 19.73 40 THR B CA 1
ATOM 5156 C C . THR B 1 40 ? 70.938 24.875 -41.781 1 19.73 40 THR B C 1
ATOM 5158 O O . THR B 1 40 ? 70.25 25.625 -41.125 1 19.73 40 THR B O 1
ATOM 5161 N N . PHE B 1 41 ? 71.562 23.984 -40.969 1 21.12 41 PHE B N 1
ATOM 5162 C CA . PHE B 1 41 ? 71.938 24.078 -39.562 1 21.12 41 PHE B CA 1
ATOM 5163 C C . PHE B 1 41 ? 73 25.125 -39.375 1 21.12 41 PHE B C 1
ATOM 5165 O O . PHE B 1 41 ? 74.062 25.062 -39.969 1 21.12 41 PHE B O 1
ATOM 5172 N N . PRO B 1 42 ? 72.5 26.422 -39.281 1 20.62 42 PRO B N 1
ATOM 5173 C CA . PRO B 1 42 ? 73.562 27.453 -39.25 1 20.62 42 PRO B CA 1
ATOM 5174 C C . PRO B 1 42 ? 74.625 27.172 -38.25 1 20.62 42 PRO B C 1
ATOM 5176 O O . PRO B 1 42 ? 74.438 26.469 -37.25 1 20.62 42 PRO B O 1
ATOM 5179 N N . ARG B 1 43 ? 75.875 27.422 -38.688 1 22.28 43 ARG B N 1
ATOM 5180 C CA . ARG B 1 43 ? 77.188 27.219 -38.125 1 22.28 43 ARG B CA 1
ATOM 5181 C C . ARG B 1 43 ? 77.438 28.047 -36.875 1 22.28 43 ARG B C 1
ATOM 5183 O O . ARG B 1 43 ? 77.5 29.281 -36.938 1 22.28 43 ARG B O 1
ATOM 5190 N N . LEU B 1 44 ? 76.562 27.984 -35.812 1 20.27 44 LEU B N 1
ATOM 5191 C CA . LEU B 1 44 ? 76.812 28.875 -34.688 1 20.27 44 LEU B CA 1
ATOM 5192 C C . LEU B 1 44 ? 78.25 28.828 -34.25 1 20.27 44 LEU B C 1
ATOM 5194 O O . LEU B 1 44 ? 78.812 27.734 -34 1 20.27 44 LEU B O 1
ATOM 5198 N N . SER B 1 45 ? 79.125 29.734 -34.688 1 20.02 45 SER B N 1
ATOM 5199 C CA . SER B 1 45 ? 80.562 29.953 -34.594 1 20.02 45 SER B CA 1
ATOM 5200 C C . SER B 1 45 ? 81.062 29.875 -33.156 1 20.02 45 SER B C 1
ATOM 5202 O O . SER B 1 45 ? 82.25 29.656 -32.906 1 20.02 45 SER B O 1
ATOM 5204 N N . GLY B 1 46 ? 80.375 30.594 -32.281 1 20.47 46 GLY B N 1
ATOM 5205 C CA . GLY B 1 46 ? 81.125 31.266 -31.266 1 20.47 46 GLY B CA 1
ATOM 5206 C C . GLY B 1 46 ? 81.938 30.297 -30.422 1 20.47 46 GLY B C 1
ATOM 5207 O O . GLY B 1 46 ? 81.812 29.078 -30.516 1 20.47 46 GLY B O 1
ATOM 5208 N N . ASP B 1 47 ? 82.688 30.859 -29.297 1 21.38 47 ASP B N 1
ATOM 5209 C CA . ASP B 1 47 ? 83.875 30.562 -28.469 1 21.38 47 ASP B CA 1
ATOM 5210 C C . ASP B 1 47 ? 83.688 29.25 -27.719 1 21.38 47 ASP B C 1
ATOM 5212 O O . ASP B 1 47 ? 82.562 28.859 -27.391 1 21.38 47 ASP B O 1
ATOM 5216 N N . ARG B 1 48 ? 84.875 28.469 -27.594 1 23.42 48 ARG B N 1
ATOM 5217 C CA . ARG B 1 48 ? 85.375 27.125 -27.406 1 23.42 48 ARG B CA 1
ATOM 5218 C C . ARG B 1 48 ? 85.125 26.625 -26 1 23.42 48 ARG B C 1
ATOM 5220 O O . ARG B 1 48 ? 85.562 25.547 -25.609 1 23.42 48 ARG B O 1
ATOM 5227 N N . SER B 1 49 ? 84.875 27.625 -24.984 1 21.12 49 SER B N 1
ATOM 5228 C CA . SER B 1 49 ? 85.312 27.094 -23.688 1 21.12 49 SER B CA 1
ATOM 5229 C C . SER B 1 49 ? 84.625 25.766 -23.375 1 21.12 49 SER B C 1
ATOM 5231 O O . SER B 1 49 ? 83.438 25.719 -23.25 1 21.12 49 SER B O 1
ATOM 5233 N N . VAL B 1 50 ? 85.25 24.719 -24 1 22.98 50 VAL B N 1
ATOM 5234 C CA . VAL B 1 50 ? 84.812 23.328 -24.156 1 22.98 50 VAL B CA 1
ATOM 5235 C C . VAL B 1 50 ? 84.625 22.703 -22.766 1 22.98 50 VAL B C 1
ATOM 5237 O O . VAL B 1 50 ? 85.562 22.5 -22.016 1 22.98 50 VAL B O 1
ATOM 5240 N N . ILE B 1 51 ? 83.938 23.547 -21.859 1 20.5 51 ILE B N 1
ATOM 5241 C CA . ILE B 1 51 ? 83.938 22.938 -20.531 1 20.5 51 ILE B CA 1
ATOM 5242 C C . ILE B 1 51 ? 83.688 21.438 -20.656 1 20.5 51 ILE B C 1
ATOM 5244 O O . ILE B 1 51 ? 82.75 20.984 -21.281 1 20.5 51 ILE B O 1
ATOM 5248 N N . ASP B 1 52 ? 84.938 20.797 -20.688 1 21.44 52 ASP B N 1
ATOM 5249 C CA . ASP B 1 52 ? 85.125 19.359 -20.828 1 21.44 52 ASP B CA 1
ATOM 5250 C C . ASP B 1 52 ? 84.188 18.562 -19.984 1 21.44 52 ASP B C 1
ATOM 5252 O O . ASP B 1 52 ? 84.438 18.281 -18.812 1 21.44 52 ASP B O 1
ATOM 5256 N N . CYS B 1 53 ? 83.125 19.266 -19.609 1 20.08 53 CYS B N 1
ATOM 5257 C CA . CYS B 1 53 ? 82.375 18.484 -18.641 1 20.08 53 CYS B CA 1
ATOM 5258 C C . CYS B 1 53 ? 82.062 17.078 -19.156 1 20.08 53 CYS B C 1
ATOM 5260 O O . CYS B 1 53 ? 81.625 16.922 -20.297 1 20.08 53 CYS B O 1
ATOM 5262 N N . PRO B 1 54 ? 82.875 16.156 -18.641 1 21.39 54 PRO B N 1
ATOM 5263 C CA . PRO B 1 54 ? 82.875 14.875 -19.328 1 21.39 54 PRO B CA 1
ATOM 5264 C C . PRO B 1 54 ? 81.5 14.469 -19.812 1 21.39 54 PRO B C 1
ATOM 5266 O O . PRO B 1 54 ? 80.5 14.727 -19.141 1 21.39 54 PRO B O 1
ATOM 5269 N N . ALA B 1 55 ? 81.25 14.75 -21.078 1 21.48 55 ALA B N 1
ATOM 5270 C CA . ALA B 1 55 ? 80.125 14.57 -21.953 1 21.48 55 ALA B CA 1
ATOM 5271 C C . ALA B 1 55 ? 79.438 13.203 -21.75 1 21.48 55 ALA B C 1
ATOM 5273 O O . ALA B 1 55 ? 78.5 12.844 -22.469 1 21.48 55 ALA B O 1
ATOM 5274 N N . PRO B 1 56 ? 80.25 12.43 -20.922 1 21.41 56 PRO B N 1
ATOM 5275 C CA . PRO B 1 56 ? 80.062 11.055 -21.375 1 21.41 56 PRO B CA 1
ATOM 5276 C C . PRO B 1 56 ? 78.562 10.617 -21.281 1 21.41 56 PRO B C 1
ATOM 5278 O O . PRO B 1 56 ? 78.062 10.008 -22.219 1 21.41 56 PRO B O 1
ATOM 5281 N N . THR B 1 57 ? 78.188 10.555 -19.953 1 22.56 57 THR B N 1
ATOM 5282 C CA . THR B 1 57 ? 77.312 9.438 -19.562 1 22.56 57 THR B CA 1
ATOM 5283 C C . THR B 1 57 ? 75.875 9.711 -19.938 1 22.56 57 THR B C 1
ATOM 5285 O O . THR B 1 57 ? 75 8.938 -19.594 1 22.56 57 THR B O 1
ATOM 5288 N N . LEU B 1 58 ? 75.562 10.984 -20.25 1 23.95 58 LEU B N 1
ATOM 5289 C CA . LEU B 1 58 ? 74.188 11.336 -20.688 1 23.95 58 LEU B CA 1
ATOM 5290 C C . LEU B 1 58 ? 73.75 10.516 -21.906 1 23.95 58 LEU B C 1
ATOM 5292 O O . LEU B 1 58 ? 72.625 10.641 -22.375 1 23.95 58 LEU B O 1
ATOM 5296 N N . ILE B 1 59 ? 74.688 10.133 -22.562 1 24.45 59 ILE B N 1
ATOM 5297 C CA . ILE B 1 59 ? 74.688 9.672 -23.953 1 24.45 59 ILE B CA 1
ATOM 5298 C C . ILE B 1 59 ? 74 8.32 -24.047 1 24.45 59 ILE B C 1
ATOM 5300 O O . ILE B 1 59 ? 73.375 8 -25.078 1 24.45 59 ILE B O 1
ATOM 5304 N N . LEU B 1 60 ? 74.312 7.492 -22.969 1 24.81 60 LEU B N 1
ATOM 5305 C CA . LEU B 1 60 ? 74 6.102 -23.281 1 24.81 60 LEU B CA 1
ATOM 5306 C C . LEU B 1 60 ? 72.5 5.867 -23.281 1 24.81 60 LEU B C 1
ATOM 5308 O O . LEU B 1 60 ? 72 4.844 -23.766 1 24.81 60 LEU B O 1
ATOM 5312 N N . LEU B 1 61 ? 71.812 6.562 -22.219 1 27.08 61 LEU B N 1
ATOM 5313 C CA . LEU B 1 61 ? 70.375 6.352 -22.141 1 27.08 61 LEU B CA 1
ATOM 5314 C C . LEU B 1 61 ? 69.688 6.906 -23.375 1 27.08 61 LEU B C 1
ATOM 5316 O O . LEU B 1 61 ? 68.5 6.668 -23.578 1 27.08 61 LEU B O 1
ATOM 5320 N N . VAL B 1 62 ? 70.312 7.848 -24.109 1 29.77 62 VAL B N 1
ATOM 5321 C CA . VAL B 1 62 ? 70 8.578 -25.328 1 29.77 62 VAL B CA 1
ATOM 5322 C C . VAL B 1 62 ? 70 7.617 -26.516 1 29.77 62 VAL B C 1
ATOM 5324 O O . VAL B 1 62 ? 69.125 7.715 -27.391 1 29.77 62 VAL B O 1
ATOM 5327 N N . PRO B 1 63 ? 71.062 6.73 -26.469 1 28.56 63 PRO B N 1
ATOM 5328 C CA . PRO B 1 63 ? 71.125 5.93 -27.703 1 28.56 63 PRO B CA 1
ATOM 5329 C C . PRO B 1 63 ? 69.875 5.027 -27.875 1 28.56 63 PRO B C 1
ATOM 5331 O O . PRO B 1 63 ? 69.438 4.812 -29 1 28.56 63 PRO B O 1
ATOM 5334 N N . ALA B 1 64 ? 69.5 4.402 -26.703 1 29.56 64 ALA B N 1
ATOM 5335 C CA . ALA B 1 64 ? 68.438 3.432 -26.922 1 29.56 64 ALA B CA 1
ATOM 5336 C C . ALA B 1 64 ? 67.125 4.125 -27.344 1 29.56 64 ALA B C 1
ATOM 5338 O O . ALA B 1 64 ? 66.375 3.596 -28.156 1 29.56 64 ALA B O 1
ATOM 5339 N N . PHE B 1 65 ? 66.875 5.387 -26.859 1 32.34 65 PHE B N 1
ATOM 5340 C CA . PHE B 1 65 ? 65.812 6.273 -27.359 1 32.34 65 PHE B CA 1
ATOM 5341 C C . PHE B 1 65 ? 66.125 6.77 -28.766 1 32.34 65 PHE B C 1
ATOM 5343 O O . PHE B 1 65 ? 65.25 6.914 -29.609 1 32.34 65 PHE B O 1
ATOM 5350 N N . PHE B 1 66 ? 67.375 7.184 -28.969 1 33.62 66 PHE B N 1
ATOM 5351 C CA . PHE B 1 66 ? 67.875 7.59 -30.297 1 33.62 66 PHE B CA 1
ATOM 5352 C C . PHE B 1 66 ? 67.812 6.418 -31.266 1 33.62 66 PHE B C 1
ATOM 5354 O O . PHE B 1 66 ? 67.5 6.594 -32.438 1 33.62 66 PHE B O 1
ATOM 5361 N N . CYS B 1 67 ? 68.312 5.148 -30.781 1 31.31 67 CYS B N 1
ATOM 5362 C CA . CYS B 1 67 ? 68.188 3.994 -31.672 1 31.31 67 CYS B CA 1
ATOM 5363 C C . CYS B 1 67 ? 66.688 3.758 -32.031 1 31.31 67 CYS B C 1
ATOM 5365 O O . CYS B 1 67 ? 66.375 3.502 -33.188 1 31.31 67 CYS B O 1
ATOM 5367 N N . CYS B 1 68 ? 65.812 3.836 -30.953 1 30.8 68 CYS B N 1
ATOM 5368 C CA . CYS B 1 68 ? 64.375 3.711 -31.312 1 30.8 68 CYS B CA 1
ATOM 5369 C C . CYS B 1 68 ? 63.938 4.91 -32.125 1 30.8 68 CYS B C 1
ATOM 5371 O O . CYS B 1 68 ? 63.062 4.777 -33 1 30.8 68 CYS B O 1
ATOM 5373 N N . PHE B 1 69 ? 64.438 6.152 -31.984 1 38.25 69 PHE B N 1
ATOM 5374 C CA . PHE B 1 69 ? 64.25 7.316 -32.812 1 38.25 69 PHE B CA 1
ATOM 5375 C C . PHE B 1 69 ? 64.812 7.086 -34.219 1 38.25 69 PHE B C 1
ATOM 5377 O O . PHE B 1 69 ? 64.125 7.355 -35.219 1 38.25 69 PHE B O 1
ATOM 5384 N N . LEU B 1 70 ? 66.062 6.684 -34.312 1 33.47 70 LEU B N 1
ATOM 5385 C CA . LEU B 1 70 ? 66.625 6.375 -35.625 1 33.47 70 LEU B CA 1
ATOM 5386 C C . LEU B 1 70 ? 65.938 5.184 -36.25 1 33.47 70 LEU B C 1
ATOM 5388 O O . LEU B 1 70 ? 65.812 5.094 -37.469 1 33.47 70 LEU B O 1
ATOM 5392 N N . ARG B 1 71 ? 65.688 4.098 -35.25 1 36.81 71 ARG B N 1
ATOM 5393 C CA . ARG B 1 71 ? 65 2.998 -35.875 1 36.81 71 ARG B CA 1
ATOM 5394 C C . ARG B 1 71 ? 63.5 3.33 -36 1 36.81 71 ARG B C 1
ATOM 5396 O O . ARG B 1 71 ? 62.719 2.539 -36.562 1 36.81 71 ARG B O 1
ATOM 5403 N N . GLY B 1 72 ? 62.969 4.68 -36.156 1 35.44 72 GLY B N 1
ATOM 5404 C CA . GLY B 1 72 ? 61.688 5.328 -36.406 1 35.44 72 GLY B CA 1
ATOM 5405 C C . GLY B 1 72 ? 60.594 4.938 -35.438 1 35.44 72 GLY B C 1
ATOM 5406 O O . GLY B 1 72 ? 59.406 5.203 -35.656 1 35.44 72 GLY B O 1
ATOM 5407 N N . THR B 1 73 ? 60.812 3.922 -34.469 1 35.09 73 THR B N 1
ATOM 5408 C CA . THR B 1 73 ? 59.719 3.318 -33.688 1 35.09 73 THR B CA 1
ATOM 5409 C C . THR B 1 73 ? 59.562 4.055 -32.375 1 35.09 73 THR B C 1
ATOM 5411 O O . THR B 1 73 ? 59.219 3.445 -31.359 1 35.09 73 THR B O 1
ATOM 5414 N N . LEU B 1 74 ? 59.875 5.262 -32.156 1 35.88 74 LEU B N 1
ATOM 5415 C CA . LEU B 1 74 ? 59.75 6.027 -30.906 1 35.88 74 LEU B CA 1
ATOM 5416 C C . LEU B 1 74 ? 58.281 6.23 -30.562 1 35.88 74 LEU B C 1
ATOM 5418 O O . LEU B 1 74 ? 57.531 6.867 -31.328 1 35.88 74 LEU B O 1
ATOM 5422 N N . ARG B 1 75 ? 57.656 5.34 -29.906 1 36.03 75 ARG B N 1
ATOM 5423 C CA . ARG B 1 75 ? 56.219 5.543 -29.625 1 36.03 75 ARG B CA 1
ATOM 5424 C C . ARG B 1 75 ? 56.031 6.664 -28.609 1 36.03 75 ARG B C 1
ATOM 5426 O O . ARG B 1 75 ? 56.938 6.984 -27.844 1 36.03 75 ARG B O 1
ATOM 5433 N N . ARG B 1 76 ? 54.906 7.426 -28.625 1 42 76 ARG B N 1
ATOM 5434 C CA . ARG B 1 76 ? 54.406 8.547 -27.844 1 42 76 ARG B CA 1
ATOM 5435 C C . ARG B 1 76 ? 54.562 8.281 -26.344 1 42 76 ARG B C 1
ATOM 5437 O O . ARG B 1 76 ? 54.844 9.195 -25.578 1 42 76 ARG B O 1
ATOM 5444 N N . SER B 1 77 ? 54.438 7.031 -26.016 1 38.34 77 SER B N 1
ATOM 5445 C CA . SER B 1 77 ? 54.375 6.613 -24.625 1 38.34 77 SER B CA 1
ATOM 5446 C C . SER B 1 77 ? 55.719 6.754 -23.938 1 38.34 77 SER B C 1
ATOM 5448 O O . SER B 1 77 ? 55.781 7.043 -22.734 1 38.34 77 SER B O 1
ATOM 5450 N N . ASP B 1 78 ? 56.719 6.578 -24.719 1 40.03 78 ASP B N 1
ATOM 5451 C CA . ASP B 1 78 ? 58.062 6.602 -24.188 1 40.03 78 ASP B CA 1
ATOM 5452 C C . ASP B 1 78 ? 58.5 8.023 -23.844 1 40.03 78 ASP B C 1
ATOM 5454 O O . ASP B 1 78 ? 59.156 8.25 -22.828 1 40.03 78 ASP B O 1
ATOM 5458 N N . VAL B 1 79 ? 58.094 8.961 -24.766 1 42.5 79 VAL B N 1
ATOM 5459 C CA . VAL B 1 79 ? 58.375 10.383 -24.562 1 42.5 79 VAL B CA 1
ATOM 5460 C C . VAL B 1 79 ? 57.656 10.867 -23.297 1 42.5 79 VAL B C 1
ATOM 5462 O O . VAL B 1 79 ? 58.219 11.609 -22.5 1 42.5 79 VAL B O 1
ATOM 5465 N N . CYS B 1 80 ? 56.438 10.32 -23.062 1 40.78 80 CYS B N 1
ATOM 5466 C CA . CYS B 1 80 ? 55.625 10.75 -21.922 1 40.78 80 CYS B CA 1
ATOM 5467 C C . CYS B 1 80 ? 56.219 10.273 -20.609 1 40.78 80 CYS B C 1
ATOM 5469 O O . CYS B 1 80 ? 56.188 10.992 -19.609 1 40.78 80 CYS B O 1
ATOM 5471 N N . LEU B 1 81 ? 56.906 9.133 -20.594 1 42.88 81 LEU B N 1
ATOM 5472 C CA . LEU B 1 81 ? 57.531 8.586 -19.391 1 42.88 81 LEU B CA 1
ATOM 5473 C C . LEU B 1 81 ? 58.75 9.406 -18.984 1 42.88 81 LEU B C 1
ATOM 5475 O O . LEU B 1 81 ? 58.938 9.672 -17.797 1 42.88 81 LEU B O 1
ATOM 5479 N N . LEU B 1 82 ? 59.469 9.859 -19.969 1 41.38 82 LEU B N 1
ATOM 5480 C CA . LEU B 1 82 ? 60.656 10.672 -19.719 1 41.38 82 LEU B CA 1
ATOM 5481 C C . LEU B 1 82 ? 60.25 12.023 -19.125 1 41.38 82 LEU B C 1
ATOM 5483 O O . LEU B 1 82 ? 60.906 12.508 -18.188 1 41.38 82 LEU B O 1
ATOM 5487 N N . ILE B 1 83 ? 59.125 12.516 -19.688 1 44.81 83 ILE B N 1
ATOM 5488 C CA . ILE B 1 83 ? 58.625 13.805 -19.219 1 44.81 83 ILE B CA 1
ATOM 5489 C C . ILE B 1 83 ? 58.156 13.695 -17.781 1 44.81 83 ILE B C 1
ATOM 5491 O O . ILE B 1 83 ? 58.438 14.586 -16.969 1 44.81 83 ILE B O 1
ATOM 5495 N N . ARG B 1 84 ? 57.625 12.523 -17.422 1 45.09 84 ARG B N 1
ATOM 5496 C CA . ARG B 1 84 ? 57.094 12.344 -16.078 1 45.09 84 ARG B CA 1
ATOM 5497 C C . ARG B 1 84 ? 58.219 12.172 -15.062 1 45.09 84 ARG B C 1
ATOM 5499 O O . ARG B 1 84 ? 58.156 12.695 -13.953 1 45.09 84 ARG B O 1
ATOM 5506 N N . VAL B 1 85 ? 59.219 11.484 -15.461 1 44.88 85 VAL B N 1
ATOM 5507 C CA . VAL B 1 85 ? 60.375 11.242 -14.586 1 44.88 85 VAL B CA 1
ATOM 5508 C C . VAL B 1 85 ? 61.125 12.547 -14.344 1 44.88 85 VAL B C 1
ATOM 5510 O O . VAL B 1 85 ? 61.5 12.852 -13.211 1 44.88 85 VAL B O 1
ATOM 5513 N N . LEU B 1 86 ? 61.281 13.312 -15.453 1 43.69 86 LEU B N 1
ATOM 5514 C CA . LEU B 1 86 ? 61.969 14.586 -15.328 1 43.69 86 LEU B CA 1
ATOM 5515 C C . LEU B 1 86 ? 61.156 15.578 -14.508 1 43.69 86 LEU B C 1
ATOM 5517 O O . LEU B 1 86 ? 61.719 16.359 -13.734 1 43.69 86 LEU B O 1
ATOM 5521 N N . GLY B 1 87 ? 59.844 15.508 -14.711 1 45.97 87 GLY B N 1
ATOM 5522 C CA . GLY B 1 87 ? 58.938 16.344 -13.945 1 45.97 87 GLY B CA 1
ATOM 5523 C C . GLY B 1 87 ? 58.969 16.062 -12.461 1 45.97 87 GLY B C 1
ATOM 5524 O O . GLY B 1 87 ? 59 16.984 -11.641 1 45.97 87 GLY B O 1
ATOM 5525 N N . SER B 1 88 ? 59 14.766 -12.086 1 47.88 88 SER B N 1
ATOM 5526 C CA . SER B 1 88 ? 59.062 14.375 -10.688 1 47.88 88 SER B CA 1
ATOM 5527 C C . SER B 1 88 ? 60.375 14.758 -10.062 1 47.88 88 SER B C 1
ATOM 5529 O O . SER B 1 88 ? 60.438 15.172 -8.898 1 47.88 88 SER B O 1
ATOM 5531 N N . LEU B 1 89 ? 61.438 14.664 -10.789 1 46.66 89 LEU B N 1
ATOM 5532 C CA . LEU B 1 89 ? 62.75 15.047 -10.305 1 46.66 89 LEU B CA 1
ATOM 5533 C C . LEU B 1 89 ? 62.844 16.562 -10.133 1 46.66 89 LEU B C 1
ATOM 5535 O O . LEU B 1 89 ? 63.406 17.047 -9.148 1 46.66 89 LEU B O 1
ATOM 5539 N N . GLN B 1 90 ? 62.281 17.297 -11.141 1 46.59 90 GLN B N 1
ATOM 5540 C CA . GLN B 1 90 ? 62.25 18.766 -11.039 1 46.59 90 GLN B CA 1
ATOM 5541 C C . GLN B 1 90 ? 61.438 19.203 -9.82 1 46.59 90 GLN B C 1
ATOM 5543 O O . GLN B 1 90 ? 61.844 20.125 -9.102 1 46.59 90 GLN B O 1
ATOM 5548 N N . TYR B 1 91 ? 60.281 18.531 -9.586 1 48.84 91 TYR B N 1
ATOM 5549 C CA . TYR B 1 91 ? 59.469 18.844 -8.422 1 48.84 91 TYR B CA 1
ATOM 5550 C C . TYR B 1 91 ? 60.219 18.562 -7.129 1 48.84 91 TYR B C 1
ATOM 5552 O O . TYR B 1 91 ? 60.219 19.375 -6.207 1 48.84 91 TYR B O 1
ATOM 5560 N N . HIS B 1 92 ? 60.875 17.484 -7.059 1 45.91 92 HIS B N 1
ATOM 5561 C CA . HIS B 1 92 ? 61.688 17.125 -5.898 1 45.91 92 HIS B CA 1
ATOM 5562 C C . HIS B 1 92 ? 62.781 18.156 -5.664 1 45.91 92 HIS B C 1
ATOM 5564 O O . HIS B 1 92 ? 63 18.578 -4.527 1 45.91 92 HIS B O 1
ATOM 5570 N N . LEU B 1 93 ? 63.438 18.531 -6.695 1 45.09 93 LEU B N 1
ATOM 5571 C CA . LEU B 1 93 ? 64.562 19.484 -6.559 1 45.09 93 LEU B CA 1
ATOM 5572 C C . LEU B 1 93 ? 64 20.844 -6.117 1 45.09 93 LEU B C 1
ATOM 5574 O O . LEU B 1 93 ? 64.625 21.5 -5.262 1 45.09 93 LEU B O 1
ATOM 5578 N N . ARG B 1 94 ? 62.906 21.203 -6.746 1 49.75 94 ARG B N 1
ATOM 5579 C CA . ARG B 1 94 ? 62.312 22.484 -6.395 1 49.75 94 ARG B CA 1
ATOM 5580 C C . ARG B 1 94 ? 61.812 22.484 -4.953 1 49.75 94 ARG B C 1
ATOM 5582 O O . ARG B 1 94 ? 61.938 23.484 -4.242 1 49.75 94 ARG B O 1
ATOM 5589 N N . ALA B 1 95 ? 61.219 21.312 -4.621 1 46.56 95 ALA B N 1
ATOM 5590 C CA . ALA B 1 95 ? 60.531 21.25 -3.328 1 46.56 95 ALA B CA 1
ATOM 5591 C C . ALA B 1 95 ? 61.531 21.062 -2.195 1 46.56 95 ALA B C 1
ATOM 5593 O O . ALA B 1 95 ? 61.406 21.656 -1.128 1 46.56 95 ALA B O 1
ATOM 5594 N N . LYS B 1 96 ? 62.531 20.219 -2.434 1 44.41 96 LYS B N 1
ATOM 5595 C CA . LYS B 1 96 ? 63.375 19.859 -1.293 1 44.41 96 LYS B CA 1
ATOM 5596 C C . LYS B 1 96 ? 64.688 20.609 -1.318 1 44.41 96 LYS B C 1
ATOM 5598 O O . LYS B 1 96 ? 65.438 20.641 -0.319 1 44.41 96 LYS B O 1
ATOM 5603 N N . HIS B 1 97 ? 65.188 21.203 -2.549 1 35.5 97 HIS B N 1
ATOM 5604 C CA . HIS B 1 97 ? 66.438 21.938 -2.621 1 35.5 97 HIS B CA 1
ATOM 5605 C C . HIS B 1 97 ? 66.25 23.328 -3.219 1 35.5 97 HIS B C 1
ATOM 5607 O O . HIS B 1 97 ? 66.625 23.594 -4.352 1 35.5 97 HIS B O 1
ATOM 5613 N N . PRO B 1 98 ? 65.438 24.297 -2.631 1 39.22 98 PRO B N 1
ATOM 5614 C CA . PRO B 1 98 ? 65 25.609 -3.105 1 39.22 98 PRO B CA 1
ATOM 5615 C C . PRO B 1 98 ? 66.188 26.547 -3.434 1 39.22 98 PRO B C 1
ATOM 5617 O O . PRO B 1 98 ? 65.938 27.609 -4.02 1 39.22 98 PRO B O 1
ATOM 5620 N N . GLY B 1 99 ? 67.375 26.531 -2.906 1 39.09 99 GLY B N 1
ATOM 5621 C CA . GLY B 1 99 ? 68.375 27.562 -3.043 1 39.09 99 GLY B CA 1
ATOM 5622 C C . GLY B 1 99 ? 68.875 27.719 -4.469 1 39.09 99 GLY B C 1
ATOM 5623 O O . GLY B 1 99 ? 69.812 28.5 -4.727 1 39.09 99 GLY B O 1
ATOM 5624 N N . LEU B 1 100 ? 68.875 26.719 -5.219 1 34.03 100 LEU B N 1
ATOM 5625 C CA . LEU B 1 100 ? 69.438 26.984 -6.531 1 34.03 100 LEU B CA 1
ATOM 5626 C C . LEU B 1 100 ? 68.625 28.031 -7.281 1 34.03 100 LEU B C 1
ATOM 5628 O O . LEU B 1 100 ? 67.375 28.016 -7.227 1 34.03 100 LEU B O 1
ATOM 5632 N N . PRO B 1 101 ? 69.188 29.344 -7.605 1 34.28 101 PRO B N 1
ATOM 5633 C CA . PRO B 1 101 ? 68.562 30.531 -8.219 1 34.28 101 PRO B CA 1
ATOM 5634 C C . PRO B 1 101 ? 67.625 30.172 -9.352 1 34.28 101 PRO B C 1
ATOM 5636 O O . PRO B 1 101 ? 68.062 29.75 -10.422 1 34.28 101 PRO B O 1
ATOM 5639 N N . LEU B 1 102 ? 66.875 29.141 -9.312 1 32.5 102 LEU B N 1
ATOM 5640 C CA . LEU B 1 102 ? 66.062 29.047 -10.523 1 32.5 102 LEU B CA 1
ATOM 5641 C C . LEU B 1 102 ? 65.188 30.281 -10.688 1 32.5 102 LEU B C 1
ATOM 5643 O O . LEU B 1 102 ? 64.688 30.828 -9.703 1 32.5 102 LEU B O 1
ATOM 5647 N N . GLN B 1 103 ? 65.312 31.281 -11.633 1 31.03 103 GLN B N 1
ATOM 5648 C CA . GLN B 1 103 ? 64.562 32.5 -11.953 1 31.03 103 GLN B CA 1
ATOM 5649 C C . GLN B 1 103 ? 63.125 32.375 -11.555 1 31.03 103 GLN B C 1
ATOM 5651 O O . GLN B 1 103 ? 62.438 31.438 -11.969 1 31.03 103 GLN B O 1
ATOM 5656 N N . GLN B 1 104 ? 62.688 32.969 -10.383 1 29.53 104 GLN B N 1
ATOM 5657 C CA . GLN B 1 104 ? 61.438 32.969 -9.602 1 29.53 104 GLN B CA 1
ATOM 5658 C C . GLN B 1 104 ? 60.312 33.625 -10.359 1 29.53 104 GLN B C 1
ATOM 5660 O O . GLN B 1 104 ? 60.25 34.875 -10.453 1 29.53 104 GLN B O 1
ATOM 5665 N N . GLU B 1 105 ? 60.031 33.531 -11.75 1 29.61 105 GLU B N 1
ATOM 5666 C CA . GLU B 1 105 ? 58.875 34.281 -12.242 1 29.61 105 GLU B CA 1
ATOM 5667 C C . GLU B 1 105 ? 57.719 34.219 -11.281 1 29.61 105 GLU B C 1
ATOM 5669 O O . GLU B 1 105 ? 57.375 33.125 -10.789 1 29.61 105 GLU B O 1
ATOM 5674 N N . SER B 1 106 ? 57.25 35.25 -10.477 1 28.06 106 SER B N 1
ATOM 5675 C CA . SER B 1 106 ? 56.312 35.5 -9.391 1 28.06 106 SER B CA 1
ATOM 5676 C C . SER B 1 106 ? 54.906 35.062 -9.758 1 28.06 106 SER B C 1
ATOM 5678 O O . SER B 1 106 ? 53.938 35.406 -9.07 1 28.06 106 SER B O 1
ATOM 5680 N N . SER B 1 107 ? 54.594 34.469 -10.844 1 29.05 107 SER B N 1
ATOM 5681 C CA . SER B 1 107 ? 53.188 34.344 -11.195 1 29.05 107 SER B CA 1
ATOM 5682 C C . SER B 1 107 ? 52.375 33.781 -10.031 1 29.05 107 SER B C 1
ATOM 5684 O O . SER B 1 107 ? 52.781 32.812 -9.398 1 29.05 107 SER B O 1
ATOM 5686 N N . GLN B 1 108 ? 51.562 34.625 -9.219 1 27.25 108 GLN B N 1
ATOM 5687 C CA . GLN B 1 108 ? 50.656 34.344 -8.125 1 27.25 108 GLN B CA 1
ATOM 5688 C C . GLN B 1 108 ? 49.875 33.031 -8.367 1 27.25 108 GLN B C 1
ATOM 5690 O O . GLN B 1 108 ? 48.969 33 -9.203 1 27.25 108 GLN B O 1
ATOM 5695 N N . LYS B 1 109 ? 50.312 31.969 -8.469 1 28.77 109 LYS B N 1
ATOM 5696 C CA . LYS B 1 109 ? 49.688 30.688 -8.781 1 28.77 109 LYS B CA 1
ATOM 5697 C C . LYS B 1 109 ? 48.719 30.281 -7.676 1 28.77 109 LYS B C 1
ATOM 5699 O O . LYS B 1 109 ? 49.094 30.078 -6.527 1 28.77 109 LYS B O 1
ATOM 5704 N N . THR B 1 110 ? 47.344 30.906 -7.598 1 28.61 110 THR B N 1
ATOM 5705 C CA . THR B 1 110 ? 46.25 30.406 -6.773 1 28.61 110 THR B CA 1
ATOM 5706 C C . THR B 1 110 ? 46.312 28.875 -6.684 1 28.61 110 THR B C 1
ATOM 5708 O O . THR B 1 110 ? 46.25 28.188 -7.703 1 28.61 110 THR B O 1
ATOM 5711 N N . GLN B 1 111 ? 46.969 28.297 -5.859 1 28.97 111 GLN B N 1
ATOM 5712 C CA . GLN B 1 111 ? 47.094 26.875 -5.539 1 28.97 111 GLN B CA 1
ATOM 5713 C C . GLN B 1 111 ? 45.719 26.25 -5.328 1 28.97 111 GLN B C 1
ATOM 5715 O O . GLN B 1 111 ? 45.031 26.562 -4.355 1 28.97 111 GLN B O 1
ATOM 5720 N N . THR B 1 112 ? 44.875 26.047 -6.453 1 31.23 112 THR B N 1
ATOM 5721 C CA . THR B 1 112 ? 43.625 25.297 -6.355 1 31.23 112 THR B CA 1
ATOM 5722 C C . THR B 1 112 ? 43.812 24.094 -5.434 1 31.23 112 THR B C 1
ATOM 5724 O O . THR B 1 112 ? 44.75 23.297 -5.598 1 31.23 112 THR B O 1
ATOM 5727 N N . THR B 1 113 ? 43.688 24.234 -4.164 1 30.05 113 THR B N 1
ATOM 5728 C CA . THR B 1 113 ? 43.719 23.172 -3.166 1 30.05 113 THR B CA 1
ATOM 5729 C C . THR B 1 113 ? 43.281 21.844 -3.771 1 30.05 113 THR B C 1
ATOM 5731 O O . THR B 1 113 ? 42.281 21.797 -4.504 1 30.05 113 THR B O 1
ATOM 5734 N N . ILE B 1 114 ? 44.094 20.891 -3.934 1 34.12 114 ILE B N 1
ATOM 5735 C CA . ILE B 1 114 ? 44.031 19.547 -4.473 1 34.12 114 ILE B CA 1
ATOM 5736 C C . ILE B 1 114 ? 42.75 18.859 -3.963 1 34.12 114 ILE B C 1
ATOM 5738 O O . ILE B 1 114 ? 42.406 17.766 -4.426 1 34.12 114 ILE B O 1
ATOM 5742 N N . ASP B 1 115 ? 42.312 19.141 -2.768 1 33.59 115 ASP B N 1
ATOM 5743 C CA . ASP B 1 115 ? 41.188 18.422 -2.141 1 33.59 115 ASP B CA 1
ATOM 5744 C C . ASP B 1 115 ? 39.906 18.562 -2.949 1 33.59 115 ASP B C 1
ATOM 5746 O O . ASP B 1 115 ? 39 17.75 -2.809 1 33.59 115 ASP B O 1
ATOM 5750 N N . ALA B 1 116 ? 39.625 19.688 -3.518 1 35.19 116 ALA B N 1
ATOM 5751 C CA . ALA B 1 116 ? 38.438 20.016 -4.32 1 35.19 116 ALA B CA 1
ATOM 5752 C C . ALA B 1 116 ? 38.5 19.297 -5.668 1 35.19 116 ALA B C 1
ATOM 5754 O O . ALA B 1 116 ? 37.531 19.359 -6.441 1 35.19 116 ALA B O 1
ATOM 5755 N N . TYR B 1 117 ? 39.562 19.062 -6.352 1 35.44 117 TYR B N 1
ATOM 5756 C CA . TYR B 1 117 ? 39.844 18.641 -7.723 1 35.44 117 TYR B CA 1
ATOM 5757 C C . TYR B 1 117 ? 39.156 17.312 -8.023 1 35.44 117 TYR B C 1
ATOM 5759 O O . TYR B 1 117 ? 38.594 17.125 -9.109 1 35.44 117 TYR B O 1
ATOM 5767 N N . THR B 1 118 ? 39.719 16.172 -7.465 1 39.88 118 THR B N 1
ATOM 5768 C CA . THR B 1 118 ? 39.531 14.898 -8.156 1 39.88 118 THR B CA 1
ATOM 5769 C C . THR B 1 118 ? 38.062 14.484 -8.133 1 39.88 118 THR B C 1
ATOM 5771 O O . THR B 1 118 ? 37.656 13.625 -7.336 1 39.88 118 THR B O 1
ATOM 5774 N N . ALA B 1 119 ? 37.281 15.188 -7.84 1 49.47 119 ALA B N 1
ATOM 5775 C CA . ALA B 1 119 ? 35.906 14.781 -8.117 1 49.47 119 ALA B CA 1
ATOM 5776 C C . ALA B 1 119 ? 35.781 14.148 -9.508 1 49.47 119 ALA B C 1
ATOM 5778 O O . ALA B 1 119 ? 35.625 14.852 -10.5 1 49.47 119 ALA B O 1
ATOM 5779 N N . ARG B 1 120 ? 36.719 13.297 -9.812 1 52.97 120 ARG B N 1
ATOM 5780 C CA . ARG B 1 120 ? 36.781 12.648 -11.117 1 52.97 120 ARG B CA 1
ATOM 5781 C C . ARG B 1 120 ? 35.438 12.156 -11.578 1 52.97 120 ARG B C 1
ATOM 5783 O O . ARG B 1 120 ? 34.688 11.547 -10.805 1 52.97 120 ARG B O 1
ATOM 5790 N N . ALA B 1 121 ? 35 12.852 -12.594 1 72.44 121 ALA B N 1
ATOM 5791 C CA . ALA B 1 121 ? 33.812 12.383 -13.305 1 72.44 121 ALA B CA 1
ATOM 5792 C C . ALA B 1 121 ? 33.906 10.883 -13.586 1 72.44 121 ALA B C 1
ATOM 5794 O O . ALA B 1 121 ? 34.969 10.352 -13.82 1 72.44 121 ALA B O 1
ATOM 5795 N N . LEU B 1 122 ? 33 10.18 -13.172 1 82.06 122 LEU B N 1
ATOM 5796 C CA . LEU B 1 122 ? 32.906 8.742 -13.422 1 82.06 122 LEU B CA 1
ATOM 5797 C C . LEU B 1 122 ? 33.062 8.438 -14.914 1 82.06 122 LEU B C 1
ATOM 5799 O O . LEU B 1 122 ? 32.594 9.219 -15.75 1 82.06 122 LEU B O 1
ATOM 5803 N N . SER B 1 123 ? 33.844 7.504 -15.227 1 85.06 123 SER B N 1
ATOM 5804 C CA . SER B 1 123 ? 33.906 7.055 -16.609 1 85.06 123 SER B CA 1
ATOM 5805 C C . SER B 1 123 ? 32.531 6.691 -17.156 1 85.06 123 SER B C 1
ATOM 5807 O O . SER B 1 123 ? 31.656 6.285 -16.391 1 85.06 123 SER B O 1
ATOM 5809 N N . THR B 1 124 ? 32.406 6.973 -18.391 1 86.5 124 THR B N 1
ATOM 5810 C CA . THR B 1 124 ? 31.141 6.68 -19.062 1 86.5 124 THR B CA 1
ATOM 5811 C C . THR B 1 124 ? 30.797 5.199 -18.922 1 86.5 124 THR B C 1
ATOM 5813 O O . THR B 1 124 ? 29.625 4.836 -18.781 1 86.5 124 THR B O 1
ATOM 5816 N N . THR B 1 125 ? 31.828 4.426 -18.984 1 88.62 125 THR B N 1
ATOM 5817 C CA . THR B 1 125 ? 31.609 2.99 -18.859 1 88.62 125 THR B CA 1
ATOM 5818 C C . THR B 1 125 ? 31.109 2.639 -17.453 1 88.62 125 THR B C 1
ATOM 5820 O O . THR B 1 125 ? 30.203 1.806 -17.312 1 88.62 125 THR B O 1
ATOM 5823 N N . LYS B 1 126 ? 31.703 3.236 -16.516 1 90.25 126 LYS B N 1
ATOM 5824 C CA . LYS B 1 126 ? 31.281 2.982 -15.141 1 90.25 126 LYS B CA 1
ATOM 5825 C C . LYS B 1 126 ? 29.859 3.514 -14.891 1 90.25 126 LYS B C 1
ATOM 5827 O O . LYS B 1 126 ? 29.062 2.873 -14.211 1 90.25 126 LYS B O 1
ATOM 5832 N N . GLU B 1 127 ? 29.609 4.605 -15.477 1 92.12 127 GLU B N 1
ATOM 5833 C CA . GLU B 1 127 ? 28.266 5.188 -15.367 1 92.12 127 GLU B CA 1
ATOM 5834 C C . GLU B 1 127 ? 27.219 4.266 -15.977 1 92.12 127 GLU B C 1
ATOM 5836 O O . GLU B 1 127 ? 26.125 4.094 -15.414 1 92.12 127 GLU B O 1
ATOM 5841 N N . GLU B 1 128 ? 27.578 3.777 -17.078 1 92.69 128 GLU B N 1
ATOM 5842 C CA . GLU B 1 128 ? 26.656 2.861 -17.734 1 92.69 128 GLU B CA 1
ATOM 5843 C C . GLU B 1 128 ? 26.484 1.571 -16.938 1 92.69 128 GLU B C 1
ATOM 5845 O O . GLU B 1 128 ? 25.391 1.011 -16.875 1 92.69 128 GLU B O 1
ATOM 5850 N N . SER B 1 129 ? 27.531 1.134 -16.359 1 93.56 129 SER B N 1
ATOM 5851 C CA . SER B 1 129 ? 27.453 -0.071 -15.531 1 93.56 129 SER B CA 1
ATOM 5852 C C . SER B 1 129 ? 26.578 0.151 -14.305 1 93.56 129 SER B C 1
ATOM 5854 O O . SER B 1 129 ? 25.828 -0.742 -13.906 1 93.56 129 SER B O 1
ATOM 5856 N N . ILE B 1 130 ? 26.734 1.298 -13.727 1 94.69 130 ILE B N 1
ATOM 5857 C CA . ILE B 1 130 ? 25.891 1.638 -12.578 1 94.69 130 ILE B CA 1
ATOM 5858 C C . ILE B 1 130 ? 24.438 1.716 -13.008 1 94.69 130 ILE B C 1
ATOM 5860 O O . ILE B 1 130 ? 23.547 1.209 -12.32 1 94.69 130 ILE B O 1
ATOM 5864 N N . ALA B 1 131 ? 24.203 2.281 -14.133 1 95.25 131 ALA B N 1
ATOM 5865 C CA . ALA B 1 131 ? 22.844 2.418 -14.648 1 95.25 131 ALA B CA 1
ATOM 5866 C C . ALA B 1 131 ? 22.203 1.053 -14.906 1 95.25 131 ALA B C 1
ATOM 5868 O O . ALA B 1 131 ? 21.047 0.828 -14.57 1 95.25 131 ALA B O 1
ATOM 5869 N N . GLN B 1 132 ? 22.969 0.207 -15.453 1 94.12 132 GLN B N 1
ATOM 5870 C CA . GLN B 1 132 ? 22.484 -1.14 -15.719 1 94.12 132 GLN B CA 1
ATOM 5871 C C . GLN B 1 132 ? 22.188 -1.888 -14.414 1 94.12 132 GLN B C 1
ATOM 5873 O O . GLN B 1 132 ? 21.203 -2.625 -14.32 1 94.12 132 GLN B O 1
ATOM 5878 N N . ALA B 1 133 ? 23.078 -1.693 -13.516 1 95.31 133 ALA B N 1
ATOM 5879 C CA . ALA B 1 133 ? 22.875 -2.326 -12.211 1 95.31 133 ALA B CA 1
ATOM 5880 C C . ALA B 1 133 ? 21.625 -1.789 -11.523 1 95.31 133 ALA B C 1
ATOM 5882 O O . ALA B 1 133 ? 20.906 -2.537 -10.852 1 95.31 133 ALA B O 1
ATOM 5883 N N . LEU B 1 134 ? 21.391 -0.527 -11.633 1 96.12 134 LEU B N 1
ATOM 5884 C CA . LEU B 1 134 ? 20.188 0.088 -11.07 1 96.12 134 LEU B CA 1
ATOM 5885 C C . LEU B 1 134 ? 18.938 -0.509 -11.688 1 96.12 134 LEU B C 1
ATOM 5887 O O . LEU B 1 134 ? 17.984 -0.823 -10.977 1 96.12 134 LEU B O 1
ATOM 5891 N N . VAL B 1 135 ? 18.922 -0.688 -12.977 1 95.12 135 VAL B N 1
ATOM 5892 C CA . VAL B 1 135 ? 17.781 -1.254 -13.688 1 95.12 135 VAL B CA 1
ATOM 5893 C C . VAL B 1 135 ? 17.531 -2.68 -13.203 1 95.12 135 VAL B C 1
ATOM 5895 O O . VAL B 1 135 ? 16.391 -3.053 -12.922 1 95.12 135 VAL B O 1
ATOM 5898 N N . THR B 1 136 ? 18.562 -3.426 -13.07 1 94.12 136 THR B N 1
ATOM 5899 C CA . THR B 1 136 ? 18.453 -4.805 -12.602 1 94.12 136 THR B CA 1
ATOM 5900 C C . THR B 1 136 ? 17.891 -4.848 -11.188 1 94.12 136 THR B C 1
ATOM 5902 O O . THR B 1 136 ? 17.062 -5.703 -10.867 1 94.12 136 THR B O 1
ATOM 5905 N N . TRP B 1 137 ? 18.328 -3.953 -10.375 1 94.25 137 TRP B N 1
ATOM 5906 C CA . TRP B 1 137 ? 17.844 -3.873 -8.992 1 94.25 137 TRP B CA 1
ATOM 5907 C C . TRP B 1 137 ? 16.359 -3.539 -8.953 1 94.25 137 TRP B C 1
ATOM 5909 O O . TRP B 1 137 ? 15.578 -4.215 -8.273 1 94.25 137 TRP B O 1
ATOM 5919 N N . ILE B 1 138 ? 15.961 -2.535 -9.68 1 91.69 138 ILE B N 1
ATOM 5920 C CA . ILE B 1 138 ? 14.586 -2.047 -9.688 1 91.69 138 ILE B CA 1
ATOM 5921 C C . ILE B 1 138 ? 13.648 -3.152 -10.164 1 91.69 138 ILE B C 1
ATOM 5923 O O . ILE B 1 138 ? 12.594 -3.381 -9.562 1 91.69 138 ILE B O 1
ATOM 5927 N N . VAL B 1 139 ? 14.062 -3.91 -11.133 1 90.44 139 VAL B N 1
ATOM 5928 C CA . VAL B 1 139 ? 13.227 -4.949 -11.719 1 90.44 139 VAL B CA 1
ATOM 5929 C C . VAL B 1 139 ? 13.203 -6.172 -10.805 1 90.44 139 VAL B C 1
ATOM 5931 O O . VAL B 1 139 ? 12.125 -6.688 -10.477 1 90.44 139 VAL B O 1
ATOM 5934 N N . SER B 1 140 ? 14.336 -6.566 -10.312 1 89.44 140 SER B N 1
ATOM 5935 C CA . SER B 1 140 ? 14.43 -7.801 -9.539 1 89.44 140 SER B CA 1
ATOM 5936 C C . SER B 1 140 ? 13.742 -7.652 -8.18 1 89.44 140 SER B C 1
ATOM 5938 O O . SER B 1 140 ? 13.141 -8.609 -7.68 1 89.44 140 SER B O 1
ATOM 5940 N N . SER B 1 141 ? 13.805 -6.449 -7.633 1 87.69 141 SER B N 1
ATOM 5941 C CA . SER B 1 141 ? 13.242 -6.238 -6.305 1 87.69 141 SER B CA 1
ATOM 5942 C C . SER B 1 141 ? 11.898 -5.52 -6.387 1 87.69 141 SER B C 1
ATOM 5944 O O . SER B 1 141 ? 11.352 -5.105 -5.363 1 87.69 141 SER B O 1
ATOM 5946 N N . SER B 1 142 ? 11.391 -5.312 -7.547 1 84.12 142 SER B N 1
ATOM 5947 C CA . SER B 1 142 ? 10.102 -4.672 -7.77 1 84.12 142 SER B CA 1
ATOM 5948 C C . SER B 1 142 ? 10.039 -3.303 -7.102 1 84.12 142 SER B C 1
ATOM 5950 O O . SER B 1 142 ? 9.086 -3 -6.383 1 84.12 142 SER B O 1
ATOM 5952 N N . ARG B 1 143 ? 11.078 -2.566 -7.238 1 87.06 143 ARG B N 1
ATOM 5953 C CA . ARG B 1 143 ? 11.078 -1.203 -6.719 1 87.06 143 ARG B CA 1
ATOM 5954 C C . ARG B 1 143 ? 10.469 -0.231 -7.723 1 87.06 143 ARG B C 1
ATOM 5956 O O . ARG B 1 143 ? 10.523 -0.464 -8.93 1 87.06 143 ARG B O 1
ATOM 5963 N N . PRO B 1 144 ? 9.852 0.887 -7.211 1 85.12 144 PRO B N 1
ATOM 5964 C CA . PRO B 1 144 ? 9.328 1.884 -8.148 1 85.12 144 PRO B CA 1
ATOM 5965 C C . PRO B 1 144 ? 10.414 2.545 -8.984 1 85.12 144 PRO B C 1
ATOM 5967 O O . PRO B 1 144 ? 11.516 2.789 -8.484 1 85.12 144 PRO B O 1
ATOM 5970 N N . LEU B 1 145 ? 10.062 2.938 -10.227 1 87.38 145 LEU B N 1
ATOM 5971 C CA . LEU B 1 145 ? 11.023 3.574 -11.125 1 87.38 145 LEU B CA 1
ATOM 5972 C C . LEU B 1 145 ? 11.477 4.922 -10.562 1 87.38 145 LEU B C 1
ATOM 5974 O O . LEU B 1 145 ? 12.594 5.363 -10.836 1 87.38 145 LEU B O 1
ATOM 5978 N N . SER B 1 146 ? 10.648 5.539 -9.789 1 88.5 146 SER B N 1
ATOM 5979 C CA . SER B 1 146 ? 10.93 6.871 -9.273 1 88.5 146 SER B CA 1
ATOM 5980 C C . SER B 1 146 ? 11.984 6.832 -8.18 1 88.5 146 SER B C 1
ATOM 5982 O O . SER B 1 146 ? 12.453 7.875 -7.715 1 88.5 146 SER B O 1
ATOM 5984 N N . ILE B 1 147 ? 12.375 5.629 -7.758 1 90.44 147 ILE B N 1
ATOM 5985 C CA . ILE B 1 147 ? 13.328 5.48 -6.66 1 90.44 147 ILE B CA 1
ATOM 5986 C C . ILE B 1 147 ? 14.656 6.133 -7.043 1 90.44 147 ILE B C 1
ATOM 5988 O O . ILE B 1 147 ? 15.398 6.59 -6.172 1 90.44 147 ILE B O 1
ATOM 5992 N N . VAL B 1 148 ? 14.961 6.23 -8.328 1 93.25 148 VAL B N 1
ATOM 5993 C CA . VAL B 1 148 ? 16.219 6.797 -8.797 1 93.25 148 VAL B CA 1
ATOM 5994 C C . VAL B 1 148 ? 16.203 8.312 -8.617 1 93.25 148 VAL B C 1
ATOM 5996 O O . VAL B 1 148 ? 17.25 8.969 -8.688 1 93.25 148 VAL B O 1
ATOM 5999 N N . GLU B 1 149 ? 15.07 8.828 -8.398 1 92 149 GLU B N 1
ATOM 6000 C CA . GLU B 1 149 ? 14.945 10.273 -8.227 1 92 149 GLU B CA 1
ATOM 6001 C C . GLU B 1 149 ? 15.055 10.664 -6.754 1 92 149 GLU B C 1
ATOM 6003 O O . GLU B 1 149 ? 14.969 11.844 -6.406 1 92 149 GLU B O 1
ATOM 6008 N N . ASP B 1 150 ? 15.18 9.648 -5.895 1 92.5 150 ASP B N 1
ATOM 6009 C CA . ASP B 1 150 ? 15.406 9.953 -4.484 1 92.5 150 ASP B CA 1
ATOM 6010 C C . ASP B 1 150 ? 16.703 10.719 -4.285 1 92.5 150 ASP B C 1
ATOM 6012 O O . ASP B 1 150 ? 17.781 10.25 -4.688 1 92.5 150 ASP B O 1
ATOM 6016 N N . ASP B 1 151 ? 16.672 11.859 -3.637 1 92.38 151 ASP B N 1
ATOM 6017 C CA . ASP B 1 151 ? 17.875 12.625 -3.355 1 92.38 151 ASP B CA 1
ATOM 6018 C C . ASP B 1 151 ? 18.844 11.828 -2.471 1 92.38 151 ASP B C 1
ATOM 6020 O O . ASP B 1 151 ? 20.062 11.914 -2.637 1 92.38 151 ASP B O 1
ATOM 6024 N N . GLY B 1 152 ? 18.234 11.07 -1.587 1 93.19 152 GLY B N 1
ATOM 6025 C CA . GLY B 1 152 ? 19.062 10.258 -0.703 1 93.19 152 GLY B CA 1
ATOM 6026 C C . GLY B 1 152 ? 19.875 9.211 -1.439 1 93.19 152 GLY B C 1
ATOM 6027 O O . GLY B 1 152 ? 21.047 9 -1.14 1 93.19 152 GLY B O 1
ATOM 6028 N N . LEU B 1 153 ? 19.281 8.555 -2.367 1 95.19 153 LEU B N 1
ATOM 6029 C CA . LEU B 1 153 ? 19.984 7.547 -3.146 1 95.19 153 LEU B CA 1
ATOM 6030 C C . LEU B 1 153 ? 21.078 8.18 -3.986 1 95.19 153 LEU B C 1
ATOM 6032 O O . LEU B 1 153 ? 22.188 7.633 -4.09 1 95.19 153 LEU B O 1
ATOM 6036 N N . ALA B 1 154 ? 20.781 9.32 -4.566 1 95.12 154 ALA B N 1
ATOM 6037 C CA . ALA B 1 154 ? 21.781 10.047 -5.34 1 95.12 154 ALA B CA 1
ATOM 6038 C C . ALA B 1 154 ? 23 10.359 -4.488 1 95.12 154 ALA B C 1
ATOM 6040 O O . ALA B 1 154 ? 24.141 10.195 -4.941 1 95.12 154 ALA B O 1
ATOM 6041 N N . ASN B 1 155 ? 22.75 10.781 -3.291 1 94.88 155 ASN B N 1
ATOM 6042 C CA . ASN B 1 155 ? 23.844 11.094 -2.379 1 94.88 155 ASN B CA 1
ATOM 6043 C C . ASN B 1 155 ? 24.656 9.852 -2.014 1 94.88 155 ASN B C 1
ATOM 6045 O O . ASN B 1 155 ? 25.875 9.906 -1.902 1 94.88 155 ASN B O 1
ATOM 6049 N N . VAL B 1 156 ? 24 8.711 -1.801 1 95.88 156 VAL B N 1
ATOM 6050 C CA . VAL B 1 156 ? 24.672 7.453 -1.504 1 95.88 156 VAL B CA 1
ATOM 6051 C C . VAL B 1 156 ? 25.609 7.086 -2.65 1 95.88 156 VAL B C 1
ATOM 6053 O O . VAL B 1 156 ? 26.766 6.715 -2.42 1 95.88 156 VAL B O 1
ATOM 6056 N N . LEU B 1 157 ? 25.141 7.238 -3.85 1 95.06 157 LEU B N 1
ATOM 6057 C CA . LEU B 1 157 ? 25.922 6.852 -5.016 1 95.06 157 LEU B CA 1
ATOM 6058 C C . LEU B 1 157 ? 27.094 7.816 -5.242 1 95.06 157 LEU B C 1
ATOM 6060 O O . LEU B 1 157 ? 28.156 7.41 -5.688 1 95.06 157 LEU B O 1
ATOM 6064 N N . LYS B 1 158 ? 26.875 9.086 -4.945 1 94.06 158 LYS B N 1
ATOM 6065 C CA . LYS B 1 158 ? 27.953 10.07 -5.02 1 94.06 158 LYS B CA 1
ATOM 6066 C C . LYS B 1 158 ? 29.094 9.711 -4.07 1 94.06 158 LYS B C 1
ATOM 6068 O O . LYS B 1 158 ? 30.266 9.727 -4.457 1 94.06 158 LYS B O 1
ATOM 6073 N N . ILE B 1 159 ? 28.75 9.367 -2.932 1 93.5 159 ILE B N 1
ATOM 6074 C CA . ILE B 1 159 ? 29.734 9.023 -1.91 1 93.5 159 ILE B CA 1
ATOM 6075 C C . ILE B 1 159 ? 30.422 7.711 -2.275 1 93.5 159 ILE B C 1
ATOM 6077 O O . ILE B 1 159 ? 31.641 7.594 -2.184 1 93.5 159 ILE B O 1
ATOM 6081 N N . ALA B 1 160 ? 29.656 6.758 -2.666 1 92.81 160 ALA B N 1
ATOM 6082 C CA . ALA B 1 160 ? 30.203 5.449 -3.008 1 92.81 160 ALA B CA 1
ATOM 6083 C C . ALA B 1 160 ? 31.156 5.547 -4.203 1 92.81 160 ALA B C 1
ATOM 6085 O O . ALA B 1 160 ? 32.219 4.93 -4.211 1 92.81 160 ALA B O 1
ATOM 6086 N N . SER B 1 161 ? 30.766 6.324 -5.203 1 91.25 161 SER B N 1
ATOM 6087 C CA . SER B 1 161 ? 31.562 6.43 -6.418 1 91.25 161 SER B CA 1
ATOM 6088 C C . SER B 1 161 ? 32.75 7.379 -6.219 1 91.25 161 SER B C 1
ATOM 6090 O O . SER B 1 161 ? 33.719 7.336 -6.98 1 91.25 161 SER B O 1
ATOM 6092 N N . GLY B 1 162 ? 32.625 8.25 -5.223 1 87.5 162 GLY B N 1
ATOM 6093 C CA . GLY B 1 162 ? 33.656 9.25 -4.996 1 87.5 162 GLY B CA 1
ATOM 6094 C C . GLY B 1 162 ? 33.594 10.422 -5.957 1 87.5 162 GLY B C 1
ATOM 6095 O O . GLY B 1 162 ? 34.562 11.164 -6.125 1 87.5 162 GLY B O 1
ATOM 6096 N N . SER B 1 163 ? 32.469 10.461 -6.637 1 89.44 163 SER B N 1
ATOM 6097 C CA . SER B 1 163 ? 32.25 11.531 -7.602 1 89.44 163 SER B CA 1
ATOM 6098 C C . SER B 1 163 ? 31.109 12.445 -7.164 1 89.44 163 SER B C 1
ATOM 6100 O O . SER B 1 163 ? 29.938 12.148 -7.406 1 89.44 163 SER B O 1
ATOM 6102 N N . PRO B 1 164 ? 31.453 13.539 -6.695 1 87.06 164 PRO B N 1
ATOM 6103 C CA . PRO B 1 164 ? 30.406 14.453 -6.199 1 87.06 164 PRO B CA 1
ATOM 6104 C C . PRO B 1 164 ? 29.5 14.961 -7.309 1 87.06 164 PRO B C 1
ATOM 6106 O O . PRO B 1 164 ? 28.391 15.438 -7.035 1 87.06 164 PRO B O 1
ATOM 6109 N N . CYS B 1 165 ? 29.891 14.82 -8.5 1 87.38 165 CYS B N 1
ATOM 6110 C CA . CYS B 1 165 ? 29.078 15.344 -9.594 1 87.38 165 CYS B CA 1
ATOM 6111 C C . CYS B 1 165 ? 28.234 14.25 -10.219 1 87.38 165 CYS B C 1
ATOM 6113 O O . CYS B 1 165 ? 27.469 14.508 -11.148 1 87.38 165 CYS B O 1
ATOM 6115 N N . TYR B 1 166 ? 28.359 13.117 -9.695 1 90.94 166 TYR B N 1
ATOM 6116 C CA . TYR B 1 166 ? 27.578 12.016 -10.258 1 90.94 166 TYR B CA 1
ATOM 6117 C C . TYR B 1 166 ? 26.094 12.258 -10.094 1 90.94 166 TYR B C 1
ATOM 6119 O O . TYR B 1 166 ? 25.641 12.727 -9.047 1 90.94 166 TYR B O 1
ATOM 6127 N N . GLN B 1 167 ? 25.359 11.984 -11.188 1 91 167 GLN B N 1
ATOM 6128 C CA . GLN B 1 167 ? 23.891 12.023 -11.141 1 91 167 GLN B CA 1
ATOM 6129 C C . GLN B 1 167 ? 23.297 10.734 -11.688 1 91 167 GLN B C 1
ATOM 6131 O O . GLN B 1 167 ? 23.625 10.312 -12.797 1 91 167 GLN B O 1
ATOM 6136 N N . PRO B 1 168 ? 22.438 10.172 -10.852 1 93.38 168 PRO B N 1
ATOM 6137 C CA . PRO B 1 168 ? 21.766 8.969 -11.359 1 93.38 168 PRO B CA 1
ATOM 6138 C C . PRO B 1 168 ? 20.891 9.258 -12.578 1 93.38 168 PRO B C 1
ATOM 6140 O O . PRO B 1 168 ? 20.531 10.414 -12.828 1 93.38 168 PRO B O 1
ATOM 6143 N N . PRO B 1 169 ? 20.672 8.203 -13.352 1 94.06 169 PRO B N 1
ATOM 6144 C CA . PRO B 1 169 ? 19.781 8.398 -14.508 1 94.06 169 PRO B CA 1
ATOM 6145 C C . PRO B 1 169 ? 18.375 8.828 -14.109 1 94.06 169 PRO B C 1
ATOM 6147 O O . PRO B 1 169 ? 17.922 8.523 -13 1 94.06 169 PRO B O 1
ATOM 6150 N N . SER B 1 170 ? 17.734 9.508 -14.961 1 93.38 170 SER B N 1
ATOM 6151 C CA . SER B 1 170 ? 16.359 9.938 -14.734 1 93.38 170 SER B CA 1
ATOM 6152 C C . SER B 1 170 ? 15.383 8.773 -14.836 1 93.38 170 SER B C 1
ATOM 6154 O O . SER B 1 170 ? 15.742 7.699 -15.336 1 93.38 170 SER B O 1
ATOM 6156 N N . ARG B 1 171 ? 14.281 9.031 -14.383 1 92 171 ARG B N 1
ATOM 6157 C CA . ARG B 1 171 ? 13.219 8.031 -14.469 1 92 171 ARG B CA 1
ATOM 6158 C C . ARG B 1 171 ? 12.961 7.625 -15.922 1 92 171 ARG B C 1
ATOM 6160 O O . ARG B 1 171 ? 12.797 6.441 -16.219 1 92 171 ARG B O 1
ATOM 6167 N N . ARG B 1 172 ? 12.938 8.578 -16.781 1 90.75 172 ARG B N 1
ATOM 6168 C CA . ARG B 1 172 ? 12.703 8.312 -18.203 1 90.75 172 ARG B CA 1
ATOM 6169 C C . ARG B 1 172 ? 13.82 7.469 -18.797 1 90.75 172 ARG B C 1
ATOM 6171 O O . ARG B 1 172 ? 13.562 6.566 -19.594 1 90.75 172 ARG B O 1
ATOM 6178 N N . ALA B 1 173 ? 14.977 7.785 -18.391 1 93.5 173 ALA B N 1
ATOM 6179 C CA . ALA B 1 173 ? 16.125 7.023 -18.875 1 93.5 173 ALA B CA 1
ATOM 6180 C C . ALA B 1 173 ? 16.078 5.582 -18.375 1 93.5 173 ALA B C 1
ATOM 6182 O O . ALA B 1 173 ? 16.406 4.652 -19.125 1 93.5 173 ALA B O 1
ATOM 6183 N N . VAL B 1 174 ? 15.734 5.434 -17.156 1 93.5 174 VAL B N 1
ATOM 6184 C CA . VAL B 1 174 ? 15.609 4.094 -16.594 1 93.5 174 VAL B CA 1
ATOM 6185 C C . VAL B 1 174 ? 14.5 3.332 -17.312 1 93.5 174 VAL B C 1
ATOM 6187 O O . VAL B 1 174 ? 14.648 2.145 -17.609 1 93.5 174 VAL B O 1
ATOM 6190 N N . ASP B 1 175 ? 13.391 3.99 -17.578 1 91.69 175 ASP B N 1
ATOM 6191 C CA . ASP B 1 175 ? 12.281 3.385 -18.297 1 91.69 175 ASP B CA 1
ATOM 6192 C C . ASP B 1 175 ? 12.734 2.889 -19.672 1 91.69 175 ASP B C 1
ATOM 6194 O O . ASP B 1 175 ? 12.359 1.79 -20.094 1 91.69 175 ASP B O 1
ATOM 6198 N N . ALA B 1 176 ? 13.5 3.684 -20.328 1 94.06 176 ALA B N 1
ATOM 6199 C CA . ALA B 1 176 ? 14.031 3.299 -21.625 1 94.06 176 ALA B CA 1
ATOM 6200 C C . ALA B 1 176 ? 14.938 2.076 -21.516 1 94.06 176 ALA B C 1
ATOM 6202 O O . ALA B 1 176 ? 14.906 1.187 -22.375 1 94.06 176 ALA B O 1
ATOM 6203 N N . ARG B 1 177 ? 15.727 2.049 -20.547 1 94.62 177 ARG B N 1
ATOM 6204 C CA . ARG B 1 177 ? 16.641 0.924 -20.328 1 94.62 177 ARG B CA 1
ATOM 6205 C C . ARG B 1 177 ? 15.859 -0.341 -19.969 1 94.62 177 ARG B C 1
ATOM 6207 O O . ARG B 1 177 ? 16.266 -1.446 -20.344 1 94.62 177 ARG B O 1
ATOM 6214 N N . VAL B 1 178 ? 14.828 -0.224 -19.234 1 93.75 178 VAL B N 1
ATOM 6215 C CA . VAL B 1 178 ? 13.961 -1.356 -18.938 1 93.75 178 VAL B CA 1
ATOM 6216 C C . VAL B 1 178 ? 13.391 -1.925 -20.234 1 93.75 178 VAL B C 1
ATOM 6218 O O . VAL B 1 178 ? 13.352 -3.143 -20.422 1 93.75 178 VAL B O 1
ATOM 6221 N N . GLY B 1 179 ? 12.922 -1.002 -21.094 1 94.5 179 GLY B N 1
ATOM 6222 C CA . GLY B 1 179 ? 12.438 -1.435 -22.391 1 94.5 179 GLY B CA 1
ATOM 6223 C C . GLY B 1 179 ? 13.477 -2.197 -23.188 1 94.5 179 GLY B C 1
ATOM 6224 O O . GLY B 1 179 ? 13.164 -3.229 -23.781 1 94.5 179 GLY B O 1
ATOM 6225 N N . ALA B 1 180 ? 14.68 -1.728 -23.172 1 94.88 180 ALA B N 1
ATOM 6226 C CA . ALA B 1 180 ? 15.773 -2.383 -23.891 1 94.88 180 ALA B CA 1
ATOM 6227 C C . ALA B 1 180 ? 16.078 -3.752 -23.297 1 94.88 180 ALA B C 1
ATOM 6229 O O . ALA B 1 180 ? 16.297 -4.723 -24.031 1 94.88 180 ALA B O 1
ATOM 6230 N N . LEU B 1 181 ? 16.156 -3.748 -21.984 1 94.62 181 LEU B N 1
ATOM 6231 C CA . LEU B 1 181 ? 16.406 -5.008 -21.297 1 94.62 181 LEU B CA 1
ATOM 6232 C C . LEU B 1 181 ? 15.297 -6.016 -21.578 1 94.62 181 LEU B C 1
ATOM 6234 O O . LEU B 1 181 ? 15.562 -7.203 -21.766 1 94.62 181 LEU B O 1
ATOM 6238 N N . TYR B 1 182 ? 14.109 -5.598 -21.656 1 94.88 182 TYR B N 1
ATOM 6239 C CA . TYR B 1 182 ? 12.961 -6.43 -21.984 1 94.88 182 TYR B CA 1
ATOM 6240 C C . TYR B 1 182 ? 13.109 -7.062 -23.359 1 94.88 182 TYR B C 1
ATOM 6242 O O . TYR B 1 182 ? 12.914 -8.273 -23.516 1 94.88 182 TYR B O 1
ATOM 6250 N N . ASN B 1 183 ? 13.398 -6.27 -24.281 1 95.31 183 ASN B N 1
ATOM 6251 C CA . ASN B 1 183 ? 13.523 -6.766 -25.656 1 95.31 183 ASN B CA 1
ATOM 6252 C C . ASN B 1 183 ? 14.633 -7.801 -25.781 1 95.31 183 ASN B C 1
ATOM 6254 O O . ASN B 1 183 ? 14.477 -8.805 -26.469 1 95.31 183 ASN B O 1
ATOM 6258 N N . ARG B 1 184 ? 15.664 -7.52 -25.094 1 94.19 184 ARG B N 1
ATOM 6259 C CA . ARG B 1 184 ? 16.781 -8.469 -25.125 1 94.19 184 ARG B CA 1
ATOM 6260 C C . ARG B 1 184 ? 16.375 -9.797 -24.484 1 94.19 184 ARG B C 1
ATOM 6262 O O . ARG B 1 184 ? 16.594 -10.859 -25.078 1 94.19 184 ARG B O 1
ATOM 6269 N N . LYS B 1 185 ? 15.844 -9.742 -23.328 1 95.06 185 LYS B N 1
ATOM 6270 C CA . LYS B 1 185 ? 15.469 -10.953 -22.609 1 95.06 185 LYS B CA 1
ATOM 6271 C C . LYS B 1 185 ? 14.32 -11.672 -23.312 1 95.06 185 LYS B C 1
ATOM 6273 O O . LYS B 1 185 ? 14.242 -12.906 -23.297 1 95.06 185 LYS B O 1
ATOM 6278 N N . LYS B 1 186 ? 13.445 -10.891 -23.906 1 95.12 186 LYS B N 1
ATOM 6279 C CA . LYS B 1 186 ? 12.367 -11.484 -24.688 1 95.12 186 LYS B CA 1
ATOM 6280 C C . LYS B 1 186 ? 12.922 -12.344 -25.828 1 95.12 186 LYS B C 1
ATOM 6282 O O . LYS B 1 186 ? 12.422 -13.445 -26.078 1 95.12 186 LYS B O 1
ATOM 6287 N N . SER B 1 187 ? 13.945 -11.883 -26.469 1 94.94 187 SER B N 1
ATOM 6288 C CA . SER B 1 187 ? 14.57 -12.633 -27.547 1 94.94 187 SER B CA 1
ATOM 6289 C C . SER B 1 187 ? 15.188 -13.93 -27.047 1 94.94 187 SER B C 1
ATOM 6291 O O . SER B 1 187 ? 15.148 -14.953 -27.734 1 94.94 187 SER B O 1
ATOM 6293 N N . ASP B 1 188 ? 15.727 -13.836 -25.859 1 94.12 188 ASP B N 1
ATOM 6294 C CA . ASP B 1 188 ? 16.297 -15.031 -25.266 1 94.12 188 ASP B CA 1
ATOM 6295 C C . ASP B 1 188 ? 15.227 -16.078 -24.969 1 94.12 188 ASP B C 1
ATOM 6297 O O . ASP B 1 188 ? 15.406 -17.25 -25.266 1 94.12 188 ASP B O 1
ATOM 6301 N N . VAL B 1 189 ? 14.164 -15.641 -24.391 1 94.69 189 VAL B N 1
ATOM 6302 C CA . VAL B 1 189 ? 13.078 -16.547 -24.047 1 94.69 189 VAL B CA 1
ATOM 6303 C C . VAL B 1 189 ? 12.453 -17.109 -25.312 1 94.69 189 VAL B C 1
ATOM 6305 O O . VAL B 1 189 ? 12.102 -18.297 -25.375 1 94.69 189 VAL B O 1
ATOM 6308 N N . GLN B 1 190 ? 12.336 -16.281 -26.297 1 94.69 190 GLN B N 1
ATOM 6309 C CA . GLN B 1 190 ? 11.781 -16.734 -27.562 1 94.69 190 GLN B CA 1
ATOM 6310 C C . GLN B 1 190 ? 12.641 -17.828 -28.188 1 94.69 190 GLN B C 1
ATOM 6312 O O . GLN B 1 190 ? 12.117 -18.781 -28.766 1 94.69 190 GLN B O 1
ATOM 6317 N N . ALA B 1 191 ? 13.875 -17.688 -28.094 1 93.38 191 ALA B N 1
ATOM 6318 C CA . ALA B 1 191 ? 14.789 -18.688 -28.625 1 93.38 191 ALA B CA 1
ATOM 6319 C C . ALA B 1 191 ? 14.633 -20.016 -27.875 1 93.38 191 ALA B C 1
ATOM 6321 O O . ALA B 1 191 ? 14.664 -21.078 -28.484 1 93.38 191 ALA B O 1
ATOM 6322 N N . GLU B 1 192 ? 14.445 -19.922 -26.625 1 92.88 192 GLU B N 1
ATOM 6323 C CA . GLU B 1 192 ? 14.242 -21.125 -25.828 1 92.88 192 GLU B CA 1
ATOM 6324 C C . GLU B 1 192 ? 12.93 -21.812 -26.172 1 92.88 192 GLU B C 1
ATOM 6326 O O . GLU B 1 192 ? 12.867 -23.031 -26.266 1 92.88 192 GLU B O 1
ATOM 6331 N N . LEU B 1 193 ? 11.938 -21.047 -26.391 1 93.81 193 LEU B N 1
ATOM 6332 C CA . LEU B 1 193 ? 10.609 -21.562 -26.703 1 93.81 193 LEU B CA 1
ATOM 6333 C C . LEU B 1 193 ? 10.578 -22.203 -28.078 1 93.81 193 LEU B C 1
ATOM 6335 O O . LEU B 1 193 ? 9.844 -23.156 -28.312 1 93.81 193 LEU B O 1
ATOM 6339 N N . SER B 1 194 ? 11.375 -21.656 -28.922 1 90.25 194 SER B N 1
ATOM 6340 C CA . SER B 1 194 ? 11.367 -22.125 -30.312 1 90.25 194 SER B CA 1
ATOM 6341 C C . SER B 1 194 ? 11.938 -23.531 -30.422 1 90.25 194 SER B C 1
ATOM 6343 O O . SER B 1 194 ? 11.625 -24.266 -31.359 1 90.25 194 SER B O 1
ATOM 6345 N N . THR B 1 195 ? 12.672 -23.906 -29.484 1 89.12 195 THR B N 1
ATOM 6346 C CA . THR B 1 195 ? 13.297 -25.234 -29.516 1 89.12 195 THR B CA 1
ATOM 6347 C C . THR B 1 195 ? 12.344 -26.297 -28.969 1 89.12 195 THR B C 1
ATOM 6349 O O . THR B 1 195 ? 12.562 -27.484 -29.172 1 89.12 195 THR B O 1
ATOM 6352 N N . SER B 1 196 ? 11.281 -25.859 -28.391 1 90.81 196 SER B N 1
ATOM 6353 C CA . SER B 1 196 ? 10.375 -26.812 -27.75 1 90.81 196 SER B CA 1
ATOM 6354 C C . SER B 1 196 ? 9.195 -27.141 -28.656 1 90.81 196 SER B C 1
ATOM 6356 O O . SER B 1 196 ? 8.594 -26.25 -29.25 1 90.81 196 SER B O 1
ATOM 6358 N N . SER B 1 197 ? 8.898 -28.422 -28.719 1 90.69 197 SER B N 1
ATOM 6359 C CA . SER B 1 197 ? 7.812 -28.859 -29.578 1 90.69 197 SER B CA 1
ATOM 6360 C C . SER B 1 197 ? 6.473 -28.844 -28.844 1 90.69 197 SER B C 1
ATOM 6362 O O . SER B 1 197 ? 5.414 -28.812 -29.484 1 90.69 197 SER B O 1
ATOM 6364 N N . PHE B 1 198 ? 6.566 -28.875 -27.547 1 95.44 198 PHE B N 1
ATOM 6365 C CA . PHE B 1 198 ? 5.34 -28.906 -26.766 1 95.44 198 PHE B CA 1
ATOM 6366 C C . PHE B 1 198 ? 5.352 -27.828 -25.688 1 95.44 198 PHE B C 1
ATOM 6368 O O . PHE B 1 198 ? 6.27 -27.766 -24.875 1 95.44 198 PHE B O 1
ATOM 6375 N N . ILE B 1 199 ? 4.301 -27.031 -25.734 1 96.69 199 ILE B N 1
ATOM 6376 C CA . ILE B 1 199 ? 4.195 -25.922 -24.797 1 96.69 199 ILE B CA 1
ATOM 6377 C C . ILE B 1 199 ? 2.789 -25.859 -24.219 1 96.69 199 ILE B C 1
ATOM 6379 O O . ILE B 1 199 ? 1.803 -26.062 -24.922 1 96.69 199 ILE B O 1
ATOM 6383 N N . SER B 1 200 ? 2.736 -25.719 -23 1 96.62 200 SER B N 1
ATOM 6384 C CA . SER B 1 200 ? 1.454 -25.484 -22.344 1 96.62 200 SER B CA 1
ATOM 6385 C C . SER B 1 200 ? 1.362 -24.062 -21.797 1 96.62 200 SER B C 1
ATOM 6387 O O . SER B 1 200 ? 2.381 -23.453 -21.469 1 96.62 200 SER B O 1
ATOM 6389 N N . LEU B 1 201 ? 0.121 -23.531 -21.719 1 96.31 201 LEU B N 1
ATOM 6390 C CA . LEU B 1 201 ? -0.081 -22.172 -21.234 1 96.31 201 LEU B CA 1
ATOM 6391 C C . LEU B 1 201 ? -0.984 -22.156 -20 1 96.31 201 LEU B C 1
ATOM 6393 O O . LEU B 1 201 ? -1.812 -23.062 -19.828 1 96.31 201 LEU B O 1
ATOM 6397 N N . THR B 1 202 ? -0.729 -21.266 -19.172 1 95.19 202 THR B N 1
ATOM 6398 C CA . THR B 1 202 ? -1.67 -20.875 -18.125 1 95.19 202 THR B CA 1
ATOM 6399 C C . THR B 1 202 ? -2.117 -19.438 -18.297 1 95.19 202 THR B C 1
ATOM 6401 O O . THR B 1 202 ? -1.32 -18.578 -18.688 1 95.19 202 THR B O 1
ATOM 6404 N N . ALA B 1 203 ? -3.363 -19.203 -18.141 1 92.75 203 ALA B N 1
ATOM 6405 C CA . ALA B 1 203 ? -3.924 -17.859 -18.312 1 92.75 203 ALA B CA 1
ATOM 6406 C C . ALA B 1 203 ? -4.918 -17.531 -17.203 1 92.75 203 ALA B C 1
ATOM 6408 O O . ALA B 1 203 ? -5.695 -18.391 -16.781 1 92.75 203 ALA B O 1
ATOM 6409 N N . ASP B 1 204 ? -4.742 -16.375 -16.641 1 89.25 204 ASP B N 1
ATOM 6410 C CA . ASP B 1 204 ? -5.633 -15.93 -15.578 1 89.25 204 ASP B CA 1
ATOM 6411 C C . ASP B 1 204 ? -5.801 -14.414 -15.602 1 89.25 204 ASP B C 1
ATOM 6413 O O . ASP B 1 204 ? -4.926 -13.695 -16.094 1 89.25 204 ASP B O 1
ATOM 6417 N N . PHE B 1 205 ? -6.965 -14 -15.031 1 84.19 205 PHE B N 1
ATOM 6418 C CA . PHE B 1 205 ? -7.227 -12.57 -14.938 1 84.19 205 PHE B CA 1
ATOM 6419 C C . PHE B 1 205 ? -6.812 -12.031 -13.578 1 84.19 205 PHE B C 1
ATOM 6421 O O . PHE B 1 205 ? -6.891 -12.75 -12.57 1 84.19 205 PHE B O 1
ATOM 6428 N N . TRP B 1 206 ? -6.332 -10.82 -13.617 1 81.06 206 TRP B N 1
ATOM 6429 C CA . TRP B 1 206 ? -6.004 -10.086 -12.398 1 81.06 206 TRP B CA 1
ATOM 6430 C C . TRP B 1 206 ? -6.578 -8.672 -12.445 1 81.06 206 TRP B C 1
ATOM 6432 O O . TRP B 1 206 ? -6.5 -7.996 -13.469 1 81.06 206 TRP B O 1
ATOM 6442 N N . THR B 1 207 ? -7.172 -8.289 -11.375 1 77.5 207 THR B N 1
ATOM 6443 C CA . THR B 1 207 ? -7.672 -6.922 -11.258 1 77.5 207 THR B CA 1
ATOM 6444 C C . THR B 1 207 ? -6.844 -6.129 -10.25 1 77.5 207 THR B C 1
ATOM 6446 O O . THR B 1 207 ? -6.656 -6.562 -9.109 1 77.5 207 THR B O 1
ATOM 6449 N N . SER B 1 208 ? -6.371 -5.039 -10.617 1 76.12 208 SER B N 1
ATOM 6450 C CA . SER B 1 208 ? -5.547 -4.195 -9.758 1 76.12 208 SER B CA 1
ATOM 6451 C C . SER B 1 208 ? -6.402 -3.436 -8.75 1 76.12 208 SER B C 1
ATOM 6453 O O . SER B 1 208 ? -7.633 -3.463 -8.82 1 76.12 208 SER B O 1
ATOM 6455 N N . VAL B 1 209 ? -5.668 -2.746 -7.844 1 71.19 209 VAL B N 1
ATOM 6456 C CA . VAL B 1 209 ? -6.336 -1.973 -6.805 1 71.19 209 VAL B CA 1
ATOM 6457 C C . VAL B 1 209 ? -7.094 -0.807 -7.434 1 71.19 209 VAL B C 1
ATOM 6459 O O . VAL B 1 209 ? -8.109 -0.36 -6.895 1 71.19 209 VAL B O 1
ATOM 6462 N N . THR B 1 210 ? -6.664 -0.348 -8.57 1 70.62 210 THR B N 1
ATOM 6463 C CA . THR B 1 210 ? -7.328 0.744 -9.273 1 70.62 210 THR B CA 1
ATOM 6464 C C . THR B 1 210 ? -8.391 0.205 -10.227 1 70.62 210 THR B C 1
ATOM 6466 O O . THR B 1 210 ? -8.891 0.938 -11.078 1 70.62 210 THR B O 1
ATOM 6469 N N . ASN B 1 211 ? -8.641 -1.153 -10.219 1 74.44 211 ASN B N 1
ATOM 6470 C CA . ASN B 1 211 ? -9.711 -1.824 -10.953 1 74.44 211 ASN B CA 1
ATOM 6471 C C . ASN B 1 211 ? -9.367 -1.976 -12.43 1 74.44 211 ASN B C 1
ATOM 6473 O O . ASN B 1 211 ? -10.258 -1.945 -13.281 1 74.44 211 ASN B O 1
ATOM 6477 N N . ASP B 1 212 ? -8.148 -1.994 -12.641 1 77 212 ASP B N 1
ATOM 6478 C CA . ASP B 1 212 ? -7.703 -2.344 -13.992 1 77 212 ASP B CA 1
ATOM 6479 C C . ASP B 1 212 ? -7.574 -3.857 -14.148 1 77 212 ASP B C 1
ATOM 6481 O O . ASP B 1 212 ? -7.012 -4.531 -13.281 1 77 212 ASP B O 1
ATOM 6485 N N . ALA B 1 213 ? -8.133 -4.336 -15.211 1 80.69 213 ALA B N 1
ATOM 6486 C CA . ALA B 1 213 ? -8.094 -5.777 -15.445 1 80.69 213 ALA B CA 1
ATOM 6487 C C . ALA B 1 213 ? -6.91 -6.156 -16.328 1 80.69 213 ALA B C 1
ATOM 6489 O O . ALA B 1 213 ? -6.637 -5.496 -17.328 1 80.69 213 ALA B O 1
ATOM 6490 N N . TYR B 1 214 ? -6.215 -7.156 -15.891 1 84.81 214 TYR B N 1
ATOM 6491 C CA . TYR B 1 214 ? -5.066 -7.664 -16.641 1 84.81 214 TYR B CA 1
ATOM 6492 C C . TYR B 1 214 ? -5.223 -9.156 -16.922 1 84.81 214 TYR B C 1
ATOM 6494 O O . TYR B 1 214 ? -5.805 -9.891 -16.125 1 84.81 214 TYR B O 1
ATOM 6502 N N . LEU B 1 215 ? -4.766 -9.578 -18.062 1 88.81 215 LEU B N 1
ATOM 6503 C CA . LEU B 1 215 ? -4.672 -11 -18.406 1 88.81 215 LEU B CA 1
ATOM 6504 C C . LEU B 1 215 ? -3.219 -11.453 -18.438 1 88.81 215 LEU B C 1
ATOM 6506 O O . LEU B 1 215 ? -2.402 -10.883 -19.172 1 88.81 215 LEU B O 1
ATOM 6510 N N . GLY B 1 216 ? -2.936 -12.375 -17.562 1 91.25 216 GLY B N 1
ATOM 6511 C CA . GLY B 1 216 ? -1.608 -12.969 -17.547 1 91.25 216 GLY B CA 1
ATOM 6512 C C . GLY B 1 216 ? -1.547 -14.305 -18.266 1 91.25 216 GLY B C 1
ATOM 6513 O O . GLY B 1 216 ? -2.459 -15.125 -18.141 1 91.25 216 GLY B O 1
ATOM 6514 N N . VAL B 1 217 ? -0.541 -14.469 -19.078 1 94.25 217 VAL B N 1
ATOM 6515 C CA . VAL B 1 217 ? -0.302 -15.719 -19.797 1 94.25 217 VAL B CA 1
ATOM 6516 C C . VAL B 1 217 ? 1.117 -16.203 -19.516 1 94.25 217 VAL B C 1
ATOM 6518 O O . VAL B 1 217 ? 2.08 -15.445 -19.656 1 94.25 217 VAL B O 1
ATOM 6521 N N . THR B 1 218 ? 1.259 -17.406 -19.109 1 94.5 218 THR B N 1
ATOM 6522 C CA . THR B 1 218 ? 2.553 -18.016 -18.812 1 94.5 218 THR B CA 1
ATOM 6523 C C . THR B 1 218 ? 2.736 -19.312 -19.594 1 94.5 218 THR B C 1
ATOM 6525 O O . THR B 1 218 ? 1.8 -20.109 -19.719 1 94.5 218 THR B O 1
ATOM 6528 N N . ALA B 1 219 ? 3.871 -19.5 -20.125 1 95.69 219 ALA B N 1
ATOM 6529 C CA . ALA B 1 219 ? 4.184 -20.703 -20.875 1 95.69 219 ALA B CA 1
ATOM 6530 C C . ALA B 1 219 ? 5 -21.672 -20.047 1 95.69 219 ALA B C 1
ATOM 6532 O O . ALA B 1 219 ? 5.816 -21.266 -19.219 1 95.69 219 ALA B O 1
ATOM 6533 N N . HIS B 1 220 ? 4.781 -22.984 -20.25 1 95.31 220 HIS B N 1
ATOM 6534 C CA . HIS B 1 220 ? 5.492 -24.078 -19.594 1 95.31 220 HIS B CA 1
ATOM 6535 C C . HIS B 1 220 ? 5.977 -25.094 -20.609 1 95.31 220 HIS B C 1
ATOM 6537 O O . HIS B 1 220 ? 5.223 -25.5 -21.5 1 95.31 220 HIS B O 1
ATOM 6543 N N . TRP B 1 221 ? 7.219 -25.5 -20.5 1 95.81 221 TRP B N 1
ATOM 6544 C CA . TRP B 1 221 ? 7.762 -26.5 -21.422 1 95.81 221 TRP B CA 1
ATOM 6545 C C . TRP B 1 221 ? 8.922 -27.25 -20.781 1 95.81 221 TRP B C 1
ATOM 6547 O O . TRP B 1 221 ? 9.398 -26.875 -19.703 1 95.81 221 TRP B O 1
ATOM 6557 N N . ILE B 1 222 ? 9.227 -28.359 -21.328 1 95.81 222 ILE B N 1
ATOM 6558 C CA . ILE B 1 222 ? 10.391 -29.141 -20.922 1 95.81 222 ILE B CA 1
ATOM 6559 C C . ILE B 1 222 ? 11.508 -28.969 -21.938 1 95.81 222 ILE B C 1
ATOM 6561 O O . ILE B 1 222 ? 11.336 -29.297 -23.125 1 95.81 222 ILE B O 1
ATOM 6565 N N . ASP B 1 223 ? 12.609 -28.438 -21.5 1 93.56 223 ASP B N 1
ATOM 6566 C CA . ASP B 1 223 ? 13.695 -28.141 -22.422 1 93.56 223 ASP B CA 1
ATOM 6567 C C . ASP B 1 223 ? 14.469 -29.406 -22.797 1 93.56 223 ASP B C 1
ATOM 6569 O O . ASP B 1 223 ? 14.078 -30.516 -22.422 1 93.56 223 ASP B O 1
ATOM 6573 N N . ASP B 1 224 ? 15.531 -29.266 -23.578 1 91.75 224 ASP B N 1
ATOM 6574 C CA . ASP B 1 224 ? 16.297 -30.406 -24.109 1 91.75 224 ASP B CA 1
ATOM 6575 C C . ASP B 1 224 ? 17.078 -31.094 -22.984 1 91.75 224 ASP B C 1
ATOM 6577 O O . ASP B 1 224 ? 17.438 -32.281 -23.109 1 91.75 224 ASP B O 1
ATOM 6581 N N . ASP B 1 225 ? 17.25 -30.391 -21.891 1 92.56 225 ASP B N 1
ATOM 6582 C CA . ASP B 1 225 ? 17.938 -30.969 -20.734 1 92.56 225 ASP B CA 1
ATOM 6583 C C . ASP B 1 225 ? 16.922 -31.562 -19.75 1 92.56 225 ASP B C 1
ATOM 6585 O O . ASP B 1 225 ? 17.297 -31.922 -18.625 1 92.56 225 ASP B O 1
ATOM 6589 N N . TRP B 1 226 ? 15.648 -31.625 -20.188 1 94.56 226 TRP B N 1
ATOM 6590 C CA . TRP B 1 226 ? 14.555 -32.219 -19.438 1 94.56 226 TRP B CA 1
ATOM 6591 C C . TRP B 1 226 ? 14.297 -31.469 -18.141 1 94.56 226 TRP B C 1
ATOM 6593 O O . TRP B 1 226 ? 14.094 -32.062 -17.094 1 94.56 226 TRP B O 1
ATOM 6603 N N . VAL B 1 227 ? 14.477 -30.188 -18.234 1 93.62 227 VAL B N 1
ATOM 6604 C CA . VAL B 1 227 ? 14.141 -29.297 -17.125 1 93.62 227 VAL B CA 1
ATOM 6605 C C . VAL B 1 227 ? 12.828 -28.578 -17.422 1 93.62 227 VAL B C 1
ATOM 6607 O O . VAL B 1 227 ? 12.625 -28.047 -18.516 1 93.62 227 VAL B O 1
ATOM 6610 N N . LEU B 1 228 ? 11.961 -28.672 -16.469 1 94.69 228 LEU B N 1
ATOM 6611 C CA . LEU B 1 228 ? 10.703 -27.953 -16.594 1 94.69 228 LEU B CA 1
ATOM 6612 C C . LEU B 1 228 ? 10.93 -26.453 -16.484 1 94.69 228 LEU B C 1
ATOM 6614 O O . LEU B 1 228 ? 11.477 -25.969 -15.492 1 94.69 228 LEU B O 1
ATOM 6618 N N . ARG B 1 229 ? 10.547 -25.734 -17.516 1 92.94 229 ARG B N 1
ATOM 6619 C CA . ARG B 1 229 ? 10.734 -24.281 -17.562 1 92.94 229 ARG B CA 1
ATOM 6620 C C . ARG B 1 229 ? 9.391 -23.578 -17.672 1 92.94 229 ARG B C 1
ATOM 6622 O O . ARG B 1 229 ? 8.422 -24.141 -18.188 1 92.94 229 ARG B O 1
ATOM 6629 N N . SER B 1 230 ? 9.375 -22.453 -17.078 1 93.5 230 SER B N 1
ATOM 6630 C CA . SER B 1 230 ? 8.203 -21.578 -17.188 1 93.5 230 SER B CA 1
ATOM 6631 C C . SER B 1 230 ? 8.609 -20.125 -17.422 1 93.5 230 SER B C 1
ATOM 6633 O O . SER B 1 230 ? 9.648 -19.688 -16.922 1 93.5 230 SER B O 1
ATOM 6635 N N . ALA B 1 231 ? 7.844 -19.422 -18.234 1 93.44 231 ALA B N 1
ATOM 6636 C CA . ALA B 1 231 ? 8.102 -18 -18.5 1 93.44 231 ALA B CA 1
ATOM 6637 C C . ALA B 1 231 ? 6.801 -17.25 -18.734 1 93.44 231 ALA B C 1
ATOM 6639 O O . ALA B 1 231 ? 5.945 -17.703 -19.5 1 93.44 231 ALA B O 1
ATOM 6640 N N . THR B 1 232 ? 6.684 -16.141 -18.078 1 94.12 232 THR B N 1
ATOM 6641 C CA . THR B 1 232 ? 5.531 -15.281 -18.344 1 94.12 232 THR B CA 1
ATOM 6642 C C . THR B 1 232 ? 5.645 -14.625 -19.719 1 94.12 232 THR B C 1
ATOM 6644 O O . THR B 1 232 ? 6.645 -13.969 -20.016 1 94.12 232 THR B O 1
ATOM 6647 N N . LEU B 1 233 ? 4.672 -14.82 -20.5 1 94.75 233 LEU B N 1
ATOM 6648 C CA . LEU B 1 233 ? 4.707 -14.297 -21.859 1 94.75 233 LEU B CA 1
ATOM 6649 C C . LEU B 1 233 ? 4.168 -12.875 -21.906 1 94.75 233 LEU B C 1
ATOM 6651 O O . LEU B 1 233 ? 4.695 -12.031 -22.641 1 94.75 233 LEU B O 1
ATOM 6655 N N . GLN B 1 234 ? 3.113 -12.695 -21.125 1 92.31 234 GLN B N 1
ATOM 6656 C CA . GLN B 1 234 ? 2.508 -11.367 -21.188 1 92.31 234 GLN B CA 1
ATOM 6657 C C . GLN B 1 234 ? 1.576 -11.125 -20 1 92.31 234 GLN B C 1
ATOM 6659 O O . GLN B 1 234 ? 0.993 -12.07 -19.469 1 92.31 234 GLN B O 1
ATOM 6664 N N . VAL B 1 235 ? 1.513 -9.938 -19.594 1 90.38 235 VAL B N 1
ATOM 6665 C CA . VAL B 1 235 ? 0.519 -9.383 -18.672 1 90.38 235 VAL B CA 1
ATOM 6666 C C . VAL B 1 235 ? -0.103 -8.133 -19.281 1 90.38 235 VAL B C 1
ATOM 6668 O O . VAL B 1 235 ? 0.398 -7.023 -19.078 1 90.38 235 VAL B O 1
ATOM 6671 N N . ARG B 1 236 ? -1.171 -8.328 -19.922 1 87.19 236 ARG B N 1
ATOM 6672 C CA . ARG B 1 236 ? -1.726 -7.242 -20.734 1 87.19 236 ARG B CA 1
ATOM 6673 C C . ARG B 1 236 ? -2.998 -6.688 -20.094 1 87.19 236 ARG B C 1
ATOM 6675 O O . ARG B 1 236 ? -3.814 -7.445 -19.578 1 87.19 236 ARG B O 1
ATOM 6682 N N . HIS B 1 237 ? -3.045 -5.406 -20.172 1 83.94 237 HIS B N 1
ATOM 6683 C CA . HIS B 1 237 ? -4.262 -4.727 -19.734 1 83.94 237 HIS B CA 1
ATOM 6684 C C . HIS B 1 237 ? -5.414 -4.988 -20.703 1 83.94 237 HIS B C 1
ATOM 6686 O O . HIS B 1 237 ? -5.254 -4.855 -21.906 1 83.94 237 HIS B O 1
ATOM 6692 N N . ILE B 1 238 ? -6.492 -5.504 -20.094 1 81.38 238 ILE B N 1
ATOM 6693 C CA . ILE B 1 238 ? -7.68 -5.785 -20.891 1 81.38 238 ILE B CA 1
ATOM 6694 C C . ILE B 1 238 ? -8.828 -4.875 -20.453 1 81.38 238 ILE B C 1
ATOM 6696 O O . ILE B 1 238 ? -9.547 -5.191 -19.516 1 81.38 238 ILE B O 1
ATOM 6700 N N . PRO B 1 239 ? -8.977 -3.717 -21.062 1 68.75 239 PRO B N 1
ATOM 6701 C CA . PRO B 1 239 ? -10 -2.76 -20.641 1 68.75 239 PRO B CA 1
ATOM 6702 C C . PRO B 1 239 ? -11.406 -3.355 -20.641 1 68.75 239 PRO B C 1
ATOM 6704 O O . PRO B 1 239 ? -12.234 -3.01 -19.797 1 68.75 239 PRO B O 1
ATOM 6707 N N . GLU B 1 240 ? -11.75 -4.145 -21.781 1 62.44 240 GLU B N 1
ATOM 6708 C CA . GLU B 1 240 ? -13.117 -4.641 -21.891 1 62.44 240 GLU B CA 1
ATOM 6709 C C . GLU B 1 240 ? -13.188 -6.141 -21.625 1 62.44 240 GLU B C 1
ATOM 6711 O O . GLU B 1 240 ? -12.57 -6.934 -22.344 1 62.44 240 GLU B O 1
ATOM 6716 N N . TRP B 1 241 ? -13.281 -6.508 -20.359 1 57.56 241 TRP B N 1
ATOM 6717 C CA . TRP B 1 241 ? -13.125 -7.84 -19.781 1 57.56 241 TRP B CA 1
ATOM 6718 C C . TRP B 1 241 ? -13.984 -8.859 -20.531 1 57.56 241 TRP B C 1
ATOM 6720 O O . TRP B 1 241 ? -13.578 -10.008 -20.719 1 57.56 241 TRP B O 1
ATOM 6730 N N . HIS B 1 242 ? -15.219 -8.625 -20.859 1 57.25 242 HIS B N 1
ATOM 6731 C CA . HIS B 1 242 ? -16.188 -9.656 -20.516 1 57.25 242 HIS B CA 1
ATOM 6732 C C . HIS B 1 242 ? -16.594 -10.469 -21.75 1 57.25 242 HIS B C 1
ATOM 6734 O O . HIS B 1 242 ? -17.469 -11.328 -21.672 1 57.25 242 HIS B O 1
ATOM 6740 N N . ALA B 1 243 ? -15.719 -10.359 -22.766 1 67.5 243 ALA B N 1
ATOM 6741 C CA . ALA B 1 243 ? -16.312 -11.234 -23.766 1 67.5 243 ALA B CA 1
ATOM 6742 C C . ALA B 1 243 ? -15.383 -12.398 -24.109 1 67.5 243 ALA B C 1
ATOM 6744 O O . ALA B 1 243 ? -14.164 -12.219 -24.172 1 67.5 243 ALA B O 1
ATOM 6745 N N . ALA B 1 244 ? -15.906 -13.625 -24.062 1 79.69 244 ALA B N 1
ATOM 6746 C CA . ALA B 1 244 ? -15.211 -14.852 -24.453 1 79.69 244 ALA B CA 1
ATOM 6747 C C . ALA B 1 244 ? -14.391 -14.648 -25.719 1 79.69 244 ALA B C 1
ATOM 6749 O O . ALA B 1 244 ? -13.281 -15.164 -25.844 1 79.69 244 ALA B O 1
ATOM 6750 N N . ASP B 1 245 ? -14.867 -13.805 -26.516 1 84.62 245 ASP B N 1
ATOM 6751 C CA . ASP B 1 245 ? -14.195 -13.57 -27.797 1 84.62 245 ASP B CA 1
ATOM 6752 C C . ASP B 1 245 ? -12.906 -12.773 -27.594 1 84.62 245 ASP B C 1
ATOM 6754 O O . ASP B 1 245 ? -11.898 -13.031 -28.266 1 84.62 245 ASP B O 1
ATOM 6758 N N . GLN B 1 246 ? -12.992 -11.906 -26.719 1 83.62 246 GLN B N 1
ATOM 6759 C CA . GLN B 1 246 ? -11.812 -11.102 -26.438 1 83.62 246 GLN B CA 1
ATOM 6760 C C . GLN B 1 246 ? -10.719 -11.938 -25.781 1 83.62 246 GLN B C 1
ATOM 6762 O O . GLN B 1 246 ? -9.539 -11.781 -26.094 1 83.62 246 GLN B O 1
ATOM 6767 N N . CYS B 1 247 ? -11.18 -12.758 -24.922 1 86.38 247 CYS B N 1
ATOM 6768 C CA . CYS B 1 247 ? -10.227 -13.648 -24.281 1 86.38 247 CYS B CA 1
ATOM 6769 C C . CYS B 1 247 ? -9.523 -14.531 -25.312 1 86.38 247 CYS B C 1
ATOM 6771 O O . CYS B 1 247 ? -8.305 -14.719 -25.25 1 86.38 247 CYS B O 1
ATOM 6773 N N . ALA B 1 248 ? -10.352 -15.055 -26.203 1 91.44 248 ALA B N 1
ATOM 6774 C CA . ALA B 1 248 ? -9.812 -15.914 -27.25 1 91.44 248 ALA B CA 1
ATOM 6775 C C . ALA B 1 248 ? -8.766 -15.172 -28.078 1 91.44 248 ALA B C 1
ATOM 6777 O O . ALA B 1 248 ? -7.684 -15.703 -28.344 1 91.44 248 ALA B O 1
ATOM 6778 N N . SER B 1 249 ? -9.109 -13.969 -28.422 1 90.62 249 SER B N 1
ATOM 6779 C CA . SER B 1 249 ? -8.211 -13.164 -29.25 1 90.62 249 SER B CA 1
ATOM 6780 C C . SER B 1 249 ? -6.914 -12.859 -28.516 1 90.62 249 SER B C 1
ATOM 6782 O O . SER B 1 249 ? -5.832 -12.914 -29.109 1 90.62 249 SER B O 1
ATOM 6784 N N . GLU B 1 250 ? -7.031 -12.57 -27.281 1 89.94 250 GLU B N 1
ATOM 6785 C CA . GLU B 1 250 ? -5.855 -12.211 -26.484 1 89.94 250 GLU B CA 1
ATOM 6786 C C . GLU B 1 250 ? -4.914 -13.398 -26.328 1 89.94 250 GLU B C 1
ATOM 6788 O O . GLU B 1 250 ? -3.693 -13.25 -26.422 1 89.94 250 GLU B O 1
ATOM 6793 N N . ILE B 1 251 ? -5.41 -14.523 -26.062 1 91.88 251 ILE B N 1
ATOM 6794 C CA . ILE B 1 251 ? -4.605 -15.727 -25.875 1 91.88 251 ILE B CA 1
ATOM 6795 C C . ILE B 1 251 ? -3.951 -16.125 -27.188 1 91.88 251 ILE B C 1
ATOM 6797 O O . ILE B 1 251 ? -2.764 -16.453 -27.234 1 91.88 251 ILE B O 1
ATOM 6801 N N . LEU B 1 252 ? -4.758 -16.047 -28.234 1 93.81 252 LEU B N 1
ATOM 6802 C CA . LEU B 1 252 ? -4.234 -16.406 -29.547 1 93.81 252 LEU B CA 1
ATOM 6803 C C . LEU B 1 252 ? -3.145 -15.422 -29.969 1 93.81 252 LEU B C 1
ATOM 6805 O O . LEU B 1 252 ? -2.111 -15.828 -30.516 1 93.81 252 LEU B O 1
ATOM 6809 N N . GLU B 1 253 ? -3.418 -14.188 -29.719 1 93.12 253 GLU B N 1
ATOM 6810 C CA . GLU B 1 253 ? -2.436 -13.172 -30.078 1 93.12 253 GLU B CA 1
ATOM 6811 C C . GLU B 1 253 ? -1.134 -13.367 -29.297 1 93.12 253 GLU B C 1
ATOM 6813 O O . GLU B 1 253 ? -0.047 -13.156 -29.844 1 93.12 253 GLU B O 1
ATOM 6818 N N . ALA B 1 254 ? -1.265 -13.727 -28.109 1 93.12 254 ALA B N 1
ATOM 6819 C CA . ALA B 1 254 ? -0.073 -13.992 -27.297 1 93.12 254 ALA B CA 1
ATOM 6820 C C . ALA B 1 254 ? 0.723 -15.164 -27.875 1 93.12 254 ALA B C 1
ATOM 6822 O O . ALA B 1 254 ? 1.948 -15.086 -28 1 93.12 254 ALA B O 1
ATOM 6823 N N . ALA B 1 255 ? 0.042 -16.219 -28.25 1 95.25 255 ALA B N 1
ATOM 6824 C CA . ALA B 1 255 ? 0.693 -17.406 -28.828 1 95.25 255 ALA B CA 1
ATOM 6825 C C . ALA B 1 255 ? 1.356 -17.078 -30.156 1 95.25 255 ALA B C 1
ATOM 6827 O O . ALA B 1 255 ? 2.465 -17.531 -30.438 1 95.25 255 ALA B O 1
ATOM 6828 N N . ILE B 1 256 ? 0.704 -16.219 -30.906 1 94.88 256 ILE B N 1
ATOM 6829 C CA . ILE B 1 256 ? 1.214 -15.844 -32.219 1 94.88 256 ILE B CA 1
ATOM 6830 C C . ILE B 1 256 ? 2.42 -14.922 -32.062 1 94.88 256 ILE B C 1
ATOM 6832 O O . ILE B 1 256 ? 3.43 -15.094 -32.75 1 94.88 256 ILE B O 1
ATOM 6836 N N . ASP B 1 257 ? 2.283 -13.984 -31.203 1 94.25 257 ASP B N 1
ATOM 6837 C CA . ASP B 1 257 ? 3.367 -13.031 -30.969 1 94.25 257 ASP B CA 1
ATOM 6838 C C . ASP B 1 257 ? 4.656 -13.75 -30.578 1 94.25 257 ASP B C 1
ATOM 6840 O O . ASP B 1 257 ? 5.75 -13.312 -30.938 1 94.25 257 ASP B O 1
ATOM 6844 N N . TRP B 1 258 ? 4.535 -14.812 -29.859 1 95.81 258 TRP B N 1
ATOM 6845 C CA . TRP B 1 258 ? 5.699 -15.57 -29.406 1 95.81 258 TRP B CA 1
ATOM 6846 C C . TRP B 1 258 ? 6 -16.734 -30.344 1 95.81 258 TRP B C 1
ATOM 6848 O O . TRP B 1 258 ? 6.902 -17.531 -30.094 1 95.81 258 TRP B O 1
ATOM 6858 N N . ARG B 1 259 ? 5.211 -16.922 -31.391 1 93.81 259 ARG B N 1
ATOM 6859 C CA . ARG B 1 259 ? 5.391 -17.906 -32.438 1 93.81 259 ARG B CA 1
ATOM 6860 C C . ARG B 1 259 ? 5.32 -19.328 -31.906 1 93.81 259 ARG B C 1
ATOM 6862 O O . ARG B 1 259 ? 6.164 -20.156 -32.219 1 93.81 259 ARG B O 1
ATOM 6869 N N . ILE B 1 260 ? 4.301 -19.547 -31.062 1 94.88 260 ILE B N 1
ATOM 6870 C CA . ILE B 1 260 ? 4.172 -20.875 -30.469 1 94.88 260 ILE B CA 1
ATOM 6871 C C . ILE B 1 260 ? 2.758 -21.406 -30.688 1 94.88 260 ILE B C 1
ATOM 6873 O O . ILE B 1 260 ? 2.336 -22.359 -30.031 1 94.88 260 ILE B O 1
ATOM 6877 N N . ASP B 1 261 ? 1.967 -20.797 -31.469 1 92.81 261 ASP B N 1
ATOM 6878 C CA . ASP B 1 261 ? 0.557 -21.125 -31.656 1 92.81 261 ASP B CA 1
ATOM 6879 C C . ASP B 1 261 ? 0.382 -22.578 -32.094 1 92.81 261 ASP B C 1
ATOM 6881 O O . ASP B 1 261 ? -0.563 -23.25 -31.688 1 92.81 261 ASP B O 1
ATOM 6885 N N . ALA B 1 262 ? 1.342 -23.078 -32.812 1 91.44 262 ALA B N 1
ATOM 6886 C CA . ALA B 1 262 ? 1.235 -24.453 -33.312 1 91.44 262 ALA B CA 1
ATOM 6887 C C . ALA B 1 262 ? 1.716 -25.453 -32.281 1 91.44 262 ALA B C 1
ATOM 6889 O O . ALA B 1 262 ? 1.366 -26.641 -32.344 1 91.44 262 ALA B O 1
ATOM 6890 N N . ASN B 1 263 ? 2.443 -25 -31.281 1 93.75 263 ASN B N 1
ATOM 6891 C CA . ASN B 1 263 ? 3.086 -25.891 -30.328 1 93.75 263 ASN B CA 1
ATOM 6892 C C . ASN B 1 263 ? 2.303 -25.984 -29.031 1 93.75 263 ASN B C 1
ATOM 6894 O O . ASN B 1 263 ? 2.637 -26.781 -28.141 1 93.75 263 ASN B O 1
ATOM 6898 N N . VAL B 1 264 ? 1.204 -25.219 -28.906 1 95.44 264 VAL B N 1
ATOM 6899 C CA . VAL B 1 264 ? 0.453 -25.188 -27.656 1 95.44 264 VAL B CA 1
ATOM 6900 C C . VAL B 1 264 ? -0.39 -26.453 -27.516 1 95.44 264 VAL B C 1
ATOM 6902 O O . VAL B 1 264 ? -1.2 -26.766 -28.391 1 95.44 264 VAL B O 1
ATOM 6905 N N . VAL B 1 265 ? -0.141 -27.156 -26.406 1 93.12 265 VAL B N 1
ATOM 6906 C CA . VAL B 1 265 ? -0.821 -28.438 -26.172 1 93.12 265 VAL B CA 1
ATOM 6907 C C . VAL B 1 265 ? -2.123 -28.188 -25.422 1 93.12 265 VAL B C 1
ATOM 6909 O O . VAL B 1 265 ? -3.137 -28.844 -25.688 1 93.12 265 VAL B O 1
ATOM 6912 N N . ALA B 1 266 ? -2.043 -27.328 -24.469 1 94.31 266 ALA B N 1
ATOM 6913 C CA . ALA B 1 266 ? -3.203 -27.062 -23.625 1 94.31 266 ALA B CA 1
ATOM 6914 C C . ALA B 1 266 ? -3.055 -25.75 -22.875 1 94.31 266 ALA B C 1
ATOM 6916 O O . ALA B 1 266 ? -1.946 -25.219 -22.766 1 94.31 266 ALA B O 1
ATOM 6917 N N . VAL B 1 267 ? -4.191 -25.219 -22.469 1 95.44 267 VAL B N 1
ATOM 6918 C CA . VAL B 1 267 ? -4.23 -23.984 -21.688 1 95.44 267 VAL B CA 1
ATOM 6919 C C . VAL B 1 267 ? -5.012 -24.219 -20.391 1 95.44 267 VAL B C 1
ATOM 6921 O O . VAL B 1 267 ? -6.176 -24.625 -20.438 1 95.44 267 VAL B O 1
ATOM 6924 N N . CYS B 1 268 ? -4.32 -24.031 -19.328 1 94.62 268 CYS B N 1
ATOM 6925 C CA . CYS B 1 268 ? -4.969 -24.156 -18.016 1 94.62 268 CYS B CA 1
ATOM 6926 C C . CYS B 1 268 ? -5.434 -22.797 -17.5 1 94.62 268 CYS B C 1
ATOM 6928 O O . CYS B 1 268 ? -4.664 -21.844 -17.484 1 94.62 268 CYS B O 1
ATOM 6930 N N . THR B 1 269 ? -6.688 -22.641 -17.062 1 92.75 269 THR B N 1
ATOM 6931 C CA . THR B 1 269 ? -7.258 -21.391 -16.594 1 92.75 269 THR B CA 1
ATOM 6932 C C . THR B 1 269 ? -7.93 -21.578 -15.242 1 92.75 269 THR B C 1
ATOM 6934 O O . THR B 1 269 ? -7.926 -22.672 -14.68 1 92.75 269 THR B O 1
ATOM 6937 N N . ASP B 1 270 ? -8.469 -20.453 -14.562 1 86.06 270 ASP B N 1
ATOM 6938 C CA . ASP B 1 270 ? -9.055 -20.484 -13.227 1 86.06 270 ASP B CA 1
ATOM 6939 C C . ASP B 1 270 ? -10.484 -21.016 -13.266 1 86.06 270 ASP B C 1
ATOM 6941 O O . ASP B 1 270 ? -11.25 -20.812 -12.32 1 86.06 270 ASP B O 1
ATOM 6945 N N . ASN B 1 271 ? -10.938 -21.625 -14.297 1 83.19 271 ASN B N 1
ATOM 6946 C CA . ASN B 1 271 ? -12.227 -22.312 -14.453 1 83.19 271 ASN B CA 1
ATOM 6947 C C . ASN B 1 271 ? -13.352 -21.312 -14.711 1 83.19 271 ASN B C 1
ATOM 6949 O O . ASN B 1 271 ? -14.523 -21.703 -14.758 1 83.19 271 ASN B O 1
ATOM 6953 N N . ALA B 1 272 ? -13.047 -20.031 -14.789 1 85.19 272 ALA B N 1
ATOM 6954 C CA . ALA B 1 272 ? -14.109 -19.078 -15.102 1 85.19 272 ALA B CA 1
ATOM 6955 C C . ALA B 1 272 ? -14.703 -19.344 -16.484 1 85.19 272 ALA B C 1
ATOM 6957 O O . ALA B 1 272 ? -13.977 -19.688 -17.422 1 85.19 272 ALA B O 1
ATOM 6958 N N . ARG B 1 273 ? -15.961 -19.234 -16.562 1 84.88 273 ARG B N 1
ATOM 6959 C CA . ARG B 1 273 ? -16.688 -19.625 -17.766 1 84.88 273 ARG B CA 1
ATOM 6960 C C . ARG B 1 273 ? -16.188 -18.828 -18.969 1 84.88 273 ARG B C 1
ATOM 6962 O O . ARG B 1 273 ? -15.961 -19.391 -20.047 1 84.88 273 ARG B O 1
ATOM 6969 N N . LYS B 1 274 ? -15.969 -17.641 -18.797 1 83.06 274 LYS B N 1
ATOM 6970 C CA . LYS B 1 274 ? -15.609 -16.75 -19.906 1 83.06 274 LYS B CA 1
ATOM 6971 C C . LYS B 1 274 ? -14.242 -17.109 -20.469 1 83.06 274 LYS B C 1
ATOM 6973 O O . LYS B 1 274 ? -14.062 -17.172 -21.688 1 83.06 274 LYS B O 1
ATOM 6978 N N . ILE B 1 275 ? -13.328 -17.328 -19.641 1 87.12 275 ILE B N 1
ATOM 6979 C CA . ILE B 1 275 ? -11.977 -17.609 -20.109 1 87.12 275 ILE B CA 1
ATOM 6980 C C . ILE B 1 275 ? -11.922 -19.031 -20.688 1 87.12 275 ILE B C 1
ATOM 6982 O O . ILE B 1 275 ? -11.195 -19.281 -21.656 1 87.12 275 ILE B O 1
ATOM 6986 N N . CYS B 1 276 ? -12.695 -19.984 -20.109 1 88.69 276 CYS B N 1
ATOM 6987 C CA . CYS B 1 276 ? -12.758 -21.344 -20.641 1 88.69 276 CYS B CA 1
ATOM 6988 C C . CYS B 1 276 ? -13.32 -21.359 -22.047 1 88.69 276 CYS B C 1
ATOM 6990 O O . CYS B 1 276 ? -12.766 -22 -22.938 1 88.69 276 CYS B O 1
ATOM 6992 N N . LEU B 1 277 ? -14.367 -20.547 -22.188 1 89.5 277 LEU B N 1
ATOM 6993 C CA . LEU B 1 277 ? -14.953 -20.422 -23.516 1 89.5 277 LEU B CA 1
ATOM 6994 C C . LEU B 1 277 ? -13.984 -19.75 -24.484 1 89.5 277 LEU B C 1
ATOM 6996 O O . LEU B 1 277 ? -13.938 -20.094 -25.672 1 89.5 277 LEU B O 1
ATOM 7000 N N . GLY B 1 278 ? -13.305 -18.812 -23.969 1 90.38 278 GLY B N 1
ATOM 7001 C CA . GLY B 1 278 ? -12.312 -18.141 -24.781 1 90.38 278 GLY B CA 1
ATOM 7002 C C . GLY B 1 278 ? -11.211 -19.062 -25.281 1 90.38 278 GLY B C 1
ATOM 7003 O O . GLY B 1 278 ? -10.812 -18.984 -26.438 1 90.38 278 GLY B O 1
ATOM 7004 N N . VAL B 1 279 ? -10.758 -19.922 -24.453 1 92.62 279 VAL B N 1
ATOM 7005 C CA . VAL B 1 279 ? -9.711 -20.891 -24.812 1 92.62 279 VAL B CA 1
ATOM 7006 C C . VAL B 1 279 ? -10.234 -21.828 -25.891 1 92.62 279 VAL B C 1
ATOM 7008 O O . VAL B 1 279 ? -9.523 -22.141 -26.859 1 92.62 279 VAL B O 1
ATOM 7011 N N . GLU B 1 280 ? -11.406 -22.266 -25.75 1 91.5 280 GLU B N 1
ATOM 7012 C CA . GLU B 1 280 ? -12.016 -23.172 -26.719 1 91.5 280 GLU B CA 1
ATOM 7013 C C . GLU B 1 280 ? -12.195 -22.469 -28.078 1 91.5 280 GLU B C 1
ATOM 7015 O O . GLU B 1 280 ? -11.953 -23.078 -29.125 1 91.5 280 GLU B O 1
ATOM 7020 N N . LYS B 1 281 ? -12.555 -21.25 -27.984 1 91.81 281 LYS B N 1
ATOM 7021 C C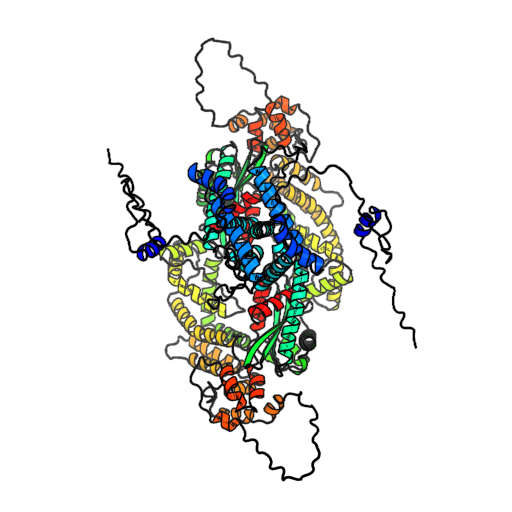A . LYS B 1 281 ? -12.734 -20.469 -29.203 1 91.81 281 LYS B CA 1
ATOM 7022 C C . LYS B 1 281 ? -11.398 -20.234 -29.906 1 91.81 281 LYS B C 1
ATOM 7024 O O . LYS B 1 281 ? -11.352 -20.094 -31.141 1 91.81 281 LYS B O 1
ATOM 7029 N N . ALA B 1 282 ? -10.398 -20.203 -29.156 1 91.94 282 ALA B N 1
ATOM 7030 C CA . ALA B 1 282 ? -9.062 -20.062 -29.719 1 91.94 282 ALA B CA 1
ATOM 7031 C C . ALA B 1 282 ? -8.547 -21.391 -30.266 1 91.94 282 ALA B C 1
ATOM 7033 O O . ALA B 1 282 ? -7.41 -21.484 -30.734 1 91.94 282 ALA B O 1
ATOM 7034 N N . ASN B 1 283 ? -9.336 -22.453 -30.125 1 91.12 283 ASN B N 1
ATOM 7035 C CA . ASN B 1 283 ? -9.039 -23.797 -30.625 1 91.12 283 ASN B CA 1
ATOM 7036 C C . ASN B 1 283 ? -7.906 -24.438 -29.828 1 91.12 283 ASN B C 1
ATOM 7038 O O . ASN B 1 283 ? -7.043 -25.109 -30.422 1 91.12 283 ASN B O 1
ATOM 7042 N N . PHE B 1 284 ? -7.805 -24.094 -28.625 1 92.56 284 PHE B N 1
ATOM 7043 C CA . PHE B 1 284 ? -6.887 -24.766 -27.719 1 92.56 284 PHE B CA 1
ATOM 7044 C C . PHE B 1 284 ? -7.648 -25.688 -26.766 1 92.56 284 PHE B C 1
ATOM 7046 O O . PHE B 1 284 ? -8.844 -25.484 -26.531 1 92.56 284 PHE B O 1
ATOM 7053 N N . GLN B 1 285 ? -6.922 -26.703 -26.281 1 91.69 285 GLN B N 1
ATOM 7054 C CA . GLN B 1 285 ? -7.512 -27.562 -25.25 1 91.69 285 GLN B CA 1
ATOM 7055 C C . GLN B 1 285 ? -7.602 -26.828 -23.906 1 91.69 285 GLN B C 1
ATOM 7057 O O . GLN B 1 285 ? -6.598 -26.312 -23.406 1 91.69 285 GLN B O 1
ATOM 7062 N N . ASN B 1 286 ? -8.797 -26.766 -23.422 1 92.19 286 ASN B N 1
ATOM 7063 C CA . ASN B 1 286 ? -9.031 -26.078 -22.156 1 92.19 286 ASN B CA 1
ATOM 7064 C C . ASN B 1 286 ? -8.891 -27.031 -20.969 1 92.19 286 ASN B C 1
ATOM 7066 O O . ASN B 1 286 ? -9.523 -28.094 -20.953 1 92.19 286 ASN B O 1
ATOM 7070 N N . LEU B 1 287 ? -8.07 -26.719 -20.078 1 92.62 287 LEU B N 1
ATOM 7071 C CA . LEU B 1 287 ? -7.891 -27.5 -18.859 1 92.62 287 LEU B CA 1
ATOM 7072 C C . LEU B 1 287 ? -8.289 -26.672 -17.625 1 92.62 287 LEU B C 1
ATOM 7074 O O . LEU B 1 287 ? -7.957 -25.484 -17.547 1 92.62 287 LEU B O 1
ATOM 7078 N N . LYS B 1 288 ? -8.969 -27.281 -16.75 1 91.38 288 LYS B N 1
ATOM 7079 C CA . LYS B 1 288 ? -9.406 -26.609 -15.516 1 91.38 288 LYS B CA 1
ATOM 7080 C C . LYS B 1 288 ? -8.328 -26.688 -14.438 1 91.38 288 LYS B C 1
ATOM 7082 O O . LYS B 1 288 ? -7.535 -27.625 -14.406 1 91.38 288 LYS B O 1
ATOM 7087 N N . CYS B 1 289 ? -8.312 -25.688 -13.672 1 92.88 289 CYS B N 1
ATOM 7088 C CA . CYS B 1 289 ? -7.359 -25.641 -12.57 1 92.88 289 CYS B CA 1
ATOM 7089 C C . CYS B 1 289 ? -7.793 -26.547 -11.422 1 92.88 289 CYS B C 1
ATOM 7091 O O . CYS B 1 289 ? -8.883 -26.375 -10.867 1 92.88 289 CYS B O 1
ATOM 7093 N N . ALA B 1 290 ? -6.941 -27.484 -11.062 1 92.94 290 ALA B N 1
ATOM 7094 C CA . ALA B 1 290 ? -7.242 -28.438 -9.992 1 92.94 290 ALA B CA 1
ATOM 7095 C C . ALA B 1 290 ? -7.383 -27.719 -8.648 1 92.94 290 ALA B C 1
ATOM 7097 O O . ALA B 1 290 ? -8.211 -28.109 -7.82 1 92.94 290 ALA B O 1
ATOM 7098 N N . ALA B 1 291 ? -6.59 -26.734 -8.422 1 91.12 291 ALA B N 1
ATOM 7099 C CA . ALA B 1 291 ? -6.645 -26 -7.156 1 91.12 291 ALA B CA 1
ATOM 7100 C C . ALA B 1 291 ? -7.977 -25.281 -7 1 91.12 291 ALA B C 1
ATOM 7102 O O . ALA B 1 291 ? -8.578 -25.297 -5.93 1 91.12 291 ALA B O 1
ATOM 7103 N N . HIS B 1 292 ? -8.406 -24.609 -8.047 1 90.56 292 HIS B N 1
ATOM 7104 C CA . HIS B 1 292 ? -9.695 -23.922 -7.996 1 90.56 292 HIS B CA 1
ATOM 7105 C C . HIS B 1 292 ? -10.844 -24.906 -7.848 1 90.56 292 HIS B C 1
ATOM 7107 O O . HIS B 1 292 ? -11.844 -24.609 -7.203 1 90.56 292 HIS B O 1
ATOM 7113 N N . THR B 1 293 ? -10.711 -26.016 -8.516 1 92.75 293 THR B N 1
ATOM 7114 C CA . THR B 1 293 ? -11.719 -27.062 -8.375 1 92.75 293 THR B CA 1
ATOM 7115 C C . THR B 1 293 ? -11.773 -27.578 -6.938 1 92.75 293 THR B C 1
ATOM 7117 O O . THR B 1 293 ? -12.852 -27.75 -6.375 1 92.75 293 THR B O 1
ATOM 7120 N N . LEU B 1 294 ? -10.617 -27.844 -6.402 1 92.69 294 LEU B N 1
ATOM 7121 C CA . LEU B 1 294 ? -10.555 -28.281 -5.016 1 92.69 294 LEU B CA 1
ATOM 7122 C C . LEU B 1 294 ? -11.148 -27.234 -4.082 1 92.69 294 LEU B C 1
ATOM 7124 O O . LEU B 1 294 ? -11.789 -27.562 -3.086 1 92.69 294 LEU B O 1
ATOM 7128 N N . GLN B 1 295 ? -10.898 -25.969 -4.355 1 92.12 295 GLN B N 1
ATOM 7129 C CA . GLN B 1 295 ? -11.461 -24.875 -3.576 1 92.12 295 GLN B CA 1
ATOM 7130 C C . GLN B 1 295 ? -12.984 -24.969 -3.529 1 92.12 295 GLN B C 1
ATOM 7132 O O . GLN B 1 295 ? -13.586 -24.797 -2.467 1 92.12 295 GLN B O 1
ATOM 7137 N N . LEU B 1 296 ? -13.547 -25.25 -4.656 1 92.25 296 LEU B N 1
ATOM 7138 C CA . LEU B 1 296 ? -15 -25.391 -4.73 1 92.25 296 LEU B CA 1
ATOM 7139 C C . LEU B 1 296 ? -15.477 -26.578 -3.906 1 92.25 296 LEU B C 1
ATOM 7141 O O . LEU B 1 296 ? -16.5 -26.5 -3.225 1 92.25 296 LEU B O 1
ATOM 7145 N N . CYS B 1 297 ? -14.727 -27.641 -3.971 1 94.81 297 CYS B N 1
ATOM 7146 C CA . CYS B 1 297 ? -15.07 -28.828 -3.217 1 94.81 297 CYS B CA 1
ATOM 7147 C C . CYS B 1 297 ? -15.023 -28.562 -1.717 1 94.81 297 CYS B C 1
ATOM 7149 O O . CYS B 1 297 ? -15.953 -28.922 -0.988 1 94.81 297 CYS B O 1
ATOM 7151 N N . VAL B 1 298 ? -14.016 -27.922 -1.29 1 95.56 298 VAL B N 1
ATOM 7152 C CA . VAL B 1 298 ? -13.836 -27.656 0.134 1 95.56 298 VAL B CA 1
ATOM 7153 C C . VAL B 1 298 ? -14.898 -26.688 0.622 1 95.56 298 VAL B C 1
ATOM 7155 O O . VAL B 1 298 ? -15.445 -26.844 1.719 1 95.56 298 VAL B O 1
ATOM 7158 N N . GLN B 1 299 ? -15.18 -25.688 -0.169 1 94.56 299 GLN B N 1
ATOM 7159 C CA . GLN B 1 299 ? -16.203 -24.703 0.199 1 94.56 299 GLN B CA 1
ATOM 7160 C C . GLN B 1 299 ? -17.547 -25.375 0.409 1 94.56 299 GLN B C 1
ATOM 7162 O O . GLN B 1 299 ? -18.281 -25.016 1.338 1 94.56 299 GLN B O 1
ATOM 7167 N N . LYS B 1 300 ? -17.844 -26.266 -0.463 1 94.75 300 LYS B N 1
ATOM 7168 C CA . LYS B 1 300 ? -19.094 -27.016 -0.312 1 94.75 300 LYS B CA 1
ATOM 7169 C C . LYS B 1 300 ? -19.094 -27.828 0.977 1 94.75 300 LYS B C 1
ATOM 7171 O O . LYS B 1 300 ? -20.094 -27.891 1.679 1 94.75 300 LYS B O 1
ATOM 7176 N N . ALA B 1 301 ? -17.984 -28.406 1.256 1 96.19 301 ALA B N 1
ATOM 7177 C CA . ALA B 1 301 ? -17.875 -29.219 2.465 1 96.19 301 ALA B CA 1
ATOM 7178 C C . ALA B 1 301 ? -17.922 -28.359 3.717 1 96.19 301 ALA B C 1
ATOM 7180 O O . ALA B 1 301 ? -18.484 -28.766 4.738 1 96.19 301 ALA B O 1
ATOM 7181 N N . LEU B 1 302 ? -17.375 -27.156 3.668 1 95.88 302 LEU B N 1
ATOM 7182 C CA . LEU B 1 302 ? -17.359 -26.234 4.805 1 95.88 302 LEU B CA 1
ATOM 7183 C C . LEU B 1 302 ? -18.75 -25.688 5.074 1 95.88 302 LEU B C 1
ATOM 7185 O O . LEU B 1 302 ? -19.031 -25.172 6.16 1 95.88 302 LEU B O 1
ATOM 7189 N N . SER B 1 303 ? -19.609 -25.781 4.125 1 94.81 303 SER B N 1
ATOM 7190 C CA . SER B 1 303 ? -20.969 -25.25 4.258 1 94.81 303 SER B CA 1
ATOM 7191 C C . SER B 1 303 ? -21.891 -26.234 4.961 1 94.81 303 SER B C 1
ATOM 7193 O O . SER B 1 303 ? -23.062 -25.922 5.219 1 94.81 303 SER B O 1
ATOM 7195 N N . VAL B 1 304 ? -21.328 -27.359 5.27 1 94.94 304 VAL B N 1
ATOM 7196 C CA . VAL B 1 304 ? -22.109 -28.312 6.051 1 94.94 304 VAL B CA 1
ATOM 7197 C C . VAL B 1 304 ? -22.516 -27.688 7.383 1 94.94 304 VAL B C 1
ATOM 7199 O O . VAL B 1 304 ? -21.719 -26.984 8.008 1 94.94 304 VAL B O 1
ATOM 7202 N N . THR B 1 305 ? -23.703 -27.812 7.836 1 92.06 305 THR B N 1
ATOM 7203 C CA . THR B 1 305 ? -24.328 -27.078 8.938 1 92.06 305 THR B CA 1
ATOM 7204 C C . THR B 1 305 ? -23.469 -27.141 10.188 1 92.06 305 THR B C 1
ATOM 7206 O O . THR B 1 305 ? -23.203 -26.109 10.812 1 92.06 305 THR B O 1
ATOM 7209 N N . GLY B 1 306 ? -22.984 -28.25 10.648 1 91.69 306 GLY B N 1
ATOM 7210 C CA . GLY B 1 306 ? -22.156 -28.344 11.836 1 91.69 306 GLY B CA 1
ATOM 7211 C C . GLY B 1 306 ? -20.844 -27.594 11.711 1 91.69 306 GLY B C 1
ATOM 7212 O O . GLY B 1 306 ? -20.406 -26.922 12.648 1 91.69 306 GLY B O 1
ATOM 7213 N N . VAL B 1 307 ? -20.312 -27.578 10.625 1 95.5 307 VAL B N 1
ATOM 7214 C CA . VAL B 1 307 ? -19.047 -26.906 10.383 1 95.5 307 VAL B CA 1
ATOM 7215 C C . VAL B 1 307 ? -19.266 -25.406 10.203 1 95.5 307 VAL B C 1
ATOM 7217 O O . VAL B 1 307 ? -18.531 -24.594 10.742 1 95.5 307 VAL B O 1
ATOM 7220 N N . GLU B 1 308 ? -20.297 -25.047 9.5 1 95.5 308 GLU B N 1
ATOM 7221 C CA . GLU B 1 308 ? -20.625 -23.641 9.242 1 95.5 308 GLU B CA 1
ATOM 7222 C C . GLU B 1 308 ? -20.922 -22.891 10.539 1 95.5 308 GLU B C 1
ATOM 7224 O O . GLU B 1 308 ? -20.516 -21.75 10.711 1 95.5 308 GLU B O 1
ATOM 7229 N N . ARG B 1 309 ? -21.609 -23.547 11.391 1 94.62 309 ARG B N 1
ATOM 7230 C CA . ARG B 1 309 ? -21.938 -22.938 12.68 1 94.62 309 ARG B CA 1
ATOM 7231 C C . ARG B 1 309 ? -20.672 -22.703 13.508 1 94.62 309 ARG B C 1
ATOM 7233 O O . ARG B 1 309 ? -20.516 -21.656 14.133 1 94.62 309 ARG B O 1
ATOM 7240 N N . LEU B 1 310 ? -19.875 -23.703 13.484 1 95.19 310 LEU B N 1
ATOM 7241 C CA . LEU B 1 310 ? -18.609 -23.594 14.219 1 95.19 310 LEU B CA 1
ATOM 7242 C C . LEU B 1 310 ? -17.766 -22.438 13.68 1 95.19 310 LEU B C 1
ATOM 7244 O O . LEU B 1 310 ? -17.219 -21.656 14.445 1 95.19 310 LEU B O 1
ATOM 7248 N N . LEU B 1 311 ? -17.672 -22.297 12.359 1 96.25 311 LEU B N 1
ATOM 7249 C CA . LEU B 1 311 ? -16.875 -21.266 11.727 1 96.25 311 LEU B CA 1
ATOM 7250 C C . LEU B 1 311 ? -17.484 -19.891 11.953 1 96.25 311 LEU B C 1
ATOM 7252 O O . LEU B 1 311 ? -16.75 -18.891 12.07 1 96.25 311 LEU B O 1
ATOM 7256 N N . ALA B 1 312 ? -18.766 -19.844 12.031 1 95.31 312 ALA B N 1
ATOM 7257 C CA . ALA B 1 312 ? -19.438 -18.578 12.312 1 95.31 312 ALA B CA 1
ATOM 7258 C C . ALA B 1 312 ? -19.047 -18.047 13.695 1 95.31 312 ALA B C 1
ATOM 7260 O O . ALA B 1 312 ? -18.828 -16.844 13.867 1 95.31 312 ALA B O 1
ATOM 7261 N N . VAL B 1 313 ? -19 -18.938 14.625 1 95 313 VAL B N 1
ATOM 7262 C CA . VAL B 1 313 ? -18.594 -18.562 15.977 1 95 313 VAL B CA 1
ATOM 7263 C C . VAL B 1 313 ? -17.156 -18.078 15.961 1 95 313 VAL B C 1
ATOM 7265 O O . VAL B 1 313 ? -16.828 -17.062 16.594 1 95 313 VAL B O 1
ATOM 7268 N N . CYS B 1 314 ? -16.359 -18.766 15.195 1 95.69 314 CYS B N 1
ATOM 7269 C CA . CYS B 1 314 ? -14.945 -18.391 15.086 1 95.69 314 CYS B CA 1
ATOM 7270 C C . CYS B 1 314 ? -14.797 -17 14.477 1 95.69 314 CYS B C 1
ATOM 7272 O O . CYS B 1 314 ? -14.023 -16.188 14.977 1 95.69 314 CYS B O 1
ATOM 7274 N N . ARG B 1 315 ? -15.508 -16.734 13.438 1 95.62 315 ARG B N 1
ATOM 7275 C CA . ARG B 1 315 ? -15.438 -15.453 12.75 1 95.62 315 ARG B CA 1
ATOM 7276 C C . ARG B 1 315 ? -15.883 -14.32 13.664 1 95.62 315 ARG B C 1
ATOM 7278 O O . ARG B 1 315 ? -15.312 -13.227 13.633 1 95.62 315 ARG B O 1
ATOM 7285 N N . ARG B 1 316 ? -16.859 -14.57 14.484 1 94.06 316 ARG B N 1
ATOM 7286 C CA . ARG B 1 316 ? -17.328 -13.562 15.43 1 94.06 316 ARG B CA 1
ATOM 7287 C C . ARG B 1 316 ? -16.25 -13.234 16.469 1 94.06 316 ARG B C 1
ATOM 7289 O O . ARG B 1 316 ? -16.047 -12.062 16.797 1 94.06 316 ARG B O 1
ATOM 7296 N N . VAL B 1 317 ? -15.633 -14.219 16.922 1 93.88 317 VAL B N 1
ATOM 7297 C CA . VAL B 1 317 ? -14.578 -14.031 17.906 1 93.88 317 VAL B CA 1
ATOM 7298 C C . VAL B 1 317 ? -13.414 -13.266 17.281 1 93.88 317 VAL B C 1
ATOM 7300 O O . VAL B 1 317 ? -12.906 -12.305 17.875 1 93.88 317 VAL B O 1
ATOM 7303 N N . VAL B 1 318 ? -13.031 -13.695 16.109 1 94 318 VAL B N 1
ATOM 7304 C CA . VAL B 1 318 ? -11.906 -13.047 15.43 1 94 318 VAL B CA 1
ATOM 7305 C C . VAL B 1 318 ? -12.25 -11.594 15.133 1 94 318 VAL B C 1
ATOM 7307 O O . VAL B 1 318 ? -11.422 -10.703 15.336 1 94 318 VAL B O 1
ATOM 7310 N N . CYS B 1 319 ? -13.461 -11.367 14.688 1 91.88 319 CYS B N 1
ATOM 7311 C CA . CYS B 1 319 ? -13.898 -10.016 14.375 1 91.88 319 CYS B CA 1
ATOM 7312 C C . CYS B 1 319 ? -13.867 -9.133 15.617 1 91.88 319 CYS B C 1
ATOM 7314 O O . CYS B 1 319 ? -13.438 -7.984 15.562 1 91.88 319 CYS B O 1
ATOM 7316 N N . HIS B 1 320 ? -14.273 -9.641 16.703 1 90.06 320 HIS B N 1
ATOM 7317 C CA . HIS B 1 320 ? -14.336 -8.906 17.969 1 90.06 320 HIS B CA 1
ATOM 7318 C C . HIS B 1 320 ? -12.945 -8.453 18.406 1 90.06 320 HIS B C 1
ATOM 7320 O O . HIS B 1 320 ? -12.766 -7.309 18.828 1 90.06 320 HIS B O 1
ATOM 7326 N N . PHE B 1 321 ? -12.016 -9.266 18.266 1 88.75 321 PHE B N 1
ATOM 7327 C CA . PHE B 1 321 ? -10.688 -8.969 18.812 1 88.75 321 PHE B CA 1
ATOM 7328 C C . PHE B 1 321 ? -9.82 -8.289 17.766 1 88.75 321 PHE B C 1
ATOM 7330 O O . PHE B 1 321 ? -8.93 -7.508 18.094 1 88.75 321 PHE B O 1
ATOM 7337 N N . LYS B 1 322 ? -10.062 -8.57 16.5 1 87 322 LYS B N 1
ATOM 7338 C CA . LYS B 1 322 ? -9.195 -8.047 15.445 1 87 322 LYS B CA 1
ATOM 7339 C C . LYS B 1 322 ? -9.578 -6.617 15.078 1 87 322 LYS B C 1
ATOM 7341 O O . LYS B 1 322 ? -8.719 -5.801 14.75 1 87 322 LYS B O 1
ATOM 7346 N N . HIS B 1 323 ? -10.805 -6.266 15.141 1 82.31 323 HIS B N 1
ATOM 7347 C CA . HIS B 1 323 ? -11.266 -4.992 14.602 1 82.31 323 HIS B CA 1
ATOM 7348 C C . HIS B 1 323 ? -11.305 -3.916 15.68 1 82.31 323 HIS B C 1
ATOM 7350 O O . HIS B 1 323 ? -11.602 -2.752 15.391 1 82.31 323 HIS B O 1
ATOM 7356 N N . SER B 1 324 ? -10.992 -4.27 16.891 1 78.56 324 SER B N 1
ATOM 7357 C CA . SER B 1 324 ? -10.906 -3.309 17.984 1 78.56 324 SER B CA 1
ATOM 7358 C C . SER B 1 324 ? -9.5 -3.252 18.562 1 78.56 324 SER B C 1
ATOM 7360 O O . SER B 1 324 ? -8.984 -4.258 19.047 1 78.56 324 SER B O 1
ATOM 7362 N N . SER B 1 325 ? -8.961 -2.053 18.484 1 77.88 325 SER B N 1
ATOM 7363 C CA . SER B 1 325 ? -7.617 -1.877 19.031 1 77.88 325 SER B CA 1
ATOM 7364 C C . SER B 1 325 ? -7.578 -2.18 20.531 1 77.88 325 SER B C 1
ATOM 7366 O O . SER B 1 325 ? -6.602 -2.74 21.031 1 77.88 325 SER B O 1
ATOM 7368 N N . SER B 1 326 ? -8.633 -1.826 21.25 1 79.12 326 SER B N 1
ATOM 7369 C CA . SER B 1 326 ? -8.695 -2.061 22.703 1 79.12 326 SER B CA 1
ATOM 7370 C C . SER B 1 326 ? -8.734 -3.551 23.016 1 79.12 326 SER B C 1
ATOM 7372 O O . SER B 1 326 ? -8.016 -4.023 23.891 1 79.12 326 SER B O 1
ATOM 7374 N N . HIS B 1 327 ? -9.547 -4.297 22.25 1 84.25 327 HIS B N 1
ATOM 7375 C CA . HIS B 1 327 ? -9.656 -5.73 22.484 1 84.25 327 HIS B CA 1
ATOM 7376 C C . HIS B 1 327 ? -8.383 -6.461 22.078 1 84.25 327 HIS B C 1
ATOM 7378 O O . HIS B 1 327 ? -8 -7.449 22.703 1 84.25 327 HIS B O 1
ATOM 7384 N N . GLN B 1 328 ? -7.816 -5.969 21.016 1 85.12 328 GLN B N 1
ATOM 7385 C CA . GLN B 1 328 ? -6.543 -6.543 20.578 1 85.12 328 GLN B CA 1
ATOM 7386 C C . GLN B 1 328 ? -5.469 -6.348 21.641 1 85.12 328 GLN B C 1
ATOM 7388 O O . GLN B 1 328 ? -4.629 -7.227 21.859 1 85.12 328 GLN B O 1
ATOM 7393 N N . ALA B 1 329 ? -5.504 -5.203 22.281 1 81.88 329 ALA B N 1
ATOM 7394 C CA . ALA B 1 329 ? -4.539 -4.91 23.344 1 81.88 329 ALA B CA 1
ATOM 7395 C C . ALA B 1 329 ? -4.723 -5.852 24.531 1 81.88 329 ALA B C 1
ATOM 7397 O O . ALA B 1 329 ? -3.742 -6.301 25.125 1 81.88 329 ALA B O 1
ATOM 7398 N N . VAL B 1 330 ? -5.949 -6.105 24.891 1 85.38 330 VAL B N 1
ATOM 7399 C CA . VAL B 1 330 ? -6.25 -7.023 25.984 1 85.38 330 VAL B CA 1
ATOM 7400 C C . VAL B 1 330 ? -5.691 -8.406 25.672 1 85.38 330 VAL B C 1
ATOM 7402 O O . VAL B 1 330 ? -5.074 -9.047 26.516 1 85.38 330 VAL B O 1
ATOM 7405 N N . LEU B 1 331 ? -5.93 -8.836 24.469 1 88.94 331 LEU B N 1
ATOM 7406 C CA . LEU B 1 331 ? -5.43 -10.141 24.031 1 88.94 331 LEU B CA 1
ATOM 7407 C C . LEU B 1 331 ? -3.906 -10.18 24.078 1 88.94 331 LEU B C 1
ATOM 7409 O O . LEU B 1 331 ? -3.318 -11.172 24.516 1 88.94 331 LEU B O 1
ATOM 7413 N N . SER B 1 332 ? -3.322 -9.125 23.594 1 85.62 332 SER B N 1
ATOM 7414 C CA . SER B 1 332 ? -1.866 -9.039 23.578 1 85.62 332 SER B CA 1
ATOM 7415 C C . SER B 1 332 ? -1.302 -9.055 25 1 85.62 332 SER B C 1
ATOM 7417 O O . SER B 1 332 ? -0.239 -9.625 25.25 1 85.62 332 SER B O 1
ATOM 7419 N N . LYS B 1 333 ? -1.913 -8.375 25.906 1 85.81 333 LYS B N 1
ATOM 7420 C CA . LYS B 1 333 ? -1.492 -8.359 27.297 1 85.81 333 LYS B CA 1
ATOM 7421 C C . LYS B 1 333 ? -1.533 -9.758 27.906 1 85.81 333 LYS B C 1
ATOM 7423 O O . LYS B 1 333 ? -0.59 -10.172 28.578 1 85.81 333 LYS B O 1
ATOM 7428 N N . HIS B 1 334 ? -2.639 -10.453 27.672 1 90.94 334 HIS B N 1
ATOM 7429 C CA . HIS B 1 334 ? -2.76 -11.805 28.188 1 90.94 334 HIS B CA 1
ATOM 7430 C C . HIS B 1 334 ? -1.715 -12.727 27.578 1 90.94 334 HIS B C 1
ATOM 7432 O O . HIS B 1 334 ? -1.176 -13.602 28.266 1 90.94 334 HIS B O 1
ATOM 7438 N N . ALA B 1 335 ? -1.485 -12.555 26.312 1 91.56 335 ALA B N 1
ATOM 7439 C CA . ALA B 1 335 ? -0.456 -13.352 25.656 1 91.56 335 ALA B CA 1
ATOM 7440 C C . ALA B 1 335 ? 0.918 -13.086 26.266 1 91.56 335 ALA B C 1
ATOM 7442 O O . ALA B 1 335 ? 1.693 -14.016 26.5 1 91.56 335 ALA B O 1
ATOM 7443 N N . SER B 1 336 ? 1.174 -11.852 26.547 1 88.12 336 SER B N 1
ATOM 7444 C CA . SER B 1 336 ? 2.441 -11.469 27.156 1 88.12 336 SER B CA 1
ATOM 7445 C C . SER B 1 336 ? 2.566 -12.047 28.562 1 88.12 336 SER B C 1
ATOM 7447 O O . SER B 1 336 ? 3.641 -12.508 28.969 1 88.12 336 SER B O 1
ATOM 7449 N N . ASP B 1 337 ? 1.509 -11.977 29.297 1 90.75 337 ASP B N 1
ATOM 7450 C CA . ASP B 1 337 ? 1.487 -12.508 30.656 1 90.75 337 ASP B CA 1
ATOM 7451 C C . ASP B 1 337 ? 1.772 -14.008 30.656 1 90.75 337 ASP B C 1
ATOM 7453 O O . ASP B 1 337 ? 2.354 -14.531 31.609 1 90.75 337 ASP B O 1
ATOM 7457 N N . LEU B 1 338 ? 1.386 -14.672 29.641 1 93.38 338 LEU B N 1
ATOM 7458 C CA . LEU B 1 338 ? 1.562 -16.109 29.531 1 93.38 338 LEU B CA 1
ATOM 7459 C C . LEU B 1 338 ? 2.9 -16.453 28.891 1 93.38 338 LEU B C 1
ATOM 7461 O O . LEU B 1 338 ? 3.229 -17.625 28.703 1 93.38 338 LEU B O 1
ATOM 7465 N N . GLY B 1 339 ? 3.652 -15.461 28.453 1 89.06 339 GLY B N 1
ATOM 7466 C CA . GLY B 1 339 ? 4.953 -15.672 27.844 1 89.06 339 GLY B CA 1
ATOM 7467 C C . GLY B 1 339 ? 4.867 -16.125 26.406 1 89.06 339 GLY B C 1
ATOM 7468 O O . GLY B 1 339 ? 5.781 -16.781 25.891 1 89.06 339 GLY B O 1
ATOM 7469 N N . MET B 1 340 ? 3.805 -15.875 25.859 1 90.19 340 MET B N 1
ATOM 7470 C CA . MET B 1 340 ? 3.607 -16.281 24.469 1 90.19 340 MET B CA 1
ATOM 7471 C C . MET B 1 340 ? 4.016 -15.164 23.516 1 90.19 340 MET B C 1
ATOM 7473 O O . MET B 1 340 ? 3.99 -13.992 23.891 1 90.19 340 MET B O 1
ATOM 7477 N N . PRO B 1 341 ? 4.43 -15.625 22.344 1 81.44 341 PRO B N 1
ATOM 7478 C CA . PRO B 1 341 ? 4.773 -14.594 21.359 1 81.44 341 PRO B CA 1
ATOM 7479 C C . PRO B 1 341 ? 3.566 -13.758 20.938 1 81.44 341 PRO B C 1
ATOM 7481 O O . PRO B 1 341 ? 2.432 -14.242 20.984 1 81.44 341 PRO B O 1
ATOM 7484 N N . ARG B 1 342 ? 3.904 -12.547 20.609 1 77.44 342 ARG B N 1
ATOM 7485 C CA . ARG B 1 342 ? 2.854 -11.641 20.156 1 77.44 342 ARG B CA 1
ATOM 7486 C C . ARG B 1 342 ? 2.357 -12.016 18.766 1 77.44 342 ARG B C 1
ATOM 7488 O O . ARG B 1 342 ? 3.062 -11.82 17.766 1 77.44 342 ARG B O 1
ATOM 7495 N N . LYS B 1 343 ? 1.247 -12.781 18.688 1 84.5 343 LYS B N 1
ATOM 7496 C CA . LYS B 1 343 ? 0.613 -13.148 17.422 1 84.5 343 LYS B CA 1
ATOM 7497 C C . LYS B 1 343 ? -0.772 -12.523 17.312 1 84.5 343 LYS B C 1
ATOM 7499 O O . LYS B 1 343 ? -1.439 -12.273 18.312 1 84.5 343 LYS B O 1
ATOM 7504 N N . LYS B 1 344 ? -1.124 -12.156 16.094 1 86.75 344 LYS B N 1
ATOM 7505 C CA . LYS B 1 344 ? -2.443 -11.586 15.844 1 86.75 344 LYS B CA 1
ATOM 7506 C C . LYS B 1 344 ? -3.385 -12.625 15.242 1 86.75 344 LYS B C 1
ATOM 7508 O O . LYS B 1 344 ? -2.939 -13.555 14.57 1 86.75 344 LYS B O 1
ATOM 7513 N N . LEU B 1 345 ? -4.598 -12.484 15.547 1 92.06 345 LEU B N 1
ATOM 7514 C CA . LEU B 1 345 ? -5.617 -13.344 14.953 1 92.06 345 LEU B CA 1
ATOM 7515 C C . LEU B 1 345 ? -5.773 -13.062 13.469 1 92.06 345 LEU B C 1
ATOM 7517 O O . LEU B 1 345 ? -5.602 -11.922 13.023 1 92.06 345 LEU B O 1
ATOM 7521 N N . GLN B 1 346 ? -6.004 -14.125 12.719 1 92.06 346 GLN B N 1
ATOM 7522 C CA . GLN B 1 346 ? -6.195 -14 11.281 1 92.06 346 GLN B CA 1
ATOM 7523 C C . GLN B 1 346 ? -7.648 -14.266 10.891 1 92.06 346 GLN B C 1
ATOM 7525 O O . GLN B 1 346 ? -8.281 -15.172 11.43 1 92.06 346 GLN B O 1
ATOM 7530 N N . GLU B 1 347 ? -8.117 -13.398 10.078 1 92 347 GLU B N 1
ATOM 7531 C CA . GLU B 1 347 ? -9.477 -13.562 9.57 1 92 347 GLU B CA 1
ATOM 7532 C C . GLU B 1 347 ? -9.484 -14.32 8.25 1 92 347 GLU B C 1
ATOM 7534 O O . GLU B 1 347 ? -8.57 -14.164 7.438 1 92 347 GLU B O 1
ATOM 7539 N N . ASP B 1 348 ? -10.484 -15.219 8.047 1 92.31 348 ASP B N 1
ATOM 7540 C CA . ASP B 1 348 ? -10.539 -15.969 6.789 1 92.31 348 ASP B CA 1
ATOM 7541 C C . ASP B 1 348 ? -11.297 -15.18 5.719 1 92.31 348 ASP B C 1
ATOM 7543 O O . ASP B 1 348 ? -12.055 -14.258 6.031 1 92.31 348 ASP B O 1
ATOM 7547 N N . ILE B 1 349 ? -10.961 -15.422 4.445 1 88.19 349 ILE B N 1
ATOM 7548 C CA . ILE B 1 349 ? -11.609 -14.859 3.271 1 88.19 349 ILE B CA 1
ATOM 7549 C C . ILE B 1 349 ? -12.406 -15.945 2.549 1 88.19 349 ILE B C 1
ATOM 7551 O O . ILE B 1 349 ? -11.914 -17.062 2.348 1 88.19 349 ILE B O 1
ATOM 7555 N N . ALA B 1 350 ? -13.562 -15.602 2.154 1 82.75 350 ALA B N 1
ATOM 7556 C CA . ALA B 1 350 ? -14.508 -16.578 1.602 1 82.75 350 ALA B CA 1
ATOM 7557 C C . ALA B 1 350 ? -13.992 -17.141 0.284 1 82.75 350 ALA B C 1
ATOM 7559 O O . ALA B 1 350 ? -14.289 -18.297 -0.058 1 82.75 350 ALA B O 1
ATOM 7560 N N . THR B 1 351 ? -13.141 -16.453 -0.424 1 79.88 351 THR B N 1
ATOM 7561 C CA . THR B 1 351 ? -12.727 -16.875 -1.759 1 79.88 351 THR B CA 1
ATOM 7562 C C . THR B 1 351 ? -11.516 -17.797 -1.688 1 79.88 351 THR B C 1
ATOM 7564 O O . THR B 1 351 ? -11.102 -18.375 -2.699 1 79.88 351 THR B O 1
ATOM 7567 N N . ARG B 1 352 ? -10.977 -18.031 -0.478 1 86.06 352 ARG B N 1
ATOM 7568 C CA . ARG B 1 352 ? -9.812 -18.891 -0.304 1 86.06 352 ARG B CA 1
ATOM 7569 C C . ARG B 1 352 ? -9.914 -19.703 0.989 1 86.06 352 ARG B C 1
ATOM 7571 O O . ARG B 1 352 ? -9.594 -19.188 2.066 1 86.06 352 ARG B O 1
ATOM 7578 N N . TRP B 1 353 ? -10.109 -20.953 0.855 1 91.62 353 TRP B N 1
ATOM 7579 C CA . TRP B 1 353 ? -10.359 -21.781 2.035 1 91.62 353 TRP B CA 1
ATOM 7580 C C . TRP B 1 353 ? -9.102 -21.891 2.891 1 91.62 353 TRP B C 1
ATOM 7582 O O . TRP B 1 353 ? -9.18 -22.188 4.086 1 91.62 353 TRP B O 1
ATOM 7592 N N . ASN B 1 354 ? -7.914 -21.719 2.285 1 91.12 354 ASN B N 1
ATOM 7593 C CA . ASN B 1 354 ? -6.672 -21.781 3.043 1 91.12 354 ASN B CA 1
ATOM 7594 C C . ASN B 1 354 ? -6.668 -20.781 4.199 1 91.12 354 ASN B C 1
ATOM 7596 O O . ASN B 1 354 ? -6.074 -21.047 5.246 1 91.12 354 ASN B O 1
ATOM 7600 N N . SER B 1 355 ? -7.348 -19.75 3.961 1 92.75 355 SER B N 1
ATOM 7601 C CA . SER B 1 355 ? -7.43 -18.734 5.012 1 92.75 355 SER B CA 1
ATOM 7602 C C . SER B 1 355 ? -8.25 -19.234 6.195 1 92.75 355 SER B C 1
ATOM 7604 O O . SER B 1 355 ? -8.039 -18.797 7.332 1 92.75 355 SER B O 1
ATOM 7606 N N . THR B 1 356 ? -9.203 -20.094 5.875 1 95.81 356 THR B N 1
ATOM 7607 C CA . THR B 1 356 ? -9.969 -20.703 6.953 1 95.81 356 THR B CA 1
ATOM 7608 C C . THR B 1 356 ? -9.078 -21.562 7.848 1 95.81 356 THR B C 1
ATOM 7610 O O . THR B 1 356 ? -9.195 -21.516 9.07 1 95.81 356 THR B O 1
ATOM 7613 N N . TYR B 1 357 ? -8.203 -22.312 7.234 1 96.12 357 TYR B N 1
ATOM 7614 C CA . TYR B 1 357 ? -7.242 -23.125 7.988 1 96.12 357 TYR B CA 1
ATOM 7615 C C . TYR B 1 357 ? -6.34 -22.234 8.836 1 96.12 357 TYR B C 1
ATOM 7617 O O . TYR B 1 357 ? -6.086 -22.531 10.008 1 96.12 357 TYR B O 1
ATOM 7625 N N . VAL B 1 358 ? -5.918 -21.141 8.281 1 95.25 358 VAL B N 1
ATOM 7626 C CA . VAL B 1 358 ? -5.027 -20.219 8.977 1 95.25 358 VAL B CA 1
ATOM 7627 C C . VAL B 1 358 ? -5.762 -19.578 10.148 1 95.25 358 VAL B C 1
ATOM 7629 O O . VAL B 1 358 ? -5.195 -19.406 11.234 1 95.25 358 VAL B O 1
ATOM 7632 N N . MET B 1 359 ? -6.961 -19.172 9.914 1 96.5 359 MET B N 1
ATOM 7633 C CA . MET B 1 359 ? -7.773 -18.609 10.984 1 96.5 359 MET B CA 1
ATOM 7634 C C . MET B 1 359 ? -7.91 -19.578 12.148 1 96.5 359 MET B C 1
ATOM 7636 O O . MET B 1 359 ? -7.684 -19.219 13.305 1 96.5 359 MET B O 1
ATOM 7640 N N . ILE B 1 360 ? -8.195 -20.844 11.828 1 97 360 ILE B N 1
ATOM 7641 C CA . ILE B 1 360 ? -8.375 -21.859 12.844 1 97 360 ILE B CA 1
ATOM 7642 C C . ILE B 1 360 ? -7.07 -22.062 13.617 1 97 360 ILE B C 1
ATOM 7644 O O . ILE B 1 360 ? -7.078 -22.109 14.852 1 97 360 ILE B O 1
ATOM 7648 N N . ASN B 1 361 ? -6.023 -22.109 12.93 1 96.25 361 ASN B N 1
ATOM 7649 C CA . ASN B 1 361 ? -4.723 -22.281 13.57 1 96.25 361 ASN B CA 1
ATOM 7650 C C . ASN B 1 361 ? -4.383 -21.109 14.469 1 96.25 361 ASN B C 1
ATOM 7652 O O . ASN B 1 361 ? -3.828 -21.281 15.555 1 96.25 361 ASN B O 1
ATOM 7656 N N . SER B 1 362 ? -4.707 -19.938 13.992 1 95.19 362 SER B N 1
ATOM 7657 C CA . SER B 1 362 ? -4.441 -18.734 14.797 1 95.19 362 SER B CA 1
ATOM 7658 C C . SER B 1 362 ? -5.238 -18.766 16.094 1 95.19 362 SER B C 1
ATOM 7660 O O . SER B 1 362 ? -4.734 -18.359 17.141 1 95.19 362 SER B O 1
ATOM 7662 N N . LEU B 1 363 ? -6.434 -19.219 16.062 1 96.12 363 LEU B N 1
ATOM 7663 C CA . LEU B 1 363 ? -7.285 -19.328 17.25 1 96.12 363 LEU B CA 1
ATOM 7664 C C . LEU B 1 363 ? -6.73 -20.359 18.219 1 96.12 363 LEU B C 1
ATOM 7666 O O . LEU B 1 363 ? -6.641 -20.094 19.422 1 96.12 363 LEU B O 1
ATOM 7670 N N . ILE B 1 364 ? -6.312 -21.469 17.703 1 96.19 364 ILE B N 1
ATOM 7671 C CA . ILE B 1 364 ? -5.82 -22.562 18.531 1 96.19 364 ILE B CA 1
ATOM 7672 C C . ILE B 1 364 ? -4.504 -22.156 19.188 1 96.19 364 ILE B C 1
ATOM 7674 O O . ILE B 1 364 ? -4.258 -22.469 20.359 1 96.19 364 ILE B O 1
ATOM 7678 N N . GLU B 1 365 ? -3.701 -21.484 18.453 1 94.5 365 GLU B N 1
ATOM 7679 C CA . GLU B 1 365 ? -2.426 -21.031 19 1 94.5 365 GLU B CA 1
ATOM 7680 C C . GLU B 1 365 ? -2.635 -20.016 20.125 1 94.5 365 GLU B C 1
ATOM 7682 O O . GLU B 1 365 ? -1.841 -19.953 21.062 1 94.5 365 GLU B O 1
ATOM 7687 N N . LEU B 1 366 ? -3.684 -19.219 20.062 1 94.62 366 LEU B N 1
ATOM 7688 C CA . LEU B 1 366 ? -3.961 -18.203 21.062 1 94.62 366 LEU B CA 1
ATOM 7689 C C . LEU B 1 366 ? -5.113 -18.625 21.969 1 94.62 366 LEU B C 1
ATOM 7691 O O . LEU B 1 366 ? -5.82 -17.766 22.516 1 94.62 366 LEU B O 1
ATOM 7695 N N . LYS B 1 367 ? -5.332 -19.906 22.078 1 94.56 367 LYS B N 1
ATOM 7696 C CA . LYS B 1 367 ? -6.469 -20.453 22.812 1 94.56 367 LYS B CA 1
ATOM 7697 C C . LYS B 1 367 ? -6.477 -19.969 24.266 1 94.56 367 LYS B C 1
ATOM 7699 O O . LYS B 1 367 ? -7.492 -19.469 24.75 1 94.56 367 LYS B O 1
ATOM 7704 N N . GLU B 1 368 ? -5.312 -19.984 24.906 1 93.69 368 GLU B N 1
ATOM 7705 C CA . GLU B 1 368 ? -5.254 -19.656 26.328 1 93.69 368 GLU B CA 1
ATOM 7706 C C . GLU B 1 368 ? -5.445 -18.156 26.562 1 93.69 368 GLU B C 1
ATOM 7708 O O . GLU B 1 368 ? -6.246 -17.75 27.406 1 93.69 368 GLU B O 1
ATOM 7713 N N . PRO B 1 369 ? -4.688 -17.359 25.828 1 93.56 369 PRO B N 1
ATOM 7714 C CA . PRO B 1 369 ? -4.949 -15.922 25.969 1 93.56 369 PRO B CA 1
ATOM 7715 C C . PRO B 1 369 ? -6.406 -15.562 25.672 1 93.56 369 PRO B C 1
ATOM 7717 O O . PRO B 1 369 ? -6.973 -14.68 26.328 1 93.56 369 PRO B O 1
ATOM 7720 N N . LEU B 1 370 ? -7.02 -16.172 24.75 1 93.56 370 LEU B N 1
ATOM 7721 C CA . LEU B 1 370 ? -8.406 -15.914 24.375 1 93.56 370 LEU B CA 1
ATOM 7722 C C . LEU B 1 370 ? -9.359 -16.328 25.484 1 93.56 370 LEU B C 1
ATOM 7724 O O . LEU B 1 370 ? -10.312 -15.617 25.797 1 93.56 370 LEU B O 1
ATOM 7728 N N . ARG B 1 371 ? -9.125 -17.453 26 1 91.69 371 ARG B N 1
ATOM 7729 C CA . ARG B 1 371 ? -9.945 -17.938 27.109 1 91.69 371 ARG B CA 1
ATOM 7730 C C . ARG B 1 371 ? -9.906 -16.969 28.281 1 91.69 371 ARG B C 1
ATOM 7732 O O . ARG B 1 371 ? -10.945 -16.656 28.875 1 91.69 371 ARG B O 1
ATOM 7739 N N . ARG B 1 372 ? -8.758 -16.438 28.578 1 90.56 372 ARG B N 1
ATOM 7740 C CA . ARG B 1 372 ? -8.609 -15.484 29.688 1 90.56 372 ARG B CA 1
ATOM 7741 C C . ARG B 1 372 ? -9.312 -14.172 29.375 1 90.56 372 ARG B C 1
ATOM 7743 O O . ARG B 1 372 ? -9.945 -13.578 30.25 1 90.56 372 ARG B O 1
ATOM 7750 N N . ALA B 1 373 ? -9.094 -13.742 28.156 1 88.94 373 ALA B N 1
ATOM 7751 C CA . ALA B 1 373 ? -9.742 -12.492 27.75 1 88.94 373 ALA B CA 1
ATOM 7752 C C . ALA B 1 373 ? -11.258 -12.609 27.828 1 88.94 373 ALA B C 1
ATOM 7754 O O . ALA B 1 373 ? -11.938 -11.664 28.219 1 88.94 373 ALA B O 1
ATOM 7755 N N . MET B 1 374 ? -11.758 -13.719 27.453 1 86.5 374 MET B N 1
ATOM 7756 C CA . MET B 1 374 ? -13.203 -13.953 27.469 1 86.5 374 MET B CA 1
ATOM 7757 C C . MET B 1 374 ? -13.719 -14.047 28.906 1 86.5 374 MET B C 1
ATOM 7759 O O . MET B 1 374 ? -14.82 -13.594 29.203 1 86.5 374 MET B O 1
ATOM 7763 N N . GLU B 1 375 ? -12.953 -14.547 29.656 1 84.25 375 GLU B N 1
ATOM 7764 C CA . GLU B 1 375 ? -13.305 -14.625 31.078 1 84.25 375 GLU B CA 1
ATOM 7765 C C . GLU B 1 375 ? -13.344 -13.234 31.703 1 84.25 375 GLU B C 1
ATOM 7767 O O . GLU B 1 375 ? -14.234 -12.938 32.5 1 84.25 375 GLU B O 1
ATOM 7772 N N . ASP B 1 376 ? -12.359 -12.461 31.328 1 82.31 376 ASP B N 1
ATOM 7773 C CA . ASP B 1 376 ? -12.32 -11.094 31.812 1 82.31 376 ASP B CA 1
ATOM 7774 C C . ASP B 1 376 ? -13.562 -10.312 31.391 1 82.31 376 ASP B C 1
ATOM 7776 O O . ASP B 1 376 ? -14.094 -9.508 32.156 1 82.31 376 ASP B O 1
ATOM 7780 N N . ALA B 1 377 ? -13.961 -10.523 30.203 1 75.31 377 ALA B N 1
ATOM 7781 C CA . ALA B 1 377 ? -15.109 -9.812 29.625 1 75.31 377 ALA B CA 1
ATOM 7782 C C . ALA B 1 377 ? -16.406 -10.25 30.297 1 75.31 377 ALA B C 1
ATOM 7784 O O . ALA B 1 377 ? -17.328 -9.445 30.453 1 75.31 377 ALA B O 1
ATOM 7785 N N . THR B 1 378 ? -16.531 -11.484 30.531 1 68.88 378 THR B N 1
ATOM 7786 C CA . THR B 1 378 ? -17.719 -12 31.219 1 68.88 378 THR B CA 1
ATOM 7787 C C . THR B 1 378 ? -17.875 -11.352 32.594 1 68.88 378 THR B C 1
ATOM 7789 O O . THR B 1 378 ? -18.984 -11.062 33.031 1 68.88 378 THR B O 1
ATOM 7792 N N . ASP B 1 379 ? -16.812 -11.023 33.062 1 65.88 379 ASP B N 1
ATOM 7793 C CA . ASP B 1 379 ? -16.828 -10.375 34.344 1 65.88 379 ASP B CA 1
ATOM 7794 C C . ASP B 1 379 ? -17.297 -8.922 34.25 1 65.88 379 ASP B C 1
ATOM 7796 O O . ASP B 1 379 ? -17.984 -8.422 35.125 1 65.88 379 ASP B O 1
ATOM 7800 N N . SER B 1 380 ? -17 -8.375 33.062 1 61.31 380 SER B N 1
ATOM 7801 C CA . SER B 1 380 ? -17.359 -6.973 32.875 1 61.31 380 SER B CA 1
ATOM 7802 C C . SER B 1 380 ? -18.719 -6.848 32.188 1 61.31 380 SER B C 1
ATOM 7804 O O . SER B 1 380 ? -19.125 -5.742 31.812 1 61.31 380 SER B O 1
ATOM 7806 N N . LYS B 1 381 ? -19.516 -7.855 32 1 61.34 381 LYS B N 1
ATOM 7807 C CA . LYS B 1 381 ? -20.859 -7.938 31.453 1 61.34 381 LYS B CA 1
ATOM 7808 C C . LYS B 1 381 ? -20.875 -7.43 30 1 61.34 381 LYS B C 1
ATOM 7810 O O . LYS B 1 381 ? -21.875 -6.832 29.562 1 61.34 381 LYS B O 1
ATOM 7815 N N . THR B 1 382 ? -19.75 -7.523 29.328 1 63.75 382 THR B N 1
ATOM 7816 C CA . THR B 1 382 ? -19.75 -7.137 27.922 1 63.75 382 THR B CA 1
ATOM 7817 C C . THR B 1 382 ? -20.031 -8.344 27.031 1 63.75 382 THR B C 1
ATOM 7819 O O . THR B 1 382 ? -19.625 -9.461 27.344 1 63.75 382 THR B O 1
ATOM 7822 N N . LEU B 1 383 ? -21 -8.273 26.141 1 67.44 383 LEU B N 1
ATOM 7823 C CA . LEU B 1 383 ? -21.359 -9.344 25.219 1 67.44 383 LEU B CA 1
ATOM 7824 C C . LEU B 1 383 ? -20.188 -9.695 24.297 1 67.44 383 LEU B C 1
ATOM 7826 O O . LEU B 1 383 ? -19.953 -9.016 23.297 1 67.44 383 LEU B O 1
ATOM 7830 N N . THR B 1 384 ? -19.266 -10.547 24.812 1 76.81 384 THR B N 1
ATOM 7831 C CA . THR B 1 384 ? -18.141 -11.008 24 1 76.81 384 THR B CA 1
ATOM 7832 C C . THR B 1 384 ? -18.406 -12.406 23.469 1 76.81 384 THR B C 1
ATOM 7834 O O . THR B 1 384 ? -18.875 -13.281 24.188 1 76.81 384 THR B O 1
ATOM 7837 N N . PRO B 1 385 ? -18.281 -12.523 22.125 1 83.12 385 PRO B N 1
ATOM 7838 C CA . PRO B 1 385 ? -18.406 -13.867 21.578 1 83.12 385 PRO B CA 1
ATOM 7839 C C . PRO B 1 385 ? -17.453 -14.875 22.234 1 83.12 385 PRO B C 1
ATOM 7841 O O . PRO B 1 385 ? -16.328 -14.516 22.609 1 83.12 385 PRO B O 1
ATOM 7844 N N . HIS B 1 386 ? -18.062 -16.094 22.594 1 86.38 386 HIS B N 1
ATOM 7845 C CA . HIS B 1 386 ? -17.25 -17.078 23.312 1 86.38 386 HIS B CA 1
ATOM 7846 C C . HIS B 1 386 ? -17.266 -18.422 22.578 1 86.38 386 HIS B C 1
ATOM 7848 O O . HIS B 1 386 ? -18.25 -18.781 21.922 1 86.38 386 HIS B O 1
ATOM 7854 N N . ILE B 1 387 ? -16.094 -19.094 22.641 1 92 387 ILE B N 1
ATOM 7855 C CA . ILE B 1 387 ? -15.953 -20.453 22.141 1 92 387 ILE B CA 1
ATOM 7856 C C . ILE B 1 387 ? -15.984 -21.438 23.312 1 92 387 ILE B C 1
ATOM 7858 O O . ILE B 1 387 ? -15.172 -21.344 24.234 1 92 387 ILE B O 1
ATOM 7862 N N . THR B 1 388 ? -16.922 -22.375 23.234 1 91.12 388 THR B N 1
ATOM 7863 C CA . THR B 1 388 ? -17.094 -23.328 24.328 1 91.12 388 THR B CA 1
ATOM 7864 C C . THR B 1 388 ? -15.984 -24.391 24.297 1 91.12 388 THR B C 1
ATOM 7866 O O . THR B 1 388 ? -15.266 -24.516 23.312 1 91.12 388 THR B O 1
ATOM 7869 N N . GLY B 1 389 ? -15.812 -25.109 25.375 1 91.31 389 GLY B N 1
ATOM 7870 C CA . GLY B 1 389 ? -14.828 -26.172 25.453 1 91.31 389 GLY B CA 1
ATOM 7871 C C . GLY B 1 389 ? -15.008 -27.219 24.359 1 91.31 389 GLY B C 1
ATOM 7872 O O . GLY B 1 389 ? -14.031 -27.641 23.734 1 91.31 389 GLY B O 1
ATOM 7873 N N . ALA B 1 390 ? -16.234 -27.594 24.141 1 91.31 390 ALA B N 1
ATOM 7874 C CA . ALA B 1 390 ? -16.547 -28.562 23.094 1 91.31 390 ALA B CA 1
ATOM 7875 C C . ALA B 1 390 ? -16.172 -28.016 21.719 1 91.31 390 ALA B C 1
ATOM 7877 O O . ALA B 1 390 ? -15.648 -28.75 20.875 1 91.31 390 ALA B O 1
ATOM 7878 N N . GLU B 1 391 ? -16.406 -26.781 21.578 1 93.56 391 GLU B N 1
ATOM 7879 C CA . GLU B 1 391 ? -16.109 -26.156 20.297 1 93.56 391 GLU B CA 1
ATOM 7880 C C . GLU B 1 391 ? -14.609 -26.094 20.047 1 93.56 391 GLU B C 1
ATOM 7882 O O . GLU B 1 391 ? -14.164 -26.203 18.891 1 93.56 391 GLU B O 1
ATOM 7887 N N . TRP B 1 392 ? -13.844 -25.906 21.094 1 95.31 392 TRP B N 1
ATOM 7888 C CA . TRP B 1 392 ? -12.398 -25.938 20.953 1 95.31 392 TRP B CA 1
ATOM 7889 C C . TRP B 1 392 ? -11.922 -27.312 20.469 1 95.31 392 TRP B C 1
ATOM 7891 O O . TRP B 1 392 ? -11.039 -27.406 19.625 1 95.31 392 TRP B O 1
ATOM 7901 N N . ASP B 1 393 ? -12.539 -28.328 20.922 1 93.88 393 ASP B N 1
ATOM 7902 C CA . ASP B 1 393 ? -12.203 -29.672 20.5 1 93.88 393 ASP B CA 1
ATOM 7903 C C . ASP B 1 393 ? -12.586 -29.906 19.047 1 93.88 393 ASP B C 1
ATOM 7905 O O . ASP B 1 393 ? -11.844 -30.547 18.297 1 93.88 393 ASP B O 1
ATOM 7909 N N . TRP B 1 394 ? -13.727 -29.406 18.781 1 93.75 394 TRP B N 1
ATOM 7910 C CA . TRP B 1 394 ? -14.195 -29.516 17.391 1 93.75 394 TRP B CA 1
ATOM 7911 C C . TRP B 1 394 ? -13.258 -28.797 16.438 1 93.75 394 TRP B C 1
ATOM 7913 O O . TRP B 1 394 ? -13.016 -29.25 15.328 1 93.75 394 TRP B O 1
ATOM 7923 N N . LEU B 1 395 ? -12.75 -27.703 16.844 1 95.5 395 LEU B N 1
ATOM 7924 C CA . LEU B 1 395 ? -11.844 -26.906 16.031 1 95.5 395 LEU B CA 1
ATOM 7925 C C . LEU B 1 395 ? -10.539 -27.672 15.773 1 95.5 395 LEU B C 1
ATOM 7927 O O . LEU B 1 395 ? -10 -27.625 14.664 1 95.5 395 LEU B O 1
ATOM 7931 N N . GLU B 1 396 ? -10.086 -28.281 16.781 1 95.38 396 GLU B N 1
ATOM 7932 C CA . GLU B 1 396 ? -8.859 -29.062 16.641 1 95.38 396 GLU B CA 1
ATOM 7933 C C . GLU B 1 396 ? -9.07 -30.234 15.68 1 95.38 396 GLU B C 1
ATOM 7935 O O . GLU B 1 396 ? -8.195 -30.531 14.859 1 95.38 396 GLU B O 1
ATOM 7940 N N . GLN B 1 397 ? -10.203 -30.828 15.766 1 93.62 397 GLN B N 1
ATOM 7941 C CA . GLN B 1 397 ? -10.516 -31.922 14.867 1 93.62 397 GLN B CA 1
ATOM 7942 C C . GLN B 1 397 ? -10.656 -31.438 13.43 1 93.62 397 GLN B C 1
ATOM 7944 O O . GLN B 1 397 ? -10.188 -32.094 12.492 1 93.62 397 GLN B O 1
ATOM 7949 N N . LEU B 1 398 ? -11.297 -30.344 13.32 1 95.38 398 LEU B N 1
ATOM 7950 C CA . LEU B 1 398 ? -11.453 -29.766 11.992 1 95.38 398 LEU B CA 1
ATOM 7951 C C . LEU B 1 398 ? -10.102 -29.391 11.398 1 95.38 398 LEU B C 1
ATOM 7953 O O . LEU B 1 398 ? -9.859 -29.609 10.203 1 95.38 398 LEU B O 1
ATOM 7957 N N . ARG B 1 399 ? -9.266 -28.75 12.203 1 96.25 399 ARG B N 1
ATOM 7958 C CA . ARG B 1 399 ? -7.918 -28.422 11.758 1 96.25 399 ARG B CA 1
ATOM 7959 C C . ARG B 1 399 ? -7.191 -29.656 11.234 1 96.25 399 ARG B C 1
ATOM 7961 O O . ARG B 1 399 ? -6.582 -29.609 10.164 1 96.25 399 ARG B O 1
ATOM 7968 N N . ASP B 1 400 ? -7.293 -30.75 11.914 1 94.31 400 ASP B N 1
ATOM 7969 C CA . ASP B 1 400 ? -6.609 -31.984 11.547 1 94.31 400 ASP B CA 1
ATOM 7970 C C . ASP B 1 400 ? -7.199 -32.594 10.273 1 94.31 400 ASP B C 1
ATOM 7972 O O . ASP B 1 400 ? -6.484 -33.188 9.477 1 94.31 400 ASP B O 1
ATOM 7976 N N . THR B 1 401 ? -8.461 -32.406 10.141 1 94.44 401 THR B N 1
ATOM 7977 C CA . THR B 1 401 ? -9.133 -32.875 8.945 1 94.44 401 THR B CA 1
ATOM 7978 C C . THR B 1 401 ? -8.75 -32.062 7.73 1 94.44 401 THR B C 1
ATOM 7980 O O . THR B 1 401 ? -8.664 -32.562 6.613 1 94.44 401 THR B O 1
ATOM 7983 N N . LEU B 1 402 ? -8.484 -30.766 7.934 1 96.19 402 LEU B N 1
ATOM 7984 C CA . LEU B 1 402 ? -8.188 -29.844 6.836 1 96.19 402 LEU B CA 1
ATOM 7985 C C . LEU B 1 402 ? -6.719 -29.938 6.441 1 96.19 402 LEU B C 1
ATOM 7987 O O . LEU B 1 402 ? -6.344 -29.547 5.332 1 96.19 402 LEU B O 1
ATOM 7991 N N . LYS B 1 403 ? -5.883 -30.453 7.258 1 96.31 403 LYS B N 1
ATOM 7992 C CA . LYS B 1 403 ? -4.438 -30.469 7.051 1 96.31 403 LYS B CA 1
ATOM 7993 C C . LYS B 1 403 ? -4.07 -31.25 5.793 1 96.31 403 LYS B C 1
ATOM 7995 O O . LYS B 1 403 ? -3.307 -30.766 4.953 1 96.31 403 LYS B O 1
ATOM 8000 N N . PRO B 1 404 ? -4.641 -32.438 5.609 1 95.19 404 PRO B N 1
ATOM 8001 C CA . PRO B 1 404 ? -4.32 -33.156 4.379 1 95.19 404 PRO B CA 1
ATOM 8002 C C . PRO B 1 404 ? -4.738 -32.406 3.119 1 95.19 404 PRO B C 1
ATOM 8004 O O . PRO B 1 404 ? -4.074 -32.5 2.086 1 95.19 404 PRO B O 1
ATOM 8007 N N . LEU B 1 405 ? -5.805 -31.734 3.229 1 95.75 405 LEU B N 1
ATOM 8008 C CA . LEU B 1 405 ? -6.258 -30.922 2.104 1 95.75 405 LEU B CA 1
ATOM 8009 C C . LEU B 1 405 ? -5.258 -29.812 1.794 1 95.75 405 LEU B C 1
ATOM 8011 O O . LEU B 1 405 ? -4.977 -29.531 0.625 1 95.75 405 LEU B O 1
ATOM 8015 N N . LEU B 1 406 ? -4.777 -29.188 2.846 1 94.88 406 LEU B N 1
ATOM 8016 C CA . LEU B 1 406 ? -3.773 -28.141 2.678 1 94.88 406 LEU B CA 1
ATOM 8017 C C . LEU B 1 406 ? -2.508 -28.703 2.035 1 94.88 406 LEU B C 1
ATOM 8019 O O . LEU B 1 406 ? -1.937 -28.078 1.138 1 94.88 406 LEU B O 1
ATOM 8023 N N . ASP B 1 407 ? -2.119 -29.844 2.434 1 94.19 407 ASP B N 1
ATOM 8024 C CA . ASP B 1 407 ? -0.914 -30.484 1.909 1 94.19 407 ASP B CA 1
ATOM 8025 C C . ASP B 1 407 ? -1.063 -30.797 0.424 1 94.19 407 ASP B C 1
ATOM 8027 O O . ASP B 1 407 ? -0.15 -30.547 -0.365 1 94.19 407 ASP B O 1
ATOM 8031 N N . VAL B 1 408 ? -2.148 -31.328 0.084 1 94.25 408 VAL B N 1
ATOM 8032 C CA . VAL B 1 408 ? -2.4 -31.703 -1.306 1 94.25 408 VAL B CA 1
ATOM 8033 C C . VAL B 1 408 ? -2.475 -30.438 -2.168 1 94.25 408 VAL B C 1
ATOM 8035 O O . VAL B 1 408 ? -1.945 -30.406 -3.281 1 94.25 408 VAL B O 1
ATOM 8038 N N . THR B 1 409 ? -3.145 -29.453 -1.669 1 92.12 409 THR B N 1
ATOM 8039 C CA . THR B 1 409 ? -3.25 -28.203 -2.412 1 92.12 409 THR B CA 1
ATOM 8040 C C . THR B 1 409 ? -1.868 -27.594 -2.658 1 92.12 409 THR B C 1
ATOM 8042 O O . THR B 1 409 ? -1.569 -27.156 -3.768 1 92.12 409 THR B O 1
ATOM 8045 N N . GLU B 1 410 ? -1.058 -27.578 -1.656 1 91.06 410 GLU B N 1
ATOM 8046 C CA . GLU B 1 410 ? 0.295 -27.047 -1.782 1 91.06 410 GLU B CA 1
ATOM 8047 C C . GLU B 1 410 ? 1.123 -27.875 -2.766 1 91.06 410 GLU B C 1
ATOM 8049 O O . GLU B 1 410 ? 1.924 -27.312 -3.525 1 91.06 410 GLU B O 1
ATOM 8054 N N . LEU B 1 411 ? 0.928 -29.141 -2.738 1 92.88 411 LEU B N 1
ATOM 8055 C CA . LEU B 1 411 ? 1.623 -30.047 -3.654 1 92.88 411 LEU B CA 1
ATOM 8056 C C . LEU B 1 411 ? 1.242 -29.75 -5.102 1 92.88 411 LEU B C 1
ATOM 8058 O O . LEU B 1 411 ? 2.107 -29.688 -5.977 1 92.88 411 LEU B O 1
ATOM 8062 N N . LEU B 1 412 ? 0.013 -29.547 -5.32 1 93.12 412 LEU B N 1
ATOM 8063 C CA . LEU B 1 412 ? -0.483 -29.328 -6.676 1 93.12 412 LEU B CA 1
ATOM 8064 C C . LEU B 1 412 ? -0.129 -27.938 -7.176 1 93.12 412 LEU B C 1
ATOM 8066 O O . LEU B 1 412 ? -0.12 -27.688 -8.383 1 93.12 412 LEU B O 1
ATOM 8070 N N . GLU B 1 413 ? 0.091 -27.031 -6.309 1 90.19 413 GLU B N 1
ATOM 8071 C CA . GLU B 1 413 ? 0.376 -25.641 -6.684 1 90.19 413 GLU B CA 1
ATOM 8072 C C . GLU B 1 413 ? 1.865 -25.438 -6.945 1 90.19 413 GLU B C 1
ATOM 8074 O O . GLU B 1 413 ? 2.299 -24.328 -7.254 1 90.19 413 GLU B O 1
ATOM 8079 N N . GLY B 1 414 ? 2.594 -26.453 -6.855 1 85.62 414 GLY B N 1
ATOM 8080 C CA . GLY B 1 414 ? 4.012 -26.344 -7.152 1 85.62 414 GLY B CA 1
ATOM 8081 C C . GLY B 1 414 ? 4.293 -25.953 -8.594 1 85.62 414 GLY B C 1
ATOM 8082 O O . GLY B 1 414 ? 3.502 -26.266 -9.484 1 85.62 414 GLY B O 1
ATOM 8083 N N . TYR B 1 415 ? 5.453 -25.234 -8.867 1 80.12 415 TYR B N 1
ATOM 8084 C CA . TYR B 1 415 ? 5.738 -24.812 -10.234 1 80.12 415 TYR B CA 1
ATOM 8085 C C . TYR B 1 415 ? 7.133 -25.234 -10.664 1 80.12 415 TYR B C 1
ATOM 8087 O O . TYR B 1 415 ? 7.496 -25.109 -11.836 1 80.12 415 TYR B O 1
ATOM 8095 N N . LYS B 1 416 ? 7.855 -25.859 -9.82 1 83.31 416 LYS B N 1
ATOM 8096 C CA . LYS B 1 416 ? 9.219 -26.25 -10.164 1 83.31 416 LYS B CA 1
ATOM 8097 C C . LYS B 1 416 ? 9.289 -27.734 -10.539 1 83.31 416 LYS B C 1
ATOM 8099 O O . LYS B 1 416 ? 10.344 -28.219 -10.953 1 83.31 416 LYS B O 1
ATOM 8104 N N . TYR B 1 417 ? 8.234 -28.359 -10.328 1 90.38 417 TYR B N 1
ATOM 8105 C CA . TYR B 1 417 ? 8.203 -29.781 -10.641 1 90.38 417 TYR B CA 1
ATOM 8106 C C . TYR B 1 417 ? 6.91 -30.156 -11.359 1 90.38 417 TYR B C 1
ATOM 8108 O O . TYR B 1 417 ? 6 -29.328 -11.477 1 90.38 417 TYR B O 1
ATOM 8116 N N . VAL B 1 418 ? 6.922 -31.359 -11.836 1 94.81 418 VAL B N 1
ATOM 8117 C CA . VAL B 1 418 ? 5.789 -31.859 -12.609 1 94.81 418 VAL B CA 1
ATOM 8118 C C . VAL B 1 418 ? 4.609 -32.125 -11.68 1 94.81 418 VAL B C 1
ATOM 8120 O O . VAL B 1 418 ? 4.75 -32.812 -10.672 1 94.81 418 VAL B O 1
ATOM 8123 N N . THR B 1 419 ? 3.449 -31.547 -12.023 1 95.06 419 THR B N 1
ATOM 8124 C CA . THR B 1 419 ? 2.283 -31.719 -11.164 1 95.06 419 THR B CA 1
ATOM 8125 C C . THR B 1 419 ? 1.23 -32.594 -11.836 1 95.06 419 THR B C 1
ATOM 8127 O O . THR B 1 419 ? 0.387 -33.188 -11.164 1 95.06 419 THR B O 1
ATOM 8130 N N . ARG B 1 420 ? 1.232 -32.719 -13.078 1 94.75 420 ARG B N 1
ATOM 8131 C CA . ARG B 1 420 ? 0.189 -33.438 -13.812 1 94.75 420 ARG B CA 1
ATOM 8132 C C . ARG B 1 420 ? 0.158 -34.906 -13.43 1 94.75 420 ARG B C 1
ATOM 8134 O O . ARG B 1 420 ? -0.917 -35.5 -13.289 1 94.75 420 ARG B O 1
ATOM 8141 N N . SER B 1 421 ? 1.346 -35.531 -13.297 1 94.81 421 SER B N 1
ATOM 8142 C CA . SER B 1 421 ? 1.434 -36.969 -12.984 1 94.81 421 SER B CA 1
ATOM 8143 C C . SER B 1 421 ? 1.081 -37.219 -11.523 1 94.81 421 SER B C 1
ATOM 8145 O O . SER B 1 421 ? 0.736 -38.344 -11.156 1 94.81 421 SER B O 1
ATOM 8147 N N . VAL B 1 422 ? 1.124 -36.219 -10.719 1 94.69 422 VAL B N 1
ATOM 8148 C CA . VAL B 1 422 ? 0.967 -36.375 -9.281 1 94.69 422 VAL B CA 1
ATOM 8149 C C . VAL B 1 422 ? -0.494 -36.188 -8.891 1 94.69 422 VAL B C 1
ATOM 8151 O O . VAL B 1 422 ? -0.913 -36.562 -7.793 1 94.69 422 VAL B O 1
ATOM 8154 N N . LEU B 1 423 ? -1.3 -35.656 -9.75 1 94.12 423 LEU B N 1
ATOM 8155 C CA . LEU B 1 423 ? -2.672 -35.281 -9.43 1 94.12 423 LEU B CA 1
ATOM 8156 C C . LEU B 1 423 ? -3.461 -36.5 -8.922 1 94.12 423 LEU B C 1
ATOM 8158 O O . LEU B 1 423 ? -4.051 -36.438 -7.836 1 94.12 423 LEU B O 1
ATOM 8162 N N . ILE B 1 424 ? -3.414 -37.594 -9.648 1 93.62 424 ILE B N 1
ATOM 8163 C CA . ILE B 1 424 ? -4.25 -38.75 -9.336 1 93.62 424 ILE B CA 1
ATOM 8164 C C . ILE B 1 424 ? -3.768 -39.406 -8.039 1 93.62 424 ILE B C 1
ATOM 8166 O O . ILE B 1 424 ? -4.566 -39.656 -7.141 1 93.62 424 ILE B O 1
ATOM 8170 N N . PRO B 1 425 ? -2.449 -39.625 -7.902 1 93.88 425 PRO B N 1
ATOM 8171 C CA . PRO B 1 425 ? -1.978 -40.156 -6.613 1 93.88 425 PRO B CA 1
ATOM 8172 C C . PRO B 1 425 ? -2.33 -39.219 -5.449 1 93.88 425 PRO B C 1
ATOM 8174 O O . PRO B 1 425 ? -2.66 -39.688 -4.359 1 93.88 425 PRO B O 1
ATOM 8177 N N . ALA B 1 426 ? -2.244 -37.938 -5.656 1 94.25 426 ALA B N 1
ATOM 8178 C CA . ALA B 1 426 ? -2.562 -37 -4.605 1 94.25 426 ALA B CA 1
ATOM 8179 C C . ALA B 1 426 ? -4.035 -37.062 -4.207 1 94.25 426 ALA B C 1
ATOM 8181 O O . ALA B 1 426 ? -4.371 -37 -3.023 1 94.25 426 ALA B O 1
ATOM 8182 N N . LEU B 1 427 ? -4.91 -37.219 -5.168 1 92 427 LEU B N 1
ATOM 8183 C CA . LEU B 1 427 ? -6.336 -37.344 -4.891 1 92 427 LEU B CA 1
ATOM 8184 C C . LEU B 1 427 ? -6.664 -38.625 -4.168 1 92 427 LEU B C 1
ATOM 8186 O O . LEU B 1 427 ? -7.551 -38.656 -3.312 1 92 427 LEU B O 1
ATOM 8190 N N . LYS B 1 428 ? -5.988 -39.625 -4.562 1 92.69 428 LYS B N 1
ATOM 8191 C CA . LYS B 1 428 ? -6.172 -40.906 -3.865 1 92.69 428 LYS B CA 1
ATOM 8192 C C . LYS B 1 428 ? -5.75 -40.812 -2.402 1 92.69 428 LYS B C 1
ATOM 8194 O O . LYS B 1 428 ? -6.438 -41.312 -1.514 1 92.69 428 LYS B O 1
ATOM 8199 N N . LEU B 1 429 ? -4.652 -40.219 -2.217 1 92.75 429 LEU B N 1
ATOM 8200 C CA . LEU B 1 429 ? -4.191 -39.969 -0.854 1 92.75 429 LEU B CA 1
ATOM 8201 C C . LEU B 1 429 ? -5.207 -39.156 -0.066 1 92.75 429 LEU B C 1
ATOM 8203 O O . LEU B 1 429 ? -5.441 -39.406 1.114 1 92.75 429 LEU B O 1
ATOM 8207 N N . LEU B 1 430 ? -5.777 -38.188 -0.698 1 93.88 430 LEU B N 1
ATOM 8208 C CA . LEU B 1 430 ? -6.777 -37.344 -0.06 1 93.88 430 LEU B CA 1
ATOM 8209 C C . LEU B 1 430 ? -8.023 -38.156 0.298 1 93.88 430 LEU B C 1
ATOM 8211 O O . LEU B 1 430 ? -8.555 -38 1.4 1 93.88 430 LEU B O 1
ATOM 8215 N N . LYS B 1 431 ? -8.445 -38.969 -0.585 1 92.19 431 LYS B N 1
ATOM 8216 C CA . LYS B 1 431 ? -9.609 -39.812 -0.342 1 92.19 431 LYS B CA 1
ATOM 8217 C C . LYS B 1 431 ? -9.367 -40.75 0.824 1 92.19 431 LYS B C 1
ATOM 8219 O O . LYS B 1 431 ? -10.25 -40.969 1.653 1 92.19 431 LYS B O 1
ATOM 8224 N N . ASN B 1 432 ? -8.172 -41.25 0.884 1 92.69 432 ASN B N 1
ATOM 8225 C CA . ASN B 1 432 ? -7.82 -42.156 1.982 1 92.69 432 ASN B CA 1
ATOM 8226 C C . ASN B 1 432 ? -7.82 -41.406 3.322 1 92.69 432 ASN B C 1
ATOM 8228 O O . ASN B 1 432 ? -8.258 -41.969 4.336 1 92.69 432 ASN B O 1
ATOM 8232 N N . ALA B 1 433 ? -7.359 -40.25 3.266 1 93.06 433 ALA B N 1
ATOM 8233 C CA . ALA B 1 433 ? -7.305 -39.469 4.484 1 93.06 433 ALA B CA 1
ATOM 8234 C C . ALA B 1 433 ? -8.703 -39.062 4.945 1 93.06 433 ALA B C 1
ATOM 8236 O O . ALA B 1 433 ? -8.93 -38.781 6.129 1 93.06 433 ALA B O 1
ATOM 8237 N N . MET B 1 434 ? -9.68 -39.094 4.035 1 94.19 434 MET B N 1
ATOM 8238 C CA . MET B 1 434 ? -11.031 -38.656 4.34 1 94.19 434 MET B CA 1
ATOM 8239 C C . MET B 1 434 ? -11.945 -39.844 4.648 1 94.19 434 MET B C 1
ATOM 8241 O O . MET B 1 434 ? -13.164 -39.688 4.719 1 94.19 434 MET B O 1
ATOM 8245 N N . THR B 1 435 ? -11.328 -40.875 4.812 1 91.25 435 THR B N 1
ATOM 8246 C CA . THR B 1 435 ? -12.133 -42.031 5.23 1 91.25 435 THR B CA 1
ATOM 8247 C C . THR B 1 435 ? -12.609 -41.844 6.668 1 91.25 435 THR B C 1
ATOM 8249 O O . THR B 1 435 ? -11.844 -41.406 7.535 1 91.25 435 THR B O 1
ATOM 8252 N N . THR B 1 436 ? -13.852 -42 6.875 1 87.75 436 THR B N 1
ATOM 8253 C CA . THR B 1 436 ? -14.453 -41.781 8.188 1 87.75 436 THR B CA 1
ATOM 8254 C C . THR B 1 436 ? -14 -42.875 9.172 1 87.75 436 THR B C 1
ATOM 8256 O O . THR B 1 436 ? -13.883 -44.031 8.805 1 87.75 436 THR B O 1
ATOM 8259 N N . ASN B 1 437 ? -13.531 -42.312 10.266 1 80.88 437 ASN B N 1
ATOM 8260 C CA . ASN B 1 437 ? -13.203 -43.219 11.383 1 80.88 437 ASN B CA 1
ATOM 8261 C C . ASN B 1 437 ? -14.312 -43.25 12.422 1 80.88 437 ASN B C 1
ATOM 8263 O O . ASN B 1 437 ? -15.109 -42.312 12.516 1 80.88 437 ASN B O 1
ATOM 8267 N N . GLY B 1 438 ? -14.492 -44.312 13.055 1 77.19 438 GLY B N 1
ATOM 8268 C CA . GLY B 1 438 ? -15.531 -44.5 14.062 1 77.19 438 GLY B CA 1
ATOM 8269 C C . GLY B 1 438 ? -15.492 -43.438 15.148 1 77.19 438 GLY B C 1
ATOM 8270 O O . GLY B 1 438 ? -16.531 -43.125 15.742 1 77.19 438 GLY B O 1
ATOM 8271 N N . CYS B 1 439 ? -14.406 -42.656 15.383 1 82.62 439 CYS B N 1
ATOM 8272 C CA . CYS B 1 439 ? -14.258 -41.75 16.484 1 82.62 439 CYS B CA 1
ATOM 8273 C C . CYS B 1 439 ? -14.516 -40.312 16.031 1 82.62 439 CYS B C 1
ATOM 8275 O O . CYS B 1 439 ? -14.547 -39.375 16.859 1 82.62 439 CYS B O 1
ATOM 8277 N N . ASP B 1 440 ? -14.922 -40.125 14.781 1 87.44 440 ASP B N 1
ATOM 8278 C CA . ASP B 1 440 ? -15.148 -38.781 14.266 1 87.44 440 ASP B CA 1
ATOM 8279 C C . ASP B 1 440 ? -16.531 -38.25 14.672 1 87.44 440 ASP B C 1
ATOM 8281 O O . ASP B 1 440 ? -17.516 -39 14.609 1 87.44 440 ASP B O 1
ATOM 8285 N N . PRO B 1 441 ? -16.516 -37.062 15.18 1 88.44 441 PRO B N 1
ATOM 8286 C CA . PRO B 1 441 ? -17.844 -36.469 15.406 1 88.44 441 PRO B CA 1
ATOM 8287 C C . PRO B 1 441 ? -18.688 -36.406 14.141 1 88.44 441 PRO B C 1
ATOM 8289 O O . PRO B 1 441 ? -18.141 -36.469 13.031 1 88.44 441 PRO B O 1
ATOM 8292 N N . ALA B 1 442 ? -19.953 -36.281 14.289 1 90 442 ALA B N 1
ATOM 8293 C CA . ALA B 1 442 ? -20.922 -36.375 13.195 1 90 442 ALA B CA 1
ATOM 8294 C C . ALA B 1 442 ? -20.656 -35.312 12.141 1 90 442 ALA B C 1
ATOM 8296 O O . ALA B 1 442 ? -20.75 -35.562 10.938 1 90 442 ALA B O 1
ATOM 8297 N N . PHE B 1 443 ? -20.406 -34.188 12.555 1 90.75 443 PHE B N 1
ATOM 8298 C CA . PHE B 1 443 ? -20.25 -33.125 11.594 1 90.75 443 PHE B CA 1
ATOM 8299 C C . PHE B 1 443 ? -19 -33.312 10.75 1 90.75 443 PHE B C 1
ATOM 8301 O O . PHE B 1 443 ? -18.969 -32.969 9.57 1 90.75 443 PHE B O 1
ATOM 8308 N N . ILE B 1 444 ? -17.984 -33.906 11.289 1 93.06 444 ILE B N 1
ATOM 8309 C CA . ILE B 1 444 ? -16.766 -34.219 10.547 1 93.06 444 ILE B CA 1
ATOM 8310 C C . ILE B 1 444 ? -17.031 -35.312 9.531 1 93.06 444 ILE B C 1
ATOM 8312 O O . ILE B 1 444 ? -16.516 -35.281 8.406 1 93.06 444 ILE B O 1
ATOM 8316 N N . CYS B 1 445 ? -17.844 -36.25 10 1 94.56 445 CYS B N 1
ATOM 8317 C CA . CYS B 1 445 ? -18.203 -37.344 9.086 1 94.56 445 CYS B CA 1
ATOM 8318 C C . CYS B 1 445 ? -18.953 -36.781 7.875 1 94.56 445 CYS B C 1
ATOM 8320 O O . CYS B 1 445 ? -18.688 -37.188 6.742 1 94.56 445 CYS B O 1
ATOM 8322 N N . ARG B 1 446 ? -19.797 -35.875 8.172 1 94.69 446 ARG B N 1
ATOM 8323 C CA . ARG B 1 446 ? -20.547 -35.25 7.09 1 94.69 446 ARG B CA 1
ATOM 8324 C C . ARG B 1 446 ? -19.641 -34.406 6.199 1 94.69 446 ARG B C 1
ATOM 8326 O O . ARG B 1 446 ? -19.812 -34.406 4.977 1 94.69 446 ARG B O 1
ATOM 8333 N N . PHE B 1 447 ? -18.734 -33.75 6.848 1 95.88 447 PHE B N 1
ATOM 8334 C CA . PHE B 1 447 ? -17.75 -32.969 6.105 1 95.88 447 PHE B CA 1
ATOM 8335 C C . PHE B 1 447 ? -16.953 -33.844 5.148 1 95.88 447 PHE B C 1
ATOM 8337 O O . PHE B 1 447 ? -16.844 -33.531 3.963 1 95.88 447 PHE B O 1
ATOM 8344 N N . LYS B 1 448 ? -16.438 -34.906 5.629 1 96 448 LYS B N 1
ATOM 8345 C CA . LYS B 1 448 ? -15.625 -35.844 4.844 1 96 448 LYS B CA 1
ATOM 8346 C C . LYS B 1 448 ? -16.438 -36.438 3.703 1 96 448 LYS B C 1
ATOM 8348 O O . LYS B 1 448 ? -15.953 -36.531 2.57 1 96 448 LYS B O 1
ATOM 8353 N N . ALA B 1 449 ? -17.609 -36.812 3.992 1 95 449 ALA B N 1
ATOM 8354 C CA . ALA B 1 449 ? -18.469 -37.406 2.977 1 95 449 ALA B CA 1
ATOM 8355 C C . ALA B 1 449 ? -18.766 -36.406 1.858 1 95 449 ALA B C 1
ATOM 8357 O O . ALA B 1 449 ? -18.719 -36.781 0.677 1 95 449 ALA B O 1
ATOM 8358 N N . MET B 1 450 ? -19.062 -35.25 2.277 1 95.88 450 MET B N 1
ATOM 8359 C CA . MET B 1 450 ? -19.375 -34.219 1.299 1 95.88 450 MET B CA 1
ATOM 8360 C C . MET B 1 450 ? -18.156 -33.906 0.441 1 95.88 450 MET B C 1
ATOM 8362 O O . MET B 1 450 ? -18.281 -33.688 -0.766 1 95.88 450 MET B O 1
ATOM 8366 N N . LEU B 1 451 ? -17.031 -33.844 1.037 1 96.19 451 LEU B N 1
ATOM 8367 C CA . LEU B 1 451 ? -15.797 -33.562 0.312 1 96.19 451 LEU B CA 1
ATOM 8368 C C . LEU B 1 451 ? -15.508 -34.656 -0.729 1 96.19 451 LEU B C 1
ATOM 8370 O O . LEU B 1 451 ? -15.227 -34.344 -1.888 1 96.19 451 LEU B O 1
ATOM 8374 N N . VAL B 1 452 ? -15.57 -35.906 -0.307 1 94.31 452 VAL B N 1
ATOM 8375 C CA . VAL B 1 452 ? -15.297 -37.031 -1.202 1 94.31 452 VAL B CA 1
ATOM 8376 C C . VAL B 1 452 ? -16.297 -37.031 -2.35 1 94.31 452 VAL B C 1
ATOM 8378 O O . VAL B 1 452 ? -15.93 -37.219 -3.51 1 94.31 452 VAL B O 1
ATOM 8381 N N . TYR B 1 453 ? -17.469 -36.75 -2.027 1 94 453 TYR B N 1
ATOM 8382 C CA . TYR B 1 453 ? -18.516 -36.688 -3.041 1 94 453 TYR B CA 1
ATOM 8383 C C . TYR B 1 453 ? -18.234 -35.594 -4.051 1 94 453 TYR B C 1
ATOM 8385 O O . TYR B 1 453 ? -18.312 -35.812 -5.262 1 94 453 TYR B O 1
ATOM 8393 N N . SER B 1 454 ? -17.922 -34.438 -3.549 1 94.31 454 SER B N 1
ATOM 8394 C CA . SER B 1 454 ? -17.688 -33.312 -4.41 1 94.31 454 SER B CA 1
ATOM 8395 C C . SER B 1 454 ? -16.453 -33.5 -5.289 1 94.31 454 SER B C 1
ATOM 8397 O O . SER B 1 454 ? -16.422 -33.094 -6.441 1 94.31 454 SER B O 1
ATOM 8399 N N . VAL B 1 455 ? -15.445 -34.125 -4.777 1 93.06 455 VAL B N 1
ATOM 8400 C CA . VAL B 1 455 ? -14.227 -34.406 -5.527 1 93.06 455 VAL B CA 1
ATOM 8401 C C . VAL B 1 455 ? -14.531 -35.375 -6.664 1 93.06 455 VAL B C 1
ATOM 8403 O O . VAL B 1 455 ? -14.055 -35.219 -7.785 1 93.06 455 VAL B O 1
ATOM 8406 N N . GLU B 1 456 ? -15.273 -36.344 -6.391 1 89.44 456 GLU B N 1
ATOM 8407 C CA . GLU B 1 456 ? -15.656 -37.344 -7.398 1 89.44 456 GLU B CA 1
ATOM 8408 C C . GLU B 1 456 ? -16.531 -36.719 -8.484 1 89.44 456 GLU B C 1
ATOM 8410 O O . GLU B 1 456 ? -16.375 -37 -9.664 1 89.44 456 GLU B O 1
ATOM 8415 N N . GLU B 1 457 ? -17.281 -35.812 -8.109 1 90.5 457 GLU B N 1
ATOM 8416 C CA . GLU B 1 457 ? -18.219 -35.156 -9.039 1 90.5 457 GLU B CA 1
ATOM 8417 C C . GLU B 1 457 ? -17.5 -34.125 -9.914 1 90.5 457 GLU B C 1
ATOM 8419 O O . GLU B 1 457 ? -17.828 -34 -11.094 1 90.5 457 GLU B O 1
ATOM 8424 N N . ARG B 1 458 ? -16.531 -33.5 -9.391 1 88.75 458 ARG B N 1
ATOM 8425 C CA . ARG B 1 458 ? -15.969 -32.344 -10.086 1 88.75 458 ARG B CA 1
ATOM 8426 C C . ARG B 1 458 ? -14.625 -32.688 -10.719 1 88.75 458 ARG B C 1
ATOM 8428 O O . ARG B 1 458 ? -14.266 -32.125 -11.766 1 88.75 458 ARG B O 1
ATOM 8435 N N . LEU B 1 459 ? -13.891 -33.469 -10.094 1 81.06 459 LEU B N 1
ATOM 8436 C CA . LEU B 1 459 ? -12.531 -33.688 -10.57 1 81.06 459 LEU B CA 1
ATOM 8437 C C . LEU B 1 459 ? -12.477 -34.938 -11.445 1 81.06 459 LEU B C 1
ATOM 8439 O O . LEU B 1 459 ? -11.805 -34.938 -12.484 1 81.06 459 LEU B O 1
ATOM 8443 N N . LEU B 1 460 ? -13.281 -35.875 -11.102 1 71.31 460 LEU B N 1
ATOM 8444 C CA . LEU B 1 460 ? -13.242 -37.125 -11.859 1 71.31 460 LEU B CA 1
ATOM 8445 C C . LEU B 1 460 ? -14.094 -37.031 -13.125 1 71.31 460 LEU B C 1
ATOM 8447 O O . LEU B 1 460 ? -13.977 -37.844 -14.031 1 71.31 460 LEU B O 1
ATOM 8451 N N . ALA B 1 461 ? -14.688 -35.875 -13.266 1 71.31 461 ALA B N 1
ATOM 8452 C CA . ALA B 1 461 ? -15.547 -35.656 -14.43 1 71.31 461 ALA B CA 1
ATOM 8453 C C . ALA B 1 461 ? -14.867 -34.719 -15.438 1 71.31 461 ALA B C 1
ATOM 8455 O O . ALA B 1 461 ? -15.477 -34.344 -16.438 1 71.31 461 ALA B O 1
ATOM 8456 N N . TRP B 1 462 ? -13.633 -34.5 -15.188 1 80.38 462 TRP B N 1
ATOM 8457 C CA . TRP B 1 462 ? -12.906 -33.594 -16.094 1 80.38 462 TRP B CA 1
ATOM 8458 C C . TRP B 1 462 ? -12.828 -34.219 -17.5 1 80.38 462 TRP B C 1
ATOM 8460 O O . TRP B 1 462 ? -12.672 -35.438 -17.641 1 80.38 462 TRP B O 1
ATOM 8470 N N . PRO B 1 463 ? -12.961 -33.25 -18.391 1 75.44 463 PRO B N 1
ATOM 8471 C CA . PRO B 1 463 ? -12.68 -33.75 -19.734 1 75.44 463 PRO B CA 1
ATOM 8472 C C . PRO B 1 463 ? -11.242 -34.219 -19.906 1 75.44 463 PRO B C 1
ATOM 8474 O O . PRO B 1 463 ? -10.344 -33.719 -19.219 1 75.44 463 PRO B O 1
ATOM 8477 N N . HIS B 1 464 ? -10.938 -35.25 -20.562 1 76.81 464 HIS B N 1
ATOM 8478 C CA . HIS B 1 464 ? -9.609 -35.781 -20.875 1 76.81 464 HIS B CA 1
ATOM 8479 C C . HIS B 1 464 ? -8.945 -36.344 -19.641 1 76.81 464 HIS B C 1
ATOM 8481 O O . HIS B 1 464 ? -7.73 -36.25 -19.469 1 76.81 464 HIS B O 1
ATOM 8487 N N . TYR B 1 465 ? -9.703 -36.75 -18.656 1 83.94 465 TYR B N 1
ATOM 8488 C CA . TYR B 1 465 ? -9.188 -37.344 -17.422 1 83.94 465 TYR B CA 1
ATOM 8489 C C . TYR B 1 465 ? -8.203 -38.469 -17.75 1 83.94 465 TYR B C 1
ATOM 8491 O O . TYR B 1 465 ? -7.258 -38.719 -17 1 83.94 465 TYR B O 1
ATOM 8499 N N . SER B 1 466 ? -8.406 -39.031 -18.906 1 85.31 466 SER B N 1
ATOM 8500 C CA . SER B 1 466 ? -7.547 -40.094 -19.344 1 85.31 466 SER B CA 1
ATOM 8501 C C . SER B 1 466 ? -6.109 -39.625 -19.547 1 85.31 466 SER B C 1
ATOM 8503 O O . SER B 1 466 ? -5.164 -40.375 -19.297 1 85.31 466 SER B O 1
ATOM 8505 N N . ASP B 1 467 ? -5.992 -38.406 -19.969 1 89.12 467 ASP B N 1
ATOM 8506 C CA . ASP B 1 467 ? -4.652 -37.875 -20.156 1 89.12 467 ASP B CA 1
ATOM 8507 C C . ASP B 1 467 ? -3.9 -37.781 -18.828 1 89.12 467 ASP B C 1
ATOM 8509 O O . ASP B 1 467 ? -2.678 -37.938 -18.797 1 89.12 467 ASP B O 1
ATOM 8513 N N . TYR B 1 468 ? -4.613 -37.531 -17.766 1 92.06 468 TYR B N 1
ATOM 8514 C CA . TYR B 1 468 ? -3.996 -37.5 -16.453 1 92.06 468 TYR B CA 1
ATOM 8515 C C . TYR B 1 468 ? -3.543 -38.875 -16.016 1 92.06 468 TYR B C 1
ATOM 8517 O O . TYR B 1 468 ? -2.482 -39.031 -15.406 1 92.06 468 TYR B O 1
ATOM 8525 N N . GLU B 1 469 ? -4.324 -39.875 -16.359 1 92 469 GLU B N 1
ATOM 8526 C CA . GLU B 1 469 ? -3.971 -41.25 -16.031 1 92 469 GLU B CA 1
ATOM 8527 C C . GLU B 1 469 ? -2.711 -41.688 -16.781 1 92 469 GLU B C 1
ATOM 8529 O O . GLU B 1 469 ? -1.833 -42.344 -16.203 1 92 469 GLU B O 1
ATOM 8534 N N . VAL B 1 470 ? -2.693 -41.312 -18.016 1 92.88 470 VAL B N 1
ATOM 8535 C CA . VAL B 1 470 ? -1.521 -41.625 -18.812 1 92.88 470 VAL B CA 1
ATOM 8536 C C . VAL B 1 470 ? -0.293 -40.906 -18.25 1 92.88 470 VAL B C 1
ATOM 8538 O O . VAL B 1 470 ? 0.79 -41.5 -18.172 1 92.88 470 VAL B O 1
ATOM 8541 N N . ALA B 1 471 ? -0.475 -39.688 -17.891 1 94.31 471 ALA B N 1
ATOM 8542 C CA . ALA B 1 471 ? 0.624 -38.938 -17.297 1 94.31 471 ALA B CA 1
ATOM 8543 C C . ALA B 1 471 ? 1.144 -39.594 -16.031 1 94.31 471 ALA B C 1
ATOM 8545 O O . ALA B 1 471 ? 2.354 -39.656 -15.805 1 94.31 471 ALA B O 1
ATOM 8546 N N . THR B 1 472 ? 0.232 -40.094 -15.227 1 94.75 472 THR B N 1
ATOM 8547 C CA . THR B 1 472 ? 0.602 -40.781 -14 1 94.75 472 THR B CA 1
ATOM 8548 C C . THR B 1 472 ? 1.409 -42.031 -14.32 1 94.75 472 THR B C 1
ATOM 8550 O O . THR B 1 472 ? 2.379 -42.375 -13.625 1 94.75 472 THR B O 1
ATOM 8553 N N . SER B 1 473 ? 1.053 -42.75 -15.359 1 93.44 473 SER B N 1
ATOM 8554 C CA . SER B 1 473 ? 1.75 -43.969 -15.742 1 93.44 473 SER B CA 1
ATOM 8555 C C . SER B 1 473 ? 3.166 -43.656 -16.219 1 93.44 473 SER B C 1
ATOM 8557 O O . SER B 1 473 ? 4.043 -44.531 -16.156 1 93.44 473 SER B O 1
ATOM 8559 N N . LEU B 1 474 ? 3.381 -42.469 -16.719 1 93.88 474 LEU B N 1
ATOM 8560 C CA . LEU B 1 474 ? 4.676 -42.094 -17.266 1 93.88 474 LEU B CA 1
ATOM 8561 C C . LEU B 1 474 ? 5.613 -41.625 -16.172 1 93.88 474 LEU B C 1
ATOM 8563 O O . LEU B 1 474 ? 6.789 -41.344 -16.422 1 93.88 474 LEU B O 1
ATOM 8567 N N . ASP B 1 475 ? 5.09 -41.469 -14.992 1 95.06 475 ASP B N 1
ATOM 8568 C CA . ASP B 1 475 ? 5.891 -41.156 -13.805 1 95.06 475 ASP B CA 1
ATOM 8569 C C . ASP B 1 475 ? 6.422 -42.469 -13.18 1 95.06 475 ASP B C 1
ATOM 8571 O O . ASP B 1 475 ? 5.648 -43.281 -12.688 1 95.06 475 ASP B O 1
ATOM 8575 N N . PRO B 1 476 ? 7.703 -42.625 -13.164 1 94 476 PRO B N 1
ATOM 8576 C CA . PRO B 1 476 ? 8.281 -43.906 -12.68 1 94 476 PRO B CA 1
ATOM 8577 C C . PRO B 1 476 ? 7.9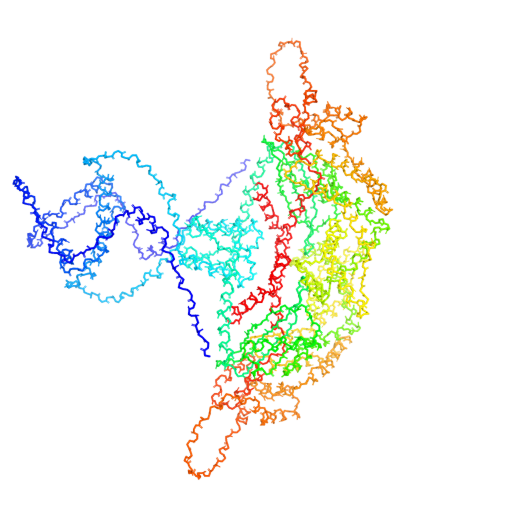22 -44.188 -11.227 1 94 476 PRO B C 1
ATOM 8579 O O . PRO B 1 476 ? 8.023 -45.344 -10.789 1 94 476 PRO B O 1
ATOM 8582 N N . ARG B 1 477 ? 7.555 -43.219 -10.469 1 94 477 ARG B N 1
ATOM 8583 C CA . ARG B 1 477 ? 7.184 -43.438 -9.078 1 94 477 ARG B CA 1
ATOM 8584 C C . ARG B 1 477 ? 5.824 -44.125 -8.969 1 94 477 ARG B C 1
ATOM 8586 O O . ARG B 1 477 ? 5.516 -44.75 -7.949 1 94 477 ARG B O 1
ATOM 8593 N N . PHE B 1 478 ? 5.031 -44 -10.102 1 94.19 478 PHE B N 1
ATOM 8594 C CA . PHE B 1 478 ? 3.652 -44.469 -10.016 1 94.19 478 PHE B CA 1
ATOM 8595 C C . PHE B 1 478 ? 3.344 -45.438 -11.133 1 94.19 478 PHE B C 1
ATOM 8597 O O . PHE B 1 478 ? 2.197 -45.562 -11.57 1 94.19 478 PHE B O 1
ATOM 8604 N N . LYS B 1 479 ? 4.238 -46.062 -11.625 1 89.62 479 LYS B N 1
ATOM 8605 C CA . LYS B 1 479 ? 4.086 -46.938 -12.789 1 89.62 479 LYS B CA 1
ATOM 8606 C C . LYS B 1 479 ? 3.141 -48.094 -12.484 1 89.62 479 LYS B C 1
ATOM 8608 O O . LYS B 1 479 ? 2.496 -48.625 -13.391 1 89.62 479 LYS B O 1
ATOM 8613 N N . SER B 1 480 ? 3.086 -48.5 -11.219 1 88.81 480 SER B N 1
ATOM 8614 C CA . SER B 1 480 ? 2.209 -49.594 -10.828 1 88.81 480 SER B CA 1
ATOM 8615 C C . SER B 1 480 ? 0.743 -49.188 -10.883 1 88.81 480 SER B C 1
ATOM 8617 O O . SER B 1 480 ? -0.151 -50.031 -10.867 1 88.81 480 SER B O 1
ATOM 8619 N N . LEU B 1 481 ? 0.5 -47.906 -10.914 1 92.25 481 LEU B N 1
ATOM 8620 C CA . LEU B 1 481 ? -0.833 -47.312 -10.961 1 92.25 481 LEU B CA 1
ATOM 8621 C C . LEU B 1 481 ? -1.683 -47.812 -9.789 1 92.25 481 LEU B C 1
ATOM 8623 O O . LEU B 1 481 ? -2.871 -48.094 -9.953 1 92.25 481 LEU B O 1
ATOM 8627 N N . ALA B 1 482 ? -1.07 -47.906 -8.617 1 89.88 482 ALA B N 1
ATOM 8628 C CA . ALA B 1 482 ? -1.771 -48.375 -7.418 1 89.88 482 ALA B CA 1
ATOM 8629 C C . ALA B 1 482 ? -2.857 -47.375 -7.012 1 89.88 482 ALA B C 1
ATOM 8631 O O . ALA B 1 482 ? -3.787 -47.75 -6.281 1 89.88 482 ALA B O 1
ATOM 8632 N N . CYS B 1 483 ? -2.797 -46.219 -7.598 1 90.62 483 CYS B N 1
ATOM 8633 C CA . CYS B 1 483 ? -3.734 -45.156 -7.246 1 90.62 483 CYS B CA 1
ATOM 8634 C C . CYS B 1 483 ? -4.988 -45.219 -8.109 1 90.62 483 CYS B C 1
ATOM 8636 O O . CYS B 1 483 ? -5.941 -44.469 -7.883 1 90.62 483 CYS B O 1
ATOM 8638 N N . ILE B 1 484 ? -4.941 -46.062 -9.094 1 90.31 484 ILE B N 1
ATOM 8639 C CA . ILE B 1 484 ? -6.078 -46.25 -9.984 1 90.31 484 ILE B CA 1
ATOM 8640 C C . ILE B 1 484 ? -6.699 -47.625 -9.742 1 90.31 484 ILE B C 1
ATOM 8642 O O . ILE B 1 484 ? -6.012 -48.562 -9.328 1 90.31 484 ILE B O 1
ATOM 8646 N N . ASP B 1 485 ? -7.973 -47.688 -9.969 1 87.88 485 ASP B N 1
ATOM 8647 C CA . ASP B 1 485 ? -8.68 -48.969 -9.773 1 87.88 485 ASP B CA 1
ATOM 8648 C C . ASP B 1 485 ? -8.125 -50.031 -10.703 1 87.88 485 ASP B C 1
ATOM 8650 O O . ASP B 1 485 ? -7.766 -49.75 -11.852 1 87.88 485 ASP B O 1
ATOM 8654 N N . ARG B 1 486 ? -8.125 -51.25 -10.289 1 89.25 486 ARG B N 1
ATOM 8655 C CA . ARG B 1 486 ? -7.5 -52.375 -10.969 1 89.25 486 ARG B CA 1
ATOM 8656 C C . ARG B 1 486 ? -8.094 -52.594 -12.359 1 89.25 486 ARG B C 1
ATOM 8658 O O . ARG B 1 486 ? -7.375 -52.906 -13.305 1 89.25 486 ARG B O 1
ATOM 8665 N N . ASP B 1 487 ? -9.359 -52.375 -12.445 1 87.12 487 ASP B N 1
ATOM 8666 C CA . ASP B 1 487 ? -10.047 -52.625 -13.703 1 87.12 487 ASP B CA 1
ATOM 8667 C C . ASP B 1 487 ? -9.656 -51.625 -14.766 1 87.12 487 ASP B C 1
ATOM 8669 O O . ASP B 1 487 ? -9.727 -51.906 -15.961 1 87.12 487 ASP B O 1
ATOM 8673 N N . ARG B 1 488 ? -9.148 -50.531 -14.312 1 87.56 488 ARG B N 1
ATOM 8674 C CA . ARG B 1 488 ? -8.867 -49.469 -15.266 1 87.56 488 ARG B CA 1
ATOM 8675 C C . ARG B 1 488 ? -7.387 -49.406 -15.625 1 87.56 488 ARG B C 1
ATOM 8677 O O . ARG B 1 488 ? -7 -48.781 -16.609 1 87.56 488 ARG B O 1
ATOM 8684 N N . ARG B 1 489 ? -6.52 -50.062 -14.969 1 90.31 489 ARG B N 1
ATOM 8685 C CA . ARG B 1 489 ? -5.07 -50 -15.133 1 90.31 489 ARG B CA 1
ATOM 8686 C C . ARG B 1 489 ? -4.66 -50.438 -16.531 1 90.31 489 ARG B C 1
ATOM 8688 O O . ARG B 1 489 ? -3.84 -49.781 -17.188 1 90.31 489 ARG B O 1
ATOM 8695 N N . GLU B 1 490 ? -5.27 -51.469 -16.938 1 88.31 490 GLU B N 1
ATOM 8696 C CA . GLU B 1 490 ? -4.922 -52 -18.266 1 88.31 490 GLU B CA 1
ATOM 8697 C C . GLU B 1 490 ? -5.367 -51.031 -19.359 1 88.31 490 GLU B C 1
ATOM 8699 O O . GLU B 1 490 ? -4.695 -50.906 -20.391 1 88.31 490 GLU B O 1
ATOM 8704 N N . HIS B 1 491 ? -6.426 -50.438 -19.094 1 86.88 491 HIS B N 1
ATOM 8705 C CA . HIS B 1 491 ? -6.922 -49.469 -20.047 1 86.88 491 HIS B CA 1
ATOM 8706 C C . HIS B 1 491 ? -5.965 -48.281 -20.188 1 86.88 491 HIS B C 1
ATOM 8708 O O . HIS B 1 491 ? -5.793 -47.719 -21.266 1 86.88 491 HIS B O 1
ATOM 8714 N N . VAL B 1 492 ? -5.375 -47.875 -19.109 1 89 492 VAL B N 1
ATOM 8715 C CA . VAL B 1 492 ? -4.426 -46.75 -19.109 1 89 492 VAL B CA 1
ATOM 8716 C C . VAL B 1 492 ? -3.207 -47.125 -19.953 1 89 492 VAL B C 1
ATOM 8718 O O . VAL B 1 492 ? -2.74 -46.312 -20.766 1 89 492 VAL B O 1
ATOM 8721 N N . TRP B 1 493 ? -2.746 -48.344 -19.844 1 85.69 493 TRP B N 1
ATOM 8722 C CA . TRP B 1 493 ? -1.575 -48.781 -20.594 1 85.69 493 TRP B CA 1
ATOM 8723 C C . TRP B 1 493 ? -1.898 -48.938 -22.078 1 85.69 493 TRP B C 1
ATOM 8725 O O . TRP B 1 493 ? -1.052 -48.656 -22.938 1 85.69 493 TRP B O 1
ATOM 8735 N N . GLU B 1 494 ? -3.098 -49.281 -22.344 1 81.94 494 GLU B N 1
ATOM 8736 C CA . GLU B 1 494 ? -3.525 -49.406 -23.734 1 81.94 494 GLU B CA 1
ATOM 8737 C C . GLU B 1 494 ? -3.609 -48.031 -24.406 1 81.94 494 GLU B C 1
ATOM 8739 O O . GLU B 1 494 ? -3.23 -47.875 -25.562 1 81.94 494 GLU B O 1
ATOM 8744 N N . ARG B 1 495 ? -4.129 -47.156 -23.75 1 79.12 495 ARG B N 1
ATOM 8745 C CA . ARG B 1 495 ? -4.242 -45.812 -24.266 1 79.12 495 ARG B CA 1
ATOM 8746 C C . ARG B 1 495 ? -2.869 -45.188 -24.516 1 79.12 495 ARG B C 1
ATOM 8748 O O . ARG B 1 495 ? -2.684 -44.438 -25.469 1 79.12 495 ARG B O 1
ATOM 8755 N N . ARG B 1 496 ? -2.053 -45.5 -23.688 1 71.31 496 ARG B N 1
ATOM 8756 C CA . ARG B 1 496 ? -0.675 -45.031 -23.828 1 71.31 496 ARG B CA 1
ATOM 8757 C C . ARG B 1 496 ? -0.068 -45.531 -25.141 1 71.31 496 ARG B C 1
ATOM 8759 O O . ARG B 1 496 ? 0.717 -44.812 -25.766 1 71.31 496 ARG B O 1
ATOM 8766 N N . SER B 1 497 ? -0.487 -46.656 -25.453 1 67.12 497 SER B N 1
ATOM 8767 C CA . SER B 1 497 ? 0.062 -47.312 -26.641 1 67.12 497 SER B CA 1
ATOM 8768 C C . SER B 1 497 ? -0.73 -46.969 -27.891 1 67.12 497 SER B C 1
ATOM 8770 O O . SER B 1 497 ? -0.37 -47.344 -29 1 67.12 497 SER B O 1
ATOM 8772 N N . SER B 1 498 ? -1.628 -46.094 -27.562 1 65.81 498 SER B N 1
ATOM 8773 C CA . SER B 1 498 ? -2.52 -45.812 -28.672 1 65.81 498 SER B CA 1
ATOM 8774 C C . SER B 1 498 ? -1.825 -44.938 -29.719 1 65.81 498 SER B C 1
ATOM 8776 O O . SER B 1 498 ? -1.014 -44.062 -29.375 1 65.81 498 SER B O 1
ATOM 8778 N N . ALA B 1 499 ? -2.1 -45.25 -30.844 1 53.84 499 ALA B N 1
ATOM 8779 C CA . ALA B 1 499 ? -1.582 -44.562 -32.031 1 53.84 499 ALA B CA 1
ATOM 8780 C C . ALA B 1 499 ? -1.945 -43.062 -31.969 1 53.84 499 ALA B C 1
ATOM 8782 O O . ALA B 1 499 ? -1.181 -42.219 -32.438 1 53.84 499 ALA B O 1
ATOM 8783 N N . GLY B 1 500 ? -2.939 -42.875 -31.344 1 61.78 500 GLY B N 1
ATOM 8784 C CA . GLY B 1 500 ? -3.398 -41.5 -31.266 1 61.78 500 GLY B CA 1
ATOM 8785 C C . GLY B 1 500 ? -2.506 -40.594 -30.422 1 61.78 500 GLY B C 1
ATOM 8786 O O . GLY B 1 500 ? -2.191 -39.469 -30.812 1 61.78 500 GLY B O 1
ATOM 8787 N N . LEU B 1 501 ? -2.133 -41.125 -29.344 1 71.56 501 LEU B N 1
ATOM 8788 C CA . LEU B 1 501 ? -1.261 -40.344 -28.469 1 71.56 501 LEU B CA 1
ATOM 8789 C C . LEU B 1 501 ? 0.111 -40.156 -29.109 1 71.56 501 LEU B C 1
ATOM 8791 O O . LEU B 1 501 ? 0.684 -39.062 -29.031 1 71.56 501 LEU B O 1
ATOM 8795 N N . LEU B 1 502 ? 0.554 -41.125 -29.75 1 66.44 502 LEU B N 1
ATOM 8796 C CA . LEU B 1 502 ? 1.854 -41.062 -30.406 1 66.44 502 LEU B CA 1
ATOM 8797 C C . LEU B 1 502 ? 1.818 -40.125 -31.609 1 66.44 502 LEU B C 1
ATOM 8799 O O . LEU B 1 502 ? 2.795 -39.406 -31.875 1 66.44 502 LEU B O 1
ATOM 8803 N N . SER B 1 503 ? 0.709 -40.125 -32.156 1 68.31 503 SER B N 1
ATOM 8804 C CA . SER B 1 503 ? 0.566 -39.25 -33.312 1 68.31 503 SER B CA 1
ATOM 8805 C C . SER B 1 503 ? 0.56 -37.781 -32.844 1 68.31 503 SER B C 1
ATOM 8807 O O . SER B 1 503 ? 1.114 -36.906 -33.531 1 68.31 503 SER B O 1
ATOM 8809 N N . ARG B 1 504 ? -0.039 -37.625 -31.766 1 69.69 504 ARG B N 1
ATOM 8810 C CA . ARG B 1 504 ? -0.084 -36.281 -31.203 1 69.69 504 ARG B CA 1
ATOM 8811 C C . ARG B 1 504 ? 1.312 -35.781 -30.828 1 69.69 504 ARG B C 1
ATOM 8813 O O . ARG B 1 504 ? 1.61 -34.594 -30.922 1 69.69 504 ARG B O 1
ATOM 8820 N N . ALA B 1 505 ? 2.092 -36.688 -30.406 1 73.44 505 ALA B N 1
ATOM 8821 C CA . ALA B 1 505 ? 3.439 -36.344 -29.953 1 73.44 505 ALA B CA 1
ATOM 8822 C C . ALA B 1 505 ? 4.402 -36.25 -31.141 1 73.44 505 ALA B C 1
ATOM 8824 O O . ALA B 1 505 ? 5.516 -35.75 -31 1 73.44 505 ALA B O 1
ATOM 8825 N N . ALA B 1 506 ? 4.211 -36.781 -32.375 1 60.75 506 ALA B N 1
ATOM 8826 C CA . ALA B 1 506 ? 5.078 -36.75 -33.531 1 60.75 506 ALA B CA 1
ATOM 8827 C C . ALA B 1 506 ? 5.211 -35.344 -34.094 1 60.75 506 ALA B C 1
ATOM 8829 O O . ALA B 1 506 ? 4.227 -34.625 -34.188 1 60.75 506 ALA B O 1
ATOM 8830 N N . THR B 1 507 ? 6.324 -34.594 -33.75 1 56.09 507 THR B N 1
ATOM 8831 C CA . THR B 1 507 ? 6.68 -33.219 -34.094 1 56.09 507 THR B CA 1
ATOM 8832 C C . THR B 1 507 ? 6.363 -32.906 -35.562 1 56.09 507 THR B C 1
ATOM 8834 O O . THR B 1 507 ? 6.68 -33.719 -36.438 1 56.09 507 THR B O 1
ATOM 8837 N N . PRO B 1 508 ? 5.637 -31.906 -35.938 1 45.34 508 PRO B N 1
ATOM 8838 C CA . PRO B 1 508 ? 5.496 -31.484 -37.312 1 45.34 508 PRO B CA 1
ATOM 8839 C C . PRO B 1 508 ? 6.84 -31.281 -38.031 1 45.34 508 PRO B C 1
ATOM 8841 O O . PRO B 1 508 ? 6.887 -31.109 -39.25 1 45.34 508 PRO B O 1
ATOM 8844 N N . ALA B 1 509 ? 7.988 -31 -37.469 1 40.31 509 ALA B N 1
ATOM 8845 C CA . ALA B 1 509 ? 9.117 -30.422 -38.188 1 40.31 509 ALA B CA 1
ATOM 8846 C C . ALA B 1 509 ? 9.68 -31.406 -39.219 1 40.31 509 ALA B C 1
ATOM 8848 O O . ALA B 1 509 ? 10.297 -31.016 -40.188 1 40.31 509 ALA B O 1
ATOM 8849 N N . GLU B 1 510 ? 9.992 -32.625 -38.938 1 36.66 510 GLU B N 1
ATOM 8850 C CA . GLU B 1 510 ? 10.891 -33.25 -39.906 1 36.66 510 GLU B CA 1
ATOM 8851 C C . GLU B 1 510 ? 10.219 -33.406 -41.25 1 36.66 510 GLU B C 1
ATOM 8853 O O . GLU B 1 510 ? 9.984 -34.531 -41.719 1 36.66 510 GLU B O 1
ATOM 8858 N N . ASN B 1 511 ? 9.305 -32.656 -41.688 1 32.88 511 ASN B N 1
ATOM 8859 C CA . ASN B 1 511 ? 9.07 -32.719 -43.125 1 32.88 511 ASN B CA 1
ATOM 8860 C C . ASN B 1 511 ? 10.297 -32.25 -43.938 1 32.88 511 ASN B C 1
ATOM 8862 O O . ASN B 1 511 ? 10.227 -31.266 -44.656 1 32.88 511 ASN B O 1
ATOM 8866 N N . THR B 1 512 ? 11.477 -32.188 -43.375 1 30.8 512 THR B N 1
ATOM 8867 C CA . THR B 1 512 ? 12.469 -32.156 -44.438 1 30.8 512 THR B CA 1
ATOM 8868 C C . THR B 1 512 ? 12.406 -33.438 -45.281 1 30.8 512 THR B C 1
ATOM 8870 O O . THR B 1 512 ? 12.375 -34.531 -44.75 1 30.8 512 THR B O 1
ATOM 8873 N N . PRO B 1 513 ? 12.102 -33.25 -46.625 1 30.94 513 PRO B N 1
ATOM 8874 C CA . PRO B 1 513 ? 12.219 -34.312 -47.594 1 30.94 513 PRO B CA 1
ATOM 8875 C C . PRO B 1 513 ? 13.562 -35.062 -47.5 1 30.94 513 PRO B C 1
ATOM 8877 O O . PRO B 1 513 ? 14.617 -34.406 -47.625 1 30.94 513 PRO B O 1
ATOM 8880 N N . SER B 1 514 ? 13.953 -35.688 -46.625 1 27.19 514 SER B N 1
ATOM 8881 C CA . SER B 1 514 ? 15.102 -36.5 -46.969 1 27.19 514 SER B CA 1
ATOM 8882 C C . SER B 1 514 ? 14.922 -37.156 -48.344 1 27.19 514 SER B C 1
ATOM 8884 O O . SER B 1 514 ? 13.828 -37.625 -48.656 1 27.19 514 SER B O 1
ATOM 8886 N N . LYS B 1 515 ? 15.766 -36.688 -49.188 1 32.09 515 LYS B N 1
ATOM 8887 C CA . LYS B 1 515 ? 16 -37.344 -50.5 1 32.09 515 LYS B CA 1
ATOM 8888 C C . LYS B 1 515 ? 16.062 -38.844 -50.344 1 32.09 515 LYS B C 1
ATOM 8890 O O . LYS B 1 515 ? 17.031 -39.375 -49.812 1 32.09 515 LYS B O 1
ATOM 8895 N N . LYS B 1 516 ? 14.906 -39.469 -50.156 1 30.12 516 LYS B N 1
ATOM 8896 C CA . LYS B 1 516 ? 14.844 -40.906 -50.5 1 30.12 516 LYS B CA 1
ATOM 8897 C C . LYS B 1 516 ? 15.477 -41.156 -51.875 1 30.12 516 LYS B C 1
ATOM 8899 O O . LYS B 1 516 ? 14.992 -40.656 -52.875 1 30.12 516 LYS B O 1
ATOM 8904 N N . ARG B 1 517 ? 16.859 -41.156 -51.906 1 29.08 517 ARG B N 1
ATOM 8905 C CA . ARG B 1 517 ? 17.359 -41.906 -53.062 1 29.08 517 ARG B CA 1
ATOM 8906 C C . ARG B 1 517 ? 16.609 -43.219 -53.25 1 29.08 517 ARG B C 1
ATOM 8908 O O . ARG B 1 517 ? 16.391 -43.938 -52.25 1 29.08 517 ARG B O 1
ATOM 8915 N N . LYS B 1 518 ? 15.852 -43.312 -54.344 1 29.86 518 LYS B N 1
ATOM 8916 C CA . LYS B 1 518 ? 15.148 -44.375 -55.031 1 29.86 518 LYS B CA 1
ATOM 8917 C C . LYS B 1 518 ? 16.016 -45.625 -55.156 1 29.86 518 LYS B C 1
ATOM 8919 O O . LYS B 1 518 ? 16.328 -46.062 -56.281 1 29.86 518 LYS B O 1
ATOM 8924 N N . HIS B 1 519 ? 17.172 -45.781 -54.5 1 28.48 519 HIS B N 1
ATOM 8925 C CA . HIS B 1 519 ? 17.578 -47.125 -54.875 1 28.48 519 HIS B CA 1
ATOM 8926 C C . HIS B 1 519 ? 16.516 -48.156 -54.5 1 28.48 519 HIS B C 1
ATOM 8928 O O . HIS B 1 519 ? 15.984 -48.125 -53.406 1 28.48 519 HIS B O 1
ATOM 8934 N N . HIS B 1 520 ? 15.695 -48.656 -55.5 1 27.95 520 HIS B N 1
ATOM 8935 C CA . HIS B 1 520 ? 14.695 -49.688 -55.719 1 27.95 520 HIS B CA 1
ATOM 8936 C C . HIS B 1 520 ? 15.109 -51 -55.062 1 27.95 520 HIS B C 1
ATOM 8938 O O . HIS B 1 520 ? 14.555 -52.062 -55.375 1 27.95 520 HIS B O 1
ATOM 8944 N N . PHE B 1 521 ? 16.25 -51.188 -54.438 1 30.84 521 PHE B N 1
ATOM 8945 C CA . PHE B 1 521 ? 16.266 -52.594 -54.062 1 30.84 521 PHE B CA 1
ATOM 8946 C C . PHE B 1 521 ? 15.102 -52.906 -53.094 1 30.84 521 PHE B C 1
ATOM 8948 O O . PHE B 1 521 ? 14.836 -52.125 -52.188 1 30.84 521 PHE B O 1
ATOM 8955 N N . VAL B 1 522 ? 14.016 -53.594 -53.531 1 30.03 522 VAL B N 1
ATOM 8956 C CA . VAL B 1 522 ? 12.859 -54.281 -52.969 1 30.03 522 VAL B CA 1
ATOM 8957 C C . VAL B 1 522 ? 13.25 -54.938 -51.656 1 30.03 522 VAL B C 1
ATOM 8959 O O . VAL B 1 522 ? 13.734 -56.094 -51.656 1 30.03 522 VAL B O 1
ATOM 8962 N N . ALA B 1 523 ? 14.297 -54.5 -50.969 1 31.44 523 ALA B N 1
ATOM 8963 C CA . ALA B 1 523 ? 14.383 -55.406 -49.812 1 31.44 523 ALA B CA 1
ATOM 8964 C C . ALA B 1 523 ? 13.047 -55.5 -49.094 1 31.44 523 ALA B C 1
ATOM 8966 O O . ALA B 1 523 ? 12.25 -54.562 -49.125 1 31.44 523 ALA B O 1
ATOM 8967 N N . GLU B 1 524 ? 12.5 -56.719 -48.906 1 30.31 524 GLU B N 1
ATOM 8968 C CA . GLU B 1 524 ? 11.383 -57.125 -48.062 1 30.31 524 GLU B CA 1
ATOM 8969 C C . GLU B 1 524 ? 11.242 -56.219 -46.844 1 30.31 524 GLU B C 1
ATOM 8971 O O . GLU B 1 524 ? 12.219 -55.969 -46.125 1 30.31 524 GLU B O 1
ATOM 8976 N N . ASN B 1 525 ? 10.516 -55.188 -47 1 30.78 525 ASN B N 1
ATOM 8977 C CA . ASN B 1 525 ? 10.078 -54.219 -46 1 30.78 525 ASN B CA 1
ATOM 8978 C C . ASN B 1 525 ? 9.828 -54.875 -44.656 1 30.78 525 ASN B C 1
ATOM 8980 O O . ASN B 1 525 ? 8.766 -55.469 -44.406 1 30.78 525 ASN B O 1
ATOM 8984 N N . GLU B 1 526 ? 10.859 -55.781 -44.219 1 31.06 526 GLU B N 1
ATOM 8985 C CA . GLU B 1 526 ? 10.625 -56.25 -42.875 1 31.06 526 GLU B CA 1
ATOM 8986 C C . GLU B 1 526 ? 10.078 -55.125 -42 1 31.06 526 GLU B C 1
ATOM 8988 O O . GLU B 1 526 ? 10.648 -54.031 -41.938 1 31.06 526 GLU B O 1
ATOM 8993 N N . GLU B 1 527 ? 8.773 -55.094 -41.938 1 33.97 527 GLU B N 1
ATOM 8994 C CA . GLU B 1 527 ? 8.094 -54.312 -40.906 1 33.97 527 GLU B CA 1
ATOM 8995 C C . GLU B 1 527 ? 8.977 -54.156 -39.656 1 33.97 527 GLU B C 1
ATOM 8997 O O . GLU B 1 527 ? 9.344 -55.125 -39 1 33.97 527 GLU B O 1
ATOM 9002 N N . GLN B 1 528 ? 10.094 -53.531 -39.781 1 34.06 528 GLN B N 1
ATOM 9003 C CA . GLN B 1 528 ? 10.82 -53.188 -38.562 1 34.06 528 GLN B CA 1
ATOM 9004 C C . GLN B 1 528 ? 9.867 -53.031 -37.375 1 34.06 528 GLN B C 1
ATOM 9006 O O . GLN B 1 528 ? 9.055 -52.094 -37.344 1 34.06 528 GLN B O 1
ATOM 9011 N N . ILE B 1 529 ? 9.227 -54.062 -36.938 1 36.25 529 ILE B N 1
ATOM 9012 C CA . ILE B 1 529 ? 8.547 -54.125 -35.656 1 36.25 529 ILE B CA 1
ATOM 9013 C C . ILE B 1 529 ? 9.336 -53.312 -34.625 1 36.25 529 ILE B C 1
ATOM 9015 O O . ILE B 1 529 ? 10.422 -53.688 -34.219 1 36.25 529 ILE B O 1
ATOM 9019 N N . THR B 1 530 ? 9.617 -52.094 -34.844 1 40.88 530 THR B N 1
ATOM 9020 C CA . THR B 1 530 ? 10.133 -51.281 -33.719 1 40.88 530 THR B CA 1
ATOM 9021 C C . THR B 1 530 ? 9.578 -51.781 -32.406 1 40.88 530 THR B C 1
ATOM 9023 O O . THR B 1 530 ? 8.367 -51.844 -32.219 1 40.88 530 THR B O 1
ATOM 9026 N N . PRO B 1 531 ? 10.148 -52.719 -31.719 1 46.56 531 PRO B N 1
ATOM 9027 C CA . PRO B 1 531 ? 9.703 -53.188 -30.406 1 46.56 531 PRO B CA 1
ATOM 9028 C C . PRO B 1 531 ? 9.055 -52.125 -29.562 1 46.56 531 PRO B C 1
ATOM 9030 O O . PRO B 1 531 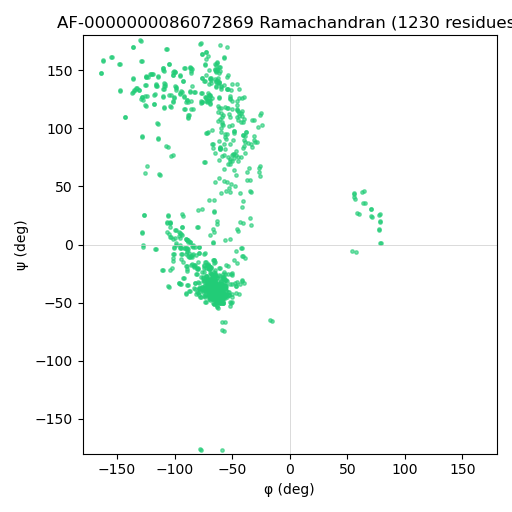? 9.547 -51 -29.5 1 46.56 531 PRO B O 1
ATOM 9033 N N . CYS B 1 532 ? 7.695 -52.094 -29.328 1 61.88 532 CYS B N 1
ATOM 9034 C CA . CYS B 1 532 ? 6.812 -51.25 -28.531 1 61.88 532 CYS B CA 1
ATOM 9035 C C . CYS B 1 532 ? 7.453 -50.875 -27.203 1 61.88 532 CYS B C 1
ATOM 9037 O O . CYS B 1 532 ? 7.82 -51.75 -26.422 1 61.88 532 CYS B O 1
ATOM 9039 N N . GLN B 1 533 ? 8.242 -49.75 -27.141 1 82.12 533 GLN B N 1
ATOM 9040 C CA . GLN B 1 533 ? 8.945 -49.281 -25.953 1 82.12 533 GLN B CA 1
ATOM 9041 C C . GLN B 1 533 ? 8.031 -49.25 -24.734 1 82.12 533 GLN B C 1
ATOM 9043 O O . GLN B 1 533 ? 8.5 -49.25 -23.594 1 82.12 533 GLN B O 1
ATOM 9048 N N . VAL B 1 534 ? 6.801 -49.375 -25.031 1 83.62 534 VAL B N 1
ATOM 9049 C CA . VAL B 1 534 ? 5.844 -49.312 -23.922 1 83.62 534 VAL B CA 1
ATOM 9050 C C . VAL B 1 534 ? 5.984 -50.562 -23.047 1 83.62 534 VAL B C 1
ATOM 9052 O O . VAL B 1 534 ? 6.094 -50.438 -21.828 1 83.62 534 VAL B O 1
ATOM 9055 N N . PRO B 1 535 ? 6.113 -51.719 -23.641 1 84.31 535 PRO B N 1
ATOM 9056 C CA . PRO B 1 535 ? 6.301 -52.906 -22.797 1 84.31 535 PRO B CA 1
ATOM 9057 C C . PRO B 1 535 ? 7.621 -52.875 -22.031 1 84.31 535 PRO B C 1
ATOM 9059 O O . PRO B 1 535 ? 7.688 -53.344 -20.891 1 84.31 535 PRO B O 1
ATOM 9062 N N . LEU B 1 536 ? 8.539 -52.344 -22.719 1 87.56 536 LEU B N 1
ATOM 9063 C CA . LEU B 1 536 ? 9.82 -52.219 -22.031 1 87.56 536 LEU B CA 1
ATOM 9064 C C . LEU B 1 536 ? 9.711 -51.312 -20.812 1 87.56 536 LEU B C 1
ATOM 9066 O O . LEU B 1 536 ? 10.164 -51.656 -19.734 1 87.56 536 LEU B O 1
ATOM 9070 N N . TYR B 1 537 ? 9.242 -50.156 -21.047 1 90.75 537 TYR B N 1
ATOM 9071 C CA . TYR B 1 537 ? 9.039 -49.219 -19.938 1 90.75 537 TYR B CA 1
ATOM 9072 C C . TYR B 1 537 ? 8.203 -49.844 -18.828 1 90.75 537 TYR B C 1
ATOM 9074 O O . TYR B 1 537 ? 8.516 -49.719 -17.641 1 90.75 537 TYR B O 1
ATOM 9082 N N . ARG B 1 538 ? 7.148 -50.531 -19.203 1 88.31 538 ARG B N 1
ATOM 9083 C CA . ARG B 1 538 ? 6.25 -51.156 -18.25 1 88.31 538 ARG B CA 1
ATOM 9084 C C . ARG B 1 538 ? 6.988 -52.188 -17.422 1 88.31 538 ARG B C 1
ATOM 9086 O O . ARG B 1 538 ? 6.688 -52.375 -16.234 1 88.31 538 ARG B O 1
ATOM 9093 N N . SER B 1 539 ? 7.957 -52.844 -17.984 1 88.44 539 SER B N 1
ATOM 9094 C CA . SER B 1 539 ? 8.688 -53.906 -17.312 1 88.44 539 SER B CA 1
ATOM 9095 C C . SER B 1 539 ? 9.75 -53.344 -16.375 1 88.44 539 SER B C 1
ATOM 9097 O O . SER B 1 539 ? 10.227 -54.062 -15.477 1 88.44 539 SER B O 1
ATOM 9099 N N . MET B 1 540 ? 10.102 -52.188 -16.609 1 90.12 540 MET B N 1
ATOM 9100 C CA . MET B 1 540 ? 11.102 -51.562 -15.742 1 90.12 540 MET B CA 1
ATOM 9101 C C . MET B 1 540 ? 10.555 -51.406 -14.328 1 90.12 540 MET B C 1
ATOM 9103 O O . MET B 1 540 ? 9.344 -51.281 -14.133 1 90.12 540 MET B O 1
ATOM 9107 N N . ALA B 1 541 ? 11.406 -51.344 -13.336 1 86.75 541 ALA B N 1
ATOM 9108 C CA . ALA B 1 541 ? 10.992 -51.281 -11.938 1 86.75 541 ALA B CA 1
ATOM 9109 C C . ALA B 1 541 ? 10.484 -49.875 -11.586 1 86.75 541 ALA B C 1
ATOM 9111 O O . ALA B 1 541 ? 11.008 -48.875 -12.086 1 86.75 541 ALA B O 1
ATOM 9112 N N . GLU B 1 542 ? 9.516 -49.875 -10.797 1 87.62 542 GLU B N 1
ATOM 9113 C CA . GLU B 1 542 ? 9.031 -48.625 -10.227 1 87.62 542 GLU B CA 1
ATOM 9114 C C . GLU B 1 542 ? 10.047 -48.031 -9.258 1 87.62 542 GLU B C 1
ATOM 9116 O O . GLU B 1 542 ? 10.719 -48.75 -8.523 1 87.62 542 GLU B O 1
ATOM 9121 N N . VAL B 1 543 ? 10.18 -46.75 -9.273 1 87.56 543 VAL B N 1
ATOM 9122 C CA . VAL B 1 543 ? 11.141 -46.062 -8.406 1 87.56 543 VAL B CA 1
ATOM 9123 C C . VAL B 1 543 ? 10.484 -45.75 -7.07 1 87.56 543 VAL B C 1
ATOM 9125 O O . VAL B 1 543 ? 9.43 -45.094 -7.035 1 87.56 543 VAL B O 1
ATOM 9128 N N . ALA B 1 544 ? 10.961 -46.156 -5.938 1 83.56 544 ALA B N 1
ATOM 9129 C CA . ALA B 1 544 ? 10.375 -46 -4.609 1 83.56 544 ALA B CA 1
ATOM 9130 C C . ALA B 1 544 ? 10.797 -44.688 -3.975 1 83.56 544 ALA B C 1
ATOM 9132 O O . ALA B 1 544 ? 10.25 -44.281 -2.943 1 83.56 544 ALA B O 1
ATOM 9133 N N . ASP B 1 545 ? 11.516 -43.812 -4.609 1 84.25 545 ASP B N 1
ATOM 9134 C CA . ASP B 1 545 ? 11.969 -42.531 -4.074 1 84.25 545 ASP B CA 1
ATOM 9135 C C . ASP B 1 545 ? 10.945 -41.438 -4.328 1 84.25 545 ASP B C 1
ATOM 9137 O O . ASP B 1 545 ? 10.844 -40.938 -5.445 1 84.25 545 ASP B O 1
ATOM 9141 N N . ASP B 1 546 ? 10.328 -41.031 -3.266 1 83.06 546 ASP B N 1
ATOM 9142 C CA . ASP B 1 546 ? 9.273 -40.031 -3.383 1 83.06 546 ASP B CA 1
ATOM 9143 C C . ASP B 1 546 ? 9.844 -38.656 -3.793 1 83.06 546 ASP B C 1
ATOM 9145 O O . ASP B 1 546 ? 9.125 -37.812 -4.305 1 83.06 546 ASP B O 1
ATOM 9149 N N . ASP B 1 547 ? 11.086 -38.469 -3.6 1 84.56 547 ASP B N 1
ATOM 9150 C CA . ASP B 1 547 ? 11.695 -37.156 -3.891 1 84.56 547 ASP B CA 1
ATOM 9151 C C . ASP B 1 547 ? 12.328 -37.156 -5.281 1 84.56 547 ASP B C 1
ATOM 9153 O O . ASP B 1 547 ? 12.891 -36.125 -5.703 1 84.56 547 ASP B O 1
ATOM 9157 N N . LEU B 1 548 ? 12.086 -38.219 -5.992 1 88.94 548 LEU B N 1
ATOM 9158 C CA . LEU B 1 548 ? 12.648 -38.312 -7.336 1 88.94 548 LEU B CA 1
ATOM 9159 C C . LEU B 1 548 ? 11.961 -37.312 -8.273 1 88.94 548 LEU B C 1
ATOM 9161 O O . LEU B 1 548 ? 10.742 -37.156 -8.227 1 88.94 548 LEU B O 1
ATOM 9165 N N . ASP B 1 549 ? 12.789 -36.719 -9.055 1 92.69 549 ASP B N 1
ATOM 9166 C CA . ASP B 1 549 ? 12.258 -35.906 -10.164 1 92.69 549 ASP B CA 1
ATOM 9167 C C . ASP B 1 549 ? 12.055 -36.781 -11.406 1 92.69 549 ASP B C 1
ATOM 9169 O O . ASP B 1 549 ? 13.016 -37.25 -12 1 92.69 549 ASP B O 1
ATOM 9173 N N . PRO B 1 550 ? 10.797 -37 -11.773 1 95.5 550 PRO B N 1
ATOM 9174 C CA . PRO B 1 550 ? 10.531 -37.844 -12.93 1 95.5 550 PRO B CA 1
ATOM 9175 C C . PRO B 1 550 ? 11.258 -37.375 -14.188 1 95.5 550 PRO B C 1
ATOM 9177 O O . PRO B 1 550 ? 11.625 -38.188 -15.039 1 95.5 550 PRO B O 1
ATOM 9180 N N . LEU B 1 551 ? 11.477 -36.125 -14.328 1 96.12 551 LEU B N 1
ATOM 9181 C CA . LEU B 1 551 ? 12.133 -35.594 -15.523 1 96.12 551 LEU B CA 1
ATOM 9182 C C . LEU B 1 551 ? 13.609 -35.969 -15.531 1 96.12 551 LEU B C 1
ATOM 9184 O O . LEU B 1 551 ? 14.188 -36.219 -16.594 1 96.12 551 LEU B O 1
ATOM 9188 N N . GLU B 1 552 ? 14.227 -35.938 -14.383 1 94.69 552 GLU B N 1
ATOM 9189 C CA . GLU B 1 552 ? 15.617 -36.406 -14.305 1 94.69 552 GLU B CA 1
ATOM 9190 C C . GLU B 1 552 ? 15.75 -37.875 -14.703 1 94.69 552 GLU B C 1
ATOM 9192 O O . GLU B 1 552 ? 16.719 -38.25 -15.367 1 94.69 552 GLU B O 1
ATOM 9197 N N . TRP B 1 553 ? 14.852 -38.625 -14.234 1 95 553 TRP B N 1
ATOM 9198 C CA . TRP B 1 553 ? 14.836 -40.062 -14.602 1 95 553 TRP B CA 1
ATOM 9199 C C . TRP B 1 553 ? 14.688 -40.219 -16.109 1 95 553 TRP B C 1
ATOM 9201 O O . TRP B 1 553 ? 15.398 -41.031 -16.719 1 95 553 TRP B O 1
ATOM 9211 N N . TRP B 1 554 ? 13.781 -39.531 -16.719 1 95.12 554 TRP B N 1
ATOM 9212 C CA . TRP B 1 554 ? 13.531 -39.625 -18.156 1 95.12 554 TRP B CA 1
ATOM 9213 C C . TRP B 1 554 ? 14.719 -39.094 -18.953 1 95.12 554 TRP B C 1
ATOM 9215 O O . TRP B 1 554 ? 15 -39.594 -20.047 1 95.12 554 TRP B O 1
ATOM 9225 N N . ARG B 1 555 ? 15.367 -38.094 -18.422 1 95.19 555 ARG B N 1
ATOM 9226 C CA . ARG B 1 555 ? 16.578 -37.594 -19.078 1 95.19 555 ARG B CA 1
ATOM 9227 C C . ARG B 1 555 ? 17.578 -38.719 -19.328 1 95.19 555 ARG B C 1
ATOM 9229 O O . ARG B 1 555 ? 18.156 -38.812 -20.406 1 95.19 555 ARG B O 1
ATOM 9236 N N . VAL B 1 556 ? 17.703 -39.562 -18.375 1 93.5 556 VAL B N 1
ATOM 9237 C CA . VAL B 1 556 ? 18.672 -40.688 -18.438 1 93.5 556 VAL B CA 1
ATOM 9238 C C . VAL B 1 556 ? 18.141 -41.781 -19.359 1 93.5 556 VAL B C 1
ATOM 9240 O O . VAL B 1 556 ? 18.906 -42.344 -20.141 1 93.5 556 VAL B O 1
ATOM 9243 N N . GLN B 1 557 ? 16.844 -42.031 -19.297 1 92 557 GLN B N 1
ATOM 9244 C CA . GLN B 1 557 ? 16.25 -43.156 -20 1 92 557 GLN B CA 1
ATOM 9245 C C . GLN B 1 557 ? 15.828 -42.75 -21.422 1 92 557 GLN B C 1
ATOM 9247 O O . GLN B 1 557 ? 15.445 -43.594 -22.219 1 92 557 GLN B O 1
ATOM 9252 N N . SER B 1 558 ? 15.922 -41.531 -21.719 1 90.56 558 SER B N 1
ATOM 9253 C CA . SER B 1 558 ? 15.359 -41.031 -22.969 1 90.56 558 SER B CA 1
ATOM 9254 C C . SER B 1 558 ? 16.016 -41.688 -24.188 1 90.56 558 SER B C 1
ATOM 9256 O O . SER B 1 558 ? 15.367 -41.875 -25.219 1 90.56 558 SER B O 1
ATOM 9258 N N . SER B 1 559 ? 17.266 -42 -24.109 1 89.25 559 SER B N 1
ATOM 9259 C CA . SER B 1 559 ? 17.953 -42.656 -25.219 1 89.25 559 SER B CA 1
ATOM 9260 C C . SER B 1 559 ? 17.422 -44.062 -25.469 1 89.25 559 SER B C 1
ATOM 9262 O O . SER B 1 559 ? 17.297 -44.469 -26.625 1 89.25 559 SER B O 1
ATOM 9264 N N . LEU B 1 560 ? 17.094 -44.656 -24.422 1 89.69 560 LEU B N 1
ATOM 9265 C CA . LEU B 1 560 ? 16.562 -46.031 -24.5 1 89.69 560 LEU B CA 1
ATOM 9266 C C . LEU B 1 560 ? 15.102 -46 -24.922 1 89.69 560 LEU B C 1
ATOM 9268 O O . LEU B 1 560 ? 14.648 -46.906 -25.656 1 89.69 560 LEU B O 1
ATOM 9272 N N . LEU B 1 561 ? 14.422 -45 -24.406 1 90.56 561 LEU B N 1
ATOM 9273 C CA . LEU B 1 561 ? 12.992 -44.906 -24.656 1 90.56 561 LEU B CA 1
ATOM 9274 C C . LEU B 1 561 ? 12.672 -43.688 -25.531 1 90.56 561 LEU B C 1
ATOM 9276 O O . LEU B 1 561 ? 11.844 -42.844 -25.156 1 90.56 561 LEU B O 1
ATOM 9280 N N . SER B 1 562 ? 13.18 -43.625 -26.641 1 88 562 SER B N 1
ATOM 9281 C CA . SER B 1 562 ? 13.141 -42.438 -27.5 1 88 562 SER B CA 1
ATOM 9282 C C . SER B 1 562 ? 11.75 -42.219 -28.078 1 88 562 SER B C 1
ATOM 9284 O O . SER B 1 562 ? 11.367 -41.094 -28.375 1 88 562 SER B O 1
ATOM 9286 N N . GLU B 1 563 ? 10.953 -43.219 -28.25 1 84.81 563 GLU B N 1
ATOM 9287 C CA . GLU B 1 563 ? 9.602 -43.125 -28.797 1 84.81 563 GLU B CA 1
ATOM 9288 C C . GLU B 1 563 ? 8.641 -42.531 -27.781 1 84.81 563 GLU B C 1
ATOM 9290 O O . GLU B 1 563 ? 7.652 -41.875 -28.141 1 84.81 563 GLU B O 1
ATOM 9295 N N . LEU B 1 564 ? 8.945 -42.781 -26.531 1 89.62 564 LEU B N 1
ATOM 9296 C CA . LEU B 1 564 ? 8.055 -42.312 -25.469 1 89.62 564 LEU B CA 1
ATOM 9297 C C . LEU B 1 564 ? 8.422 -40.906 -25.016 1 89.62 564 LEU B C 1
ATOM 9299 O O . LEU B 1 564 ? 7.609 -40.219 -24.406 1 89.62 564 LEU B O 1
ATOM 9303 N N . ALA B 1 565 ? 9.617 -40.469 -25.312 1 91.19 565 ALA B N 1
ATOM 9304 C CA . ALA B 1 565 ? 10.148 -39.219 -24.812 1 91.19 565 ALA B CA 1
ATOM 9305 C C . ALA B 1 565 ? 9.266 -38.031 -25.25 1 91.19 565 ALA B C 1
ATOM 9307 O O . ALA B 1 565 ? 8.898 -37.219 -24.422 1 91.19 565 ALA B O 1
ATOM 9308 N N . PRO B 1 566 ? 8.844 -38 -26.531 1 91.44 566 PRO B N 1
ATOM 9309 C CA . PRO B 1 566 ? 7.98 -36.875 -26.922 1 91.44 566 PRO B CA 1
ATOM 9310 C C . PRO B 1 566 ? 6.625 -36.906 -26.219 1 91.44 566 PRO B C 1
ATOM 9312 O O . PRO B 1 566 ? 6.062 -35.844 -25.938 1 91.44 566 PRO B O 1
ATOM 9315 N N . VAL B 1 567 ? 6.125 -38.062 -25.984 1 92 567 VAL B N 1
ATOM 9316 C CA . VAL B 1 567 ? 4.844 -38.188 -25.297 1 92 567 VAL B CA 1
ATOM 9317 C C . VAL B 1 567 ? 4.973 -37.688 -23.875 1 92 567 VAL B C 1
ATOM 9319 O O . VAL B 1 567 ? 4.07 -37 -23.359 1 92 567 VAL B O 1
ATOM 9322 N N . VAL B 1 568 ? 6.078 -38 -23.234 1 94.44 568 VAL B N 1
ATOM 9323 C CA . VAL B 1 568 ? 6.344 -37.562 -21.859 1 94.44 568 VAL B CA 1
ATOM 9324 C C . VAL B 1 568 ? 6.426 -36.031 -21.828 1 94.44 568 VAL B C 1
ATOM 9326 O O . VAL B 1 568 ? 5.805 -35.406 -20.969 1 94.44 568 VAL B O 1
ATOM 9329 N N . LYS B 1 569 ? 7.156 -35.438 -22.734 1 94.94 569 LYS B N 1
ATOM 9330 C CA . LYS B 1 569 ? 7.305 -34 -22.781 1 94.94 569 LYS B CA 1
ATOM 9331 C C . LYS B 1 569 ? 5.965 -33.312 -23.031 1 94.94 569 LYS B C 1
ATOM 9333 O O . LYS B 1 569 ? 5.66 -32.281 -22.422 1 94.94 569 LYS B O 1
ATOM 9338 N N . MET B 1 570 ? 5.164 -33.906 -23.812 1 94.81 570 MET B N 1
ATOM 9339 C CA . MET B 1 570 ? 3.863 -33.344 -24.172 1 94.81 570 MET B CA 1
ATOM 9340 C C . MET B 1 570 ? 2.916 -33.344 -22.969 1 94.81 570 MET B C 1
ATOM 9342 O O . MET B 1 570 ? 2.242 -32.344 -22.703 1 94.81 570 MET B O 1
ATOM 9346 N N . LEU B 1 571 ? 2.936 -34.406 -22.25 1 94.88 571 LEU B N 1
ATOM 9347 C CA . LEU B 1 571 ? 1.938 -34.562 -21.203 1 94.88 571 LEU B CA 1
ATOM 9348 C C . LEU B 1 571 ? 2.42 -33.938 -19.891 1 94.88 571 LEU B C 1
ATOM 9350 O O . LEU B 1 571 ? 1.627 -33.375 -19.141 1 94.88 571 LEU B O 1
ATOM 9354 N N . LEU B 1 572 ? 3.697 -34.031 -19.641 1 96 572 LEU B N 1
ATOM 9355 C CA . LEU B 1 572 ? 4.199 -33.656 -18.312 1 96 572 LEU B CA 1
ATOM 9356 C C . LEU B 1 572 ? 4.512 -32.156 -18.266 1 96 572 LEU B C 1
ATOM 9358 O O . LEU B 1 572 ? 4.707 -31.609 -17.188 1 96 572 LEU B O 1
ATOM 9362 N N . CYS B 1 573 ? 4.527 -31.453 -19.375 1 95.88 573 CYS B N 1
ATOM 9363 C CA . CYS B 1 573 ? 4.789 -30.016 -19.375 1 95.88 573 CYS B CA 1
ATOM 9364 C C . CYS B 1 573 ? 3.547 -29.234 -18.953 1 95.88 573 CYS B C 1
ATOM 9366 O O . CYS B 1 573 ? 3.619 -28.031 -18.719 1 95.88 573 CYS B O 1
ATOM 9368 N N . VAL B 1 574 ? 2.389 -29.922 -18.797 1 95.31 574 VAL B N 1
ATOM 9369 C CA . VAL B 1 574 ? 1.115 -29.266 -18.5 1 95.31 574 VAL B CA 1
ATOM 9370 C C . VAL B 1 574 ? 0.916 -29.188 -16.984 1 95.31 574 VAL B C 1
ATOM 9372 O O . VAL B 1 574 ? 0.812 -30.219 -16.312 1 95.31 574 VAL B O 1
ATOM 9375 N N . PRO B 1 575 ? 0.866 -27.969 -16.453 1 94.81 575 PRO B N 1
ATOM 9376 C CA . PRO B 1 575 ? 0.545 -27.844 -15.039 1 94.81 575 PRO B CA 1
ATOM 9377 C C . PRO B 1 575 ? -0.929 -28.109 -14.742 1 94.81 575 PRO B C 1
ATOM 9379 O O . PRO B 1 575 ? -1.782 -27.922 -15.609 1 94.81 575 PRO B O 1
ATOM 9382 N N . VAL B 1 576 ? -1.177 -28.5 -13.57 1 94.25 576 VAL B N 1
ATOM 9383 C CA . VAL B 1 576 ? -2.557 -28.828 -13.234 1 94.25 576 VAL B CA 1
ATOM 9384 C C . VAL B 1 576 ? -3.248 -27.625 -12.617 1 94.25 576 VAL B C 1
ATOM 9386 O O . VAL B 1 576 ? -4.461 -27.641 -12.391 1 94.25 576 VAL B O 1
ATOM 9389 N N . THR B 1 577 ? -2.477 -26.609 -12.344 1 93.88 577 THR B N 1
ATOM 9390 C CA . THR B 1 577 ? -3.053 -25.406 -11.734 1 93.88 577 THR B CA 1
ATOM 9391 C C . THR B 1 577 ? -2.66 -24.156 -12.516 1 93.88 577 THR B C 1
ATOM 9393 O O . THR B 1 577 ? -1.687 -24.172 -13.266 1 93.88 577 THR B O 1
ATOM 9396 N N . SER B 1 578 ? -3.465 -23.094 -12.352 1 90.06 578 SER B N 1
ATOM 9397 C CA . SER B 1 578 ? -3.162 -21.797 -12.969 1 90.06 578 SER B CA 1
ATOM 9398 C C . SER B 1 578 ? -2.387 -20.906 -12.016 1 90.06 578 SER B C 1
ATOM 9400 O O . SER B 1 578 ? -2.27 -19.703 -12.242 1 90.06 578 SER B O 1
ATOM 9402 N N . THR B 1 579 ? -1.819 -21.375 -10.953 1 83.88 579 THR B N 1
ATOM 9403 C CA . THR B 1 579 ? -1.148 -20.672 -9.867 1 83.88 579 THR B CA 1
ATOM 9404 C C . THR B 1 579 ? 0.026 -19.844 -10.391 1 83.88 579 THR B C 1
ATOM 9406 O O . THR B 1 579 ? 0.35 -18.797 -9.844 1 83.88 579 THR B O 1
ATOM 9409 N N . PRO B 1 580 ? 0.7 -20.344 -11.414 1 79.62 580 PRO B N 1
ATOM 9410 C CA . PRO B 1 580 ? 1.818 -19.531 -11.906 1 79.62 580 PRO B CA 1
ATOM 9411 C C . PRO B 1 580 ? 1.399 -18.125 -12.289 1 79.62 580 PRO B C 1
ATOM 9413 O O . PRO B 1 580 ? 2.135 -17.156 -12.031 1 79.62 580 PRO B O 1
ATOM 9416 N N . CYS B 1 581 ? 0.286 -17.969 -12.781 1 82.81 581 CYS B N 1
ATOM 9417 C CA . CYS B 1 581 ? -0.203 -16.625 -13.109 1 82.81 581 CYS B CA 1
ATOM 9418 C C . CYS B 1 581 ? -0.496 -15.828 -11.852 1 82.81 581 CYS B C 1
ATOM 9420 O O . CYS B 1 581 ? -0.251 -14.625 -11.805 1 82.81 581 CYS B O 1
ATOM 9422 N N . GLU B 1 582 ? -0.994 -16.469 -10.867 1 78.25 582 GLU B N 1
ATOM 9423 C CA . GLU B 1 582 ? -1.316 -15.812 -9.609 1 78.25 582 GLU B CA 1
ATOM 9424 C C . GLU B 1 582 ? -0.059 -15.273 -8.93 1 78.25 582 GLU B C 1
ATOM 9426 O O . GLU B 1 582 ? -0.098 -14.227 -8.281 1 78.25 582 GLU B O 1
ATOM 9431 N N . ARG B 1 583 ? 0.951 -16.031 -9.117 1 76 583 ARG B N 1
ATOM 9432 C CA . ARG B 1 583 ? 2.223 -15.586 -8.555 1 76 583 ARG B CA 1
ATOM 9433 C C . ARG B 1 583 ? 2.691 -14.289 -9.211 1 76 583 ARG B C 1
ATOM 9435 O O . ARG B 1 583 ? 3.211 -13.398 -8.531 1 76 583 ARG B O 1
ATOM 9442 N N . VAL B 1 584 ? 2.484 -14.219 -10.445 1 77.12 584 VAL B N 1
ATOM 9443 C CA . VAL B 1 584 ? 2.828 -13.016 -11.188 1 77.12 584 VAL B CA 1
ATOM 9444 C C . VAL B 1 584 ? 1.994 -11.836 -10.688 1 77.12 584 VAL B C 1
ATOM 9446 O O . VAL B 1 584 ? 2.51 -10.734 -10.523 1 77.12 584 VAL B O 1
ATOM 9449 N N . PHE B 1 585 ? 0.818 -12.133 -10.328 1 78 585 PHE B N 1
ATOM 9450 C CA . PHE B 1 585 ? -0.092 -11.07 -9.914 1 78 585 PHE B CA 1
ATOM 9451 C C . PHE B 1 585 ? 0.237 -10.586 -8.508 1 78 585 PHE B C 1
ATOM 9453 O O . PHE B 1 585 ? 0.016 -9.422 -8.18 1 78 585 PHE B O 1
ATOM 9460 N N . SER B 1 586 ? 0.635 -11.562 -7.668 1 72.19 586 SER B N 1
ATOM 9461 C CA . SER B 1 586 ? 1.086 -11.133 -6.348 1 72.19 586 SER B CA 1
ATOM 9462 C C . SER B 1 586 ? 2.205 -10.102 -6.457 1 72.19 586 SER B C 1
ATOM 9464 O O . SER B 1 586 ? 2.215 -9.109 -5.723 1 72.19 586 SER B O 1
ATOM 9466 N N . THR B 1 587 ? 3.031 -10.359 -7.379 1 68.5 587 THR B N 1
ATOM 9467 C CA . THR B 1 587 ? 4.105 -9.414 -7.66 1 68.5 587 THR B CA 1
ATOM 9468 C C . THR B 1 587 ? 3.547 -8.133 -8.273 1 68.5 587 THR B C 1
ATOM 9470 O O . THR B 1 587 ? 4.023 -7.039 -7.98 1 68.5 587 THR B O 1
ATOM 9473 N N . ALA B 1 588 ? 2.592 -8.32 -9.117 1 69.56 588 ALA B N 1
ATOM 9474 C CA . ALA B 1 588 ? 1.969 -7.18 -9.773 1 69.56 588 ALA B CA 1
ATOM 9475 C C . ALA B 1 588 ? 1.341 -6.23 -8.758 1 69.56 588 ALA B C 1
ATOM 9477 O O . ALA B 1 588 ? 1.41 -5.008 -8.914 1 69.56 588 ALA B O 1
ATOM 9478 N N . ALA B 1 589 ? 0.819 -6.785 -7.773 1 66.88 589 ALA B N 1
ATOM 9479 C CA . ALA B 1 589 ? 0.182 -5.988 -6.73 1 66.88 589 ALA B CA 1
ATOM 9480 C C . ALA B 1 589 ? 1.203 -5.117 -6.004 1 66.88 589 ALA B C 1
ATOM 9482 O O . ALA B 1 589 ? 0.894 -3.992 -5.605 1 66.88 589 ALA B O 1
ATOM 9483 N N . MET B 1 590 ? 2.363 -5.605 -5.941 1 63.84 590 MET B N 1
ATOM 9484 C CA . MET B 1 590 ? 3.443 -4.832 -5.336 1 63.84 590 MET B CA 1
ATOM 9485 C C . MET B 1 590 ? 3.908 -3.721 -6.27 1 63.84 590 MET B C 1
ATOM 9487 O O . MET B 1 590 ? 4.332 -2.656 -5.816 1 63.84 590 MET B O 1
ATOM 9491 N N . THR B 1 591 ? 3.777 -4.055 -7.492 1 60.69 591 THR B N 1
ATOM 9492 C CA . THR B 1 591 ? 4.246 -3.125 -8.516 1 60.69 591 THR B CA 1
ATOM 9493 C C . THR B 1 591 ? 3.227 -2.008 -8.742 1 60.69 591 THR B C 1
ATOM 9495 O O . THR B 1 591 ? 3.602 -0.845 -8.898 1 60.69 591 THR B O 1
ATOM 9498 N N . VAL B 1 592 ? 1.975 -2.41 -8.766 1 57.72 592 VAL B N 1
ATOM 9499 C CA . VAL B 1 592 ? 0.892 -1.456 -8.984 1 57.72 592 VAL B CA 1
ATOM 9500 C C . VAL B 1 592 ? 0.205 -1.145 -7.66 1 57.72 592 VAL B C 1
ATOM 9502 O O . VAL B 1 592 ? -0.677 -1.887 -7.219 1 57.72 592 VAL B O 1
ATOM 9505 N N . ASN B 1 593 ? 0.792 -0.321 -6.77 1 57.78 593 ASN B N 1
ATOM 9506 C CA . ASN B 1 593 ? 0.204 0.041 -5.484 1 57.78 593 ASN B CA 1
ATOM 9507 C C . ASN B 1 593 ? -0.308 1.479 -5.488 1 57.78 593 ASN B C 1
ATOM 9509 O O . ASN B 1 593 ? -0.207 2.176 -6.5 1 57.78 593 ASN B O 1
ATOM 9513 N N . LYS B 1 594 ? -0.997 1.756 -4.551 1 54.31 594 LYS B N 1
ATOM 9514 C CA . LYS B 1 594 ? -1.663 3.051 -4.449 1 54.31 594 LYS B CA 1
ATOM 9515 C C . LYS B 1 594 ? -0.702 4.191 -4.77 1 54.31 594 LYS B C 1
ATOM 9517 O O . LYS B 1 594 ? -1.088 5.176 -5.406 1 54.31 594 LYS B O 1
ATOM 9522 N N . LYS B 1 595 ? 0.476 3.975 -4.359 1 51.41 595 LYS B N 1
ATOM 9523 C CA . LYS B 1 595 ? 1.439 5.043 -4.609 1 51.41 595 LYS B CA 1
ATOM 9524 C C . LYS B 1 595 ? 1.964 4.988 -6.039 1 51.41 595 LYS B C 1
ATOM 9526 O O . LYS B 1 595 ? 2.395 6.008 -6.59 1 51.41 595 LYS B O 1
ATOM 9531 N N . ARG B 1 596 ? 1.914 3.754 -6.633 1 49.47 596 ARG B N 1
ATOM 9532 C CA . ARG B 1 596 ? 2.459 3.557 -7.973 1 49.47 596 ARG B CA 1
ATOM 9533 C C . ARG B 1 596 ? 1.342 3.395 -9 1 49.47 596 ARG B C 1
ATOM 9535 O O . ARG B 1 596 ? 1.527 2.742 -10.031 1 49.47 596 ARG B O 1
ATOM 9542 N N . ASN B 1 597 ? 0.195 3.812 -8.648 1 53.09 597 ASN B N 1
ATOM 9543 C CA . ASN B 1 597 ? -1.008 3.545 -9.43 1 53.09 597 ASN B CA 1
ATOM 9544 C C . ASN B 1 597 ? -0.969 4.258 -10.773 1 53.09 597 ASN B C 1
ATOM 9546 O O . ASN B 1 597 ? -1.857 4.066 -11.609 1 53.09 597 ASN B O 1
ATOM 9550 N N . SER B 1 598 ? 0.236 4.969 -10.953 1 59.75 598 SER B N 1
ATOM 9551 C CA . SER B 1 598 ? 0.212 5.707 -12.211 1 59.75 598 SER B CA 1
ATOM 9552 C C . SER B 1 598 ? 1.066 5.02 -13.273 1 59.75 598 SER B C 1
ATOM 9554 O O . SER B 1 598 ? 1.416 5.625 -14.289 1 59.75 598 SER B O 1
ATOM 9556 N N . LEU B 1 599 ? 1.291 3.746 -12.969 1 66.69 599 LEU B N 1
ATOM 9557 C CA . LEU B 1 599 ? 2.127 3.084 -13.961 1 66.69 599 LEU B CA 1
ATOM 9558 C C . LEU B 1 599 ? 1.316 2.736 -15.211 1 66.69 599 LEU B C 1
ATOM 9560 O O . LEU B 1 599 ? 0.199 2.227 -15.102 1 66.69 599 LEU B O 1
ATOM 9564 N N . LEU B 1 600 ? 1.892 3.123 -16.297 1 72.56 600 LEU B N 1
ATOM 9565 C CA . LEU B 1 600 ? 1.265 2.768 -17.578 1 72.56 600 LEU B CA 1
ATOM 9566 C C . LEU B 1 600 ? 1.189 1.254 -17.734 1 72.56 600 LEU B C 1
ATOM 9568 O O . LEU B 1 600 ? 2.123 0.538 -17.359 1 72.56 600 LEU B O 1
ATOM 9572 N N . PRO B 1 601 ? 0.088 0.802 -18.25 1 74.94 601 PRO B N 1
ATOM 9573 C CA . PRO B 1 601 ? -0.113 -0.637 -18.438 1 74.94 601 PRO B CA 1
ATOM 9574 C C . PRO B 1 601 ? 1.037 -1.301 -19.188 1 74.94 601 PRO B C 1
ATOM 9576 O O . PRO B 1 601 ? 1.404 -2.439 -18.891 1 74.94 601 PRO B O 1
ATOM 9579 N N . GLU B 1 602 ? 1.631 -0.567 -20.109 1 79.75 602 GLU B N 1
ATOM 9580 C CA . GLU B 1 602 ? 2.73 -1.138 -20.891 1 79.75 602 GLU B CA 1
ATOM 9581 C C . GLU B 1 602 ? 3.949 -1.397 -20 1 79.75 602 GLU B C 1
ATOM 9583 O O . GLU B 1 602 ? 4.652 -2.395 -20.188 1 79.75 602 GLU B O 1
ATOM 9588 N N . ASN B 1 603 ? 4.125 -0.549 -19.156 1 83.62 603 ASN B N 1
ATOM 9589 C CA . ASN B 1 603 ? 5.254 -0.701 -18.25 1 83.62 603 ASN B CA 1
ATOM 9590 C C . ASN B 1 603 ? 5.023 -1.834 -17.25 1 83.62 603 ASN B C 1
ATOM 9592 O O . ASN B 1 603 ? 5.965 -2.521 -16.859 1 83.62 603 ASN B O 1
ATOM 9596 N N . VAL B 1 604 ? 3.76 -2.051 -17 1 85.25 604 VAL B N 1
ATOM 9597 C CA . VAL B 1 604 ? 3.428 -3.146 -16.094 1 85.25 604 VAL B CA 1
ATOM 9598 C C . VAL B 1 604 ? 3.799 -4.48 -16.734 1 85.25 604 VAL B C 1
ATOM 9600 O O . VAL B 1 604 ? 4.402 -5.34 -16.078 1 85.25 604 VAL B O 1
ATOM 9603 N N . ASN B 1 605 ? 3.51 -4.621 -17.938 1 89.38 605 ASN B N 1
ATOM 9604 C CA . ASN B 1 605 ? 3.834 -5.84 -18.672 1 89.38 605 ASN B CA 1
ATOM 9605 C C . ASN B 1 605 ? 5.34 -6.09 -18.703 1 89.38 605 ASN B C 1
ATOM 9607 O O . ASN B 1 605 ? 5.797 -7.184 -18.359 1 89.38 605 ASN B O 1
ATOM 9611 N N . LYS B 1 606 ? 6.074 -5.047 -19.062 1 91.31 606 LYS B N 1
ATOM 9612 C CA . LYS B 1 606 ? 7.523 -5.18 -19.188 1 91.31 606 LYS B CA 1
ATOM 9613 C C . LYS B 1 606 ? 8.156 -5.527 -17.844 1 91.31 606 LYS B C 1
ATOM 9615 O O . LYS B 1 606 ? 9 -6.422 -17.75 1 91.31 606 LYS B O 1
ATOM 9620 N N . LEU B 1 607 ? 7.727 -4.852 -16.844 1 89.44 607 LEU B N 1
ATOM 9621 C CA . LEU B 1 607 ? 8.32 -5.027 -15.523 1 89.44 607 LEU B CA 1
ATOM 9622 C C . LEU B 1 607 ? 8 -6.41 -14.961 1 89.44 607 LEU B C 1
ATOM 9624 O O . LEU B 1 607 ? 8.875 -7.074 -14.406 1 89.44 607 LEU B O 1
ATOM 9628 N N . LEU B 1 608 ? 6.84 -6.914 -15.109 1 89.75 608 LEU B N 1
ATOM 9629 C CA . LEU B 1 608 ? 6.434 -8.195 -14.547 1 89.75 608 LEU B CA 1
ATOM 9630 C C . LEU B 1 608 ? 7.078 -9.352 -15.312 1 89.75 608 LEU B C 1
ATOM 9632 O O . LEU B 1 608 ? 7.527 -10.328 -14.703 1 89.75 608 LEU B O 1
ATOM 9636 N N . CYS B 1 609 ? 7.074 -9.242 -16.594 1 92.38 609 CYS B N 1
ATOM 9637 C CA . CYS B 1 609 ? 7.734 -10.273 -17.406 1 92.38 609 CYS B CA 1
ATOM 9638 C C . CYS B 1 609 ? 9.219 -10.344 -17.062 1 92.38 609 CYS B C 1
ATOM 9640 O O . CYS B 1 609 ? 9.758 -11.43 -16.844 1 92.38 609 CYS B O 1
ATOM 9642 N N . LEU B 1 610 ? 9.812 -9.164 -17.031 1 92.44 610 LEU B N 1
ATOM 9643 C CA . LEU B 1 610 ? 11.242 -9.117 -16.75 1 92.44 610 LEU B CA 1
ATOM 9644 C C . LEU B 1 610 ? 11.531 -9.734 -15.383 1 92.44 610 LEU B C 1
ATOM 9646 O O . LEU B 1 610 ? 12.508 -10.477 -15.227 1 92.44 610 LEU B O 1
ATOM 9650 N N . ARG B 1 611 ? 10.781 -9.359 -14.461 1 88.88 611 ARG B N 1
ATOM 9651 C CA . ARG B 1 611 ? 10.984 -9.906 -13.125 1 88.88 611 ARG B CA 1
ATOM 9652 C C . ARG B 1 611 ? 10.867 -11.43 -13.133 1 88.88 611 ARG B C 1
ATOM 9654 O O . ARG B 1 611 ? 11.672 -12.125 -12.508 1 88.88 611 ARG B O 1
ATOM 9661 N N . ASN B 1 612 ? 9.883 -11.906 -13.758 1 89.31 612 ASN B N 1
ATOM 9662 C CA . ASN B 1 612 ? 9.703 -13.352 -13.867 1 89.31 612 ASN B CA 1
ATOM 9663 C C . ASN B 1 612 ? 10.898 -14.016 -14.547 1 89.31 612 ASN B C 1
ATOM 9665 O O . ASN B 1 612 ? 11.383 -15.047 -14.078 1 89.31 612 ASN B O 1
ATOM 9669 N N . TRP B 1 613 ? 11.391 -13.414 -15.656 1 91.94 613 TRP B N 1
ATOM 9670 C CA . TRP B 1 613 ? 12.484 -13.977 -16.438 1 91.94 613 TRP B CA 1
ATOM 9671 C C . TRP B 1 613 ? 13.789 -13.953 -15.648 1 91.94 613 TRP B C 1
ATOM 9673 O O . TRP B 1 613 ? 14.641 -14.828 -15.805 1 91.94 613 TRP B O 1
ATOM 9683 N N . MET B 1 614 ? 13.898 -12.961 -14.812 1 86.31 614 MET B N 1
ATOM 9684 C CA . MET B 1 614 ? 15.141 -12.789 -14.07 1 86.31 614 MET B CA 1
ATOM 9685 C C . MET B 1 614 ? 15.164 -13.688 -12.836 1 86.31 614 MET B C 1
ATOM 9687 O O . MET B 1 614 ? 16.219 -14.211 -12.461 1 86.31 614 MET B O 1
ATOM 9691 N N . ASN B 1 615 ? 14.062 -13.875 -12.172 1 73.81 615 ASN B N 1
ATOM 9692 C CA . ASN B 1 615 ? 14.047 -14.586 -10.898 1 73.81 615 ASN B CA 1
ATOM 9693 C C . ASN B 1 615 ? 13.68 -16.062 -11.086 1 73.81 615 ASN B C 1
ATOM 9695 O O . ASN B 1 615 ? 14.078 -16.906 -10.289 1 73.81 615 ASN B O 1
ATOM 9699 N N . TYR B 1 616 ? 12.906 -16.328 -11.969 1 63.91 616 TYR B N 1
ATOM 9700 C CA . TYR B 1 616 ? 12.359 -17.672 -12.031 1 63.91 616 TYR B CA 1
ATOM 9701 C C . TYR B 1 616 ? 12.789 -18.391 -13.305 1 63.91 616 TYR B C 1
ATOM 9703 O O . TYR B 1 616 ? 12.547 -19.578 -13.469 1 63.91 616 TYR B O 1
ATOM 9711 N N . HIS B 1 617 ? 13.547 -17.609 -14.219 1 62.94 617 HIS B N 1
ATOM 9712 C CA . HIS B 1 617 ? 13.992 -18.266 -15.445 1 62.94 617 HIS B CA 1
ATOM 9713 C C . HIS B 1 617 ? 15.492 -18.516 -15.43 1 62.94 617 HIS B C 1
ATOM 9715 O O . HIS B 1 617 ? 16.25 -17.719 -14.852 1 62.94 617 HIS B O 1
#